Protein AF-A0A1V6Q1W1-F1 (afdb_monomer_lite)

Foldseek 3Di:
DDDQDDDDDDDDDGPPVLLCVLVVVVVVVLVVLLVVLVVVVVLLVVLLVCLLVPHFLVVLFFDDFVVLCCLLPAVLAFPDDLFFLDWDADLNATAGGGDTNNLVVVLCVSVVVLVVQLVVQADPPDPDLLSRLVSQLVSLVSLLLSLLLLLLLLQFQPRVSCQSSVDANVSSVVVNLSSLVSNLVSLVSNVVSVQVSCCVPPNNVVSVVCCVPPLLNLLSVQLSVLSVVLNVCPGPVNCVVCVPCNVVSNVVSVVRNLVSVLSNCPPHPSNVSSVVSVVSNVCSVVVQVVQQCVWQDAPDGWKWKWAAAPPQKIKIKIFTRDDDDDAFFWWKWKDFCVQPNPDTDIFQFQDKDKQVPPDDPPDDDDPVVVVCVVVCPDTTIITITMQHDDDGRSVSRQVVLVVDPRSMDMGGMTIGDGDGNSDQPQSFQEEEEEEEQSLVSRVSSNLVCCLVCVVVSSGSYQEYEYEYEYADPSSLVVCQVSLVVSQPRVLQVDPPDVPPDDPDPRRHRQAEYEYEHEHDDPDPDDDDPPDDDPVQVVHDPSYHYHYYYHDDPLLVVVVVCQVVGRRAYEYEYGHESVVVSNNSNSQSVPSDRTHYHYDYDHDYDDDDPVVLLQCQQCVQPVPPPDPLSVQLCVLCVLLNQLSPDDQDDPPSDGDPPLVSLVRPHPSLLVRLVSSQVSSVPGPPGARACSQVSNQCSVCVDDPVVVDDRDGPDDRDDDDDDDDDDDDDDDDDDDDDDDDDDDDDDDDDPSVVVVVVVVVVVCVVVCVVVVVVVVVVVVVPPPDDDDDDDDDDDDDDDDDDDDDDDDDDDDDDDDDDYDDDDDDDDDDDDDDDDDDDDDDDDD

Organism: NCBI:txid416450

Sequence (842 aa):
MGVQLKGNGHGEAPMNPTIAVPLFVVGGLLAILFAWKSAIRLRHRQRSKEARTGIDQTQLSRTNSFNAALKKHFLYAPLWGNRHSREFRFLRLHMGSLPLRLEVICLLAYLGLNIIFIIVTVDWWISDYSKKMFQLKYSAGHLAVMNTPGLVLSAGRNNPLIQLLGISFDSFNYMHRWVGRVIAANAVIHMSAVLANQAYMHGTEYVLYIIWQQRLYICGLVAILGFLFIVVQSLSPVRHSFYELFLHLHIALAVMSFVALWYHLQNLLQQQVLLGTLILWGLDRAGRLGILLWRNIGRQPTTATIEALPGSVARVDVAVSRAWRFRPGQYMYLYMPCLGLWTSHPFTVAWTSTGSDSLNLGEKRSSSDSLKALIGGSETTTMSVLIKGQDGFTKRLLQKAEESAEGRIKALALAEGPFGGIHSLNSYGTLLLIAGGIGITHPMSYLNEVVGTFAEQKTATRKVHLVWIVRSLDHLTWIQTFMEEILGHDSLSSPINQNGHSYFQFPKLLLSISLHITAHKDTVEEYIPTPSTPWTQSAPPSVPVSIHHGKPCIQSVLEKEKAEQIGAMAVSVCGPGGLGDSVREAVRNVQGEKTVDLGLLAQFAFADIVNMKYTLQTCIFTHQTNPALTACNSSCNPLEKNLNTLWEKGGGKWQPQYQYCKTDDASLVQYQGGCASCLEKQDNTKVLGLGGMGAACDSKPNATKDETVSLSQSLFTLTSTSPSSFPSSSPSATSSSKLSSGAKIGIGVGVGVGVAALGVMAGIVWFCMRRRRAQTQSESYMDSPDTQSYGGLGTQQSYAEGPKSSAVDSEQTYVPELSTTEHKEQPPAELSGKQVVAELPI

Structure (mmCIF, N/CA/C/O backbone):
data_AF-A0A1V6Q1W1-F1
#
_entry.id   AF-A0A1V6Q1W1-F1
#
loop_
_atom_site.group_PDB
_atom_site.id
_atom_site.type_symbol
_atom_site.label_atom_id
_atom_site.label_alt_id
_atom_site.label_comp_id
_atom_site.label_asym_id
_atom_site.label_entity_id
_atom_site.label_seq_id
_atom_site.pdbx_PDB_ins_code
_atom_site.Cartn_x
_atom_site.Cartn_y
_atom_site.Cartn_z
_atom_site.occupancy
_atom_site.B_iso_or_equiv
_atom_site.auth_seq_id
_atom_site.auth_comp_id
_atom_site.auth_asym_id
_atom_site.auth_atom_id
_atom_site.pdbx_PDB_model_num
ATOM 1 N N . MET A 1 1 ? 9.728 35.118 -13.184 1.00 28.38 1 MET A N 1
ATOM 2 C CA . MET A 1 1 ? 11.069 35.615 -12.804 1.00 28.38 1 MET A CA 1
ATOM 3 C C . MET A 1 1 ? 12.084 34.570 -13.231 1.00 28.38 1 MET A C 1
ATOM 5 O O . MET A 1 1 ? 12.006 33.451 -12.741 1.00 28.38 1 MET A O 1
ATOM 9 N N . GLY A 1 2 ? 12.948 34.877 -14.200 1.00 32.56 2 GLY A N 1
ATOM 10 C CA . GLY A 1 2 ? 13.945 33.925 -14.694 1.00 32.56 2 GLY A CA 1
ATOM 11 C C . GLY A 1 2 ? 15.203 33.957 -13.833 1.00 32.56 2 GLY A C 1
ATOM 12 O O . GLY A 1 2 ? 15.990 34.888 -13.952 1.00 32.56 2 GLY A O 1
ATOM 13 N N . VAL A 1 3 ? 15.397 32.949 -12.983 1.00 27.67 3 VAL A N 1
ATOM 14 C CA . VAL A 1 3 ? 16.666 32.739 -12.275 1.00 27.67 3 VAL A CA 1
ATOM 15 C C . VAL A 1 3 ? 17.496 31.761 -13.100 1.00 27.67 3 VAL A C 1
ATOM 17 O O . VAL A 1 3 ? 17.226 30.562 -13.094 1.00 27.67 3 VAL A O 1
ATOM 20 N N . GLN A 1 4 ? 18.494 32.265 -13.828 1.00 28.47 4 GLN A N 1
ATOM 21 C CA . GLN A 1 4 ? 19.510 31.395 -14.416 1.00 28.47 4 GLN A CA 1
ATOM 22 C C . GLN A 1 4 ? 20.437 30.898 -13.305 1.00 28.47 4 GLN A C 1
ATOM 24 O O . GLN A 1 4 ? 21.200 31.671 -12.724 1.00 28.47 4 GLN A O 1
ATOM 29 N N . LEU A 1 5 ? 20.387 29.598 -13.023 1.00 32.56 5 LEU A N 1
ATOM 30 C CA . LEU A 1 5 ? 21.396 28.934 -12.207 1.00 32.56 5 LEU A CA 1
ATOM 31 C C . LEU A 1 5 ? 22.684 28.844 -13.038 1.00 32.56 5 LEU A C 1
ATOM 33 O O . LEU A 1 5 ? 22.756 28.061 -13.984 1.00 32.56 5 LEU A O 1
ATOM 37 N N . LYS A 1 6 ? 23.685 29.674 -12.716 1.00 33.00 6 LYS A N 1
ATOM 38 C CA . LYS A 1 6 ? 25.013 29.605 -13.344 1.00 33.00 6 LYS A CA 1
ATOM 39 C C . LYS A 1 6 ? 25.639 28.235 -13.067 1.00 33.00 6 LYS A C 1
ATOM 41 O O . LYS A 1 6 ? 25.880 27.896 -11.911 1.00 33.00 6 LYS A O 1
ATOM 46 N N . GLY A 1 7 ? 25.930 27.480 -14.125 1.00 33.91 7 GLY A N 1
ATOM 47 C CA . GLY A 1 7 ? 26.763 26.282 -14.038 1.00 33.91 7 GLY A CA 1
ATOM 48 C C . GLY A 1 7 ? 28.213 26.646 -13.705 1.00 33.91 7 GLY A C 1
ATOM 49 O O . GLY A 1 7 ? 28.749 27.628 -14.225 1.00 33.91 7 GLY A O 1
ATOM 50 N N . ASN A 1 8 ? 28.851 25.858 -12.838 1.00 37.28 8 ASN A N 1
ATOM 51 C CA . ASN A 1 8 ? 30.260 26.029 -12.487 1.00 37.28 8 ASN A CA 1
ATOM 52 C C . ASN A 1 8 ? 31.172 25.485 -13.598 1.00 37.28 8 ASN A C 1
ATOM 54 O O . ASN A 1 8 ? 31.544 24.318 -13.564 1.00 37.28 8 ASN A O 1
ATOM 58 N N . GLY A 1 9 ? 31.599 26.366 -14.506 1.00 39.31 9 GLY A N 1
ATOM 59 C CA . GLY A 1 9 ? 32.780 26.166 -15.353 1.00 39.31 9 GLY A CA 1
ATOM 60 C C . GLY A 1 9 ? 32.595 25.273 -16.589 1.00 39.31 9 GLY A C 1
ATOM 61 O O . GLY A 1 9 ? 31.989 24.215 -16.537 1.00 39.31 9 GLY A O 1
ATOM 62 N N . HIS A 1 10 ? 33.196 25.708 -17.701 1.00 38.09 10 HIS A N 1
ATOM 63 C CA . HIS A 1 10 ? 33.333 24.983 -18.974 1.00 38.09 10 HIS A CA 1
ATOM 64 C C . HIS A 1 10 ? 32.049 24.543 -19.702 1.00 38.09 10 HIS A C 1
ATOM 66 O O . HIS A 1 10 ? 31.693 23.373 -19.733 1.00 38.09 10 HIS A O 1
ATOM 72 N N . GLY A 1 11 ? 31.471 25.477 -20.465 1.00 39.25 11 GLY A N 1
ATOM 73 C CA . GLY A 1 11 ? 30.903 25.184 -21.793 1.00 39.25 11 GLY A CA 1
ATOM 74 C C . GLY A 1 11 ? 29.603 24.378 -21.877 1.00 39.25 11 GLY A C 1
ATOM 75 O O . GLY A 1 11 ? 29.033 24.304 -22.964 1.00 39.25 11 GLY A O 1
ATOM 76 N N . GLU A 1 12 ? 29.102 23.810 -20.782 1.00 39.94 12 GLU A N 1
ATOM 77 C CA . GLU A 1 12 ? 27.792 23.162 -20.772 1.00 39.94 12 GLU A CA 1
ATOM 78 C C . GLU A 1 12 ? 26.688 24.200 -21.014 1.00 39.94 12 GLU A C 1
ATOM 80 O O . GLU A 1 12 ? 26.546 25.181 -20.276 1.00 39.94 12 GLU A O 1
ATOM 85 N N . ALA A 1 13 ? 25.890 23.985 -22.065 1.00 37.03 13 ALA A N 1
ATOM 86 C CA . ALA A 1 13 ? 24.701 24.788 -22.311 1.00 37.03 13 ALA A CA 1
ATOM 87 C C . ALA A 1 13 ? 23.763 24.692 -21.090 1.00 37.03 13 ALA A C 1
ATOM 89 O O . ALA A 1 13 ? 23.563 23.589 -20.571 1.00 37.03 13 ALA A O 1
ATOM 90 N N . PRO A 1 14 ? 23.173 25.810 -20.622 1.00 41.09 14 PRO A N 1
ATOM 91 C CA . PRO A 1 14 ? 22.298 25.785 -19.456 1.00 41.09 14 PRO A CA 1
ATOM 92 C C . PRO A 1 14 ? 21.148 24.803 -19.686 1.00 41.09 14 PRO A C 1
ATOM 94 O O . PRO A 1 14 ? 20.605 24.744 -20.791 1.00 41.09 14 PRO A O 1
ATOM 97 N N . MET A 1 15 ? 20.777 24.054 -18.637 1.00 42.78 15 MET A N 1
ATOM 98 C CA . MET A 1 15 ? 19.658 23.104 -18.658 1.00 42.78 15 MET A CA 1
ATOM 99 C C . MET A 1 15 ? 18.477 23.676 -19.437 1.00 42.78 15 MET A C 1
ATOM 101 O O . MET A 1 15 ? 17.838 24.620 -18.969 1.00 42.78 15 MET A O 1
ATOM 105 N N . ASN A 1 16 ? 18.159 23.095 -20.598 1.00 52.72 16 ASN A N 1
ATOM 106 C CA . ASN A 1 16 ? 16.948 23.481 -21.306 1.00 52.72 16 ASN A CA 1
ATOM 107 C C . ASN A 1 16 ? 15.762 23.121 -20.390 1.00 52.72 16 ASN A C 1
ATOM 109 O O . ASN A 1 16 ? 15.598 21.937 -20.072 1.00 52.72 16 ASN A O 1
ATOM 113 N N . PRO A 1 17 ? 14.960 24.094 -19.912 1.00 53.12 17 PRO A N 1
ATOM 114 C CA . PRO A 1 17 ? 13.953 23.844 -18.879 1.00 53.12 17 PRO A CA 1
ATOM 115 C C . PRO A 1 17 ? 12.893 22.817 -19.305 1.00 53.12 17 PRO A C 1
ATOM 117 O O . PRO A 1 17 ? 12.269 22.195 -18.445 1.00 53.12 17 PRO A O 1
ATOM 120 N N . THR A 1 18 ? 12.745 22.569 -20.611 1.00 56.72 18 THR A N 1
ATOM 121 C CA . THR A 1 18 ? 11.920 21.490 -21.179 1.00 56.72 18 THR A CA 1
ATOM 122 C C . THR A 1 18 ? 12.320 20.091 -20.695 1.00 56.72 18 THR A C 1
ATOM 124 O O . THR A 1 18 ? 11.452 19.237 -20.528 1.00 56.72 18 THR A O 1
ATOM 127 N N . ILE A 1 19 ? 13.600 19.846 -20.400 1.00 58.31 19 ILE A N 1
ATOM 128 C CA . ILE A 1 19 ? 14.115 18.528 -19.988 1.00 58.31 19 ILE A CA 1
ATOM 129 C C . ILE A 1 19 ? 13.633 18.156 -18.575 1.00 58.31 19 ILE A C 1
ATOM 131 O O . ILE A 1 19 ? 13.384 16.987 -18.282 1.00 58.31 19 ILE A O 1
ATOM 135 N N . ALA A 1 20 ? 13.434 19.149 -17.704 1.00 63.50 20 ALA A N 1
ATOM 136 C CA . ALA A 1 20 ? 12.941 18.956 -16.340 1.00 63.50 20 ALA A CA 1
ATOM 137 C C . ALA A 1 20 ? 11.401 18.943 -16.228 1.00 63.50 20 ALA A C 1
ATOM 139 O O . ALA A 1 20 ? 10.874 18.689 -15.142 1.00 63.50 20 ALA A O 1
ATOM 140 N N . VAL A 1 21 ? 10.663 19.162 -17.326 1.00 68.31 21 VAL A N 1
ATOM 141 C CA . VAL A 1 21 ? 9.186 19.216 -17.334 1.00 68.31 21 VAL A CA 1
ATOM 142 C C . VAL A 1 21 ? 8.521 18.000 -16.673 1.00 68.31 21 VAL A C 1
ATOM 144 O O . VAL A 1 21 ? 7.626 18.226 -15.859 1.00 68.31 21 VAL A O 1
ATOM 147 N N . PRO A 1 22 ? 8.944 16.736 -16.894 1.00 66.88 22 PRO A N 1
ATOM 148 C CA . PRO A 1 22 ? 8.339 15.592 -16.205 1.00 66.88 22 PRO A CA 1
ATOM 149 C C . PRO A 1 22 ? 8.445 15.681 -14.673 1.00 66.88 22 PRO A C 1
ATOM 151 O O . PRO A 1 22 ? 7.478 15.382 -13.973 1.00 66.88 22 PRO A O 1
ATOM 154 N N . LEU A 1 23 ? 9.580 16.159 -14.142 1.00 70.62 23 LEU A N 1
ATOM 155 C CA . LEU A 1 23 ? 9.760 16.372 -12.701 1.00 70.62 23 LEU A CA 1
ATOM 156 C C . LEU A 1 23 ? 8.913 17.542 -12.188 1.00 70.62 23 LEU A C 1
ATOM 158 O O . LEU A 1 23 ? 8.319 17.427 -11.118 1.00 70.62 23 LEU A O 1
ATOM 162 N N . PHE A 1 24 ? 8.802 18.638 -12.946 1.00 74.12 24 PHE A N 1
ATOM 163 C CA . PHE A 1 24 ? 7.951 19.771 -12.570 1.00 74.12 24 PHE A CA 1
ATOM 164 C C . PHE A 1 24 ? 6.458 19.424 -12.589 1.00 74.12 24 PHE A C 1
ATOM 166 O O . PHE A 1 24 ? 5.739 19.822 -11.675 1.00 74.12 24 PHE A O 1
ATOM 173 N N . VAL A 1 25 ? 5.984 18.641 -13.564 1.00 72.69 25 VAL A N 1
ATOM 174 C CA . VAL A 1 25 ? 4.583 18.191 -13.621 1.00 72.69 25 VAL A CA 1
ATOM 175 C C . VAL A 1 25 ? 4.272 17.240 -12.465 1.00 72.69 25 VAL A C 1
ATOM 177 O O . VAL A 1 25 ? 3.266 17.424 -11.780 1.00 72.69 25 VAL A O 1
ATOM 180 N N . VAL A 1 26 ? 5.150 16.271 -12.176 1.00 73.62 26 VAL A N 1
ATOM 181 C CA . VAL A 1 26 ? 4.990 15.393 -11.003 1.00 73.62 26 VAL A CA 1
ATOM 182 C C . VAL A 1 26 ? 5.041 16.205 -9.702 1.00 73.62 26 VAL A C 1
ATOM 184 O O . VAL A 1 26 ? 4.182 16.022 -8.843 1.00 73.62 26 VAL A O 1
ATOM 187 N N . GLY A 1 27 ? 5.973 17.153 -9.566 1.00 79.19 27 GLY A N 1
ATOM 188 C CA . GLY A 1 27 ? 6.055 18.056 -8.414 1.00 79.19 27 GLY A CA 1
ATOM 189 C C . GLY A 1 27 ? 4.795 18.908 -8.224 1.00 79.19 27 GLY A C 1
ATOM 190 O O . GLY A 1 27 ? 4.282 19.006 -7.109 1.00 79.19 27 GLY A O 1
ATOM 191 N N . GLY A 1 28 ? 4.241 19.452 -9.310 1.00 81.19 28 GLY A N 1
ATOM 192 C CA . GLY A 1 28 ? 2.984 20.202 -9.307 1.00 81.19 28 GLY A CA 1
ATOM 193 C C . GLY A 1 28 ? 1.785 19.346 -8.894 1.00 81.19 28 GLY A C 1
ATOM 194 O O . GLY A 1 28 ? 0.996 19.763 -8.046 1.00 81.19 28 GLY A O 1
ATOM 195 N N . LEU A 1 29 ? 1.681 18.114 -9.402 1.00 76.00 29 LEU A N 1
ATOM 196 C CA . LEU A 1 29 ? 0.654 17.157 -8.973 1.00 76.00 29 LEU A CA 1
ATOM 197 C C . LEU A 1 29 ? 0.772 16.828 -7.476 1.00 76.00 29 LEU A C 1
ATOM 199 O O . LEU A 1 29 ? -0.237 16.826 -6.770 1.00 76.00 29 LEU A O 1
ATOM 203 N N . LEU A 1 30 ? 1.987 16.610 -6.964 1.00 79.81 30 LEU A N 1
ATOM 204 C CA . LEU A 1 30 ? 2.219 16.387 -5.532 1.00 79.81 30 LEU A CA 1
ATOM 205 C C . LEU A 1 30 ? 1.848 17.622 -4.691 1.00 79.81 30 LEU A C 1
ATOM 207 O O . LEU A 1 30 ? 1.269 17.462 -3.616 1.00 79.81 30 LEU A O 1
ATOM 211 N N . ALA A 1 31 ? 2.102 18.839 -5.181 1.00 83.00 31 ALA A N 1
ATOM 212 C CA . ALA A 1 31 ? 1.706 20.082 -4.516 1.00 83.00 31 ALA A CA 1
ATOM 213 C C . ALA A 1 31 ? 0.176 20.272 -4.476 1.00 83.00 31 ALA A C 1
ATOM 215 O O . ALA A 1 31 ? -0.371 20.628 -3.431 1.00 83.00 31 ALA A O 1
ATOM 216 N N . ILE A 1 32 ? -0.535 19.961 -5.566 1.00 81.88 32 ILE A N 1
ATOM 217 C CA . ILE A 1 32 ? -2.009 19.983 -5.622 1.00 81.88 32 ILE A CA 1
ATOM 218 C C . ILE A 1 32 ? -2.598 18.951 -4.649 1.00 81.88 32 ILE A C 1
ATOM 220 O O . ILE A 1 32 ? -3.488 19.276 -3.857 1.00 81.88 32 ILE A O 1
ATOM 224 N N . LEU A 1 33 ? -2.069 17.721 -4.645 1.00 78.81 33 LEU A N 1
ATOM 225 C CA . LEU A 1 33 ? -2.470 16.676 -3.697 1.00 78.81 33 LEU A CA 1
ATOM 226 C C . LEU A 1 33 ? -2.203 17.095 -2.244 1.00 78.81 33 LEU A C 1
ATOM 228 O O . LEU A 1 33 ? -3.051 16.871 -1.378 1.00 78.81 33 LEU A O 1
ATOM 232 N N . PHE A 1 34 ? -1.065 17.741 -1.972 1.00 82.19 34 PHE A N 1
ATOM 233 C CA . PHE A 1 34 ? -0.732 18.274 -0.652 1.00 82.19 34 PHE A CA 1
ATOM 234 C C . PHE A 1 34 ? -1.706 19.369 -0.199 1.00 82.19 34 PHE A C 1
ATOM 236 O O . PHE A 1 34 ? -2.191 19.318 0.935 1.00 82.19 34 PHE A O 1
ATOM 243 N N . ALA A 1 35 ? -2.035 20.326 -1.070 1.00 83.31 35 ALA A N 1
ATOM 244 C CA . ALA A 1 35 ? -2.990 21.391 -0.775 1.00 83.31 35 ALA A CA 1
ATOM 245 C C . ALA A 1 35 ? -4.386 20.819 -0.473 1.00 83.31 35 ALA A C 1
ATOM 247 O O . ALA A 1 35 ? -4.983 21.136 0.559 1.00 83.31 35 ALA A O 1
ATOM 248 N N . TRP A 1 36 ? -4.871 19.892 -1.307 1.00 78.69 36 TRP A N 1
ATOM 249 C CA . TRP A 1 36 ? -6.162 19.225 -1.113 1.00 78.69 36 TRP A CA 1
ATOM 250 C C . TRP A 1 36 ? -6.218 18.425 0.198 1.00 78.69 36 TRP A C 1
ATOM 252 O O . TRP A 1 36 ? -7.159 18.570 0.985 1.00 78.69 36 TRP A O 1
ATOM 262 N N . LYS A 1 37 ? -5.184 17.630 0.494 1.00 75.44 37 LYS A N 1
ATOM 263 C CA . LYS A 1 37 ? -5.083 16.855 1.744 1.00 75.44 37 LYS A CA 1
ATOM 264 C C . LYS A 1 37 ? -4.934 17.746 2.977 1.00 75.44 37 LYS A C 1
ATOM 266 O O . LYS A 1 37 ? -5.477 17.416 4.032 1.00 75.44 37 LYS A O 1
ATOM 271 N N . SER A 1 38 ? -4.266 18.890 2.854 1.00 78.06 38 SER A N 1
ATOM 272 C CA . SER A 1 38 ? -4.175 19.890 3.922 1.00 78.06 38 SER A CA 1
ATOM 273 C C . SER A 1 38 ? -5.530 20.542 4.201 1.00 78.06 38 SER A C 1
ATOM 275 O O . SER A 1 38 ? -5.924 20.625 5.364 1.00 78.06 38 SER A O 1
ATOM 277 N N . ALA A 1 39 ? -6.304 20.886 3.167 1.00 78.12 39 ALA A N 1
ATOM 278 C CA . ALA A 1 39 ? -7.676 21.376 3.324 1.00 78.12 39 ALA A CA 1
ATOM 279 C C . ALA A 1 39 ? -8.593 20.343 4.012 1.00 78.12 39 ALA A C 1
ATOM 281 O O . ALA A 1 39 ? -9.345 20.696 4.921 1.00 78.12 39 ALA A O 1
ATOM 282 N N . ILE A 1 40 ? -8.483 19.056 3.657 1.00 75.88 40 ILE A N 1
ATOM 283 C CA . ILE A 1 40 ? -9.199 17.962 4.342 1.00 75.88 40 ILE A CA 1
ATOM 284 C C . ILE A 1 40 ? -8.810 17.901 5.831 1.00 75.88 40 ILE A C 1
ATOM 286 O O . ILE A 1 40 ? -9.682 17.891 6.700 1.00 75.88 40 ILE A O 1
ATOM 290 N N . ARG A 1 41 ? -7.510 17.929 6.156 1.00 75.44 41 ARG A N 1
ATOM 291 C CA . ARG A 1 41 ? -7.023 17.926 7.551 1.00 75.44 41 ARG A CA 1
ATOM 292 C C . ARG A 1 41 ? -7.504 19.132 8.356 1.00 75.44 41 ARG A C 1
ATOM 294 O O . ARG A 1 41 ? -7.836 18.969 9.529 1.00 75.44 41 ARG A O 1
ATOM 301 N N . LEU A 1 42 ? -7.547 20.319 7.752 1.00 80.81 42 LEU A N 1
ATOM 302 C CA . LEU A 1 42 ? -8.074 21.525 8.394 1.00 80.81 42 LEU A CA 1
ATOM 303 C C . LEU A 1 42 ? -9.564 21.368 8.725 1.00 80.81 42 LEU A C 1
ATOM 305 O O . LEU A 1 42 ? -9.936 21.609 9.871 1.00 80.81 42 LEU A O 1
ATOM 309 N N . ARG A 1 43 ? -10.376 20.834 7.802 1.00 77.12 43 ARG A N 1
ATOM 310 C CA . ARG A 1 43 ? -11.799 20.530 8.054 1.00 77.12 43 ARG A CA 1
ATOM 311 C C . ARG A 1 43 ? -12.003 19.516 9.184 1.00 77.12 43 ARG A C 1
ATOM 313 O O . ARG A 1 43 ? -12.856 19.730 10.039 1.00 77.12 43 ARG A O 1
ATOM 320 N N . HIS A 1 44 ? -11.205 18.445 9.253 1.00 76.44 44 HIS A N 1
ATOM 321 C CA . HIS A 1 44 ? -11.274 17.500 10.383 1.00 76.44 44 HIS A CA 1
ATOM 322 C C . HIS A 1 44 ? -10.899 18.155 11.722 1.00 76.44 44 HIS A C 1
ATOM 324 O O . HIS A 1 44 ? -11.516 17.855 12.744 1.00 76.44 44 HIS A O 1
ATOM 330 N N . ARG A 1 45 ? -9.916 19.068 11.731 1.00 80.06 45 ARG A N 1
ATOM 331 C CA . ARG A 1 45 ? -9.538 19.835 12.931 1.00 80.06 45 ARG A CA 1
ATOM 332 C C . ARG A 1 45 ? -10.624 20.827 13.355 1.00 80.06 45 ARG A C 1
ATOM 334 O O . ARG A 1 45 ? -10.866 20.938 14.550 1.00 80.06 45 ARG A O 1
ATOM 341 N N . GLN A 1 46 ? -11.267 21.513 12.410 1.00 80.38 46 GLN A N 1
ATOM 342 C CA . GLN A 1 46 ? -12.405 22.408 12.662 1.00 80.38 46 GLN A CA 1
ATOM 343 C C . GLN A 1 46 ? -13.570 21.633 13.287 1.00 80.38 46 GLN A C 1
ATOM 345 O O . GLN A 1 46 ? -13.902 21.884 14.442 1.00 80.38 46 GLN A O 1
ATOM 350 N N . ARG A 1 47 ? -14.034 20.563 12.626 1.00 75.31 47 ARG A N 1
ATOM 351 C CA . ARG A 1 47 ? -15.086 19.675 13.149 1.00 75.31 47 ARG A CA 1
ATOM 352 C C . ARG A 1 47 ? -14.781 19.109 14.539 1.00 75.31 47 ARG A C 1
ATOM 354 O O . ARG A 1 47 ? -15.669 19.016 15.377 1.00 75.31 47 ARG A O 1
ATOM 361 N N . SER A 1 48 ? -13.527 18.729 14.800 1.00 77.62 48 SER A N 1
ATOM 362 C CA . SER A 1 48 ? -13.108 18.219 16.115 1.00 77.62 48 SER A CA 1
ATOM 363 C C . SER A 1 48 ? -13.090 19.307 17.201 1.00 77.62 48 SER A C 1
ATOM 365 O O . SER A 1 48 ? -13.340 18.995 18.361 1.00 77.62 48 SER A O 1
ATOM 367 N N . LYS A 1 49 ? -12.843 20.579 16.851 1.00 80.81 49 LYS A N 1
ATOM 368 C CA . LYS A 1 49 ? -12.996 21.719 17.774 1.00 80.81 49 LYS A CA 1
ATOM 369 C C . LYS A 1 49 ? -14.470 22.044 18.028 1.00 80.81 49 LYS A C 1
ATOM 371 O O . LYS A 1 49 ? -14.865 22.136 19.183 1.00 80.81 49 LYS A O 1
ATOM 376 N N . GLU A 1 50 ? -15.272 22.156 16.973 1.00 77.62 50 GLU A N 1
ATOM 377 C CA . GLU A 1 50 ? -16.710 22.469 17.035 1.00 77.62 50 GLU A CA 1
ATOM 378 C C . GLU A 1 50 ? -17.485 21.439 17.876 1.00 77.62 50 GLU A C 1
ATOM 380 O O . GLU A 1 50 ? -18.302 21.795 18.723 1.00 77.62 50 GLU A O 1
ATOM 385 N N . ALA A 1 51 ? -17.151 20.152 17.736 1.00 70.56 51 ALA A N 1
ATOM 386 C CA . ALA A 1 51 ? -17.734 19.073 18.534 1.00 70.56 51 ALA A CA 1
ATOM 387 C C . ALA A 1 51 ? -17.345 19.091 20.032 1.00 70.56 51 ALA A C 1
ATOM 389 O O . ALA A 1 51 ? -17.964 18.372 20.821 1.00 70.56 51 ALA A O 1
ATOM 390 N N . ARG A 1 52 ? -16.330 19.874 20.433 1.00 71.56 52 ARG A N 1
ATOM 391 C CA . ARG A 1 52 ? -15.970 20.111 21.847 1.00 71.56 52 ARG A CA 1
ATOM 392 C C . ARG A 1 52 ? -16.682 21.327 22.435 1.00 71.56 52 ARG A C 1
ATOM 394 O O . ARG A 1 52 ? -16.913 21.351 23.634 1.00 71.56 52 ARG A O 1
ATOM 401 N N . THR A 1 53 ? -17.057 22.313 21.620 1.00 71.31 53 THR A N 1
ATOM 402 C CA . THR A 1 53 ? -17.738 23.542 22.072 1.00 71.31 53 THR A CA 1
ATOM 403 C C . THR A 1 53 ? -19.260 23.387 22.193 1.00 71.31 53 THR A C 1
ATOM 405 O O . THR A 1 53 ? -19.978 24.378 22.141 1.00 71.31 53 THR A O 1
ATOM 408 N N . GLY A 1 54 ? -19.770 22.155 22.310 1.00 63.91 54 GLY A N 1
ATOM 409 C CA . GLY A 1 54 ? -21.201 21.880 22.501 1.00 63.91 54 GLY A CA 1
ATOM 410 C C . GLY A 1 54 ? -22.101 22.155 21.288 1.00 63.91 54 GLY A C 1
ATOM 411 O O . GLY A 1 54 ? -23.318 22.130 21.433 1.00 63.91 54 GLY A O 1
ATOM 412 N N . ILE A 1 55 ? -21.534 22.407 20.102 1.00 64.25 55 ILE A N 1
ATOM 413 C CA . ILE A 1 55 ? -22.313 22.653 18.878 1.00 64.25 55 ILE A CA 1
ATOM 414 C C . ILE A 1 55 ? -23.068 21.380 18.479 1.00 64.25 55 ILE A C 1
ATOM 416 O O . ILE A 1 55 ? -22.518 20.276 18.544 1.00 64.25 55 ILE A O 1
ATOM 420 N N . ASP A 1 56 ? -24.311 21.547 18.019 1.00 67.19 56 ASP A N 1
ATOM 421 C CA . ASP A 1 56 ? -25.129 20.449 17.514 1.00 67.19 56 ASP A CA 1
ATOM 422 C C . ASP A 1 56 ? -24.417 19.702 16.371 1.00 67.19 56 ASP A C 1
ATOM 424 O O . ASP A 1 56 ? -24.213 20.210 15.261 1.00 67.19 56 ASP A O 1
ATOM 428 N N . GLN A 1 57 ? -24.062 18.444 16.644 1.00 71.25 57 GLN A N 1
ATOM 429 C CA . GLN A 1 57 ? -23.372 17.596 15.685 1.00 71.25 57 GLN A CA 1
ATOM 430 C C . GLN A 1 57 ? -24.240 17.255 14.460 1.00 71.25 57 GLN A C 1
ATOM 432 O O . GLN A 1 57 ? -23.674 16.845 13.443 1.00 71.25 57 GLN A O 1
ATOM 437 N N . THR A 1 58 ? -25.568 17.447 14.475 1.00 67.12 58 THR A N 1
ATOM 438 C CA . THR A 1 58 ? -26.392 17.223 13.271 1.00 67.12 58 THR A CA 1
ATOM 439 C C . THR A 1 58 ? -25.948 18.110 12.103 1.00 67.12 58 THR A C 1
ATOM 441 O O . THR A 1 58 ? -25.907 17.636 10.964 1.00 67.12 58 THR A O 1
ATOM 444 N N . GLN A 1 59 ? -25.502 19.345 12.357 1.00 66.44 59 GLN A N 1
ATOM 445 C CA . GLN A 1 59 ? -24.970 20.227 11.313 1.00 66.44 59 GLN A CA 1
ATOM 446 C C . GLN A 1 59 ? -23.663 19.673 10.725 1.00 66.44 59 GLN A C 1
ATOM 448 O O . GLN A 1 59 ? -23.498 19.627 9.505 1.00 66.44 59 GLN A O 1
ATOM 453 N N . LEU A 1 60 ? -22.786 19.135 11.582 1.00 71.00 60 LEU A N 1
ATOM 454 C CA . LEU A 1 60 ? -21.518 18.494 11.199 1.00 71.00 60 LEU A CA 1
ATOM 455 C C . LEU A 1 60 ? -21.709 17.175 10.424 1.00 71.00 60 LEU A C 1
ATOM 457 O O . LEU A 1 60 ? -20.739 16.628 9.892 1.00 71.00 60 LEU A O 1
ATOM 461 N N . SER A 1 61 ? -22.938 16.648 10.368 1.00 74.75 61 SER A N 1
ATOM 462 C CA . SER A 1 61 ? -23.284 15.463 9.577 1.00 74.75 61 SER A CA 1
ATOM 463 C C . SER A 1 61 ? -23.496 15.767 8.091 1.00 74.75 61 SER A C 1
ATOM 465 O O . SER A 1 61 ? -23.260 14.885 7.264 1.00 74.75 61 SER A O 1
ATOM 467 N N . ARG A 1 62 ? -23.904 16.989 7.722 1.00 76.56 62 ARG A N 1
ATOM 468 C CA . ARG A 1 62 ? -24.316 17.332 6.348 1.00 76.56 62 ARG A CA 1
ATOM 469 C C . ARG A 1 62 ? -23.144 17.308 5.360 1.00 76.56 62 ARG A C 1
ATOM 471 O O . ARG A 1 62 ? -22.001 17.601 5.710 1.00 76.56 62 ARG A O 1
ATOM 478 N N . THR A 1 63 ? -23.421 16.950 4.109 1.00 79.75 63 THR A N 1
ATOM 479 C CA . THR A 1 63 ? -22.441 16.904 3.016 1.00 79.75 63 THR A CA 1
ATOM 480 C C . THR A 1 63 ? -23.038 17.453 1.723 1.00 79.75 63 THR A C 1
ATOM 482 O O . THR A 1 63 ? -24.229 17.307 1.463 1.00 79.75 63 THR A O 1
ATOM 485 N N . ASN A 1 64 ? -22.203 18.058 0.876 1.00 82.69 64 ASN A N 1
ATOM 486 C CA . ASN A 1 64 ? -22.646 18.542 -0.432 1.00 82.69 64 ASN A CA 1
ATOM 487 C C . ASN A 1 64 ? -22.822 17.361 -1.400 1.00 82.69 64 ASN A C 1
ATOM 489 O O . ASN A 1 64 ? -21.949 16.492 -1.476 1.00 82.69 64 ASN A O 1
ATOM 493 N N . SER A 1 65 ? -23.883 17.385 -2.210 1.00 82.81 65 SER A N 1
ATOM 494 C CA . SER A 1 65 ? -24.197 16.360 -3.223 1.00 82.81 65 SER A CA 1
ATOM 495 C C . SER A 1 65 ? -23.005 16.012 -4.128 1.00 82.81 65 SER A C 1
ATOM 497 O O . SER A 1 65 ? -22.722 14.837 -4.353 1.00 82.81 65 SER A O 1
ATOM 499 N N . PHE A 1 66 ? -22.231 17.014 -4.557 1.00 83.50 66 PHE A N 1
ATOM 500 C CA . PHE A 1 66 ? -20.996 16.825 -5.327 1.00 83.50 66 PHE A CA 1
ATOM 501 C C . PHE A 1 66 ? -19.943 15.969 -4.595 1.00 83.50 66 PHE A C 1
ATOM 503 O O . PHE A 1 66 ? -19.320 15.100 -5.200 1.00 83.50 66 PHE A O 1
ATOM 510 N N . ASN A 1 67 ? -19.756 16.168 -3.286 1.00 77.00 67 ASN A N 1
ATOM 511 C CA . ASN A 1 67 ? -18.793 15.404 -2.486 1.00 77.00 67 ASN A CA 1
ATOM 512 C C . ASN A 1 67 ? -19.258 13.948 -2.304 1.00 77.00 67 ASN A C 1
ATOM 514 O O . ASN A 1 67 ? -18.458 13.020 -2.428 1.00 77.00 67 ASN A O 1
ATOM 518 N N . ALA A 1 68 ? -20.560 13.738 -2.081 1.00 82.81 68 ALA A N 1
ATOM 519 C CA . ALA A 1 68 ? -21.161 12.404 -2.038 1.00 82.81 68 ALA A CA 1
ATOM 520 C C . ALA A 1 68 ? -21.015 11.668 -3.385 1.00 82.81 68 ALA A C 1
ATOM 522 O O . ALA A 1 68 ? -20.593 10.510 -3.414 1.00 82.81 68 ALA A O 1
ATOM 523 N N . ALA A 1 69 ? -21.276 12.349 -4.506 1.00 85.12 69 ALA A N 1
ATOM 524 C CA . ALA A 1 69 ? -21.097 11.800 -5.850 1.00 85.12 69 ALA A CA 1
ATOM 525 C C . ALA A 1 69 ? -19.624 11.451 -6.143 1.00 85.12 69 ALA A C 1
ATOM 527 O O . ALA A 1 69 ? -19.328 10.343 -6.600 1.00 85.12 69 ALA A O 1
ATOM 528 N N . LEU A 1 70 ? -18.685 12.342 -5.803 1.00 80.38 70 LEU A N 1
ATOM 529 C CA . LEU A 1 70 ? -17.244 12.110 -5.944 1.00 80.38 70 LEU A CA 1
ATOM 530 C C . LEU A 1 70 ? -16.793 10.864 -5.161 1.00 80.38 70 LEU A C 1
ATOM 532 O O . LEU A 1 70 ? -16.080 10.008 -5.696 1.00 80.38 70 LEU A O 1
ATOM 536 N N . LYS A 1 71 ? -17.261 10.706 -3.917 1.00 80.38 71 LYS A N 1
ATOM 537 C CA . LYS A 1 71 ? -17.010 9.511 -3.096 1.00 80.38 71 LYS A CA 1
ATOM 538 C C . LYS A 1 71 ? -17.590 8.243 -3.727 1.00 80.38 71 LYS A C 1
ATOM 540 O O . LYS A 1 71 ? -16.861 7.265 -3.912 1.00 80.38 71 LYS A O 1
ATOM 545 N N . LYS A 1 72 ? -18.872 8.277 -4.103 1.00 85.50 72 LYS A N 1
ATOM 546 C CA . LYS A 1 72 ? -19.644 7.145 -4.648 1.00 85.50 72 LYS A CA 1
ATOM 547 C C . LYS A 1 72 ? -19.089 6.603 -5.969 1.00 85.50 72 LYS A C 1
ATOM 549 O O . LYS A 1 72 ? -19.041 5.380 -6.151 1.00 85.50 72 LYS A O 1
ATOM 554 N N . HIS A 1 73 ? -18.674 7.496 -6.871 1.00 84.62 73 HIS A N 1
ATOM 555 C CA . HIS A 1 73 ? -18.337 7.163 -8.261 1.00 84.62 73 HIS A CA 1
ATOM 556 C C . HIS A 1 73 ? -16.835 7.169 -8.591 1.00 84.62 73 HIS A C 1
ATOM 558 O O . HIS A 1 73 ? -16.461 6.516 -9.569 1.00 84.62 73 HIS A O 1
ATOM 564 N N . PHE A 1 74 ? -15.983 7.832 -7.792 1.00 78.44 74 PHE A N 1
ATOM 565 C CA . PHE A 1 74 ? -14.539 7.953 -8.065 1.00 78.44 74 PHE A CA 1
ATOM 566 C C . PHE A 1 74 ? -13.632 7.492 -6.915 1.00 78.44 74 PHE A C 1
ATOM 568 O O . PHE A 1 74 ? -12.729 6.693 -7.159 1.00 78.44 74 PHE A O 1
ATOM 575 N N . LEU A 1 75 ? -13.841 7.967 -5.678 1.00 75.06 75 LEU A N 1
ATOM 576 C CA . LEU A 1 75 ? -12.906 7.684 -4.570 1.00 75.06 75 LEU A CA 1
ATOM 577 C C . LEU A 1 75 ? -13.043 6.263 -4.018 1.00 75.06 75 LEU A C 1
ATOM 579 O O . LEU A 1 75 ? -12.040 5.601 -3.767 1.00 75.06 75 LEU A O 1
ATOM 583 N N . TYR A 1 76 ? -14.274 5.788 -3.818 1.00 80.06 76 TYR A N 1
ATOM 584 C CA . TYR A 1 76 ? -14.527 4.456 -3.258 1.00 80.06 76 TYR A CA 1
ATOM 585 C C . TYR A 1 76 ? -14.872 3.412 -4.318 1.00 80.06 76 TYR A C 1
ATOM 587 O O . TYR A 1 76 ? -14.884 2.222 -4.008 1.00 80.06 76 TYR A O 1
ATOM 595 N N . ALA A 1 77 ? -15.141 3.835 -5.554 1.00 80.75 77 ALA A N 1
ATOM 596 C CA . ALA A 1 77 ? -15.491 2.942 -6.646 1.00 80.75 77 ALA A CA 1
ATOM 597 C C . ALA A 1 77 ? -14.259 2.169 -7.171 1.00 80.75 77 ALA A C 1
ATOM 599 O O . ALA A 1 77 ? -13.258 2.791 -7.550 1.00 80.75 77 ALA A O 1
ATOM 600 N N . PRO A 1 78 ? -14.325 0.827 -7.247 1.00 80.69 78 PRO A N 1
ATOM 601 C CA . PRO A 1 78 ? -13.322 0.031 -7.947 1.00 80.69 78 PRO A CA 1
ATOM 602 C C . PRO A 1 78 ? -13.418 0.249 -9.463 1.00 80.69 78 PRO A C 1
ATOM 604 O O . PRO A 1 78 ? -14.418 0.767 -9.975 1.00 80.69 78 PRO A O 1
ATOM 607 N N . LEU A 1 79 ? -12.388 -0.179 -10.197 1.00 78.75 79 LEU A N 1
ATOM 608 C CA . LEU A 1 79 ? -12.388 -0.109 -11.659 1.00 78.75 79 LEU A CA 1
ATOM 609 C C . LEU A 1 79 ? -13.586 -0.859 -12.275 1.00 78.75 79 LEU A C 1
ATOM 611 O O . LEU A 1 79 ? -14.317 -0.273 -13.072 1.00 78.75 79 LEU A O 1
ATOM 615 N N . TRP A 1 80 ? -13.830 -2.109 -11.858 1.00 73.25 80 TRP A N 1
ATOM 616 C CA . TRP A 1 80 ? -14.903 -2.960 -12.390 1.00 73.25 80 TRP A CA 1
ATOM 617 C C . TRP A 1 80 ? -15.676 -3.695 -11.284 1.00 73.25 80 TRP A C 1
ATOM 619 O O . TRP A 1 80 ? -15.083 -4.281 -10.376 1.00 73.25 80 TRP A O 1
ATOM 629 N N . GLY A 1 81 ? -17.010 -3.706 -11.384 1.00 77.31 81 GLY A N 1
ATOM 630 C CA . GLY A 1 81 ? -17.901 -4.354 -10.414 1.00 77.31 81 GLY A CA 1
ATOM 631 C C . GLY A 1 81 ? -17.720 -3.810 -8.993 1.00 77.31 81 GLY A C 1
ATOM 632 O O . GLY A 1 81 ? -17.687 -2.598 -8.794 1.00 77.31 81 GLY A O 1
ATOM 633 N N . ASN A 1 82 ? -17.567 -4.719 -8.024 1.00 70.94 82 ASN A N 1
ATOM 634 C CA . ASN A 1 82 ? -17.350 -4.401 -6.604 1.00 70.94 82 ASN A CA 1
ATOM 635 C C . ASN A 1 82 ? -15.987 -4.884 -6.069 1.00 70.94 82 ASN A C 1
ATOM 637 O O . ASN A 1 82 ? -15.731 -4.792 -4.874 1.00 70.94 82 ASN A O 1
ATOM 641 N N . ARG A 1 83 ? -15.107 -5.409 -6.936 1.00 72.88 83 ARG A N 1
ATOM 642 C CA . ARG A 1 83 ? -13.851 -6.061 -6.530 1.00 72.88 83 ARG A CA 1
ATOM 643 C C . ARG A 1 83 ? -12.692 -5.065 -6.484 1.00 72.88 83 ARG A C 1
ATOM 645 O O . ARG A 1 83 ? -12.324 -4.507 -7.515 1.00 72.88 83 ARG A O 1
ATOM 652 N N . HIS A 1 84 ? -12.083 -4.895 -5.316 1.00 69.38 84 HIS A N 1
ATOM 653 C CA . HIS A 1 84 ? -10.823 -4.163 -5.129 1.00 69.38 84 HIS A CA 1
ATOM 654 C C . HIS A 1 84 ? -9.899 -4.903 -4.160 1.00 69.38 84 HIS A C 1
ATOM 656 O O . HIS A 1 84 ? -8.737 -5.153 -4.473 1.00 69.38 84 HIS A O 1
ATOM 662 N N . SER A 1 85 ? -10.428 -5.275 -2.995 1.00 67.25 85 SER A N 1
ATOM 663 C CA . SER A 1 85 ? -9.697 -5.941 -1.920 1.00 67.25 85 SER A CA 1
ATOM 664 C C . SER A 1 85 ? -9.567 -7.455 -2.129 1.00 67.25 85 SER A C 1
ATOM 666 O O . SER A 1 85 ? -8.701 -8.070 -1.510 1.00 67.25 85 SER A O 1
ATOM 668 N N . ARG A 1 86 ? -10.373 -8.072 -3.006 1.00 66.69 86 ARG A N 1
ATOM 669 C CA . ARG A 1 86 ? -10.116 -9.431 -3.519 1.00 66.69 86 ARG A CA 1
ATOM 670 C C . ARG A 1 86 ? -9.029 -9.432 -4.601 1.00 66.69 86 ARG A C 1
ATOM 672 O O . ARG A 1 86 ? -8.991 -8.564 -5.470 1.00 66.69 86 ARG A O 1
ATOM 679 N N . GLU A 1 87 ? -8.197 -10.468 -4.585 1.00 64.69 87 GLU A N 1
ATOM 680 C CA . GLU A 1 87 ? -7.181 -10.725 -5.609 1.00 64.69 87 GLU A CA 1
ATOM 681 C C . GLU A 1 87 ? -7.790 -11.008 -6.992 1.00 64.69 87 GLU A C 1
ATOM 683 O O . GLU A 1 87 ? -8.722 -11.805 -7.139 1.00 64.69 87 GLU A O 1
ATOM 688 N N . PHE A 1 88 ? -7.218 -10.397 -8.029 1.00 63.50 88 PHE A N 1
ATOM 689 C CA . PHE A 1 88 ? -7.540 -10.662 -9.424 1.00 63.50 88 PHE A CA 1
ATOM 690 C C . PHE A 1 88 ? -6.674 -11.800 -9.973 1.00 63.50 88 PHE A C 1
ATOM 692 O O . PHE A 1 88 ? -5.451 -11.829 -9.804 1.00 63.50 88 PHE A O 1
ATOM 699 N N . ARG A 1 89 ? -7.319 -12.739 -10.668 1.00 61.03 89 ARG A N 1
ATOM 700 C CA . ARG A 1 89 ? -6.675 -13.863 -11.355 1.00 61.03 89 ARG A CA 1
ATOM 701 C C . ARG A 1 89 ? -6.947 -13.738 -12.850 1.00 61.03 89 ARG A C 1
ATOM 703 O O . ARG A 1 89 ? -8.107 -13.697 -13.250 1.00 61.03 89 ARG A O 1
ATOM 710 N N . PHE A 1 90 ? -5.895 -13.708 -13.660 1.00 52.25 90 PHE A N 1
ATOM 711 C CA . PHE A 1 90 ? -5.983 -13.691 -15.120 1.00 52.25 90 PHE A CA 1
ATOM 712 C C . PHE A 1 90 ? -5.313 -14.949 -15.667 1.00 52.25 90 PHE A C 1
ATOM 714 O O . PHE A 1 90 ? -4.153 -15.195 -15.353 1.00 52.25 90 PHE A O 1
ATOM 721 N N . LEU A 1 91 ? -6.049 -15.763 -16.435 1.00 53.31 91 LEU A N 1
ATOM 722 C CA . LEU A 1 91 ? -5.564 -17.029 -17.010 1.00 53.31 91 LEU A CA 1
ATOM 723 C C . LEU A 1 91 ? -4.741 -17.866 -16.004 1.00 53.31 91 LEU A C 1
ATOM 725 O O . LEU A 1 91 ? -3.584 -18.196 -16.243 1.00 53.31 91 LEU A O 1
ATOM 729 N N . ARG A 1 92 ? -5.346 -18.167 -14.842 1.00 48.97 92 ARG A N 1
ATOM 730 C CA . ARG A 1 92 ? -4.762 -18.894 -13.684 1.00 48.97 92 ARG A CA 1
ATOM 731 C C . ARG A 1 92 ? -3.633 -18.189 -12.929 1.00 48.97 92 ARG A C 1
ATOM 733 O O . ARG A 1 92 ? -3.354 -18.576 -11.798 1.00 48.97 92 ARG A O 1
ATOM 740 N N . LEU A 1 93 ? -3.030 -17.144 -13.483 1.00 50.12 93 LEU A N 1
ATOM 741 C CA . LEU A 1 93 ? -1.976 -16.385 -12.822 1.00 50.12 93 LEU A CA 1
ATOM 742 C C . LEU A 1 93 ? -2.581 -15.345 -11.872 1.00 50.12 93 LEU A C 1
ATOM 744 O O . LEU A 1 93 ? -3.494 -14.593 -12.222 1.00 50.12 93 LEU A O 1
ATOM 748 N N . HIS A 1 94 ? -2.062 -15.303 -10.648 1.00 59.25 94 HIS A N 1
ATOM 749 C CA . HIS A 1 94 ? -2.402 -14.265 -9.684 1.00 59.25 94 HIS A CA 1
ATOM 750 C C . HIS A 1 94 ? -1.776 -12.925 -10.106 1.00 59.25 94 HIS A C 1
ATOM 752 O O . HIS A 1 94 ? -0.580 -12.886 -10.390 1.00 59.25 94 HIS A O 1
ATOM 758 N N . MET A 1 95 ? -2.560 -11.840 -10.137 1.00 56.97 95 MET A N 1
ATOM 759 C CA . MET A 1 95 ? -2.136 -10.528 -10.657 1.00 56.97 95 MET A CA 1
ATOM 760 C C . MET A 1 95 ? -2.234 -9.368 -9.645 1.00 56.97 95 MET A C 1
ATOM 762 O O . MET A 1 95 ? -1.825 -8.252 -9.968 1.00 56.97 95 MET A O 1
ATOM 766 N N . GLY A 1 96 ? -2.688 -9.615 -8.412 1.00 61.31 96 GLY A N 1
ATOM 767 C CA . GLY A 1 96 ? -2.824 -8.606 -7.351 1.00 61.31 96 GLY A CA 1
ATOM 768 C C . GLY A 1 96 ? -4.234 -8.026 -7.224 1.00 61.31 96 GLY A C 1
ATOM 769 O O . GLY A 1 96 ? -5.172 -8.487 -7.868 1.00 61.31 96 GLY A O 1
ATOM 770 N N . SER A 1 97 ? -4.392 -7.014 -6.371 1.00 65.94 97 SER A N 1
ATOM 771 C CA . SER A 1 97 ? -5.644 -6.268 -6.200 1.00 65.94 97 SER A CA 1
ATOM 772 C C . SER A 1 97 ? -5.959 -5.369 -7.403 1.00 65.94 97 SER A C 1
ATOM 774 O O . SER A 1 97 ? -5.059 -4.857 -8.075 1.00 65.94 97 SER A O 1
ATOM 776 N N . LEU A 1 98 ? -7.252 -5.149 -7.666 1.00 72.56 98 LEU A N 1
ATOM 777 C CA . LEU A 1 98 ? -7.702 -4.200 -8.690 1.00 72.56 98 LEU A CA 1
ATOM 778 C C . LEU A 1 98 ? -7.614 -2.762 -8.150 1.00 72.56 98 LEU A C 1
ATO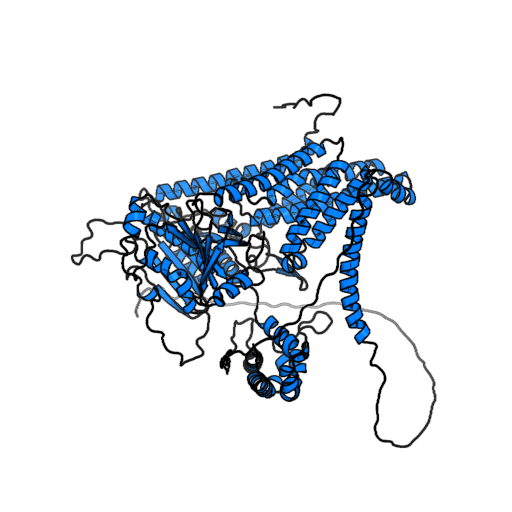M 780 O O . LEU A 1 98 ? -8.183 -2.493 -7.094 1.00 72.56 98 LEU A O 1
ATOM 784 N N . PRO A 1 99 ? -6.962 -1.819 -8.850 1.00 75.56 99 PRO A N 1
ATOM 785 C CA . PRO A 1 99 ? -6.868 -0.426 -8.406 1.00 75.56 99 PRO A CA 1
ATOM 786 C C . PRO A 1 99 ? -8.232 0.287 -8.374 1.00 75.56 99 PRO A C 1
ATOM 788 O O . PRO A 1 99 ? -9.175 -0.077 -9.088 1.00 75.56 99 PRO A O 1
ATOM 791 N N . LEU A 1 100 ? -8.333 1.329 -7.548 1.00 78.56 100 LEU A N 1
ATOM 792 C CA . LEU A 1 100 ? -9.487 2.236 -7.519 1.00 78.56 100 LEU A CA 1
ATOM 793 C C . LEU A 1 100 ? -9.520 3.118 -8.771 1.00 78.56 100 LEU A C 1
ATOM 795 O O . LEU A 1 100 ? -8.487 3.376 -9.391 1.00 78.56 100 LEU A O 1
ATOM 799 N N . ARG A 1 101 ? -10.695 3.651 -9.126 1.00 81.38 101 ARG A N 1
ATOM 800 C CA . ARG A 1 101 ? -10.831 4.514 -10.317 1.00 81.38 101 ARG A CA 1
ATOM 801 C C . ARG A 1 101 ? -9.916 5.733 -10.272 1.00 81.38 101 ARG A C 1
ATOM 803 O O . ARG A 1 101 ? -9.291 6.035 -11.281 1.00 81.38 101 ARG A O 1
ATOM 810 N N . LEU A 1 102 ? -9.784 6.392 -9.117 1.00 77.06 102 LEU A N 1
ATOM 811 C CA . LEU A 1 102 ? -8.841 7.505 -8.964 1.00 77.06 102 LEU A CA 1
ATOM 812 C C . LEU A 1 102 ? -7.385 7.070 -9.210 1.00 77.06 102 LEU A C 1
ATOM 814 O O . LEU A 1 102 ? -6.662 7.763 -9.915 1.00 77.06 102 LEU A O 1
ATOM 818 N N . GLU A 1 103 ? -6.965 5.917 -8.681 1.00 77.31 103 GLU A N 1
ATOM 819 C CA . GLU A 1 103 ? -5.605 5.391 -8.882 1.00 77.31 103 GLU A CA 1
ATOM 820 C C . GLU A 1 103 ? -5.339 5.087 -10.364 1.00 77.31 103 GLU A C 1
ATOM 822 O O . GLU A 1 103 ? -4.267 5.408 -10.874 1.00 77.31 103 GLU A O 1
ATOM 827 N N . VAL A 1 104 ? -6.335 4.546 -11.076 1.00 83.88 104 VAL A N 1
ATOM 828 C CA . VAL A 1 104 ? -6.272 4.319 -12.529 1.00 83.88 104 VAL A CA 1
ATOM 829 C C . VAL A 1 104 ? -6.224 5.633 -13.304 1.00 83.88 104 VAL A C 1
ATOM 831 O O . VAL A 1 104 ? -5.414 5.747 -14.214 1.00 83.88 104 VAL A O 1
ATOM 834 N N . ILE A 1 105 ? -7.028 6.638 -12.949 1.00 83.25 105 ILE A N 1
ATOM 835 C CA . ILE A 1 105 ? -7.007 7.957 -13.605 1.00 83.25 105 ILE A CA 1
ATOM 836 C C . ILE A 1 105 ? -5.640 8.629 -13.414 1.00 83.25 105 ILE A C 1
ATOM 838 O O . ILE A 1 105 ? -5.046 9.088 -14.388 1.00 83.25 105 ILE A O 1
ATOM 842 N N . CYS A 1 106 ? -5.095 8.631 -12.193 1.00 80.50 106 CYS A N 1
ATOM 843 C CA . CYS A 1 106 ? -3.758 9.162 -11.919 1.00 80.50 106 CYS A CA 1
ATOM 844 C C . CYS A 1 106 ? -2.663 8.394 -12.676 1.00 80.50 106 CYS A C 1
ATOM 846 O O . CYS A 1 106 ? -1.742 9.014 -13.211 1.00 80.50 106 CYS A O 1
ATOM 848 N N . LEU A 1 107 ? -2.769 7.065 -12.768 1.00 84.75 107 LEU A N 1
ATOM 849 C CA . LEU A 1 107 ? -1.843 6.245 -13.544 1.00 84.75 107 LEU A CA 1
ATOM 850 C C . LEU A 1 107 ? -1.941 6.534 -15.048 1.00 84.75 107 LEU A C 1
ATOM 852 O O . LEU A 1 107 ? -0.911 6.716 -15.687 1.00 84.75 107 LEU A O 1
ATOM 856 N N . LEU A 1 108 ? -3.146 6.588 -15.619 1.00 87.94 108 LEU A N 1
ATOM 857 C CA . LEU A 1 108 ? -3.357 6.877 -17.040 1.00 87.94 108 LEU A CA 1
ATOM 858 C C . LEU A 1 108 ? -2.874 8.284 -17.400 1.00 87.94 108 LEU A C 1
ATOM 860 O O . LEU A 1 108 ? -2.241 8.447 -18.438 1.00 87.94 108 LEU A O 1
ATOM 864 N N . ALA A 1 109 ? -3.080 9.274 -16.527 1.00 85.44 109 ALA A N 1
ATOM 865 C CA . ALA A 1 109 ? -2.516 10.611 -16.695 1.00 85.44 109 ALA A CA 1
ATOM 866 C C . ALA A 1 109 ? -0.975 10.590 -16.683 1.00 85.44 109 ALA A C 1
ATOM 868 O O . ALA A 1 109 ? -0.347 11.216 -17.533 1.00 85.44 109 ALA A O 1
ATOM 869 N N . TYR A 1 110 ? -0.352 9.830 -15.776 1.00 86.06 110 TYR A N 1
ATOM 870 C CA . TYR A 1 110 ? 1.106 9.668 -15.724 1.00 86.06 110 TYR A CA 1
ATOM 871 C C . TYR A 1 110 ? 1.672 8.925 -16.951 1.00 86.06 110 TYR A C 1
ATOM 873 O O . TYR A 1 110 ? 2.673 9.358 -17.526 1.00 86.06 110 TYR A O 1
ATOM 881 N N . LEU A 1 111 ? 1.031 7.840 -17.395 1.00 90.00 111 LEU A N 1
ATOM 882 C CA . LEU A 1 111 ? 1.418 7.107 -18.607 1.00 90.00 111 LEU A CA 1
ATOM 883 C C . LEU A 1 111 ? 1.245 7.982 -19.856 1.00 90.00 111 LEU A C 1
ATOM 885 O O . LEU A 1 111 ? 2.170 8.091 -20.660 1.00 90.00 111 LEU A O 1
ATOM 889 N N . GLY A 1 112 ? 0.102 8.662 -19.970 1.00 88.44 112 GLY A N 1
ATOM 890 C CA . GLY A 1 112 ? -0.193 9.616 -21.035 1.00 88.44 112 GLY A CA 1
ATOM 891 C C . GLY A 1 112 ? 0.829 10.747 -21.095 1.00 88.44 112 GLY A C 1
ATOM 892 O O . GLY A 1 112 ? 1.329 11.036 -22.173 1.00 88.44 112 GLY A O 1
ATOM 893 N N . LEU A 1 113 ? 1.231 11.319 -19.955 1.00 85.94 113 LEU A N 1
ATOM 894 C CA . LEU A 1 113 ? 2.272 12.352 -19.893 1.00 85.94 113 LEU A CA 1
ATOM 895 C C . LEU A 1 113 ? 3.614 11.869 -20.467 1.00 85.94 113 LEU A C 1
ATOM 897 O O . LEU A 1 113 ? 4.245 12.599 -21.228 1.00 85.94 113 LEU A O 1
ATOM 901 N N . ASN A 1 114 ? 4.045 10.644 -20.138 1.00 88.00 114 ASN A N 1
ATOM 902 C CA . ASN A 1 114 ? 5.284 10.076 -20.684 1.00 88.00 114 ASN A CA 1
ATOM 903 C C . ASN A 1 114 ? 5.176 9.863 -22.208 1.00 88.00 114 ASN A C 1
ATOM 905 O O . ASN A 1 114 ? 6.107 10.194 -22.936 1.00 88.00 114 ASN A O 1
ATOM 909 N N . ILE A 1 115 ? 4.034 9.368 -22.700 1.00 89.81 115 ILE A N 1
ATOM 910 C CA . ILE A 1 115 ? 3.788 9.163 -24.139 1.00 89.81 115 ILE A CA 1
ATOM 911 C C . ILE A 1 115 ? 3.741 10.504 -24.888 1.00 89.81 115 ILE A C 1
ATOM 913 O O . ILE A 1 115 ? 4.423 10.664 -25.897 1.00 89.81 115 ILE A O 1
ATOM 917 N N . ILE A 1 116 ? 2.996 11.487 -24.374 1.00 87.75 116 ILE A N 1
ATOM 918 C CA . ILE A 1 116 ? 2.901 12.842 -24.939 1.00 87.75 116 ILE A CA 1
ATOM 919 C C . ILE A 1 116 ? 4.286 13.485 -25.004 1.00 87.75 116 ILE A C 1
ATOM 921 O O . ILE A 1 116 ? 4.622 14.083 -26.021 1.00 87.75 116 ILE A O 1
ATOM 925 N N . PHE A 1 117 ? 5.120 13.322 -23.971 1.00 84.69 117 PHE A N 1
ATOM 926 C CA . PHE A 1 117 ? 6.482 13.854 -23.989 1.00 84.69 117 PHE A CA 1
ATOM 927 C C . PHE A 1 117 ? 7.319 13.253 -25.129 1.00 84.69 117 PHE A C 1
ATOM 929 O O . PHE A 1 117 ? 7.990 14.006 -25.828 1.00 84.69 117 PHE A O 1
ATOM 936 N N . ILE A 1 118 ? 7.243 11.938 -25.386 1.00 86.94 118 ILE A N 1
ATOM 937 C CA . ILE A 1 118 ? 7.913 11.312 -26.545 1.00 86.94 118 ILE A CA 1
ATOM 938 C C . ILE A 1 118 ? 7.359 11.870 -27.861 1.00 86.94 118 ILE A C 1
ATOM 940 O O . ILE A 1 118 ? 8.135 12.220 -28.743 1.00 86.94 118 ILE A O 1
ATOM 944 N N . ILE A 1 119 ? 6.034 11.990 -27.991 1.00 89.06 119 ILE A N 1
ATOM 945 C CA . ILE A 1 119 ? 5.399 12.450 -29.235 1.00 89.06 119 ILE A CA 1
ATOM 946 C C . ILE A 1 119 ? 5.778 13.903 -29.548 1.00 89.06 119 ILE A C 1
ATOM 948 O O . ILE A 1 119 ? 6.103 14.195 -30.691 1.00 89.06 119 ILE A O 1
ATOM 952 N N . VAL A 1 120 ? 5.768 14.793 -28.551 1.00 86.75 120 VAL A N 1
ATOM 953 C CA . VAL A 1 120 ? 6.036 16.236 -28.714 1.00 86.75 120 VAL A CA 1
ATOM 954 C C . VAL A 1 120 ? 7.526 16.554 -28.885 1.00 86.75 120 VAL A C 1
ATOM 956 O O . VAL A 1 120 ? 7.868 17.560 -29.499 1.00 86.75 120 VAL A O 1
ATOM 959 N N . THR A 1 121 ? 8.429 15.734 -28.339 1.00 83.44 121 THR A N 1
ATOM 960 C CA . THR A 1 121 ? 9.886 15.989 -28.417 1.00 83.44 121 THR A CA 1
ATOM 961 C C . THR A 1 121 ? 10.546 15.407 -29.669 1.00 83.44 121 THR A C 1
ATOM 963 O O . THR A 1 121 ? 11.688 15.755 -29.965 1.00 83.44 121 THR A O 1
ATOM 966 N N . VAL A 1 122 ? 9.846 14.534 -30.396 1.00 87.19 122 VAL A N 1
ATOM 967 C CA . VAL A 1 122 ? 10.297 13.936 -31.657 1.00 87.19 122 VAL A CA 1
ATOM 968 C C . VAL A 1 122 ? 9.547 14.584 -32.816 1.00 87.19 122 VAL A C 1
ATOM 970 O O . VAL A 1 122 ? 8.320 14.562 -32.861 1.00 87.19 122 VAL A O 1
ATOM 973 N N . ASP A 1 123 ? 10.280 15.123 -33.784 1.00 89.31 123 ASP A N 1
ATOM 974 C CA . ASP A 1 123 ? 9.714 15.553 -35.056 1.00 89.31 123 ASP A CA 1
ATOM 975 C C . ASP A 1 123 ? 9.481 14.325 -35.948 1.00 89.31 123 ASP A C 1
ATOM 977 O O . ASP A 1 123 ? 10.388 13.775 -36.579 1.00 89.31 123 ASP A O 1
ATOM 981 N N . TRP A 1 124 ? 8.234 13.866 -35.987 1.00 89.62 124 TRP A N 1
ATOM 982 C CA . TRP A 1 124 ? 7.823 12.723 -36.802 1.00 89.62 124 TRP A CA 1
ATOM 983 C C . TRP A 1 124 ? 7.823 13.024 -38.304 1.00 89.62 124 TRP A C 1
ATOM 985 O O . TRP A 1 124 ? 7.866 12.080 -39.099 1.00 89.62 124 TRP A O 1
ATOM 995 N N . TRP A 1 125 ? 7.828 14.299 -38.699 1.00 91.62 125 TRP A N 1
ATOM 996 C CA . TRP A 1 125 ? 7.705 14.752 -40.085 1.00 91.62 125 TRP A CA 1
ATOM 997 C C . TRP A 1 125 ? 9.055 15.008 -40.760 1.00 91.62 125 TRP A C 1
ATOM 999 O O . TRP A 1 125 ? 9.112 15.076 -41.987 1.00 91.62 125 TRP A O 1
ATOM 1009 N N . ILE A 1 126 ? 10.155 15.065 -39.999 1.00 90.38 126 ILE A N 1
ATOM 1010 C CA . ILE A 1 126 ? 11.499 15.181 -40.576 1.00 90.38 126 ILE A CA 1
ATOM 1011 C C . ILE A 1 126 ? 11.803 13.992 -41.509 1.00 90.38 126 ILE A C 1
ATOM 1013 O O . ILE A 1 126 ? 11.554 12.829 -41.176 1.00 90.38 126 ILE A O 1
ATOM 1017 N N . SER A 1 127 ? 12.346 14.274 -42.693 1.00 90.44 127 SER A N 1
ATOM 1018 C CA . SER A 1 127 ? 12.713 13.256 -43.692 1.00 90.44 127 SER A CA 1
ATOM 1019 C C . SER A 1 127 ? 13.980 12.479 -43.317 1.00 90.44 127 SER A C 1
ATOM 1021 O O . SER A 1 127 ? 14.143 11.322 -43.695 1.00 90.44 127 SER A O 1
ATOM 1023 N N . ASP A 1 128 ? 14.865 13.096 -42.533 1.00 91.62 128 ASP A N 1
ATOM 1024 C CA . ASP A 1 128 ? 16.120 12.510 -42.068 1.00 91.62 128 ASP A CA 1
ATOM 1025 C C . ASP A 1 128 ? 15.876 11.477 -40.951 1.00 91.62 128 ASP A C 1
ATOM 1027 O O . ASP A 1 128 ? 15.624 11.816 -39.788 1.00 91.62 128 ASP A O 1
ATOM 1031 N N . TYR A 1 129 ? 15.971 10.195 -41.313 1.00 90.38 129 TYR A N 1
ATOM 1032 C CA . TYR A 1 129 ? 15.799 9.071 -40.391 1.00 90.38 129 TYR A CA 1
ATOM 1033 C C . TYR A 1 129 ? 16.799 9.091 -39.223 1.00 90.38 129 TYR A C 1
ATOM 1035 O O . TYR A 1 129 ? 16.427 8.771 -38.092 1.00 90.38 129 TYR A O 1
ATOM 1043 N N . SER A 1 130 ? 18.042 9.519 -39.464 1.00 88.56 130 SER A N 1
ATOM 1044 C CA . SER A 1 130 ? 19.103 9.552 -38.450 1.00 88.56 130 SER A CA 1
ATOM 1045 C C . SER A 1 130 ? 18.807 10.613 -37.386 1.00 88.56 130 SER A C 1
ATOM 1047 O O . SER A 1 130 ? 18.841 10.339 -36.182 1.00 88.56 130 SER A O 1
ATOM 1049 N N . LYS A 1 131 ? 18.372 11.809 -37.808 1.00 88.56 131 LYS A N 1
ATOM 1050 C CA . LYS A 1 131 ? 17.891 12.857 -36.887 1.00 88.56 131 LYS A CA 1
ATOM 1051 C C . LYS A 1 131 ? 16.646 12.418 -36.109 1.00 88.56 131 LYS A C 1
ATOM 1053 O O . LYS A 1 131 ? 16.578 12.653 -34.902 1.00 88.56 131 LYS A O 1
ATOM 1058 N N . LYS A 1 132 ? 15.702 11.725 -36.755 1.00 90.62 132 LYS A N 1
ATOM 1059 C CA . LYS A 1 132 ? 14.488 11.189 -36.108 1.00 90.62 132 LYS A CA 1
ATOM 1060 C C . LYS A 1 132 ? 14.817 10.159 -35.024 1.00 90.62 132 LYS A C 1
ATOM 1062 O O . LYS A 1 132 ? 14.341 10.273 -33.894 1.00 90.62 132 LYS A O 1
ATOM 1067 N N . MET A 1 133 ? 15.685 9.190 -35.324 1.00 91.81 133 MET A N 1
ATOM 1068 C CA . MET A 1 133 ? 16.151 8.206 -34.339 1.00 91.81 133 MET A CA 1
ATOM 1069 C C . MET A 1 133 ? 17.004 8.847 -33.236 1.00 91.81 133 MET A C 1
ATOM 1071 O O . MET A 1 133 ? 16.926 8.422 -32.081 1.00 91.81 133 MET A O 1
ATOM 1075 N N . PHE A 1 134 ? 17.769 9.901 -33.546 1.00 89.06 134 PHE A N 1
ATOM 1076 C CA . PHE A 1 134 ? 18.495 10.678 -32.542 1.00 89.06 134 PHE A CA 1
ATOM 1077 C C . PHE A 1 134 ? 17.554 11.365 -31.542 1.00 89.06 134 PHE A C 1
ATOM 1079 O O . PHE A 1 134 ? 17.781 11.268 -30.335 1.00 89.06 134 PHE A O 1
ATOM 1086 N N . GLN A 1 135 ? 16.488 12.017 -32.011 1.00 89.62 135 GLN A N 1
ATOM 1087 C CA . GLN A 1 135 ? 15.482 12.614 -31.127 1.00 89.62 135 GLN A CA 1
ATOM 1088 C C . GLN A 1 135 ? 14.776 11.535 -30.294 1.00 89.62 135 GLN A C 1
ATOM 1090 O O . GLN A 1 135 ? 14.707 11.652 -29.072 1.00 89.62 135 GLN A O 1
ATOM 1095 N N . LEU A 1 136 ? 14.354 10.426 -30.914 1.00 90.31 136 LEU A N 1
ATOM 1096 C CA . LEU A 1 136 ? 13.667 9.336 -30.215 1.00 90.31 136 LEU A CA 1
ATOM 1097 C C . LEU A 1 136 ? 14.525 8.704 -29.104 1.00 90.31 136 LEU A C 1
ATOM 1099 O O . LEU A 1 136 ? 14.050 8.561 -27.973 1.00 90.31 136 LEU A O 1
ATOM 1103 N N . LYS A 1 137 ? 15.800 8.376 -29.376 1.00 91.31 137 LYS A N 1
ATOM 1104 C CA . LYS A 1 137 ? 16.704 7.847 -28.335 1.00 91.31 137 LYS A CA 1
ATOM 1105 C C . LYS A 1 137 ? 16.949 8.875 -27.230 1.00 91.31 137 LYS A C 1
ATOM 1107 O O . LYS A 1 137 ? 17.066 8.488 -26.066 1.00 91.31 137 LYS A O 1
ATOM 1112 N N . TYR A 1 138 ? 17.033 10.162 -27.574 1.00 87.62 138 TYR A N 1
ATOM 1113 C CA . TYR A 1 138 ? 17.272 11.240 -26.617 1.00 87.62 138 TYR A CA 1
ATOM 1114 C C . TYR A 1 138 ? 16.090 11.367 -25.654 1.00 87.62 138 TYR A C 1
ATOM 1116 O O . TYR A 1 138 ? 16.294 11.311 -24.440 1.00 87.62 138 TYR A O 1
ATOM 1124 N N . SER A 1 139 ? 14.862 11.439 -26.166 1.00 88.75 139 SER A N 1
ATOM 1125 C CA . SER A 1 139 ? 13.646 11.580 -25.360 1.00 88.75 139 SER A CA 1
ATOM 1126 C C . SER A 1 139 ? 13.368 10.360 -24.486 1.00 88.75 139 SER A C 1
ATOM 1128 O O . SER A 1 139 ? 13.131 10.508 -23.286 1.00 88.75 139 SER A O 1
ATOM 1130 N N . ALA A 1 140 ? 13.470 9.150 -25.046 1.00 91.94 140 ALA A N 1
ATOM 1131 C CA . ALA A 1 140 ? 13.274 7.915 -24.287 1.00 91.94 140 ALA A CA 1
ATOM 1132 C C . ALA A 1 140 ? 14.355 7.734 -23.203 1.00 91.94 140 ALA A C 1
ATOM 1134 O O . ALA A 1 140 ? 14.041 7.422 -22.054 1.00 91.94 140 ALA A O 1
ATOM 1135 N N . GLY A 1 141 ? 15.624 8.015 -23.525 1.00 91.69 141 GLY A N 1
ATOM 1136 C CA . GLY A 1 141 ? 16.724 7.971 -22.555 1.00 91.69 141 GLY A CA 1
ATOM 1137 C C . GLY A 1 141 ? 16.544 8.975 -21.411 1.00 91.69 141 GLY A C 1
ATOM 1138 O O . GLY A 1 141 ? 16.733 8.625 -20.245 1.00 91.69 141 GLY A O 1
ATOM 1139 N N . HIS A 1 142 ? 16.098 10.199 -21.715 1.00 88.81 142 HIS A N 1
ATOM 1140 C CA . HIS A 1 142 ? 15.765 11.192 -20.692 1.00 88.81 142 HIS A CA 1
ATOM 1141 C C . HIS A 1 142 ? 14.618 10.733 -19.796 1.00 88.81 142 HIS A C 1
ATOM 1143 O O . HIS A 1 142 ? 14.771 10.752 -18.577 1.00 88.81 142 HIS A O 1
ATOM 1149 N N . LEU A 1 143 ? 13.497 10.267 -20.354 1.00 89.00 143 LEU A N 1
ATOM 1150 C CA . LEU A 1 143 ? 12.379 9.775 -19.544 1.00 89.00 143 LEU A CA 1
ATOM 1151 C C . LEU A 1 143 ? 12.768 8.572 -18.677 1.00 89.00 143 LEU A C 1
ATOM 1153 O O . LEU A 1 143 ? 12.318 8.489 -17.533 1.00 89.00 143 LEU A O 1
ATOM 1157 N N . ALA A 1 144 ? 13.625 7.671 -19.166 1.00 93.06 144 ALA A N 1
ATOM 1158 C CA . ALA A 1 144 ? 14.140 6.570 -18.358 1.00 93.06 144 ALA A CA 1
ATOM 1159 C C . ALA A 1 144 ? 14.882 7.082 -17.110 1.00 93.06 144 ALA A C 1
ATOM 1161 O O . ALA A 1 144 ? 14.577 6.638 -16.005 1.00 93.06 144 ALA A O 1
ATOM 1162 N N . VAL A 1 145 ? 15.797 8.051 -17.248 1.00 92.38 145 VAL A N 1
ATOM 1163 C CA . VAL A 1 145 ? 16.571 8.566 -16.101 1.00 92.38 145 VAL A CA 1
ATOM 1164 C C . VAL A 1 145 ? 15.744 9.499 -15.211 1.00 92.38 145 VAL A C 1
ATOM 1166 O O . VAL A 1 145 ? 15.791 9.371 -13.988 1.00 92.38 145 VAL A O 1
ATOM 1169 N N . MET A 1 146 ? 14.932 10.393 -15.779 1.00 89.38 146 MET A N 1
ATOM 1170 C CA . MET A 1 146 ? 14.158 11.385 -15.015 1.00 89.38 146 MET A CA 1
ATOM 1171 C C . MET A 1 146 ? 13.062 10.760 -14.143 1.00 89.38 146 MET A C 1
ATOM 1173 O O . MET A 1 146 ? 12.640 11.363 -13.160 1.00 89.38 146 MET A O 1
ATOM 1177 N N . ASN A 1 147 ? 12.633 9.531 -14.441 1.00 90.88 147 ASN A N 1
ATOM 1178 C CA . ASN A 1 147 ? 11.725 8.769 -13.583 1.00 90.88 147 ASN A CA 1
ATOM 1179 C C . ASN A 1 147 ? 12.436 8.039 -12.414 1.00 90.88 147 ASN A C 1
ATOM 1181 O O . ASN A 1 147 ? 11.764 7.583 -11.484 1.00 90.88 147 ASN A O 1
ATOM 1185 N N . THR A 1 148 ? 13.775 7.939 -12.400 1.00 92.69 148 THR A N 1
ATOM 1186 C CA . THR A 1 148 ? 14.518 7.181 -11.365 1.00 92.69 148 THR A CA 1
ATOM 1187 C C . THR A 1 148 ? 14.412 7.744 -9.932 1.00 92.69 148 THR A C 1
ATOM 1189 O O . THR A 1 148 ? 14.276 6.921 -9.019 1.00 92.69 148 THR A O 1
ATOM 1192 N N . PRO A 1 149 ? 14.327 9.072 -9.670 1.00 90.81 149 PRO A N 1
ATOM 1193 C CA . PRO A 1 149 ? 14.071 9.574 -8.316 1.00 90.81 149 PRO A CA 1
ATOM 1194 C C . PRO A 1 149 ? 12.699 9.120 -7.798 1.00 90.81 149 PRO A C 1
ATOM 1196 O O . PRO A 1 149 ? 12.562 8.679 -6.655 1.00 90.81 149 PRO A O 1
ATOM 1199 N N . GLY A 1 150 ? 11.682 9.160 -8.668 1.00 88.50 150 GLY A N 1
ATOM 1200 C CA . GLY A 1 150 ? 10.330 8.689 -8.369 1.00 88.50 150 GLY A CA 1
ATOM 1201 C C . GLY A 1 150 ? 10.281 7.189 -8.078 1.00 88.50 150 GLY A C 1
ATOM 1202 O O . GLY A 1 150 ? 9.582 6.775 -7.151 1.00 88.50 150 GLY A O 1
ATOM 1203 N N . LEU A 1 151 ? 11.063 6.379 -8.803 1.00 92.75 151 LEU A N 1
ATOM 1204 C CA . LEU A 1 151 ? 11.177 4.931 -8.586 1.00 92.75 151 LEU A CA 1
ATOM 1205 C C . LEU A 1 151 ? 11.652 4.599 -7.167 1.00 92.75 151 LEU A C 1
ATOM 1207 O O . LEU A 1 151 ? 11.076 3.728 -6.515 1.00 92.75 151 LEU A O 1
ATOM 1211 N N . VAL A 1 152 ? 12.690 5.288 -6.690 1.00 92.44 152 VAL A N 1
ATOM 1212 C CA . VAL A 1 152 ? 13.268 5.064 -5.357 1.00 92.44 152 VAL A CA 1
ATOM 1213 C C . VAL A 1 152 ? 12.354 5.605 -4.260 1.00 92.44 152 VAL A C 1
ATOM 1215 O O . VAL A 1 152 ? 12.051 4.885 -3.307 1.00 92.44 152 VAL A O 1
ATOM 1218 N N . LEU A 1 153 ? 11.863 6.842 -4.398 1.00 89.38 153 LEU A N 1
ATOM 1219 C CA . LEU A 1 153 ? 10.986 7.470 -3.402 1.00 89.38 153 LEU A CA 1
ATOM 1220 C C . LEU A 1 153 ? 9.705 6.659 -3.165 1.00 89.38 153 LEU A C 1
ATOM 1222 O O . LEU A 1 153 ? 9.257 6.520 -2.028 1.00 89.38 153 LEU A O 1
ATOM 1226 N N . SER A 1 154 ? 9.134 6.078 -4.220 1.00 88.69 154 SER A N 1
ATOM 1227 C CA . SER A 1 154 ? 7.931 5.240 -4.129 1.00 88.69 154 SER A CA 1
ATOM 1228 C C . SER A 1 154 ? 8.170 3.841 -3.530 1.00 88.69 154 SER A C 1
ATOM 1230 O O . SER A 1 154 ? 7.206 3.167 -3.169 1.00 88.69 154 SER A O 1
ATOM 1232 N N . ALA A 1 155 ? 9.429 3.417 -3.360 1.00 89.94 155 ALA A N 1
ATOM 1233 C CA . ALA A 1 155 ? 9.806 2.193 -2.642 1.00 89.94 155 ALA A CA 1
ATOM 1234 C C . ALA A 1 155 ? 10.217 2.424 -1.174 1.00 89.94 155 ALA A C 1
ATOM 1236 O O . ALA A 1 155 ? 10.272 1.464 -0.398 1.00 89.94 155 ALA A O 1
ATOM 1237 N N . GLY A 1 156 ? 10.549 3.662 -0.792 1.00 87.31 156 GLY A N 1
ATOM 1238 C CA . GLY A 1 156 ? 11.038 3.997 0.548 1.00 87.31 156 GLY A CA 1
ATOM 1239 C C . GLY A 1 156 ? 9.970 3.821 1.629 1.00 87.31 156 GLY A C 1
ATOM 1240 O O . GLY A 1 156 ? 8.859 4.340 1.502 1.00 87.31 156 GLY A O 1
ATOM 1241 N N . ARG A 1 157 ? 10.305 3.111 2.717 1.00 82.75 157 ARG A N 1
ATOM 1242 C CA . ARG A 1 157 ? 9.405 2.971 3.884 1.00 82.75 157 ARG A CA 1
ATOM 1243 C C . ARG A 1 157 ? 9.420 4.240 4.737 1.00 82.75 157 ARG A C 1
ATOM 1245 O O . ARG A 1 157 ? 8.378 4.649 5.239 1.00 82.75 157 ARG A O 1
ATOM 1252 N N . ASN A 1 158 ? 10.578 4.895 4.836 1.00 80.50 158 ASN A N 1
ATOM 1253 C CA . ASN A 1 158 ? 10.771 6.129 5.602 1.00 80.50 158 ASN A CA 1
ATOM 1254 C C . ASN A 1 158 ? 10.595 7.376 4.722 1.00 80.50 158 ASN A C 1
ATOM 1256 O O . ASN A 1 158 ? 11.355 8.337 4.814 1.00 80.50 158 ASN A O 1
ATOM 1260 N N . ASN A 1 159 ? 9.596 7.361 3.837 1.00 83.38 159 ASN A N 1
ATOM 1261 C CA . ASN A 1 159 ? 9.337 8.469 2.927 1.00 83.38 159 ASN A CA 1
ATOM 1262 C C . ASN A 1 159 ? 8.485 9.560 3.621 1.00 83.38 159 ASN A C 1
ATOM 1264 O O . ASN A 1 159 ? 7.320 9.299 3.944 1.00 83.38 159 ASN A O 1
ATOM 1268 N N . PRO A 1 160 ? 8.989 10.800 3.806 1.00 80.50 160 PRO A N 1
ATOM 1269 C CA . PRO A 1 160 ? 8.222 11.883 4.430 1.00 80.50 160 PRO A CA 1
ATOM 1270 C C . PRO A 1 160 ? 6.954 12.256 3.644 1.00 80.50 160 PRO A C 1
ATOM 1272 O O . PRO A 1 160 ? 5.993 12.747 4.236 1.00 80.50 160 PRO A O 1
ATOM 1275 N N . LEU A 1 161 ? 6.889 11.963 2.338 1.00 81.19 161 LEU A N 1
ATOM 1276 C CA . LEU A 1 161 ? 5.699 12.187 1.510 1.00 81.19 161 LEU A CA 1
ATOM 1277 C C . LEU A 1 161 ? 4.494 11.339 1.953 1.00 81.19 161 LEU A C 1
ATOM 1279 O O . LEU A 1 161 ? 3.360 11.778 1.768 1.00 81.19 161 LEU A O 1
ATOM 1283 N N . ILE A 1 162 ? 4.706 10.181 2.594 1.00 81.44 162 ILE A N 1
ATOM 1284 C CA . ILE A 1 162 ? 3.628 9.361 3.185 1.00 81.44 162 ILE A CA 1
ATOM 1285 C C . ILE A 1 162 ? 2.889 10.173 4.254 1.00 81.44 162 ILE A C 1
ATOM 1287 O O . ILE A 1 162 ? 1.662 10.293 4.222 1.00 81.44 162 ILE A O 1
ATOM 1291 N N . GLN A 1 163 ? 3.640 10.797 5.166 1.00 77.69 163 GLN A N 1
ATOM 1292 C CA . GLN A 1 163 ? 3.079 11.652 6.212 1.00 77.69 163 GLN A CA 1
ATOM 1293 C C . GLN A 1 163 ? 2.555 12.972 5.639 1.00 77.69 163 GLN A C 1
ATOM 1295 O O . GLN A 1 163 ? 1.457 13.401 5.997 1.00 77.69 163 GLN A O 1
ATOM 1300 N N . LEU A 1 164 ? 3.288 13.601 4.717 1.00 77.50 164 LEU A N 1
ATOM 1301 C CA . LEU A 1 164 ? 2.921 14.897 4.146 1.00 77.50 164 LEU A CA 1
ATOM 1302 C C . LEU A 1 164 ? 1.613 14.820 3.345 1.00 77.50 164 LEU A C 1
ATOM 1304 O O . LEU A 1 164 ? 0.704 15.611 3.590 1.00 77.50 164 LEU A O 1
ATOM 1308 N N . LEU A 1 165 ? 1.473 13.830 2.460 1.00 76.12 165 LEU A N 1
ATOM 1309 C CA . LEU A 1 165 ? 0.312 13.662 1.577 1.00 76.12 165 LEU A CA 1
ATOM 1310 C C . LEU A 1 165 ? -0.804 12.811 2.198 1.00 76.12 165 LEU A C 1
ATOM 1312 O O . LEU A 1 165 ? -1.939 12.852 1.729 1.00 76.12 165 LEU A O 1
ATOM 1316 N N . GLY A 1 166 ? -0.520 12.023 3.240 1.00 70.12 166 GLY A N 1
ATOM 1317 C CA . GLY A 1 166 ? -1.501 11.087 3.798 1.00 70.12 166 GLY A CA 1
ATOM 1318 C C . GLY A 1 166 ? -1.962 10.062 2.757 1.00 70.12 166 GLY A C 1
ATOM 1319 O O . GLY A 1 166 ? -3.166 9.864 2.566 1.00 70.12 166 GLY A O 1
ATOM 1320 N N . ILE A 1 167 ? -0.994 9.489 2.041 1.00 76.12 167 ILE A N 1
ATOM 1321 C CA . ILE A 1 167 ? -1.144 8.405 1.062 1.00 76.12 167 ILE A CA 1
ATOM 1322 C C . ILE A 1 167 ? -0.420 7.189 1.649 1.00 76.12 167 ILE A C 1
ATOM 1324 O O . ILE A 1 167 ? 0.662 7.346 2.215 1.00 76.12 167 ILE A O 1
ATOM 1328 N N . SER A 1 168 ? -1.016 5.997 1.569 1.00 77.06 168 SER A N 1
ATOM 1329 C CA . SER A 1 168 ? -0.436 4.791 2.174 1.00 77.06 168 SER A CA 1
ATOM 1330 C C . SER A 1 168 ? 0.855 4.359 1.473 1.00 77.06 168 SER A C 1
ATOM 1332 O O . SER A 1 168 ? 1.065 4.624 0.286 1.00 77.06 168 SER A O 1
ATOM 1334 N N . PHE A 1 169 ? 1.706 3.628 2.201 1.00 80.75 169 PHE A N 1
ATOM 1335 C CA . PHE A 1 169 ? 2.873 2.970 1.611 1.00 80.75 169 PHE A CA 1
ATOM 1336 C C . PHE A 1 169 ? 2.473 2.027 0.463 1.00 80.75 169 PHE A C 1
ATOM 1338 O O . PHE A 1 169 ? 3.181 1.957 -0.535 1.00 80.75 169 PHE A O 1
ATOM 1345 N N . ASP A 1 170 ? 1.316 1.365 0.547 1.00 78.50 170 ASP A N 1
ATOM 1346 C CA . ASP A 1 170 ? 0.845 0.435 -0.486 1.00 78.50 170 ASP A CA 1
ATOM 1347 C C . ASP A 1 170 ? 0.508 1.140 -1.807 1.00 78.50 170 ASP A C 1
ATOM 1349 O O . ASP A 1 170 ? 0.857 0.631 -2.875 1.00 78.50 170 ASP A O 1
ATOM 1353 N N . SER A 1 171 ? -0.092 2.336 -1.751 1.00 78.44 171 SER A N 1
ATOM 1354 C CA . SER A 1 171 ? -0.333 3.177 -2.933 1.00 78.44 171 SER A CA 1
ATOM 1355 C C . SER A 1 171 ? 0.977 3.733 -3.514 1.00 78.44 171 SER A C 1
ATOM 1357 O O . SER A 1 171 ? 1.127 3.798 -4.735 1.00 78.44 171 SER A O 1
ATOM 1359 N N . PHE A 1 172 ? 1.972 4.062 -2.680 1.00 82.94 172 PHE A N 1
ATOM 1360 C CA . PHE A 1 172 ? 3.322 4.374 -3.174 1.00 82.94 172 PHE A CA 1
ATOM 1361 C C . PHE A 1 172 ? 3.974 3.155 -3.841 1.00 82.94 172 PHE A C 1
ATOM 1363 O O . PHE A 1 172 ? 4.459 3.263 -4.964 1.00 82.94 172 PHE A O 1
ATOM 1370 N N . ASN A 1 173 ? 3.899 1.972 -3.233 1.00 86.12 173 ASN A N 1
ATOM 1371 C CA . ASN A 1 173 ? 4.444 0.738 -3.797 1.00 86.12 173 ASN A CA 1
ATOM 1372 C C . ASN A 1 173 ? 3.725 0.336 -5.104 1.00 86.12 173 ASN A C 1
ATOM 1374 O O . ASN A 1 173 ? 4.346 -0.187 -6.030 1.00 86.12 173 ASN A O 1
ATOM 1378 N N . TYR A 1 174 ? 2.426 0.631 -5.232 1.00 84.25 174 TYR A N 1
ATOM 1379 C CA . TYR A 1 174 ? 1.702 0.533 -6.501 1.00 84.25 174 TYR A CA 1
ATOM 1380 C C . TYR A 1 174 ? 2.336 1.415 -7.583 1.00 84.25 174 TYR A C 1
ATOM 1382 O O . TYR A 1 174 ? 2.617 0.914 -8.675 1.00 84.25 174 TYR A O 1
ATOM 1390 N N . MET A 1 175 ? 2.640 2.678 -7.270 1.00 84.38 175 MET A N 1
ATOM 1391 C CA . MET A 1 175 ? 3.345 3.567 -8.196 1.00 84.38 175 MET A CA 1
ATOM 1392 C C . MET A 1 175 ? 4.762 3.077 -8.509 1.00 84.38 175 MET A C 1
ATOM 1394 O O . MET A 1 175 ? 5.116 3.048 -9.683 1.00 84.38 175 MET A O 1
ATOM 1398 N N . HIS A 1 176 ? 5.536 2.595 -7.531 1.00 91.69 176 HIS A N 1
ATOM 1399 C CA . HIS A 1 176 ? 6.874 2.022 -7.757 1.00 91.69 176 HIS A CA 1
ATOM 1400 C C . HIS A 1 176 ? 6.869 0.945 -8.854 1.00 91.69 176 HIS A C 1
ATOM 1402 O O . HIS A 1 176 ? 7.673 0.990 -9.788 1.00 91.69 176 HIS A O 1
ATOM 1408 N N . ARG A 1 177 ? 5.903 0.017 -8.798 1.00 90.44 177 ARG A N 1
ATOM 1409 C CA . ARG A 1 177 ? 5.749 -1.055 -9.798 1.00 90.44 177 ARG A CA 1
ATOM 1410 C C . ARG A 1 177 ? 5.450 -0.522 -11.203 1.00 90.44 177 ARG A C 1
ATOM 1412 O O . ARG A 1 177 ? 5.884 -1.129 -12.178 1.00 90.44 177 ARG A O 1
ATOM 1419 N N . TRP A 1 178 ? 4.718 0.584 -11.326 1.00 90.69 178 TRP A N 1
ATOM 1420 C CA . TRP A 1 178 ? 4.411 1.202 -12.620 1.00 90.69 178 TRP A CA 1
ATOM 1421 C C . TRP A 1 178 ? 5.545 2.080 -13.147 1.00 90.69 178 TRP A C 1
ATOM 1423 O O . TRP A 1 178 ? 5.906 1.944 -14.313 1.00 90.69 178 TRP A O 1
ATOM 1433 N N . VAL A 1 179 ? 6.166 2.897 -12.295 1.00 92.25 179 VAL A N 1
ATOM 1434 C CA . VAL A 1 179 ? 7.348 3.702 -12.641 1.00 92.25 179 VAL A CA 1
ATOM 1435 C C . VAL A 1 179 ? 8.487 2.793 -13.124 1.00 92.25 179 VAL A C 1
ATOM 1437 O O . VAL A 1 179 ? 9.095 3.073 -14.152 1.00 92.25 179 VAL A O 1
ATOM 1440 N N . GLY A 1 180 ? 8.718 1.646 -12.472 1.00 94.56 180 GLY A N 1
ATOM 1441 C CA . GLY A 1 180 ? 9.726 0.669 -12.906 1.00 94.56 180 GLY A CA 1
ATOM 1442 C C . GLY A 1 180 ? 9.464 0.096 -14.304 1.00 94.56 180 GLY A C 1
ATOM 1443 O O . GLY A 1 180 ? 10.390 -0.022 -15.105 1.00 94.56 180 GLY A O 1
ATOM 1444 N N . ARG A 1 181 ? 8.198 -0.186 -14.642 1.00 93.88 181 ARG A N 1
ATOM 1445 C CA . ARG A 1 181 ? 7.802 -0.620 -15.996 1.00 93.88 181 ARG A CA 1
ATOM 1446 C C . ARG A 1 181 ? 7.997 0.485 -17.032 1.00 93.88 181 ARG A C 1
ATOM 1448 O O . ARG A 1 181 ? 8.464 0.194 -18.126 1.00 93.88 181 ARG A O 1
ATOM 1455 N N . VAL A 1 182 ? 7.673 1.733 -16.690 1.00 93.62 182 VAL A N 1
ATOM 1456 C CA . VAL A 1 182 ? 7.875 2.899 -17.568 1.00 93.62 182 VAL A CA 1
ATOM 1457 C C . VAL A 1 182 ? 9.362 3.136 -17.832 1.00 93.62 182 VAL A C 1
ATOM 1459 O O . VAL A 1 182 ? 9.733 3.395 -18.974 1.00 93.62 182 VAL A O 1
ATOM 1462 N N . ILE A 1 183 ? 10.228 2.988 -16.827 1.00 95.69 183 ILE A N 1
ATOM 1463 C CA . ILE A 1 183 ? 11.686 3.082 -16.999 1.00 95.69 183 ILE A CA 1
ATOM 1464 C C . ILE A 1 183 ? 12.195 1.962 -17.913 1.00 95.69 183 ILE A C 1
ATOM 1466 O O . ILE A 1 183 ? 12.916 2.247 -18.866 1.00 95.69 183 ILE A O 1
ATOM 1470 N N . ALA A 1 184 ? 11.779 0.711 -17.687 1.00 96.69 184 ALA A N 1
ATOM 1471 C CA . ALA A 1 184 ? 12.174 -0.414 -18.535 1.00 96.69 184 ALA A CA 1
ATOM 1472 C C . ALA A 1 184 ? 11.684 -0.258 -19.989 1.00 96.69 184 ALA A C 1
ATOM 1474 O O . ALA A 1 184 ? 12.453 -0.488 -20.919 1.00 96.69 184 ALA A O 1
ATOM 1475 N N . ALA A 1 185 ? 10.443 0.190 -20.203 1.00 95.94 185 ALA A N 1
ATOM 1476 C CA . ALA A 1 185 ? 9.899 0.449 -21.537 1.00 95.94 185 ALA A CA 1
ATOM 1477 C C . ALA A 1 185 ? 10.655 1.578 -22.262 1.00 95.94 185 ALA A C 1
ATOM 1479 O O . ALA A 1 185 ? 11.043 1.416 -23.416 1.00 95.94 185 ALA A O 1
ATOM 1480 N N . ASN A 1 186 ? 10.937 2.689 -21.574 1.00 95.25 186 ASN A N 1
ATOM 1481 C CA . ASN A 1 186 ? 11.753 3.775 -22.122 1.00 95.25 186 ASN A CA 1
ATOM 1482 C C . ASN A 1 186 ? 13.192 3.325 -22.427 1.00 95.25 186 ASN A C 1
ATOM 1484 O O . ASN A 1 186 ? 13.741 3.712 -23.455 1.00 95.25 186 ASN A O 1
ATOM 1488 N N . ALA A 1 187 ? 13.790 2.467 -21.594 1.00 96.44 187 ALA A N 1
ATOM 1489 C CA . ALA A 1 187 ? 15.104 1.887 -21.867 1.00 96.44 187 ALA A CA 1
ATOM 1490 C C . ALA A 1 187 ? 15.094 1.009 -23.134 1.00 96.44 187 ALA A C 1
ATOM 1492 O O . ALA A 1 187 ? 16.016 1.106 -23.941 1.00 96.44 187 ALA A O 1
ATOM 1493 N N . VAL A 1 188 ? 14.036 0.215 -23.359 1.00 96.88 188 VAL A N 1
ATOM 1494 C CA . VAL A 1 188 ? 13.856 -0.562 -24.602 1.00 96.88 188 VAL A CA 1
ATOM 1495 C C . VAL A 1 188 ? 13.734 0.353 -25.817 1.00 96.88 188 VAL A C 1
ATOM 1497 O O . VAL A 1 188 ? 14.455 0.131 -26.784 1.00 96.88 188 VAL A O 1
ATOM 1500 N N . ILE A 1 189 ? 12.907 1.403 -25.758 1.00 96.50 189 ILE A N 1
ATOM 1501 C CA . ILE A 1 189 ? 12.751 2.375 -26.859 1.00 96.50 189 ILE A CA 1
ATOM 1502 C C . ILE A 1 189 ? 14.078 3.096 -27.149 1.00 96.50 189 ILE A C 1
ATOM 1504 O O . ILE A 1 189 ? 14.463 3.258 -28.308 1.00 96.50 189 ILE A O 1
ATOM 1508 N N . HIS A 1 190 ? 14.809 3.492 -26.102 1.00 95.56 190 HIS A N 1
ATOM 1509 C CA . HIS A 1 190 ? 16.136 4.091 -26.223 1.00 95.56 190 HIS A CA 1
ATOM 1510 C C . HIS A 1 190 ? 17.117 3.141 -26.923 1.00 95.56 190 HIS A C 1
ATOM 1512 O O . HIS A 1 190 ? 17.755 3.533 -27.902 1.00 95.56 190 HIS A O 1
ATOM 1518 N N . MET A 1 191 ? 17.202 1.884 -26.472 1.00 95.06 191 MET A N 1
ATOM 1519 C CA . MET A 1 191 ? 18.069 0.877 -27.084 1.00 95.06 191 MET A CA 1
ATOM 1520 C C . MET A 1 191 ? 17.671 0.610 -28.539 1.00 95.06 191 MET A C 1
ATOM 1522 O O . MET A 1 191 ? 18.540 0.634 -29.406 1.00 95.06 191 MET A O 1
ATOM 1526 N N . SER A 1 192 ? 16.386 0.410 -28.846 1.00 94.69 192 SER A N 1
ATOM 1527 C CA . SER A 1 192 ? 15.946 0.143 -30.221 1.00 94.69 192 SER A CA 1
ATOM 1528 C C . SER A 1 192 ? 16.253 1.308 -31.160 1.00 94.69 192 SER A C 1
ATOM 1530 O O . SER A 1 192 ? 16.719 1.072 -32.270 1.00 94.69 192 SER A O 1
ATOM 1532 N N . ALA A 1 193 ? 16.076 2.557 -30.716 1.00 94.56 193 ALA A N 1
ATOM 1533 C CA . ALA A 1 193 ? 16.417 3.737 -31.510 1.00 94.56 193 ALA A CA 1
ATOM 1534 C C . ALA A 1 193 ? 17.939 3.889 -31.717 1.00 94.56 193 ALA A C 1
ATOM 1536 O O . ALA A 1 193 ? 18.377 4.281 -32.797 1.00 94.56 193 ALA A O 1
ATOM 1537 N N . VAL A 1 194 ? 18.764 3.528 -30.723 1.00 92.25 194 VAL A N 1
ATOM 1538 C CA . VAL A 1 194 ? 20.229 3.446 -30.883 1.00 92.25 194 VAL A CA 1
ATOM 1539 C C . VAL A 1 194 ? 20.607 2.383 -31.918 1.00 92.25 194 VAL A C 1
ATOM 1541 O O . VAL A 1 194 ? 21.345 2.689 -32.853 1.00 92.25 194 VAL A O 1
ATOM 1544 N N . LEU A 1 195 ? 20.100 1.155 -31.776 1.00 92.75 195 LEU A N 1
ATOM 1545 C CA . LEU A 1 195 ? 20.447 0.031 -32.653 1.00 92.75 195 LEU A CA 1
ATOM 1546 C C . LEU A 1 195 ? 19.972 0.260 -34.094 1.00 92.75 195 LEU A C 1
ATOM 1548 O O . LEU A 1 195 ? 20.751 0.059 -35.022 1.00 92.75 195 LEU A O 1
ATOM 1552 N N . ALA A 1 196 ? 18.743 0.747 -34.284 1.00 92.75 196 ALA A N 1
ATOM 1553 C CA . ALA A 1 196 ? 18.193 1.054 -35.604 1.00 92.75 196 ALA A CA 1
ATOM 1554 C C . ALA A 1 196 ? 18.989 2.155 -36.324 1.00 92.75 196 ALA A C 1
ATOM 1556 O O . ALA A 1 196 ? 19.261 2.042 -37.517 1.00 92.75 196 ALA A O 1
ATOM 1557 N N . ASN A 1 197 ? 19.442 3.182 -35.595 1.00 92.12 197 ASN A N 1
ATOM 1558 C CA . ASN A 1 197 ? 20.300 4.220 -36.161 1.00 92.12 197 ASN A CA 1
ATOM 1559 C C . ASN A 1 197 ? 21.672 3.678 -36.589 1.00 92.12 197 ASN A C 1
ATOM 1561 O O . ASN A 1 197 ? 22.170 4.047 -37.648 1.00 92.12 197 ASN A O 1
ATOM 1565 N N . GLN A 1 198 ? 22.296 2.818 -35.776 1.00 90.94 198 GLN A N 1
ATOM 1566 C CA . GLN A 1 198 ? 23.593 2.222 -36.120 1.00 90.94 198 GLN A CA 1
ATOM 1567 C C . GLN A 1 198 ? 23.477 1.263 -37.314 1.00 90.94 198 GLN A C 1
ATOM 1569 O O . GLN A 1 198 ? 24.297 1.334 -38.227 1.00 90.94 198 GLN A O 1
ATOM 1574 N N . ALA A 1 199 ? 22.422 0.442 -37.357 1.00 92.06 199 ALA A N 1
ATOM 1575 C CA . ALA A 1 199 ? 22.138 -0.444 -38.484 1.00 92.06 199 ALA A CA 1
ATOM 1576 C C . ALA A 1 199 ? 21.911 0.331 -39.794 1.00 92.06 199 ALA A C 1
ATOM 1578 O O . ALA A 1 199 ? 22.403 -0.085 -40.839 1.00 92.06 199 ALA A O 1
ATOM 1579 N N . TYR A 1 200 ? 21.213 1.471 -39.738 1.00 92.19 200 TYR A N 1
ATOM 1580 C CA . TYR A 1 200 ? 20.976 2.329 -40.903 1.00 92.19 200 TYR A CA 1
ATOM 1581 C C . TYR A 1 200 ? 22.257 3.007 -41.420 1.00 92.19 200 TYR A C 1
ATOM 1583 O O . TYR A 1 200 ? 22.473 3.069 -42.625 1.00 92.19 200 TYR A O 1
ATOM 1591 N N . MET A 1 201 ? 23.116 3.508 -40.524 1.00 89.88 201 MET A N 1
ATOM 1592 C CA . MET A 1 201 ? 24.321 4.261 -40.910 1.00 89.88 201 MET A CA 1
ATOM 1593 C C . MET A 1 201 ? 25.510 3.371 -41.314 1.00 89.88 201 MET A C 1
ATOM 1595 O O . MET A 1 201 ? 26.349 3.810 -42.100 1.00 89.88 201 MET A O 1
ATOM 1599 N N . HIS A 1 202 ? 25.618 2.156 -40.761 1.00 89.38 202 HIS A N 1
ATOM 1600 C CA . HIS A 1 202 ? 26.818 1.311 -40.883 1.00 89.38 202 HIS A CA 1
ATOM 1601 C C . HIS A 1 202 ? 26.538 -0.175 -41.185 1.00 89.38 202 HIS A C 1
ATOM 1603 O O . HIS A 1 202 ? 27.475 -0.969 -41.252 1.00 89.38 202 HIS A O 1
ATOM 1609 N N . GLY A 1 203 ? 25.275 -0.567 -41.381 1.00 89.56 203 GLY A N 1
ATOM 1610 C CA . GLY A 1 203 ? 24.874 -1.958 -41.611 1.00 89.56 203 GLY A CA 1
ATOM 1611 C C . GLY A 1 203 ? 24.717 -2.782 -40.326 1.00 89.56 203 GLY A C 1
ATOM 1612 O O . GLY A 1 203 ? 25.166 -2.400 -39.245 1.00 89.56 203 GLY A O 1
ATOM 1613 N N . THR A 1 204 ? 24.054 -3.936 -40.436 1.00 86.62 204 THR A N 1
ATOM 1614 C CA . THR A 1 204 ? 23.725 -4.816 -39.298 1.00 86.62 204 THR A CA 1
ATOM 1615 C C . THR A 1 204 ? 24.952 -5.442 -38.641 1.00 86.62 204 THR A C 1
ATOM 1617 O O . THR A 1 204 ? 25.026 -5.481 -37.415 1.00 86.62 204 THR A O 1
ATOM 1620 N N . GLU A 1 205 ? 25.942 -5.864 -39.430 1.00 87.06 205 GLU A N 1
ATOM 1621 C CA . GLU A 1 205 ? 27.158 -6.521 -38.925 1.00 87.06 205 GLU A CA 1
ATOM 1622 C C . GLU A 1 205 ? 27.975 -5.605 -38.000 1.00 87.06 205 GLU A C 1
ATOM 1624 O O . GLU A 1 205 ? 28.512 -6.035 -36.976 1.00 87.06 205 GLU A O 1
ATOM 1629 N N . TYR A 1 206 ? 27.998 -4.302 -38.304 1.00 86.50 206 TYR A N 1
ATOM 1630 C CA . TYR A 1 206 ? 28.678 -3.303 -37.482 1.00 86.50 206 TYR A CA 1
ATOM 1631 C C . TYR A 1 206 ? 28.049 -3.152 -36.089 1.00 86.50 206 TYR A C 1
ATOM 1633 O O . TYR A 1 206 ? 28.752 -2.860 -35.118 1.00 86.50 206 TYR A O 1
ATOM 1641 N N . VAL A 1 207 ? 26.737 -3.389 -35.961 1.00 87.50 207 VAL A N 1
ATOM 1642 C CA . VAL A 1 207 ? 26.012 -3.268 -34.687 1.00 87.50 207 VAL A CA 1
ATOM 1643 C C . VAL A 1 207 ? 26.543 -4.265 -33.659 1.00 87.50 207 VAL A C 1
ATOM 1645 O O . VAL A 1 207 ? 26.781 -3.885 -32.512 1.00 87.50 207 VAL A O 1
ATOM 1648 N N . LEU A 1 208 ? 26.781 -5.519 -34.054 1.00 85.88 208 LEU A N 1
ATOM 1649 C CA . LEU A 1 208 ? 27.323 -6.521 -33.135 1.00 85.88 208 LEU A CA 1
ATOM 1650 C C . LEU A 1 208 ? 28.753 -6.159 -32.711 1.00 85.88 208 LEU A C 1
ATOM 1652 O O . LEU A 1 208 ? 29.076 -6.240 -31.527 1.00 85.88 208 LEU A O 1
ATOM 1656 N N . TYR A 1 209 ? 29.584 -5.694 -33.647 1.00 88.00 209 TYR A N 1
ATOM 1657 C CA . TYR A 1 209 ? 30.950 -5.253 -33.361 1.00 88.00 209 TYR A CA 1
ATOM 1658 C C . TYR A 1 209 ? 30.993 -4.085 -32.359 1.00 88.00 209 TYR A C 1
ATOM 1660 O O . TYR A 1 209 ? 31.667 -4.179 -31.329 1.00 88.00 209 TYR A O 1
ATOM 1668 N N . ILE A 1 210 ? 30.251 -2.997 -32.604 1.00 86.50 210 ILE A N 1
ATOM 1669 C CA . ILE A 1 210 ? 30.340 -1.793 -31.762 1.00 86.50 210 ILE A CA 1
ATOM 1670 C C . ILE A 1 210 ? 29.829 -2.028 -30.331 1.00 86.50 210 ILE A C 1
ATOM 1672 O O . ILE A 1 210 ? 30.402 -1.473 -29.391 1.00 86.50 210 ILE A O 1
ATOM 1676 N N . ILE A 1 211 ? 28.819 -2.891 -30.143 1.00 88.56 211 ILE A N 1
ATOM 1677 C CA . ILE A 1 211 ? 28.261 -3.224 -28.820 1.00 88.56 211 ILE A CA 1
ATOM 1678 C C . ILE A 1 211 ? 29.329 -3.770 -27.865 1.00 88.56 211 ILE A C 1
ATOM 1680 O O . ILE A 1 211 ? 29.334 -3.398 -26.692 1.00 88.56 211 ILE A O 1
ATOM 1684 N N . TRP A 1 212 ? 30.227 -4.630 -28.355 1.00 87.50 212 TRP A N 1
ATOM 1685 C CA . TRP A 1 212 ? 31.240 -5.301 -27.531 1.00 87.50 212 TRP A CA 1
ATOM 1686 C C . TRP A 1 212 ? 32.563 -4.540 -27.417 1.00 87.50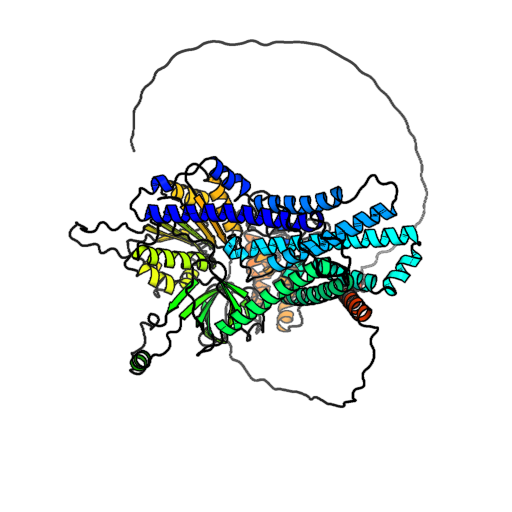 212 TRP A C 1
ATOM 1688 O O . TRP A 1 212 ? 33.330 -4.812 -26.497 1.00 87.50 212 TRP A O 1
ATOM 1698 N N . GLN A 1 213 ? 32.832 -3.589 -28.314 1.00 89.75 213 GLN A N 1
ATOM 1699 C CA . GLN A 1 213 ? 34.069 -2.797 -28.304 1.00 89.75 213 GLN A CA 1
ATOM 1700 C C . GLN A 1 213 ? 33.934 -1.488 -27.516 1.00 89.75 213 GLN A C 1
ATOM 1702 O O . GLN A 1 213 ? 34.874 -1.044 -26.858 1.00 89.75 213 GLN A O 1
ATOM 1707 N N . GLN A 1 214 ? 32.764 -0.845 -27.560 1.00 87.81 214 GLN A N 1
ATOM 1708 C CA . GLN A 1 214 ? 32.568 0.478 -26.971 1.00 87.81 214 GLN A CA 1
ATOM 1709 C C . GLN A 1 214 ? 31.945 0.395 -25.573 1.00 87.81 214 GLN A C 1
ATOM 1711 O O . GLN A 1 214 ? 30.783 0.019 -25.411 1.00 87.81 214 GLN A O 1
ATOM 1716 N N . ARG A 1 215 ? 32.689 0.846 -24.552 1.00 88.62 215 ARG A N 1
ATOM 1717 C CA . ARG A 1 215 ? 32.275 0.820 -23.131 1.00 88.62 215 ARG A CA 1
ATOM 1718 C C . ARG A 1 215 ? 30.866 1.378 -22.892 1.00 88.62 215 ARG A C 1
ATOM 1720 O O . ARG A 1 215 ? 30.121 0.808 -22.100 1.00 88.62 215 ARG A O 1
ATOM 1727 N N . LEU A 1 216 ? 30.494 2.459 -23.584 1.00 89.38 216 LEU A N 1
ATOM 1728 C CA . LEU A 1 216 ? 29.173 3.089 -23.476 1.00 89.38 216 LEU A CA 1
ATOM 1729 C C . LEU A 1 216 ? 28.033 2.112 -23.809 1.00 89.38 216 LEU A C 1
ATOM 1731 O O . LEU A 1 216 ? 27.023 2.091 -23.101 1.00 89.38 216 LEU A O 1
ATOM 1735 N N . TYR A 1 217 ? 28.208 1.281 -24.841 1.00 90.38 217 TYR A N 1
ATOM 1736 C CA . TYR A 1 217 ? 27.215 0.297 -25.274 1.00 90.38 217 TYR A CA 1
ATOM 1737 C C . TYR A 1 217 ? 27.175 -0.905 -24.329 1.00 90.38 217 TYR A C 1
ATOM 1739 O O . TYR A 1 217 ? 26.084 -1.313 -23.941 1.00 90.38 217 TYR A O 1
ATOM 1747 N N . ILE A 1 218 ? 28.330 -1.405 -23.870 1.00 92.81 218 ILE A N 1
ATOM 1748 C CA . ILE A 1 218 ? 28.398 -2.483 -22.865 1.00 92.81 218 ILE A CA 1
ATOM 1749 C C . ILE A 1 218 ? 27.666 -2.064 -21.581 1.00 92.81 218 ILE A C 1
ATOM 1751 O O . ILE A 1 218 ? 26.810 -2.796 -21.085 1.00 92.81 218 ILE A O 1
ATOM 1755 N N . CYS A 1 219 ? 27.959 -0.873 -21.047 1.00 94.44 219 CYS A N 1
ATOM 1756 C CA . CYS A 1 219 ? 27.309 -0.364 -19.837 1.00 94.44 219 CYS A CA 1
ATOM 1757 C C . CYS A 1 219 ? 25.797 -0.155 -20.035 1.00 94.44 219 CYS A C 1
ATOM 1759 O O . CYS A 1 219 ? 25.018 -0.513 -19.152 1.00 94.44 219 CYS A O 1
ATOM 1761 N N . GLY A 1 220 ? 25.370 0.348 -21.199 1.00 93.81 220 GLY A N 1
ATOM 1762 C CA . GLY A 1 220 ? 23.949 0.477 -21.542 1.00 93.81 220 GLY A CA 1
ATOM 1763 C C . GLY A 1 220 ? 23.233 -0.876 -21.635 1.00 93.81 220 GLY A C 1
ATOM 1764 O O . GLY A 1 220 ? 22.154 -1.041 -21.065 1.00 93.81 220 GLY A O 1
ATOM 1765 N N . LEU A 1 221 ? 23.860 -1.866 -22.281 1.00 94.25 221 LEU A N 1
ATOM 1766 C CA . LEU A 1 221 ? 23.332 -3.224 -22.436 1.00 94.25 221 LEU A CA 1
ATOM 1767 C C . LEU A 1 221 ? 23.196 -3.943 -21.084 1.00 94.25 221 LEU A C 1
ATOM 1769 O O . LEU A 1 221 ? 22.165 -4.551 -20.805 1.00 94.25 221 LEU A O 1
ATOM 1773 N N . VAL A 1 222 ? 24.201 -3.837 -20.211 1.00 96.00 222 VAL A N 1
ATOM 1774 C CA . VAL A 1 222 ? 24.141 -4.409 -18.855 1.00 96.00 222 VAL A CA 1
ATOM 1775 C C . VAL A 1 222 ? 23.021 -3.756 -18.034 1.00 96.00 222 VAL A C 1
ATOM 1777 O O . VAL A 1 222 ? 22.258 -4.466 -17.377 1.00 96.00 222 VAL A O 1
ATOM 1780 N N . ALA A 1 223 ? 22.857 -2.430 -18.117 1.00 96.50 223 ALA A N 1
ATOM 1781 C CA . ALA A 1 223 ? 21.792 -1.717 -17.411 1.00 96.50 223 ALA A CA 1
ATOM 1782 C C . ALA A 1 223 ? 20.387 -2.144 -17.876 1.00 96.50 223 ALA A C 1
ATOM 1784 O O . ALA A 1 223 ? 19.535 -2.457 -17.040 1.00 96.50 223 ALA A O 1
ATOM 1785 N N . ILE A 1 224 ? 20.132 -2.208 -19.190 1.00 95.62 224 ILE A N 1
ATOM 1786 C CA . ILE A 1 224 ? 18.812 -2.608 -19.703 1.00 95.62 224 ILE A CA 1
ATOM 1787 C C . ILE A 1 224 ? 18.501 -4.083 -19.433 1.00 95.62 224 ILE A C 1
ATOM 1789 O O . ILE A 1 224 ? 17.381 -4.388 -19.025 1.00 95.62 224 ILE A O 1
ATOM 1793 N N . LEU A 1 225 ? 19.469 -4.996 -19.575 1.00 96.06 225 LEU A N 1
ATOM 1794 C CA . LEU A 1 225 ? 19.270 -6.408 -19.227 1.00 96.06 225 LEU A CA 1
ATOM 1795 C C . LEU A 1 225 ? 18.948 -6.573 -17.734 1.00 96.06 225 LEU A C 1
ATOM 1797 O O . LEU A 1 225 ? 18.055 -7.346 -17.384 1.00 96.06 225 LEU A O 1
ATOM 1801 N N . GLY A 1 226 ? 19.595 -5.791 -16.863 1.00 96.94 226 GLY A N 1
ATOM 1802 C CA . GLY A 1 226 ? 19.264 -5.713 -15.440 1.00 96.94 226 GLY A CA 1
ATOM 1803 C C . GLY A 1 226 ? 17.826 -5.249 -15.183 1.00 96.94 226 GLY A C 1
ATOM 1804 O O . GLY A 1 226 ? 17.076 -5.939 -14.487 1.00 96.94 226 GLY A O 1
ATOM 1805 N N . PHE A 1 227 ? 17.393 -4.143 -15.800 1.00 96.75 227 PHE A N 1
ATOM 1806 C CA . PHE A 1 227 ? 16.014 -3.649 -15.675 1.00 96.75 227 PHE A CA 1
ATOM 1807 C C . PHE A 1 227 ? 14.968 -4.624 -16.240 1.00 96.75 227 PHE A C 1
ATOM 1809 O O . PHE A 1 227 ? 13.926 -4.832 -15.616 1.00 96.75 227 PHE A O 1
ATOM 1816 N N . LEU A 1 228 ? 15.233 -5.265 -17.381 1.00 96.31 228 LEU A N 1
ATOM 1817 C CA . LEU A 1 228 ? 14.334 -6.263 -17.968 1.00 96.31 228 LEU A CA 1
ATOM 1818 C C . LEU A 1 228 ? 14.214 -7.505 -17.080 1.00 96.31 228 LEU A C 1
ATOM 1820 O O . LEU A 1 228 ? 13.103 -7.973 -16.825 1.00 96.31 228 LEU A O 1
ATOM 1824 N N . PHE A 1 229 ? 15.327 -8.004 -16.537 1.00 95.50 229 PHE A N 1
ATOM 1825 C CA . PHE A 1 229 ? 15.293 -9.140 -15.619 1.00 95.50 229 PHE A CA 1
ATOM 1826 C C . PHE A 1 229 ? 14.561 -8.794 -14.312 1.00 95.50 229 PHE A C 1
ATOM 1828 O O . PHE A 1 229 ? 13.769 -9.602 -13.826 1.00 95.50 229 PHE A O 1
ATOM 1835 N N . ILE A 1 230 ? 14.708 -7.563 -13.800 1.00 95.50 230 ILE A N 1
ATOM 1836 C CA . ILE A 1 230 ? 13.894 -7.028 -12.694 1.00 95.50 230 ILE A CA 1
ATOM 1837 C C . ILE A 1 230 ? 12.389 -7.067 -13.016 1.00 95.50 230 ILE A C 1
ATOM 1839 O O . ILE A 1 230 ? 11.595 -7.476 -12.161 1.00 95.50 230 ILE A O 1
ATOM 1843 N N . VAL A 1 231 ? 11.970 -6.684 -14.226 1.00 93.69 231 VAL A N 1
ATOM 1844 C CA . VAL A 1 231 ? 10.556 -6.764 -14.640 1.00 93.69 231 VAL A CA 1
ATOM 1845 C C . VAL A 1 231 ? 10.065 -8.216 -14.656 1.00 93.69 231 VAL A C 1
ATOM 1847 O O . VAL A 1 231 ? 8.997 -8.491 -14.111 1.00 93.69 231 VAL A O 1
ATOM 1850 N N . VAL A 1 232 ? 10.853 -9.155 -15.191 1.00 91.50 232 VAL A N 1
ATOM 1851 C CA . VAL A 1 232 ? 10.490 -10.585 -15.249 1.00 91.50 232 VAL A CA 1
ATOM 1852 C C . VAL A 1 232 ? 10.371 -11.206 -13.852 1.00 91.50 232 VAL A C 1
ATOM 1854 O O . VAL A 1 232 ? 9.352 -11.818 -13.535 1.00 91.50 232 VAL A O 1
ATOM 1857 N N . GLN A 1 233 ? 11.361 -11.024 -12.976 1.00 91.88 233 GLN A N 1
ATOM 1858 C CA . GLN A 1 233 ? 11.323 -11.620 -11.631 1.00 91.88 233 GLN A CA 1
ATOM 1859 C C . GLN A 1 233 ? 10.347 -10.917 -10.666 1.00 91.88 233 GLN A C 1
ATOM 1861 O O . GLN A 1 233 ? 9.929 -11.512 -9.675 1.00 91.88 233 GLN A O 1
ATOM 1866 N N . SER A 1 234 ? 9.903 -9.688 -10.970 1.00 90.19 234 SER A N 1
ATOM 1867 C CA . SER A 1 234 ? 8.858 -8.984 -10.200 1.00 90.19 234 SER A CA 1
ATOM 1868 C C . SER A 1 234 ? 7.414 -9.337 -10.588 1.00 90.19 234 SER A C 1
ATOM 1870 O O . SER A 1 234 ? 6.469 -8.824 -9.966 1.00 90.19 234 SER A O 1
ATOM 1872 N N . LEU A 1 235 ? 7.220 -10.240 -11.560 1.00 85.69 235 LEU A N 1
ATOM 1873 C CA . LEU A 1 235 ? 5.913 -10.812 -11.886 1.00 85.69 235 LEU A CA 1
ATOM 1874 C C . LEU A 1 235 ? 5.280 -11.467 -10.649 1.00 85.69 235 LEU A C 1
ATOM 1876 O O . LEU A 1 235 ? 5.931 -12.163 -9.869 1.00 85.69 235 LEU A O 1
ATOM 1880 N N . SER A 1 236 ? 3.978 -11.235 -10.464 1.00 79.25 236 SER A N 1
ATOM 1881 C CA . SER A 1 236 ? 3.290 -11.585 -9.218 1.00 79.25 236 SER A CA 1
ATOM 1882 C C . SER A 1 236 ? 3.343 -13.074 -8.834 1.00 79.25 236 SER A C 1
ATOM 1884 O O . SER A 1 236 ? 3.463 -13.311 -7.633 1.00 79.25 236 SER A O 1
ATOM 1886 N N . PRO A 1 237 ? 3.286 -14.060 -9.757 1.00 78.06 237 PRO A N 1
ATOM 1887 C CA . PRO A 1 237 ? 3.445 -15.470 -9.398 1.00 78.06 237 PRO A CA 1
ATOM 1888 C C . PRO A 1 237 ? 4.820 -15.765 -8.779 1.00 78.06 237 PRO A C 1
ATOM 1890 O O . PRO A 1 237 ? 4.891 -16.315 -7.686 1.00 78.06 237 PRO A O 1
ATOM 1893 N N . VAL A 1 238 ? 5.904 -15.306 -9.420 1.00 75.94 238 VAL A N 1
ATOM 1894 C CA . VAL A 1 238 ? 7.290 -15.507 -8.952 1.00 75.94 238 VAL A CA 1
ATOM 1895 C C . VAL A 1 238 ? 7.495 -14.862 -7.581 1.00 75.94 238 VAL A C 1
ATOM 1897 O O . VAL A 1 238 ? 7.962 -15.512 -6.645 1.00 75.94 238 VAL A O 1
ATOM 1900 N N . ARG A 1 239 ? 7.065 -13.600 -7.440 1.00 80.38 239 ARG A N 1
ATOM 1901 C CA . ARG A 1 239 ? 7.167 -12.839 -6.189 1.00 80.38 239 ARG A CA 1
ATOM 1902 C C . ARG A 1 239 ? 6.451 -13.514 -5.019 1.00 80.38 239 ARG A C 1
ATOM 1904 O O . ARG A 1 239 ? 6.912 -13.386 -3.893 1.00 80.38 239 ARG A O 1
ATOM 1911 N N . HIS A 1 240 ? 5.303 -14.152 -5.248 1.00 73.75 240 HIS A N 1
ATOM 1912 C CA . HIS A 1 240 ? 4.503 -14.721 -4.157 1.00 73.75 240 HIS A CA 1
ATOM 1913 C C . HIS A 1 240 ? 4.971 -16.126 -3.773 1.00 73.75 240 HIS A C 1
ATOM 1915 O O . HIS A 1 240 ? 4.932 -16.461 -2.595 1.00 73.75 240 HIS A O 1
ATOM 1921 N N . SER A 1 241 ? 5.487 -16.910 -4.725 1.00 73.94 241 SER A N 1
ATOM 1922 C CA . SER A 1 241 ? 6.085 -18.218 -4.430 1.00 73.94 241 SER A CA 1
ATOM 1923 C C . SER A 1 241 ? 7.418 -18.116 -3.680 1.00 73.94 241 SER A C 1
ATOM 1925 O O . SER A 1 241 ? 7.701 -18.964 -2.841 1.00 73.94 241 SER A O 1
ATOM 1927 N N . PHE A 1 242 ? 8.236 -17.092 -3.959 1.00 77.69 242 PHE A N 1
ATOM 1928 C CA . PHE A 1 242 ? 9.591 -16.962 -3.400 1.00 77.69 242 PHE A CA 1
ATOM 1929 C C . PHE A 1 242 ? 9.911 -15.526 -2.953 1.00 77.69 242 PHE A C 1
ATOM 1931 O O . PHE A 1 242 ? 10.902 -14.936 -3.385 1.00 77.69 242 PHE A O 1
ATOM 1938 N N . TYR A 1 243 ? 9.071 -14.946 -2.089 1.00 77.75 243 TYR A N 1
ATOM 1939 C CA . TYR A 1 243 ? 9.156 -13.529 -1.701 1.00 77.75 243 TYR A CA 1
ATOM 1940 C C . TYR A 1 243 ? 10.525 -13.097 -1.144 1.00 77.75 243 TYR A C 1
ATOM 1942 O O . TYR A 1 243 ? 11.030 -12.036 -1.513 1.00 77.75 243 TYR A O 1
ATOM 1950 N N . GLU A 1 244 ? 11.145 -13.919 -0.293 1.00 80.00 244 GLU A N 1
ATOM 1951 C CA . GLU A 1 244 ? 12.452 -13.621 0.311 1.00 80.00 244 GLU A CA 1
ATOM 1952 C C . GLU A 1 244 ? 13.565 -13.569 -0.751 1.00 80.00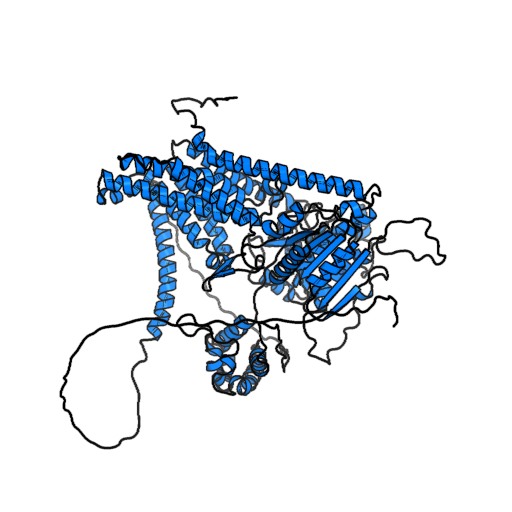 244 GLU A C 1
ATOM 1954 O O . GLU A 1 244 ? 14.293 -12.579 -0.844 1.00 80.00 244 GLU A O 1
ATOM 1959 N N . LEU A 1 245 ? 13.639 -14.587 -1.620 1.00 83.88 245 LEU A N 1
ATOM 1960 C CA . LEU A 1 245 ? 14.594 -14.640 -2.733 1.00 83.88 245 LEU A CA 1
ATOM 1961 C C . LEU A 1 245 ? 14.382 -13.478 -3.712 1.00 83.88 245 LEU A C 1
ATOM 1963 O O . LEU A 1 245 ? 15.347 -12.804 -4.074 1.00 83.88 245 LEU A O 1
ATOM 1967 N N . PHE A 1 246 ? 13.127 -13.219 -4.096 1.00 87.38 246 PHE A N 1
ATOM 1968 C CA . PHE A 1 246 ? 12.742 -12.084 -4.937 1.00 87.38 246 PHE A CA 1
ATOM 1969 C C . PHE A 1 246 ? 13.284 -10.766 -4.369 1.00 87.38 246 PHE A C 1
ATOM 1971 O O . PHE A 1 246 ? 13.928 -10.004 -5.089 1.00 87.38 246 PHE A O 1
ATOM 1978 N N . LEU A 1 247 ? 13.063 -10.495 -3.078 1.00 85.81 247 LEU A N 1
ATOM 1979 C CA . LEU A 1 247 ? 13.435 -9.221 -2.464 1.00 85.81 247 LEU A CA 1
ATOM 1980 C C . LEU A 1 247 ? 14.953 -8.988 -2.500 1.00 85.81 247 LEU A C 1
ATOM 1982 O O . LEU A 1 247 ? 15.399 -7.897 -2.864 1.00 85.81 247 LEU A O 1
ATOM 1986 N N . HIS A 1 248 ? 15.747 -10.004 -2.156 1.00 88.56 248 HIS A N 1
ATOM 1987 C CA . HIS A 1 248 ? 17.207 -9.899 -2.166 1.00 88.56 248 HIS A CA 1
ATOM 1988 C C . HIS A 1 248 ? 17.774 -9.808 -3.590 1.00 88.56 248 HIS A C 1
ATOM 1990 O O . HIS A 1 248 ? 18.597 -8.928 -3.863 1.00 88.56 248 HIS A O 1
ATOM 1996 N N . LEU A 1 249 ? 17.288 -10.643 -4.515 1.00 91.88 249 LEU A N 1
ATOM 1997 C CA . LEU A 1 249 ? 17.699 -10.625 -5.921 1.00 91.88 249 LEU A CA 1
ATOM 1998 C C . LEU A 1 249 ? 17.362 -9.282 -6.589 1.00 91.88 249 LEU A C 1
ATOM 2000 O O . LEU A 1 249 ? 18.189 -8.717 -7.301 1.00 91.88 249 LEU A O 1
ATOM 2004 N N . HIS A 1 250 ? 16.183 -8.723 -6.310 1.00 94.19 250 HIS A N 1
ATOM 2005 C CA . HIS A 1 250 ? 15.763 -7.414 -6.812 1.00 94.19 250 HIS A CA 1
ATOM 2006 C C . HIS A 1 250 ? 16.683 -6.278 -6.364 1.00 94.19 250 HIS A C 1
ATOM 2008 O O . HIS A 1 250 ? 17.046 -5.437 -7.184 1.00 94.19 250 HIS A O 1
ATOM 2014 N N . ILE A 1 251 ? 17.103 -6.262 -5.097 1.00 93.12 251 ILE A N 1
ATOM 2015 C CA . ILE A 1 251 ? 18.037 -5.245 -4.596 1.00 93.12 251 ILE A CA 1
ATOM 2016 C C . ILE A 1 251 ? 19.409 -5.396 -5.268 1.00 93.12 251 ILE A C 1
ATOM 2018 O O . ILE A 1 251 ? 19.960 -4.400 -5.733 1.00 93.12 251 ILE A O 1
ATOM 2022 N N . ALA A 1 252 ? 19.937 -6.619 -5.388 1.00 94.69 252 ALA A N 1
ATOM 2023 C CA . ALA A 1 252 ? 21.226 -6.869 -6.039 1.00 94.69 252 ALA A CA 1
ATOM 2024 C C . ALA A 1 252 ? 21.233 -6.431 -7.517 1.00 94.69 252 ALA A C 1
ATOM 2026 O O . ALA A 1 252 ? 22.154 -5.745 -7.967 1.00 94.69 252 ALA A O 1
ATOM 2027 N N . LEU A 1 253 ? 20.172 -6.756 -8.261 1.00 95.75 253 LEU A N 1
ATOM 2028 C CA . LEU A 1 253 ? 20.006 -6.330 -9.651 1.00 95.75 253 LEU A CA 1
ATOM 2029 C C . LEU A 1 253 ? 19.826 -4.815 -9.782 1.00 95.75 253 LEU A C 1
ATOM 2031 O O . LEU A 1 253 ? 20.324 -4.237 -10.745 1.00 95.75 253 LEU A O 1
ATOM 2035 N N . ALA A 1 254 ? 19.152 -4.159 -8.832 1.00 96.06 254 ALA A N 1
ATOM 2036 C CA . ALA A 1 254 ? 19.001 -2.705 -8.831 1.00 96.06 254 ALA A CA 1
ATOM 2037 C C . ALA A 1 254 ? 20.350 -1.995 -8.621 1.00 96.06 254 ALA A C 1
ATOM 2039 O O . ALA A 1 254 ? 20.655 -1.060 -9.361 1.00 96.06 254 ALA A O 1
ATOM 2040 N N . VAL A 1 255 ? 21.195 -2.481 -7.695 1.00 96.38 255 VAL A N 1
ATOM 2041 C CA . VAL A 1 255 ? 22.582 -1.993 -7.539 1.00 96.38 255 VAL A CA 1
ATOM 2042 C C . VAL A 1 255 ? 23.349 -2.151 -8.852 1.00 96.38 255 VAL A C 1
ATOM 2044 O O . VAL A 1 255 ? 23.907 -1.178 -9.354 1.00 96.38 255 VAL A O 1
ATOM 2047 N N . MET A 1 256 ? 23.340 -3.352 -9.439 1.00 96.12 256 MET A N 1
ATOM 2048 C CA . MET A 1 256 ? 24.048 -3.641 -10.691 1.00 96.12 256 MET A CA 1
ATOM 2049 C C . MET A 1 256 ? 23.577 -2.736 -11.843 1.00 96.12 256 MET A C 1
ATOM 2051 O O . MET A 1 256 ? 24.405 -2.124 -12.519 1.00 96.12 256 MET A O 1
ATOM 2055 N N . SER A 1 257 ? 22.261 -2.572 -12.006 1.00 96.94 257 SER A N 1
ATOM 2056 C CA . SER A 1 257 ? 21.665 -1.746 -13.065 1.00 96.94 257 SER A CA 1
ATOM 2057 C C . SER A 1 257 ? 22.006 -0.263 -12.893 1.00 96.94 257 SER A C 1
ATOM 2059 O O . SER A 1 257 ? 22.332 0.402 -13.872 1.00 96.94 257 SER A O 1
ATOM 2061 N N . PHE A 1 258 ? 21.990 0.266 -11.662 1.00 97.12 258 PHE A N 1
ATOM 2062 C CA . PHE A 1 258 ? 22.369 1.657 -11.396 1.00 97.12 258 PHE A CA 1
ATOM 2063 C C . PHE A 1 258 ? 23.877 1.912 -11.523 1.00 97.12 258 PHE A C 1
ATOM 2065 O O . PHE A 1 258 ? 24.255 2.974 -12.010 1.00 97.12 258 PHE A O 1
ATOM 2072 N N . VAL A 1 259 ? 24.743 0.960 -11.161 1.00 96.88 259 VAL A N 1
ATOM 2073 C CA . VAL A 1 259 ? 26.196 1.073 -11.399 1.00 96.88 259 VAL A CA 1
ATOM 2074 C C . VAL A 1 259 ? 26.505 1.045 -12.900 1.00 96.88 259 VAL A C 1
ATOM 2076 O O . VAL A 1 259 ? 27.299 1.852 -13.383 1.00 96.88 259 VAL A O 1
ATOM 2079 N N . ALA A 1 260 ? 25.846 0.171 -13.663 1.00 96.62 260 ALA A N 1
ATOM 2080 C CA . ALA A 1 260 ? 25.967 0.146 -15.118 1.00 96.62 260 ALA A CA 1
ATOM 2081 C C . ALA A 1 260 ? 25.450 1.452 -15.756 1.00 96.62 260 ALA A C 1
ATOM 2083 O O . ALA A 1 260 ? 26.134 2.040 -16.595 1.00 96.62 260 ALA A O 1
ATOM 2084 N N . LEU A 1 261 ? 24.302 1.961 -15.293 1.00 96.62 261 LEU A N 1
ATOM 2085 C CA . LEU A 1 261 ? 23.737 3.238 -15.736 1.00 96.62 261 LEU A CA 1
ATOM 2086 C C . LEU A 1 261 ? 24.645 4.432 -15.388 1.00 96.62 261 LEU A C 1
ATOM 2088 O O . LEU A 1 261 ? 24.794 5.329 -16.209 1.00 96.62 261 LEU A O 1
ATOM 2092 N N . TRP A 1 262 ? 25.306 4.429 -14.227 1.00 96.75 262 TRP A N 1
ATOM 2093 C CA . TRP A 1 262 ? 26.259 5.474 -13.831 1.00 96.75 262 TRP A CA 1
ATOM 2094 C C . TRP A 1 262 ? 27.411 5.619 -14.828 1.00 96.75 262 TRP A C 1
ATOM 2096 O O . TRP A 1 262 ? 27.728 6.731 -15.244 1.00 96.75 262 TRP A O 1
ATOM 2106 N N . TYR A 1 263 ? 28.004 4.502 -15.258 1.00 95.44 263 TYR A N 1
ATOM 2107 C CA . TYR A 1 263 ? 29.061 4.523 -16.273 1.00 95.44 263 TYR A CA 1
ATOM 2108 C C . TYR A 1 263 ? 28.538 4.771 -17.693 1.00 95.44 263 TYR A C 1
ATOM 2110 O O . TYR A 1 263 ? 29.265 5.329 -18.510 1.00 95.44 263 TYR A O 1
ATOM 2118 N N . HIS A 1 264 ? 27.294 4.392 -17.997 1.00 94.75 264 HIS A N 1
ATOM 2119 C CA . HIS A 1 264 ? 26.653 4.715 -19.275 1.00 94.75 264 HIS A CA 1
ATOM 2120 C C . HIS A 1 264 ? 26.358 6.221 -19.420 1.00 94.75 264 HIS A C 1
ATOM 2122 O O . HIS A 1 264 ? 26.474 6.763 -20.515 1.00 94.75 264 HIS A O 1
ATOM 2128 N N . LEU A 1 265 ? 26.027 6.905 -18.318 1.00 93.00 265 LEU A N 1
ATOM 2129 C CA . LEU A 1 265 ? 25.753 8.347 -18.275 1.00 93.00 265 LEU A CA 1
ATOM 2130 C C . LEU A 1 265 ? 27.004 9.214 -18.042 1.00 93.00 265 LEU A C 1
ATOM 2132 O O . LEU A 1 265 ? 26.866 10.401 -17.758 1.00 93.00 265 LEU A O 1
ATOM 2136 N N . GLN A 1 266 ? 28.214 8.653 -18.126 1.00 91.19 266 GLN A N 1
ATOM 2137 C CA . GLN A 1 266 ? 29.438 9.395 -17.825 1.00 91.19 266 GLN A CA 1
ATOM 2138 C C . GLN A 1 266 ? 29.587 10.632 -18.732 1.00 91.19 266 GLN A C 1
ATOM 2140 O O . GLN A 1 266 ? 29.517 10.522 -19.955 1.00 91.19 266 GLN A O 1
ATOM 2145 N N . ASN A 1 267 ? 29.841 11.794 -18.119 1.00 86.31 267 ASN A N 1
ATOM 2146 C CA . ASN A 1 267 ? 29.933 13.111 -18.773 1.00 86.31 267 ASN A CA 1
ATOM 2147 C C . ASN A 1 267 ? 28.603 13.616 -19.376 1.00 86.31 267 ASN A C 1
ATOM 2149 O O . ASN A 1 267 ? 28.610 14.477 -20.253 1.00 86.31 267 ASN A O 1
ATOM 2153 N N . LEU A 1 268 ? 27.460 13.090 -18.920 1.00 86.94 268 LEU A N 1
ATOM 2154 C CA . LEU A 1 268 ? 26.131 13.603 -19.251 1.00 86.94 268 LEU A CA 1
ATOM 2155 C C . LEU A 1 268 ? 25.471 14.195 -18.004 1.00 86.94 268 LEU A C 1
ATOM 2157 O O . LEU A 1 268 ? 25.518 13.611 -16.922 1.00 86.94 268 LEU A O 1
ATOM 2161 N N . LEU A 1 269 ? 24.763 15.311 -18.165 1.00 83.06 269 LEU A N 1
ATOM 2162 C CA . LEU A 1 269 ? 24.050 16.004 -17.087 1.00 83.06 269 LEU A CA 1
ATOM 2163 C C . LEU A 1 269 ? 23.114 15.078 -16.279 1.00 83.06 269 LEU A C 1
ATOM 2165 O O . LEU A 1 269 ? 22.977 15.204 -15.063 1.00 83.06 269 LEU A O 1
ATOM 2169 N N . GLN A 1 270 ? 22.496 14.102 -16.945 1.00 87.25 270 GLN A N 1
ATOM 2170 C CA . GLN A 1 270 ? 21.591 13.110 -16.361 1.00 87.25 270 GLN A CA 1
ATOM 2171 C C . GLN A 1 270 ? 22.269 12.256 -15.267 1.00 87.25 270 GLN A C 1
ATOM 2173 O O . GLN A 1 270 ? 21.585 11.717 -14.394 1.00 87.25 270 GLN A O 1
ATOM 2178 N N . GLN A 1 271 ? 23.605 12.190 -15.246 1.00 90.31 271 GLN A N 1
ATOM 2179 C CA . GLN A 1 271 ? 24.391 11.600 -14.160 1.00 90.31 271 GLN A CA 1
ATOM 2180 C C . GLN A 1 271 ? 24.142 12.306 -12.812 1.00 90.31 271 GLN A C 1
ATOM 2182 O O . GLN A 1 271 ? 24.119 11.644 -11.775 1.00 90.31 271 GLN A O 1
ATOM 2187 N N . GLN A 1 272 ? 23.860 13.617 -12.804 1.00 90.31 272 GLN A N 1
ATOM 2188 C CA . GLN A 1 272 ? 23.494 14.369 -11.593 1.00 90.31 272 GLN A CA 1
ATOM 2189 C C . GLN A 1 272 ? 22.125 13.938 -11.035 1.00 90.31 272 GLN A C 1
ATOM 2191 O O . GLN A 1 272 ? 21.942 13.840 -9.822 1.00 90.31 272 GLN A O 1
ATOM 2196 N N . VAL A 1 273 ? 21.166 13.615 -11.910 1.00 90.31 273 VAL A N 1
ATOM 2197 C CA . VAL A 1 273 ? 19.834 13.113 -11.515 1.00 90.31 273 VAL A CA 1
ATOM 2198 C C . VAL A 1 273 ? 19.940 11.702 -10.932 1.00 90.31 273 VAL A C 1
ATOM 2200 O O . VAL A 1 273 ? 19.293 11.385 -9.927 1.00 90.31 273 VAL A O 1
ATOM 2203 N N . LEU A 1 274 ? 20.814 10.866 -11.502 1.00 93.88 274 LEU A N 1
ATOM 2204 C CA . LEU A 1 274 ? 21.143 9.564 -10.929 1.00 93.88 274 LEU A CA 1
ATOM 2205 C C . LEU A 1 274 ? 21.874 9.704 -9.582 1.00 93.88 274 LEU A C 1
ATOM 2207 O O . LEU A 1 274 ? 21.539 8.979 -8.650 1.00 93.88 274 LEU A O 1
ATOM 2211 N N . LEU A 1 275 ? 22.795 10.664 -9.430 1.00 94.44 275 LEU A N 1
ATOM 2212 C CA . LEU A 1 275 ? 23.448 10.956 -8.146 1.00 94.44 275 LEU A CA 1
ATOM 2213 C C . LEU A 1 275 ? 22.417 11.317 -7.067 1.00 94.44 275 LEU A C 1
ATOM 2215 O O . LEU A 1 275 ? 22.420 10.719 -5.993 1.00 94.44 275 LEU A O 1
ATOM 2219 N N . GLY A 1 276 ? 21.487 12.229 -7.372 1.00 92.88 276 GLY A N 1
ATOM 2220 C CA . GLY A 1 276 ? 20.382 12.572 -6.472 1.00 92.88 276 GLY A CA 1
ATOM 2221 C C . GLY A 1 276 ? 19.518 11.359 -6.111 1.00 92.88 276 GLY A C 1
ATOM 2222 O O . GLY A 1 276 ? 19.168 11.169 -4.947 1.00 92.88 276 GLY A O 1
ATOM 2223 N N . THR A 1 277 ? 19.241 10.482 -7.078 1.00 93.44 277 THR A N 1
ATOM 2224 C CA . THR A 1 277 ? 18.505 9.225 -6.858 1.00 93.44 277 THR A CA 1
ATOM 2225 C C . THR A 1 277 ? 19.245 8.269 -5.919 1.00 93.44 277 THR A C 1
ATOM 2227 O O . THR A 1 277 ? 18.636 7.713 -5.003 1.00 93.44 277 THR A O 1
ATOM 2230 N N . LEU A 1 278 ? 20.556 8.095 -6.106 1.00 95.50 278 LEU A N 1
ATOM 2231 C CA . LEU A 1 278 ? 21.396 7.249 -5.255 1.00 95.50 278 LEU A CA 1
ATOM 2232 C C . LEU A 1 278 ? 21.510 7.808 -3.831 1.00 95.50 278 LEU A C 1
ATOM 2234 O O . LEU A 1 278 ? 21.429 7.039 -2.875 1.00 95.50 278 LEU A O 1
ATOM 2238 N N . ILE A 1 279 ? 21.612 9.132 -3.677 1.00 95.12 279 ILE A N 1
ATOM 2239 C CA . ILE A 1 279 ? 21.587 9.804 -2.369 1.00 95.12 279 ILE A CA 1
ATOM 2240 C C . ILE A 1 279 ? 20.240 9.568 -1.673 1.00 95.12 279 ILE A C 1
ATOM 2242 O O . ILE A 1 279 ? 20.222 9.127 -0.526 1.00 95.12 279 ILE A O 1
ATOM 2246 N N . LEU A 1 280 ? 19.110 9.779 -2.358 1.00 92.06 280 LEU A N 1
ATOM 2247 C CA . LEU A 1 280 ? 17.775 9.514 -1.803 1.00 92.06 280 LEU A CA 1
ATOM 2248 C C . LEU A 1 280 ? 17.604 8.045 -1.382 1.00 92.06 280 LEU A C 1
ATOM 2250 O O . LEU A 1 280 ? 17.026 7.766 -0.329 1.00 92.06 280 LEU A O 1
ATOM 2254 N N . TRP A 1 281 ? 18.135 7.103 -2.168 1.00 94.06 281 TRP A N 1
ATOM 2255 C CA . TRP A 1 281 ? 18.091 5.678 -1.835 1.00 94.06 281 TRP A CA 1
ATOM 2256 C C . TRP A 1 281 ? 18.948 5.345 -0.613 1.00 94.06 281 TRP A C 1
ATOM 2258 O O . TRP A 1 281 ? 18.487 4.657 0.301 1.00 94.06 281 TRP A O 1
ATOM 2268 N N . GLY A 1 282 ? 20.174 5.871 -0.575 1.00 93.00 282 GLY A N 1
ATOM 2269 C CA . GLY A 1 282 ? 21.095 5.726 0.547 1.00 93.00 282 GLY A CA 1
ATOM 2270 C C . GLY A 1 282 ? 20.522 6.300 1.840 1.00 93.00 282 GLY A C 1
ATOM 2271 O O . GLY A 1 282 ? 20.614 5.650 2.877 1.00 93.00 282 GLY A O 1
ATOM 2272 N N . LEU A 1 283 ? 19.854 7.456 1.779 1.00 91.88 283 LEU A N 1
ATOM 2273 C CA . LEU A 1 283 ? 19.213 8.095 2.932 1.00 91.88 283 LEU A CA 1
ATOM 2274 C C . LEU A 1 283 ? 18.023 7.289 3.485 1.00 91.88 283 LEU A C 1
ATOM 2276 O O . LEU A 1 283 ? 17.927 7.156 4.704 1.00 91.88 283 LEU A O 1
ATOM 2280 N N . ASP A 1 284 ? 17.162 6.685 2.648 1.00 90.62 284 ASP A N 1
ATOM 2281 C CA . ASP A 1 284 ? 16.124 5.745 3.133 1.00 90.62 284 ASP A CA 1
ATOM 2282 C C . ASP A 1 284 ? 16.771 4.566 3.875 1.00 90.62 284 ASP A C 1
ATOM 2284 O O . ASP A 1 284 ? 16.363 4.227 4.986 1.00 90.62 284 ASP A O 1
ATOM 2288 N N . ARG A 1 285 ? 17.826 3.969 3.308 1.00 89.81 285 ARG A N 1
ATOM 2289 C CA . ARG A 1 285 ? 18.485 2.790 3.894 1.00 89.81 285 ARG A CA 1
ATOM 2290 C C . ARG A 1 285 ? 19.246 3.113 5.179 1.00 89.81 285 ARG A C 1
ATOM 2292 O O . ARG A 1 285 ? 19.079 2.397 6.167 1.00 89.81 285 ARG A O 1
ATOM 2299 N N . ALA A 1 286 ? 20.011 4.201 5.194 1.00 91.06 286 ALA A N 1
ATOM 2300 C CA . ALA A 1 286 ? 20.720 4.688 6.372 1.00 91.06 286 ALA A CA 1
ATOM 2301 C C . ALA A 1 286 ? 19.744 5.118 7.477 1.00 91.06 286 ALA A C 1
ATOM 2303 O O . ALA A 1 286 ? 19.931 4.745 8.632 1.00 91.06 286 ALA A O 1
ATOM 2304 N N . GLY A 1 287 ? 18.658 5.817 7.129 1.00 90.19 287 GLY A N 1
ATOM 2305 C CA . GLY A 1 287 ? 17.609 6.201 8.074 1.00 90.19 287 GLY A CA 1
ATOM 2306 C C . GLY A 1 287 ? 16.896 4.993 8.686 1.00 90.19 287 GLY A C 1
ATOM 2307 O O . GLY A 1 287 ? 16.670 4.963 9.894 1.00 90.19 287 GLY A O 1
ATOM 2308 N N . ARG A 1 288 ? 16.588 3.961 7.886 1.00 89.06 288 ARG A N 1
ATOM 2309 C CA . ARG A 1 288 ? 16.014 2.698 8.386 1.00 89.06 288 ARG A CA 1
ATOM 2310 C C . ARG A 1 288 ? 16.961 1.963 9.332 1.00 89.06 288 ARG A C 1
ATOM 2312 O O . ARG A 1 288 ? 16.528 1.562 10.409 1.00 89.06 288 ARG A O 1
ATOM 2319 N N . LEU A 1 289 ? 18.240 1.830 8.972 1.00 90.75 289 LEU A N 1
ATOM 2320 C CA . LEU A 1 289 ? 19.246 1.209 9.839 1.00 90.75 289 LEU A CA 1
ATOM 2321 C C . LEU A 1 289 ? 19.442 2.012 11.135 1.00 90.75 289 LEU A C 1
ATOM 2323 O O . LEU A 1 289 ? 19.421 1.433 12.216 1.00 90.75 289 LEU A O 1
ATOM 2327 N N . GLY A 1 290 ? 19.554 3.338 11.043 1.00 91.56 290 GLY A N 1
ATOM 2328 C CA . GLY A 1 290 ? 19.685 4.229 12.196 1.00 91.56 290 GLY A CA 1
ATOM 2329 C C . GLY A 1 290 ? 18.494 4.143 13.152 1.00 91.56 290 GLY A C 1
ATOM 2330 O O . GLY A 1 290 ? 18.694 4.033 14.359 1.00 91.56 290 GLY A O 1
ATOM 2331 N N . ILE A 1 291 ? 17.262 4.107 12.631 1.00 89.50 291 ILE A N 1
ATOM 2332 C CA . ILE A 1 291 ? 16.050 3.906 13.442 1.00 89.50 291 ILE A CA 1
ATOM 2333 C C . ILE A 1 291 ? 16.042 2.516 14.085 1.00 89.50 291 ILE A C 1
ATOM 2335 O O . ILE A 1 291 ? 15.768 2.423 15.279 1.00 89.50 291 ILE A O 1
ATOM 2339 N N . LEU A 1 292 ? 16.365 1.452 13.341 1.00 90.50 292 LEU A N 1
ATOM 2340 C CA . LEU A 1 292 ? 16.405 0.084 13.870 1.00 90.50 292 LEU A CA 1
ATOM 2341 C C . LEU A 1 292 ? 17.427 -0.048 15.010 1.00 90.50 292 LEU A C 1
ATOM 2343 O O . LEU A 1 292 ? 17.095 -0.581 16.069 1.00 90.50 292 LEU A O 1
ATOM 2347 N N . LEU A 1 293 ? 18.640 0.477 14.819 1.00 91.56 293 LEU A N 1
ATOM 2348 C CA . LEU A 1 293 ? 19.691 0.485 15.836 1.00 91.56 293 LEU A CA 1
ATOM 2349 C C . LEU A 1 293 ? 19.270 1.326 17.046 1.00 91.56 293 LEU A C 1
ATOM 2351 O O . LEU A 1 293 ? 19.254 0.821 18.163 1.00 91.56 293 LEU A O 1
ATOM 2355 N N . TRP A 1 294 ? 18.847 2.576 16.844 1.00 91.50 294 TRP A N 1
ATOM 2356 C CA . TRP A 1 294 ? 18.451 3.462 17.942 1.00 91.50 294 TRP A CA 1
ATOM 2357 C C . TRP A 1 294 ? 17.265 2.918 18.754 1.00 91.50 294 TRP A C 1
ATOM 2359 O O . TRP A 1 294 ? 17.269 3.025 19.979 1.00 91.50 294 TRP A O 1
ATOM 2369 N N . ARG A 1 295 ? 16.270 2.298 18.103 1.00 89.56 295 ARG A N 1
ATOM 2370 C CA . ARG A 1 295 ? 15.077 1.739 18.767 1.00 89.56 295 ARG A CA 1
ATOM 2371 C C . ARG A 1 295 ? 15.348 0.509 19.621 1.00 89.56 295 ARG A C 1
ATOM 2373 O O . ARG A 1 295 ? 14.624 0.309 20.592 1.00 89.56 295 ARG A O 1
ATOM 2380 N N . ASN A 1 296 ? 16.336 -0.305 19.251 1.00 90.38 296 ASN A N 1
ATOM 2381 C CA . ASN A 1 296 ? 16.580 -1.610 19.872 1.00 90.38 296 ASN A CA 1
ATOM 2382 C C . ASN A 1 296 ? 17.881 -1.662 20.693 1.00 90.38 296 ASN A C 1
ATOM 2384 O O . ASN A 1 296 ? 18.060 -2.594 21.474 1.00 90.38 296 ASN A O 1
ATOM 2388 N N . ILE A 1 297 ? 18.755 -0.654 20.565 1.00 86.00 297 ILE A N 1
ATOM 2389 C CA . ILE A 1 297 ? 19.946 -0.463 21.402 1.00 86.00 297 ILE A CA 1
ATOM 2390 C C . ILE A 1 297 ? 19.634 0.566 22.503 1.00 86.00 297 ILE A C 1
ATOM 2392 O O . ILE A 1 297 ? 19.572 1.787 22.292 1.00 86.00 297 ILE A O 1
ATOM 2396 N N . GLY A 1 298 ? 19.460 0.046 23.713 1.00 81.88 298 GLY A N 1
ATOM 2397 C CA . GLY A 1 298 ? 19.185 0.784 24.943 1.00 81.88 298 GLY A CA 1
ATOM 2398 C C . GLY A 1 298 ? 19.598 -0.034 26.169 1.00 81.88 298 GLY A C 1
ATOM 2399 O O . GLY A 1 298 ? 20.366 -0.984 26.047 1.00 81.88 298 GLY A O 1
ATOM 2400 N N . ARG A 1 299 ? 19.103 0.335 27.359 1.00 80.12 299 ARG A N 1
ATOM 2401 C CA . ARG A 1 299 ? 19.496 -0.306 28.635 1.00 80.12 299 ARG A CA 1
ATOM 2402 C C . ARG A 1 299 ? 19.101 -1.782 28.736 1.00 80.12 299 ARG A C 1
ATOM 2404 O O . ARG A 1 299 ? 19.791 -2.546 29.397 1.00 80.12 299 ARG A O 1
ATOM 2411 N N . GLN A 1 300 ? 18.003 -2.167 28.094 1.00 83.69 300 GLN A N 1
ATOM 2412 C CA . GLN A 1 300 ? 17.573 -3.556 27.939 1.00 83.69 300 GLN A CA 1
ATOM 2413 C C . GLN A 1 300 ? 17.356 -3.830 26.445 1.00 83.69 300 GLN A C 1
ATOM 2415 O O . GLN A 1 300 ? 16.901 -2.921 25.745 1.00 83.69 300 GLN A O 1
ATOM 2420 N N . PRO A 1 301 ? 17.676 -5.025 25.923 1.00 87.62 301 PRO A N 1
ATOM 2421 C CA . PRO A 1 301 ? 17.379 -5.371 24.537 1.00 87.62 301 PRO A CA 1
ATOM 2422 C C . PRO A 1 301 ? 15.868 -5.522 24.327 1.00 87.62 301 PRO A C 1
ATOM 2424 O O . PRO A 1 301 ? 15.147 -5.948 25.229 1.00 87.62 301 PRO A O 1
ATOM 2427 N N . THR A 1 302 ? 15.387 -5.227 23.118 1.00 91.56 302 THR A N 1
ATOM 2428 C CA . THR A 1 302 ? 14.004 -5.547 22.738 1.00 91.56 302 THR A CA 1
ATOM 2429 C C . THR A 1 302 ? 13.805 -7.069 22.762 1.00 91.56 302 THR A C 1
ATOM 2431 O O . THR A 1 302 ? 14.576 -7.821 22.160 1.00 91.56 302 THR A O 1
ATOM 2434 N N . THR A 1 303 ? 12.769 -7.541 23.455 1.00 92.50 303 THR A N 1
ATOM 2435 C CA . THR A 1 303 ? 12.420 -8.972 23.517 1.00 92.50 303 THR A CA 1
ATOM 2436 C C . THR A 1 303 ? 10.949 -9.176 23.193 1.00 92.50 303 THR A C 1
ATOM 2438 O O . THR A 1 303 ? 10.129 -8.292 23.431 1.00 92.50 303 THR A O 1
ATOM 2441 N N . ALA A 1 304 ? 10.620 -10.329 22.621 1.00 93.56 304 ALA A N 1
ATOM 2442 C CA . ALA A 1 304 ? 9.254 -10.724 22.310 1.00 93.56 304 ALA A CA 1
ATOM 2443 C C . ALA A 1 304 ? 8.895 -11.989 23.092 1.00 93.56 304 ALA A C 1
ATOM 2445 O O . ALA A 1 304 ? 9.624 -12.982 23.023 1.00 93.56 304 ALA A O 1
ATOM 2446 N N . THR A 1 305 ? 7.783 -11.954 23.817 1.00 93.88 305 THR A N 1
ATOM 2447 C CA . THR A 1 305 ? 7.135 -13.134 24.397 1.00 93.88 305 THR A CA 1
ATOM 2448 C C . THR A 1 305 ? 5.980 -13.549 23.498 1.00 93.88 305 THR A C 1
ATOM 2450 O O . THR A 1 305 ? 5.105 -12.745 23.189 1.00 93.88 305 THR A O 1
ATOM 2453 N N . ILE A 1 306 ? 6.025 -14.790 23.031 1.00 93.75 306 ILE A N 1
ATOM 2454 C CA . ILE A 1 306 ? 5.084 -15.404 22.098 1.00 93.75 306 ILE A CA 1
ATOM 2455 C C . ILE A 1 306 ? 4.229 -16.380 22.901 1.00 93.75 306 ILE A C 1
ATOM 2457 O O . ILE A 1 306 ? 4.785 -17.175 23.651 1.00 93.75 306 ILE A O 1
ATOM 2461 N N . GLU A 1 307 ? 2.916 -16.336 22.721 1.00 92.12 307 GLU A N 1
ATOM 2462 C CA . GLU A 1 307 ? 1.922 -17.199 23.359 1.00 92.12 307 GLU A CA 1
ATOM 2463 C C . GLU A 1 307 ? 0.983 -17.767 22.288 1.00 92.12 307 GLU A C 1
ATOM 2465 O O . GLU A 1 307 ? 0.467 -17.013 21.456 1.00 92.12 307 GLU A O 1
ATOM 2470 N N . ALA A 1 308 ? 0.768 -19.083 22.287 1.00 90.81 308 ALA A N 1
ATOM 2471 C CA . ALA A 1 308 ? -0.175 -19.731 21.378 1.00 90.81 308 ALA A CA 1
ATOM 2472 C C . ALA A 1 308 ? -1.637 -19.498 21.815 1.00 90.81 308 ALA A C 1
ATOM 2474 O O . ALA A 1 308 ? -1.970 -19.572 22.995 1.00 90.81 308 ALA A O 1
ATOM 2475 N N . LEU A 1 309 ? -2.517 -19.225 20.850 1.00 89.31 309 LEU A N 1
ATOM 2476 C CA . LEU A 1 309 ? -3.947 -18.959 21.029 1.00 89.31 309 LEU A CA 1
ATOM 2477 C C . LEU A 1 309 ? -4.790 -19.828 20.070 1.00 89.31 309 LEU A C 1
ATOM 2479 O O . LEU A 1 309 ? -4.318 -20.196 18.986 1.00 89.31 309 LEU A O 1
ATOM 2483 N N . PRO A 1 310 ? -6.061 -20.129 20.407 1.00 85.94 310 PRO A N 1
ATOM 2484 C CA . PRO A 1 310 ? -6.924 -20.974 19.579 1.00 85.94 310 PRO A CA 1
ATOM 2485 C C . PRO A 1 310 ? -7.103 -20.429 18.152 1.00 85.94 310 PRO A C 1
ATOM 2487 O O . PRO A 1 310 ? -7.103 -19.221 17.920 1.00 85.94 310 PRO A O 1
ATOM 2490 N N . GLY A 1 311 ? -7.292 -21.319 17.173 1.00 80.31 311 GLY A N 1
ATOM 2491 C CA . GLY A 1 311 ? -7.508 -20.935 15.769 1.00 80.31 311 GLY A CA 1
ATOM 2492 C C . GLY A 1 311 ? -6.233 -20.585 14.985 1.00 80.31 311 GLY A C 1
ATOM 2493 O O . GLY A 1 311 ? -6.300 -19.810 14.023 1.00 80.31 311 GLY A O 1
ATOM 2494 N N . SER A 1 312 ? -5.088 -21.154 15.381 1.00 87.12 312 SER A N 1
ATOM 2495 C CA . SER A 1 312 ? -3.760 -20.922 14.785 1.00 87.12 312 SER A CA 1
ATOM 2496 C C . SER A 1 312 ? -3.350 -19.447 14.810 1.00 87.12 312 SER A C 1
ATOM 2498 O O . SER A 1 312 ? -2.939 -18.869 13.795 1.00 87.12 312 SER A O 1
ATOM 2500 N N . VAL A 1 313 ? -3.494 -18.818 15.974 1.00 89.94 313 VAL A N 1
ATOM 2501 C CA . VAL A 1 313 ? -3.067 -17.442 16.244 1.00 89.94 313 VAL A CA 1
ATOM 2502 C C . VAL A 1 313 ? -2.023 -17.471 17.354 1.00 89.94 313 VAL A C 1
ATOM 2504 O O . VAL A 1 313 ? -2.095 -18.295 18.252 1.00 89.94 313 VAL A O 1
ATOM 2507 N N . ALA A 1 314 ? -1.050 -16.571 17.303 1.00 91.75 314 ALA A N 1
ATOM 2508 C CA . ALA A 1 314 ? -0.130 -16.315 18.398 1.00 91.75 314 ALA A CA 1
ATOM 2509 C C . ALA A 1 314 ? -0.255 -14.856 18.844 1.00 91.75 314 ALA A C 1
ATOM 2511 O O . ALA A 1 314 ? -0.241 -13.941 18.010 1.00 91.75 314 ALA A O 1
ATOM 2512 N N . ARG A 1 315 ? -0.350 -14.633 20.153 1.00 93.38 315 ARG A N 1
ATOM 2513 C CA . ARG A 1 315 ? -0.128 -13.323 20.767 1.00 93.38 315 ARG A CA 1
ATOM 2514 C C . ARG A 1 315 ? 1.375 -13.118 20.904 1.00 93.38 315 ARG A C 1
ATOM 2516 O O . ARG A 1 315 ? 2.092 -14.007 21.346 1.00 93.38 315 ARG A O 1
ATOM 2523 N N . VAL A 1 316 ? 1.861 -11.958 20.485 1.00 93.94 316 VAL A N 1
ATOM 2524 C CA . VAL A 1 316 ? 3.270 -11.578 20.578 1.00 93.94 316 VAL A CA 1
ATOM 2525 C C . VAL A 1 316 ? 3.366 -10.241 21.285 1.00 93.94 316 VAL A C 1
ATOM 2527 O O . VAL A 1 316 ? 3.043 -9.197 20.720 1.00 93.94 316 VAL A O 1
ATOM 2530 N N . ASP A 1 317 ? 3.824 -10.295 22.525 1.00 94.06 317 ASP A N 1
ATOM 2531 C CA . ASP A 1 317 ? 4.037 -9.148 23.393 1.00 94.06 317 ASP A CA 1
ATOM 2532 C C . ASP A 1 317 ? 5.498 -8.700 23.284 1.00 94.06 317 ASP A C 1
ATOM 2534 O O . ASP A 1 317 ? 6.427 -9.403 23.687 1.00 94.06 317 ASP A O 1
ATOM 2538 N N . VAL A 1 318 ? 5.718 -7.538 22.665 1.00 93.38 318 VAL A N 1
ATOM 2539 C CA . VAL A 1 318 ? 7.055 -6.997 22.384 1.00 93.38 318 VAL A CA 1
ATOM 2540 C C . VAL A 1 318 ? 7.419 -5.952 23.437 1.00 93.38 318 VAL A C 1
ATOM 2542 O O . VAL A 1 318 ? 6.946 -4.816 23.382 1.00 93.38 318 VAL A O 1
ATOM 2545 N N . ALA A 1 319 ? 8.289 -6.320 24.375 1.00 92.75 319 ALA A N 1
ATOM 2546 C CA . ALA A 1 319 ? 8.901 -5.396 25.324 1.00 92.75 319 ALA A CA 1
ATOM 2547 C C . ALA A 1 319 ? 10.001 -4.599 24.603 1.00 92.75 319 ALA A C 1
ATOM 2549 O O . ALA A 1 319 ? 11.055 -5.146 24.258 1.00 92.75 319 ALA A O 1
ATOM 2550 N N . VAL A 1 320 ? 9.743 -3.319 24.321 1.00 90.06 320 VAL A N 1
ATOM 2551 C CA . VAL A 1 320 ? 10.617 -2.483 23.479 1.00 90.06 320 VAL A CA 1
ATOM 2552 C C . VAL A 1 320 ? 11.677 -1.732 24.285 1.00 90.06 320 VAL A C 1
ATOM 2554 O O . VAL A 1 320 ? 11.375 -1.082 25.281 1.00 90.06 320 VAL A O 1
ATOM 2557 N N . SER A 1 321 ? 12.923 -1.740 23.797 1.00 88.31 321 SER A N 1
ATOM 2558 C CA . SER A 1 321 ? 14.056 -1.048 24.438 1.00 88.31 321 SER A CA 1
ATOM 2559 C C . SER A 1 321 ? 13.856 0.471 24.569 1.00 88.31 321 SER A C 1
ATOM 2561 O O . SER A 1 321 ? 14.220 1.077 25.579 1.00 88.31 321 SER A O 1
ATOM 2563 N N . ARG A 1 322 ? 13.262 1.102 23.545 1.00 88.00 322 ARG A N 1
ATOM 2564 C CA . ARG A 1 322 ? 12.862 2.517 23.554 1.00 88.00 322 ARG A CA 1
ATOM 2565 C C . ARG A 1 322 ? 11.426 2.676 23.083 1.00 88.00 322 ARG A C 1
ATOM 2567 O O . ARG A 1 322 ? 11.171 2.764 21.874 1.00 88.00 322 ARG A O 1
ATOM 2574 N N . ALA A 1 323 ? 10.517 2.768 24.047 1.00 83.62 323 ALA A N 1
ATOM 2575 C CA . ALA A 1 323 ? 9.101 3.009 23.822 1.00 83.62 323 ALA A CA 1
ATOM 2576 C C . ALA A 1 323 ? 8.821 4.225 22.917 1.00 83.62 323 ALA A C 1
ATOM 2578 O O . ALA A 1 323 ? 9.614 5.164 22.775 1.00 83.62 323 ALA A O 1
ATOM 2579 N N . TRP A 1 324 ? 7.653 4.209 22.287 1.00 87.00 324 TRP A N 1
ATOM 2580 C CA . TRP A 1 324 ? 7.062 5.373 21.640 1.00 87.00 324 TRP A CA 1
ATOM 2581 C C . TRP A 1 324 ? 5.568 5.386 21.918 1.00 87.00 324 TRP A C 1
ATOM 2583 O O . TRP A 1 324 ? 4.951 4.335 22.077 1.00 87.00 324 TRP A O 1
ATOM 2593 N N . ARG A 1 325 ? 4.973 6.581 21.919 1.00 85.50 325 ARG A N 1
ATOM 2594 C CA . ARG A 1 325 ? 3.520 6.712 21.987 1.00 85.50 325 ARG A CA 1
ATOM 2595 C C . ARG A 1 325 ? 2.907 6.158 20.703 1.00 85.50 325 ARG A C 1
ATOM 2597 O O . ARG A 1 325 ? 3.009 6.783 19.644 1.00 85.50 325 ARG A O 1
ATOM 2604 N N . PHE A 1 326 ? 2.300 4.987 20.814 1.00 85.06 326 PHE A N 1
ATOM 2605 C CA . PHE A 1 326 ? 1.539 4.365 19.744 1.00 85.06 326 PHE A CA 1
ATOM 2606 C C . PHE A 1 326 ? 0.293 5.199 19.398 1.00 85.06 326 PHE A C 1
ATOM 2608 O O . PHE A 1 326 ? -0.229 5.944 20.233 1.00 85.06 326 PHE A O 1
ATOM 2615 N N . ARG A 1 327 ? -0.165 5.108 18.148 1.00 85.06 327 ARG A N 1
ATOM 2616 C CA . ARG A 1 327 ? -1.449 5.657 17.691 1.00 85.06 327 ARG A CA 1
ATOM 2617 C C . ARG A 1 327 ? -2.233 4.573 16.958 1.00 85.06 327 ARG A C 1
ATOM 2619 O O . ARG A 1 327 ? -1.610 3.805 16.229 1.00 85.06 327 ARG A O 1
ATOM 2626 N N . PRO A 1 328 ? -3.566 4.541 17.059 1.00 83.25 328 PRO A N 1
ATOM 2627 C CA . PRO A 1 328 ? -4.372 3.537 16.378 1.00 83.25 328 PRO A CA 1
ATOM 2628 C C . PRO A 1 328 ? -4.149 3.459 14.872 1.00 83.25 328 PRO A C 1
ATOM 2630 O O . PRO A 1 328 ? -3.801 4.442 14.209 1.00 83.25 328 PRO A O 1
ATOM 2633 N N . GLY A 1 329 ? -4.309 2.249 14.340 1.00 77.38 329 GLY A N 1
ATOM 2634 C CA . GLY A 1 329 ? -4.002 1.949 12.943 1.00 77.38 329 GLY A CA 1
ATOM 2635 C C . GLY A 1 329 ? -2.516 2.074 12.578 1.00 77.38 329 GLY A C 1
ATOM 2636 O O . GLY A 1 329 ? -2.184 2.144 11.390 1.00 77.38 329 GLY A O 1
ATOM 2637 N N . GLN A 1 330 ? -1.610 2.134 13.560 1.00 85.06 330 GLN A N 1
ATOM 2638 C CA . GLN A 1 330 ? -0.180 1.937 13.331 1.00 85.06 330 GLN A CA 1
ATOM 2639 C C . GLN A 1 330 ? 0.201 0.450 13.359 1.00 85.06 330 GLN A C 1
ATOM 2641 O O . GLN A 1 330 ? -0.461 -0.400 13.952 1.00 85.06 330 GLN A O 1
ATOM 2646 N N . TYR A 1 331 ? 1.312 0.143 12.705 1.00 87.31 331 TYR A N 1
ATOM 2647 C CA . TYR A 1 331 ? 1.927 -1.174 12.665 1.00 87.31 331 TYR A CA 1
ATOM 2648 C C . TYR A 1 331 ? 3.443 -1.044 12.833 1.00 87.31 331 TYR A C 1
ATOM 2650 O O . TYR A 1 331 ? 4.020 0.033 12.633 1.00 87.31 331 TYR A O 1
ATOM 2658 N N . MET A 1 332 ? 4.094 -2.141 13.204 1.00 87.81 332 MET A N 1
ATOM 2659 C CA . MET A 1 332 ? 5.553 -2.241 13.259 1.00 87.81 332 MET A CA 1
ATOM 2660 C C . MET A 1 332 ? 6.044 -3.358 12.341 1.00 87.81 332 MET A C 1
ATOM 2662 O O . MET A 1 332 ? 5.308 -4.299 12.048 1.00 87.81 332 MET A O 1
ATOM 2666 N N . TYR A 1 333 ? 7.289 -3.262 11.885 1.00 89.44 333 TYR A N 1
ATOM 2667 C CA . TYR A 1 333 ? 7.990 -4.396 11.293 1.00 89.44 333 TYR A CA 1
ATOM 2668 C C . TYR A 1 333 ? 8.776 -5.111 12.386 1.00 89.44 333 TYR A C 1
ATOM 2670 O O . TYR A 1 333 ? 9.583 -4.490 13.081 1.00 89.44 333 TYR A O 1
ATOM 2678 N N . LEU A 1 334 ? 8.540 -6.412 12.514 1.00 90.00 334 LEU A N 1
ATOM 2679 C CA . LEU A 1 334 ? 9.162 -7.260 13.520 1.00 90.00 334 LEU A CA 1
ATOM 2680 C C . LEU A 1 334 ? 10.210 -8.157 12.858 1.00 90.00 334 LEU A C 1
ATOM 2682 O O . LEU A 1 334 ? 9.931 -8.814 11.850 1.00 90.00 334 LEU A O 1
ATOM 2686 N N . TYR A 1 335 ? 11.413 -8.169 13.427 1.00 90.81 335 TYR A N 1
ATOM 2687 C CA . TYR A 1 335 ? 12.509 -9.062 13.058 1.00 90.81 335 TYR A CA 1
ATOM 2688 C C . TYR A 1 335 ? 12.720 -10.049 14.211 1.00 90.81 335 TYR A C 1
ATOM 2690 O O . TYR A 1 335 ? 12.900 -9.622 15.351 1.00 90.81 335 TYR A O 1
ATOM 2698 N N . MET A 1 336 ? 12.742 -11.352 13.926 1.00 89.50 336 MET A N 1
ATOM 2699 C CA . MET A 1 336 ? 13.115 -12.390 14.898 1.00 89.50 336 MET A CA 1
ATOM 2700 C C . MET A 1 336 ? 14.212 -13.278 14.292 1.00 89.50 336 MET A C 1
ATOM 2702 O O . MET A 1 336 ? 13.904 -14.186 13.509 1.00 89.50 336 MET A O 1
ATOM 2706 N N . PRO A 1 337 ? 15.497 -13.042 14.623 1.00 85.94 337 PRO A N 1
ATOM 2707 C CA . PRO A 1 337 ? 16.612 -13.762 14.005 1.00 85.94 337 PRO A CA 1
ATOM 2708 C C . PRO A 1 337 ? 16.546 -15.287 14.167 1.00 85.94 337 PRO A C 1
ATOM 2710 O O . PRO A 1 337 ? 16.914 -16.013 13.247 1.00 85.94 337 PRO A O 1
ATOM 2713 N N . CYS A 1 338 ? 15.983 -15.773 15.279 1.00 84.00 338 CYS A N 1
ATOM 2714 C CA . CYS A 1 338 ? 15.775 -17.197 15.578 1.00 84.00 338 CYS A CA 1
ATOM 2715 C C . CYS A 1 338 ? 14.682 -17.897 14.734 1.00 84.00 338 CYS A C 1
ATOM 2717 O O . CYS A 1 338 ? 14.477 -19.108 14.882 1.00 84.00 338 CYS A O 1
ATOM 2719 N N . LEU A 1 339 ? 13.969 -17.154 13.877 1.00 79.19 339 LEU A N 1
ATOM 2720 C CA . LEU A 1 339 ? 12.920 -17.655 12.976 1.00 79.19 339 LEU A CA 1
ATOM 2721 C C . LEU A 1 339 ? 13.200 -17.351 11.495 1.00 79.19 339 LEU A C 1
ATOM 2723 O O . LEU A 1 339 ? 12.814 -18.140 10.626 1.00 79.19 339 LEU A O 1
ATOM 2727 N N . GLY A 1 340 ? 13.851 -16.218 11.203 1.00 72.81 340 GLY A N 1
ATOM 2728 C CA . GLY A 1 340 ? 13.986 -15.705 9.836 1.00 72.81 340 GLY A CA 1
ATOM 2729 C C . GLY A 1 340 ? 15.176 -14.775 9.580 1.00 72.81 340 GLY A C 1
ATOM 2730 O O . GLY A 1 340 ? 15.066 -13.921 8.701 1.00 72.81 340 GLY A O 1
ATOM 2731 N N . LEU A 1 341 ? 16.287 -14.905 10.321 1.00 78.38 341 LEU A N 1
ATOM 2732 C CA . LEU A 1 341 ? 17.511 -14.098 10.157 1.00 78.38 341 LEU A CA 1
ATOM 2733 C C . LEU A 1 341 ? 17.234 -12.577 10.106 1.00 78.38 341 LEU A C 1
ATOM 2735 O O . LEU A 1 341 ? 16.938 -11.970 11.131 1.00 78.38 341 LEU A O 1
ATOM 2739 N N . TRP A 1 342 ? 17.321 -11.970 8.918 1.00 80.00 342 TRP A N 1
ATOM 2740 C CA . TRP A 1 342 ? 17.150 -10.531 8.673 1.00 80.00 342 TRP A CA 1
ATOM 2741 C C . TRP A 1 342 ? 15.834 -10.177 7.956 1.00 80.00 342 TRP A C 1
ATOM 2743 O O . TRP A 1 342 ? 15.661 -9.050 7.486 1.00 80.00 342 TRP A O 1
ATOM 2753 N N . THR A 1 343 ? 14.895 -11.121 7.853 1.00 81.88 343 THR A N 1
ATOM 2754 C CA . THR A 1 343 ? 13.554 -10.839 7.320 1.00 81.88 343 THR A CA 1
ATOM 2755 C C . THR A 1 343 ? 12.751 -9.970 8.291 1.00 81.88 343 THR A C 1
ATOM 2757 O O . THR A 1 343 ? 12.903 -10.060 9.509 1.00 81.88 343 THR A O 1
ATOM 2760 N N . SER A 1 344 ? 11.892 -9.110 7.738 1.00 85.00 344 SER A N 1
ATOM 2761 C CA . SER A 1 344 ? 10.957 -8.287 8.508 1.00 85.00 344 SER A CA 1
ATOM 2762 C C . SER A 1 344 ? 9.538 -8.445 8.009 1.00 85.00 344 SER A C 1
ATOM 2764 O O . SER A 1 344 ? 9.269 -8.277 6.816 1.00 85.00 344 SER A O 1
ATOM 2766 N N . HIS A 1 345 ? 8.628 -8.681 8.948 1.00 83.94 345 HIS A N 1
ATOM 2767 C CA . HIS A 1 345 ? 7.212 -8.898 8.675 1.00 83.94 345 HIS A CA 1
ATOM 2768 C C . HIS A 1 345 ? 6.387 -7.788 9.347 1.00 83.94 345 HIS A C 1
ATOM 2770 O O . HIS A 1 345 ? 6.649 -7.473 10.511 1.00 83.94 345 HIS A O 1
ATOM 2776 N N . PRO A 1 346 ? 5.463 -7.124 8.624 1.00 88.75 346 PRO A N 1
ATOM 2777 C CA . PRO A 1 346 ? 4.643 -6.054 9.179 1.00 88.75 346 PRO A CA 1
ATOM 2778 C C . PRO A 1 346 ? 3.467 -6.625 9.972 1.00 88.75 346 PRO A C 1
ATOM 2780 O O . PRO A 1 346 ? 2.701 -7.435 9.448 1.00 88.75 346 PRO A O 1
ATOM 2783 N N . PHE A 1 347 ? 3.269 -6.138 11.195 1.00 88.06 347 PHE A N 1
ATOM 2784 C CA . PHE A 1 347 ? 2.124 -6.505 12.021 1.00 88.06 347 PHE A CA 1
ATOM 2785 C C . PHE A 1 347 ? 1.509 -5.289 12.723 1.00 88.06 347 PHE A C 1
ATOM 2787 O O . PHE A 1 347 ? 2.214 -4.446 13.287 1.00 88.06 347 PHE A O 1
ATOM 2794 N N . THR A 1 348 ? 0.179 -5.204 12.679 1.00 87.88 348 THR A N 1
ATOM 2795 C CA . THR A 1 348 ? -0.615 -4.203 13.401 1.00 87.88 348 THR A CA 1
ATOM 2796 C C . THR A 1 348 ? -0.479 -4.432 14.900 1.00 87.88 348 THR A C 1
ATOM 2798 O O . THR A 1 348 ? -0.665 -5.554 15.371 1.00 87.88 348 THR A O 1
ATOM 2801 N N . VAL A 1 349 ? -0.180 -3.376 15.654 1.00 89.38 349 VAL A N 1
ATOM 2802 C CA . VAL A 1 349 ? -0.183 -3.453 17.119 1.00 89.38 349 VAL A CA 1
ATOM 2803 C C . VAL A 1 349 ? -1.627 -3.301 17.590 1.00 89.38 349 VAL A C 1
ATOM 2805 O O . VAL A 1 349 ? -2.321 -2.367 17.186 1.00 89.38 349 VAL A O 1
ATOM 2808 N N . ALA A 1 350 ? -2.080 -4.250 18.401 1.00 88.56 350 ALA A N 1
ATOM 2809 C CA . ALA A 1 350 ? -3.435 -4.313 18.933 1.00 88.56 350 ALA A CA 1
ATOM 2810 C C . ALA A 1 350 ? -3.568 -3.539 20.251 1.00 88.56 350 ALA A C 1
ATOM 2812 O O . ALA A 1 350 ? -4.577 -2.867 20.460 1.00 88.56 350 ALA A O 1
ATOM 2813 N N . TRP A 1 351 ? -2.543 -3.623 21.107 1.00 90.81 351 TRP A N 1
ATOM 2814 C CA . TRP A 1 351 ? -2.524 -3.037 22.449 1.00 90.81 351 TRP A CA 1
ATOM 2815 C C . TRP A 1 351 ? -1.147 -2.501 22.837 1.00 90.81 351 TRP A C 1
ATOM 2817 O O . TRP A 1 351 ? -0.127 -2.915 22.281 1.00 90.81 351 TRP A O 1
ATOM 2827 N N . THR A 1 352 ? -1.113 -1.615 23.830 1.00 90.12 352 THR A N 1
ATOM 2828 C CA . THR A 1 352 ? 0.123 -1.169 24.478 1.00 90.12 352 THR A CA 1
ATOM 2829 C C . THR A 1 352 ? -0.095 -1.030 25.976 1.00 90.12 352 THR A C 1
ATOM 2831 O O . THR A 1 352 ? -0.916 -0.210 26.379 1.00 90.12 352 THR A O 1
ATOM 2834 N N . SER A 1 353 ? 0.678 -1.761 26.775 1.00 83.94 353 SER A N 1
ATOM 2835 C CA . SER A 1 353 ? 0.663 -1.682 28.241 1.00 83.94 353 SER A CA 1
ATOM 2836 C C . SER A 1 353 ? 1.969 -1.073 28.748 1.00 83.94 353 SER A C 1
ATOM 2838 O O . SER A 1 353 ? 3.045 -1.366 28.214 1.00 83.94 353 SER A O 1
ATOM 2840 N N . THR A 1 354 ? 1.893 -0.251 29.791 1.00 76.62 354 THR A N 1
ATOM 2841 C CA . THR A 1 354 ? 3.066 0.240 30.531 1.00 76.62 354 THR A CA 1
ATOM 2842 C C . THR A 1 354 ? 3.183 -0.548 31.833 1.00 76.62 354 THR A C 1
ATOM 2844 O O . THR A 1 354 ? 2.171 -0.898 32.433 1.00 76.62 354 THR A O 1
ATOM 2847 N N . GLY A 1 355 ? 4.409 -0.863 32.258 1.00 55.28 355 GLY A N 1
ATOM 2848 C CA . GLY A 1 355 ? 4.685 -1.801 33.356 1.00 55.28 355 GLY A CA 1
ATOM 2849 C C . GLY A 1 355 ? 4.183 -1.432 34.763 1.00 55.28 355 GLY A C 1
ATOM 2850 O O . GLY A 1 355 ? 4.501 -2.164 35.695 1.00 55.28 355 GLY A O 1
ATOM 2851 N N . SER A 1 356 ? 3.423 -0.346 34.936 1.00 42.97 356 SER A N 1
ATOM 2852 C CA . SER A 1 356 ? 2.670 -0.053 36.164 1.00 42.97 356 SER A CA 1
ATOM 2853 C C . SER A 1 356 ? 1.421 -0.931 36.314 1.00 42.97 356 SER A C 1
ATOM 2855 O O . SER A 1 356 ? 1.076 -1.315 37.430 1.00 42.97 356 SER A O 1
ATOM 2857 N N . ASP A 1 357 ? 0.778 -1.289 35.197 1.00 42.62 357 ASP A N 1
ATOM 2858 C CA . ASP A 1 357 ? -0.605 -1.798 35.192 1.00 42.62 357 ASP A CA 1
ATOM 2859 C C . ASP A 1 357 ? -0.685 -3.316 34.933 1.00 42.62 357 ASP A C 1
ATOM 2861 O O . ASP A 1 357 ? -1.760 -3.908 34.927 1.00 42.62 357 ASP A O 1
ATOM 2865 N N . SER A 1 358 ? 0.461 -3.977 34.735 1.00 36.34 358 SER A N 1
ATOM 2866 C CA . SER A 1 358 ? 0.562 -5.401 34.383 1.00 36.34 358 SER A CA 1
ATOM 2867 C C . SER A 1 358 ? 1.099 -6.279 35.524 1.00 36.34 358 SER A C 1
ATOM 2869 O O . SER A 1 358 ? 1.916 -7.173 35.294 1.00 36.34 358 SER A O 1
ATOM 2871 N N . LEU A 1 359 ? 0.663 -6.024 36.763 1.00 39.47 359 LEU A N 1
ATOM 2872 C CA . LEU A 1 359 ? 0.847 -6.953 37.883 1.00 39.47 359 LEU A CA 1
ATOM 2873 C C . LEU A 1 359 ? -0.389 -7.848 38.016 1.00 39.47 359 LEU A C 1
ATOM 2875 O O . LEU A 1 359 ? -1.470 -7.389 38.374 1.00 39.47 359 LEU A O 1
ATOM 2879 N N . ASN A 1 360 ? -0.201 -9.136 37.727 1.00 35.50 360 ASN A N 1
ATOM 2880 C CA . ASN A 1 360 ? -1.251 -10.153 37.730 1.00 35.50 360 ASN A CA 1
ATOM 2881 C C . ASN A 1 360 ? -2.067 -10.163 39.037 1.00 35.50 360 ASN A C 1
ATOM 2883 O O . ASN A 1 360 ? -1.508 -10.331 40.125 1.00 35.50 360 ASN A O 1
ATOM 2887 N N . LEU A 1 361 ? -3.399 -10.129 38.919 1.00 40.16 361 LEU A N 1
ATOM 2888 C CA . LEU A 1 361 ? -4.282 -10.665 39.955 1.00 40.16 361 LEU A CA 1
ATOM 2889 C C . LEU A 1 361 ? -4.047 -12.182 40.032 1.00 40.16 361 LEU A C 1
ATOM 2891 O O . LEU A 1 361 ? -4.587 -12.929 39.222 1.00 40.16 361 LEU A O 1
ATOM 2895 N N . GLY A 1 362 ? -3.244 -12.650 40.990 1.00 35.34 362 GLY A N 1
ATOM 2896 C CA . GLY A 1 362 ? -3.123 -14.091 41.235 1.00 35.34 362 GLY A CA 1
ATOM 2897 C C . GLY A 1 362 ? -1.986 -14.535 42.148 1.00 35.34 362 GLY A C 1
ATOM 2898 O O . GLY A 1 362 ? -2.175 -15.475 42.916 1.00 35.34 362 GLY A O 1
ATOM 2899 N N . GLU A 1 363 ? -0.827 -13.871 42.118 1.00 35.78 363 GLU A N 1
ATOM 2900 C CA . GLU A 1 363 ? 0.370 -14.387 42.798 1.00 35.78 363 GLU A CA 1
ATOM 2901 C C . GLU A 1 363 ? 0.837 -13.505 43.965 1.00 35.78 363 GLU A C 1
ATOM 2903 O O . GLU A 1 363 ? 0.769 -12.274 43.934 1.00 35.78 363 GLU A O 1
ATOM 2908 N N . LYS A 1 364 ? 1.240 -14.158 45.063 1.00 36.00 364 LYS A N 1
ATOM 2909 C CA . LYS A 1 364 ? 1.467 -13.512 46.363 1.00 36.00 364 LYS A CA 1
ATOM 2910 C C . LYS A 1 364 ? 2.615 -12.504 46.280 1.00 36.00 364 LYS A C 1
ATOM 2912 O O . LYS A 1 364 ? 3.726 -12.852 45.894 1.00 36.00 364 LYS A O 1
ATOM 2917 N N . ARG A 1 365 ? 2.349 -11.270 46.727 1.00 34.94 365 ARG A N 1
ATOM 2918 C CA . ARG A 1 365 ? 3.311 -10.157 46.783 1.00 34.94 365 ARG A CA 1
ATOM 2919 C C . ARG A 1 365 ? 4.622 -10.573 47.467 1.00 34.94 365 ARG A C 1
ATOM 2921 O O . ARG A 1 365 ? 4.669 -10.681 48.691 1.00 34.94 365 ARG A O 1
ATOM 2928 N N . SER A 1 366 ? 5.689 -10.726 46.685 1.00 40.19 366 SER A N 1
ATOM 2929 C CA . SER A 1 366 ? 7.058 -10.743 47.206 1.00 40.19 366 SER A CA 1
ATOM 2930 C C . SER A 1 366 ? 7.490 -9.318 47.559 1.00 40.19 366 SER A C 1
ATOM 2932 O O . SER A 1 366 ? 7.273 -8.379 46.791 1.00 40.19 366 SER A O 1
ATOM 2934 N N . SER A 1 367 ? 8.161 -9.149 48.698 1.00 45.91 367 SER A N 1
ATOM 2935 C CA . SER A 1 367 ? 8.702 -7.862 49.161 1.00 45.91 367 SER A CA 1
ATOM 2936 C C . SER A 1 367 ? 9.790 -7.273 48.245 1.00 45.91 367 SER A C 1
ATOM 2938 O O . SER A 1 367 ? 10.160 -6.109 48.398 1.00 45.91 367 SER A O 1
ATOM 2940 N N . SER A 1 368 ? 10.276 -8.038 47.261 1.00 50.31 368 SER A N 1
ATOM 2941 C CA . SER A 1 368 ? 11.284 -7.611 46.284 1.00 50.31 368 SER A CA 1
ATOM 2942 C C . SER A 1 368 ? 10.797 -6.591 45.248 1.00 50.31 368 SER A C 1
ATOM 2944 O O . SER A 1 368 ? 11.618 -5.839 44.723 1.00 50.31 368 SER A O 1
ATOM 2946 N N . ASP A 1 369 ? 9.503 -6.550 44.916 1.00 50.69 369 ASP A N 1
ATOM 2947 C CA . ASP A 1 369 ? 9.027 -5.712 43.800 1.00 50.69 369 ASP A CA 1
ATOM 2948 C C . ASP A 1 369 ? 8.720 -4.268 44.216 1.00 50.69 369 ASP A C 1
ATOM 2950 O O . ASP A 1 369 ? 9.041 -3.340 43.470 1.00 50.69 369 ASP A O 1
ATOM 2954 N N . SER A 1 370 ? 8.265 -4.043 45.455 1.00 53.03 370 SER A N 1
ATOM 2955 C CA . SER A 1 370 ? 8.192 -2.696 46.047 1.00 53.03 370 SER A CA 1
ATOM 2956 C C . SER A 1 370 ? 9.563 -2.005 46.067 1.00 53.03 370 SER A C 1
ATOM 2958 O O . SER A 1 370 ? 9.663 -0.795 45.866 1.00 53.03 370 SER A O 1
ATOM 2960 N N . LEU A 1 371 ? 10.637 -2.782 46.256 1.00 52.09 371 LEU A N 1
ATOM 2961 C CA . LEU A 1 371 ? 12.013 -2.288 46.236 1.00 52.09 371 LEU A CA 1
ATOM 2962 C C . LEU A 1 371 ? 12.462 -1.882 44.816 1.00 52.09 371 LEU A C 1
ATOM 2964 O O . LEU A 1 371 ? 13.150 -0.878 44.659 1.00 52.09 371 LEU A O 1
ATOM 2968 N N . LYS A 1 372 ? 12.044 -2.606 43.764 1.00 48.78 372 LYS A N 1
ATOM 2969 C CA . LYS A 1 372 ? 12.360 -2.251 42.361 1.00 48.78 372 LYS A CA 1
ATOM 2970 C C . LYS A 1 372 ? 11.696 -0.947 41.918 1.00 48.78 372 LYS A C 1
ATOM 2972 O O . LYS A 1 372 ? 12.331 -0.171 41.203 1.00 48.78 372 LYS A O 1
ATOM 2977 N N . ALA A 1 373 ? 10.457 -0.702 42.351 1.00 47.53 373 ALA A N 1
ATOM 2978 C CA . ALA A 1 373 ? 9.759 0.557 42.092 1.00 47.53 373 ALA A CA 1
ATOM 2979 C C . ALA A 1 373 ? 10.488 1.746 42.749 1.00 47.53 373 ALA A C 1
ATOM 2981 O O . ALA A 1 373 ? 10.713 2.769 42.106 1.00 47.53 373 ALA A O 1
ATOM 2982 N N . LEU A 1 374 ? 10.952 1.579 43.994 1.00 47.81 374 LEU A N 1
ATOM 2983 C CA . LEU A 1 374 ? 11.711 2.601 44.727 1.00 47.81 374 LEU A CA 1
ATOM 2984 C C . LEU A 1 374 ? 13.144 2.822 44.201 1.00 47.81 374 LEU A C 1
ATOM 2986 O O . LEU A 1 374 ? 13.687 3.911 44.363 1.00 47.81 374 LEU A O 1
ATOM 2990 N N . ILE A 1 375 ? 13.754 1.827 43.550 1.00 49.66 375 ILE A N 1
ATOM 2991 C CA . ILE A 1 375 ? 15.119 1.905 42.984 1.00 49.66 375 ILE A CA 1
ATOM 2992 C C . ILE A 1 375 ? 15.132 2.479 41.546 1.00 49.66 375 ILE A C 1
ATOM 2994 O O . ILE A 1 375 ? 16.186 2.611 40.924 1.00 49.66 375 ILE A O 1
ATOM 2998 N N . GLY A 1 376 ? 13.978 2.884 41.002 1.00 39.69 376 GLY A N 1
ATOM 2999 C CA . GLY A 1 376 ? 13.901 3.476 39.661 1.00 39.69 376 GLY A CA 1
ATOM 3000 C C . GLY A 1 376 ? 14.102 2.450 38.543 1.00 39.69 376 GLY A C 1
ATOM 3001 O O . GLY A 1 376 ? 14.710 2.752 37.510 1.00 39.69 376 GLY A O 1
ATOM 3002 N N . GLY A 1 377 ? 13.609 1.222 38.747 1.00 45.91 377 GLY A N 1
ATOM 3003 C CA . GLY A 1 377 ? 13.524 0.221 37.689 1.00 45.91 377 GLY A CA 1
ATOM 3004 C C . GLY A 1 377 ? 12.767 0.781 36.483 1.00 45.91 377 GLY A C 1
ATOM 3005 O O . GLY A 1 377 ? 11.647 1.260 36.619 1.00 45.91 377 GLY A O 1
ATOM 3006 N N . SER A 1 378 ? 13.392 0.748 35.302 1.00 51.03 378 SER A N 1
ATOM 3007 C CA . SER A 1 378 ? 12.798 1.294 34.077 1.00 51.03 378 SER A CA 1
ATOM 3008 C C . SER A 1 378 ? 11.476 0.598 33.769 1.00 51.03 378 SER A C 1
ATOM 3010 O O . SER A 1 378 ? 11.487 -0.587 33.435 1.00 51.03 378 SER A O 1
ATOM 3012 N N . GLU A 1 379 ? 10.370 1.343 33.802 1.00 63.38 379 GLU A N 1
ATOM 3013 C CA . GLU A 1 379 ? 9.089 0.886 33.265 1.00 63.38 379 GLU A CA 1
ATOM 3014 C C . GLU A 1 379 ? 9.294 0.421 31.819 1.00 63.38 379 GLU A C 1
ATOM 3016 O O . GLU A 1 379 ? 9.801 1.162 30.969 1.00 63.38 379 GLU A O 1
ATOM 3021 N N . THR A 1 380 ? 8.946 -0.832 31.540 1.00 70.38 380 THR A N 1
ATOM 3022 C CA . THR A 1 380 ? 8.998 -1.388 30.191 1.00 70.38 380 THR A CA 1
ATOM 3023 C C . THR A 1 380 ? 7.618 -1.266 29.558 1.00 70.38 380 THR A C 1
ATOM 3025 O O . THR A 1 380 ? 6.621 -1.751 30.088 1.00 70.38 380 THR A O 1
ATOM 3028 N N . THR A 1 381 ? 7.544 -0.591 28.410 1.00 86.75 381 THR A N 1
ATOM 3029 C CA . THR A 1 381 ? 6.330 -0.593 27.588 1.00 86.75 381 THR A CA 1
ATOM 3030 C C . THR A 1 381 ? 6.312 -1.856 26.738 1.00 86.75 381 THR A C 1
ATOM 3032 O O . THR A 1 381 ? 7.261 -2.130 25.994 1.00 86.75 381 THR A O 1
ATOM 3035 N N . THR A 1 382 ? 5.211 -2.590 26.813 1.00 90.56 382 THR A N 1
ATOM 3036 C CA . THR A 1 382 ? 4.965 -3.809 26.045 1.00 90.56 382 THR A CA 1
ATOM 3037 C C . THR A 1 382 ? 3.929 -3.522 24.966 1.00 90.56 382 THR A C 1
ATOM 3039 O O . THR A 1 382 ? 2.900 -2.901 25.228 1.00 90.56 382 THR A O 1
ATOM 3042 N N . MET A 1 383 ? 4.208 -3.942 23.733 1.00 91.62 383 MET A N 1
ATOM 3043 C CA . MET A 1 383 ? 3.324 -3.753 22.581 1.00 91.62 383 MET A CA 1
ATOM 3044 C C . MET A 1 383 ? 2.791 -5.103 22.107 1.00 91.62 383 MET A C 1
ATOM 3046 O O . MET A 1 383 ? 3.568 -5.934 21.636 1.00 91.62 383 MET A O 1
ATOM 3050 N N . SER A 1 384 ? 1.481 -5.309 22.214 1.00 92.94 384 SER A N 1
ATOM 3051 C CA . SER A 1 384 ? 0.828 -6.576 21.880 1.00 92.94 384 SER A CA 1
ATOM 3052 C C . SER A 1 384 ? 0.438 -6.635 20.412 1.00 92.94 384 SER A C 1
ATOM 3054 O O . SER A 1 384 ? -0.217 -5.736 19.879 1.00 92.94 384 SER A O 1
ATOM 3056 N N . VAL A 1 385 ? 0.789 -7.735 19.760 1.00 92.50 385 VAL A N 1
ATOM 3057 C CA . VAL A 1 385 ? 0.493 -8.033 18.358 1.00 92.50 385 VAL A CA 1
ATOM 3058 C C . VAL A 1 385 ? -0.211 -9.386 18.288 1.00 92.50 385 VAL A C 1
ATOM 3060 O O . VAL A 1 385 ? 0.210 -10.324 18.955 1.00 92.50 385 VAL A O 1
ATOM 3063 N N . LEU A 1 386 ? -1.243 -9.526 17.451 1.00 91.75 386 LEU A N 1
ATOM 3064 C CA . LEU A 1 386 ? -1.815 -10.840 17.130 1.00 91.75 386 LEU A CA 1
ATOM 3065 C C . LEU A 1 386 ? -1.334 -11.271 15.738 1.00 91.75 386 LEU A C 1
ATOM 3067 O O . LEU A 1 386 ? -1.524 -10.547 14.757 1.00 91.75 386 LEU A O 1
ATOM 3071 N N . ILE A 1 387 ? -0.724 -12.452 15.645 1.00 91.06 387 ILE A N 1
ATOM 3072 C CA . ILE A 1 387 ? -0.158 -13.019 14.416 1.00 91.06 387 ILE A CA 1
ATOM 3073 C C . ILE A 1 387 ? -0.911 -14.300 14.068 1.00 91.06 387 ILE A C 1
ATOM 3075 O O . ILE A 1 387 ? -0.909 -15.248 14.843 1.00 91.06 387 ILE A O 1
ATOM 3079 N N . LYS A 1 388 ? -1.521 -14.371 12.881 1.00 89.31 388 LYS A N 1
ATOM 3080 C CA . LYS A 1 388 ? -2.105 -15.623 12.385 1.00 89.31 388 LYS A CA 1
ATOM 3081 C C . LYS A 1 388 ? -1.026 -16.482 11.724 1.00 89.31 388 LYS A C 1
ATOM 3083 O O . LYS A 1 388 ? -0.276 -15.973 10.890 1.00 89.31 388 LYS A O 1
ATOM 3088 N N . GLY A 1 389 ? -1.014 -17.777 12.029 1.00 85.44 389 GLY A N 1
ATOM 3089 C CA . GLY A 1 389 ? -0.255 -18.783 11.294 1.00 85.44 389 GLY A CA 1
ATOM 3090 C C . GLY A 1 389 ? -0.673 -18.833 9.821 1.00 85.44 389 GLY A C 1
ATOM 3091 O O . GLY A 1 389 ? -1.827 -19.101 9.487 1.00 85.44 389 GLY A O 1
ATOM 3092 N N . GLN A 1 390 ? 0.282 -18.536 8.950 1.00 82.06 390 GLN A N 1
ATOM 3093 C CA . GLN A 1 390 ? 0.269 -18.726 7.499 1.00 82.06 390 GLN A CA 1
ATOM 3094 C C . GLN A 1 390 ? 1.571 -19.463 7.142 1.00 82.06 390 GLN A C 1
ATOM 3096 O O . GLN A 1 390 ? 2.230 -19.999 8.028 1.00 82.06 390 GLN A O 1
ATOM 3101 N N . ASP A 1 391 ? 2.000 -19.477 5.882 1.00 75.94 391 ASP A N 1
ATOM 3102 C CA . ASP A 1 391 ? 3.272 -20.101 5.502 1.00 75.94 391 ASP A CA 1
ATOM 3103 C C . ASP A 1 391 ? 4.528 -19.346 5.996 1.00 75.94 391 ASP A C 1
ATOM 3105 O O . ASP A 1 391 ? 4.498 -18.187 6.431 1.00 75.94 391 ASP A O 1
ATOM 3109 N N . GLY A 1 392 ? 5.675 -20.031 5.922 1.00 81.06 392 GLY A N 1
ATOM 3110 C CA . GLY A 1 392 ? 6.998 -19.458 6.182 1.00 81.06 392 GLY A CA 1
ATOM 3111 C C . GLY A 1 392 ? 7.215 -19.027 7.637 1.00 81.06 392 GLY A C 1
ATOM 3112 O O . GLY A 1 392 ? 7.093 -19.832 8.562 1.00 81.06 392 GLY A O 1
ATOM 3113 N N . PHE A 1 393 ? 7.583 -17.757 7.833 1.00 84.06 393 PHE A N 1
ATOM 3114 C CA . PHE A 1 393 ? 7.917 -17.174 9.140 1.00 84.06 393 PHE A CA 1
ATOM 3115 C C . PHE A 1 393 ? 6.818 -17.384 10.190 1.00 84.06 393 PHE A C 1
ATOM 3117 O O . PHE A 1 393 ? 7.108 -17.795 11.310 1.00 84.06 393 PHE A O 1
ATOM 3124 N N . THR A 1 394 ? 5.558 -17.133 9.825 1.00 86.81 394 THR A N 1
ATOM 3125 C CA . THR A 1 394 ? 4.433 -17.202 10.773 1.00 86.81 394 THR A CA 1
ATOM 3126 C C . THR A 1 394 ? 4.101 -18.637 11.187 1.00 86.81 394 THR A C 1
ATOM 3128 O O . THR A 1 394 ? 3.812 -18.857 12.360 1.00 86.81 394 THR A O 1
ATOM 3131 N N . LYS A 1 395 ? 4.250 -19.623 10.286 1.00 87.31 395 LYS A N 1
ATOM 3132 C CA . LYS A 1 395 ? 4.158 -21.051 10.636 1.00 87.31 395 LYS A CA 1
ATOM 3133 C C . LYS A 1 395 ? 5.196 -21.435 11.679 1.00 87.31 395 LYS A C 1
ATOM 3135 O O . LYS A 1 395 ? 4.856 -22.027 12.690 1.00 87.31 395 LYS A O 1
ATOM 3140 N N . ARG A 1 396 ? 6.459 -21.061 11.439 1.00 87.44 396 ARG A N 1
ATOM 3141 C CA . ARG A 1 396 ? 7.586 -21.363 12.338 1.00 87.44 396 ARG A CA 1
ATOM 3142 C C . ARG A 1 396 ? 7.442 -20.674 13.695 1.00 87.44 396 ARG A C 1
ATOM 3144 O O . ARG A 1 396 ? 7.871 -21.234 14.695 1.00 87.44 396 ARG A O 1
ATOM 3151 N N . LEU A 1 397 ? 6.869 -19.469 13.722 1.00 88.81 397 LEU A N 1
ATOM 3152 C CA . LEU A 1 397 ? 6.569 -18.738 14.953 1.00 88.81 397 LEU A CA 1
ATOM 3153 C C . LEU A 1 397 ? 5.542 -19.491 15.803 1.00 88.81 397 LEU A C 1
ATOM 3155 O O . LEU A 1 397 ? 5.792 -19.721 16.983 1.00 88.81 397 LEU A O 1
ATOM 3159 N N . LEU A 1 398 ? 4.422 -19.885 15.190 1.00 90.25 398 LEU A N 1
ATOM 3160 C CA . LEU A 1 398 ? 3.343 -20.604 15.862 1.00 90.25 398 LEU A CA 1
ATOM 3161 C C . LEU A 1 398 ? 3.792 -22.004 16.303 1.00 90.25 398 LEU A C 1
ATOM 3163 O O . LEU A 1 398 ? 3.688 -22.320 17.480 1.00 90.25 398 LEU A O 1
ATOM 3167 N N . GLN A 1 399 ? 4.389 -22.781 15.392 1.00 89.81 399 GLN A N 1
ATOM 3168 C CA . GLN A 1 399 ? 4.882 -24.132 15.668 1.00 89.81 399 GLN A CA 1
ATOM 3169 C C . GLN A 1 399 ? 5.844 -24.154 16.862 1.00 89.81 399 GLN A C 1
ATOM 3171 O O . GLN A 1 399 ? 5.674 -24.971 17.756 1.00 89.81 399 GLN A O 1
ATOM 3176 N N . LYS A 1 400 ? 6.815 -23.228 16.935 1.00 88.75 400 LYS A N 1
ATOM 3177 C CA . LYS A 1 400 ? 7.710 -23.175 18.100 1.00 88.75 400 LYS A CA 1
ATOM 3178 C C . LYS A 1 400 ? 6.957 -22.867 19.397 1.00 88.75 400 LYS A C 1
ATOM 3180 O O . LYS A 1 400 ? 7.299 -23.432 20.426 1.00 88.75 400 LYS A O 1
ATOM 3185 N N . ALA A 1 401 ? 5.967 -21.973 19.371 1.00 89.69 401 ALA A N 1
ATOM 3186 C CA . ALA A 1 401 ? 5.176 -21.658 20.561 1.00 89.69 401 ALA A CA 1
ATOM 3187 C C . ALA A 1 401 ? 4.338 -22.861 21.032 1.00 89.69 401 ALA A C 1
ATOM 3189 O O . ALA A 1 401 ? 4.287 -23.121 22.230 1.00 89.69 401 ALA A O 1
ATOM 3190 N N . GLU A 1 402 ? 3.753 -23.614 20.096 1.00 89.19 402 GLU A N 1
ATOM 3191 C CA . GLU A 1 402 ? 3.004 -24.856 20.345 1.00 89.19 402 GLU A CA 1
ATOM 3192 C C . GLU A 1 402 ? 3.907 -26.013 20.827 1.00 89.19 402 GLU A C 1
ATOM 3194 O O . GLU A 1 402 ? 3.477 -26.831 21.632 1.00 89.19 402 GLU A O 1
ATOM 3199 N N . GLU A 1 403 ? 5.169 -26.067 20.385 1.00 88.69 403 GLU A N 1
ATOM 3200 C CA . GLU A 1 403 ? 6.187 -27.037 20.835 1.00 88.69 403 GLU A CA 1
ATOM 3201 C C . GLU A 1 403 ? 6.760 -26.731 22.239 1.00 88.69 403 GLU A C 1
ATOM 3203 O O . GLU A 1 403 ? 7.506 -27.542 22.792 1.00 88.69 403 GLU A O 1
ATOM 3208 N N . SER A 1 404 ? 6.443 -25.573 22.830 1.00 88.12 404 SER A N 1
ATOM 3209 C CA . SER A 1 404 ? 6.894 -25.200 24.176 1.00 88.12 404 SER A CA 1
ATOM 3210 C C . SER A 1 404 ? 5.999 -25.802 25.259 1.00 88.12 404 SER A C 1
ATOM 3212 O O . SER A 1 404 ? 4.777 -25.697 25.186 1.00 88.12 404 SER A O 1
ATOM 3214 N N . ALA A 1 405 ? 6.601 -26.343 26.323 1.00 76.12 405 ALA A N 1
ATOM 3215 C CA . ALA A 1 405 ? 5.877 -26.965 27.439 1.00 76.12 405 ALA A CA 1
ATOM 3216 C C . ALA A 1 405 ? 4.890 -26.019 28.159 1.00 76.12 405 ALA A C 1
ATOM 3218 O O . ALA A 1 405 ? 3.919 -26.480 28.749 1.00 76.12 405 ALA A O 1
ATOM 3219 N N . GLU A 1 406 ? 5.121 -24.703 28.091 1.00 79.00 406 GLU A N 1
ATOM 3220 C CA . GLU A 1 406 ? 4.250 -23.665 28.667 1.00 79.00 406 GLU A CA 1
ATOM 3221 C C . GLU A 1 406 ? 3.323 -23.002 27.624 1.00 79.00 406 GLU A C 1
ATOM 3223 O O . GLU A 1 406 ? 2.669 -22.005 27.926 1.00 79.00 406 GLU A O 1
ATOM 3228 N N . GLY A 1 407 ? 3.327 -23.456 26.360 1.00 78.12 407 GLY A N 1
ATOM 3229 C CA . GLY A 1 407 ? 2.670 -22.763 25.236 1.00 78.12 407 GLY A CA 1
ATOM 3230 C C . GLY A 1 407 ? 3.246 -21.368 24.931 1.00 78.12 407 GLY A C 1
ATOM 3231 O O . GLY A 1 407 ? 2.662 -20.588 24.170 1.00 78.12 407 GLY A O 1
ATOM 3232 N N . ARG A 1 408 ? 4.379 -21.029 25.564 1.00 87.00 408 ARG A N 1
ATOM 3233 C CA . ARG A 1 408 ? 4.995 -19.699 25.584 1.00 87.00 408 ARG A CA 1
ATOM 3234 C C . ARG A 1 408 ? 6.494 -19.766 25.292 1.00 87.00 408 ARG A C 1
ATOM 3236 O O . ARG A 1 408 ? 7.184 -20.679 25.739 1.00 87.00 408 ARG A O 1
ATOM 3243 N N . ILE A 1 409 ? 7.019 -18.785 24.553 1.00 90.81 409 ILE A N 1
ATOM 3244 C CA . ILE A 1 409 ? 8.455 -18.642 24.243 1.00 90.81 409 ILE A CA 1
ATOM 3245 C C . ILE A 1 409 ? 8.890 -17.184 24.348 1.00 90.81 409 ILE A C 1
ATOM 3247 O O . ILE A 1 409 ? 8.240 -16.295 23.806 1.00 90.81 409 ILE A O 1
ATOM 3251 N N . LYS A 1 410 ? 10.059 -16.938 24.950 1.00 91.06 410 LYS A N 1
ATOM 3252 C CA . LYS A 1 410 ? 10.737 -15.636 24.909 1.00 91.06 410 LYS A CA 1
ATOM 3253 C C . LYS A 1 410 ? 11.892 -15.652 23.906 1.00 91.06 410 LYS A C 1
ATOM 3255 O O . LYS A 1 410 ? 12.750 -16.529 23.954 1.00 91.06 410 LYS A O 1
ATOM 3260 N N . ALA A 1 411 ? 11.939 -14.660 23.021 1.00 90.94 411 ALA A N 1
ATOM 3261 C CA . ALA A 1 411 ? 12.964 -14.519 21.990 1.00 90.94 411 ALA A CA 1
ATOM 3262 C C . ALA A 1 411 ? 13.522 -13.088 21.911 1.00 90.94 411 ALA A C 1
ATOM 3264 O O . ALA A 1 411 ? 12.854 -12.112 22.263 1.00 90.94 411 ALA A O 1
ATOM 3265 N N . LEU A 1 412 ? 14.749 -12.954 21.397 1.00 91.75 412 LEU A N 1
ATOM 3266 C CA . LEU A 1 412 ? 15.290 -11.662 20.976 1.00 91.75 412 LEU A CA 1
ATOM 3267 C C . LEU A 1 412 ? 14.552 -11.196 19.714 1.00 91.75 412 LEU A C 1
ATOM 3269 O O . LEU A 1 412 ? 14.436 -11.954 18.746 1.00 91.75 412 LEU A O 1
ATOM 3273 N N . ALA A 1 413 ? 14.100 -9.945 19.707 1.00 91.88 413 ALA A N 1
ATOM 3274 C CA . ALA A 1 413 ? 13.409 -9.350 18.571 1.00 91.88 413 ALA A CA 1
ATOM 3275 C C . ALA A 1 413 ? 13.920 -7.931 18.305 1.00 91.88 413 ALA A C 1
ATOM 3277 O O . ALA A 1 413 ? 14.420 -7.268 19.209 1.00 91.88 413 ALA A O 1
ATOM 3278 N N . LEU A 1 414 ? 13.767 -7.443 17.075 1.00 92.81 414 LEU A N 1
ATOM 3279 C CA . LEU A 1 414 ? 13.959 -6.028 16.753 1.00 92.81 414 LEU A CA 1
ATOM 3280 C C . LEU A 1 414 ? 12.644 -5.453 16.229 1.00 92.81 414 LEU A C 1
ATOM 3282 O O . LEU A 1 414 ? 12.031 -6.030 15.329 1.00 92.81 414 LEU A O 1
ATOM 3286 N N . ALA A 1 415 ? 12.236 -4.308 16.768 1.00 91.81 415 ALA A N 1
ATOM 3287 C CA . ALA A 1 415 ? 11.071 -3.560 16.314 1.00 91.81 415 ALA A CA 1
ATOM 3288 C C . ALA A 1 415 ? 11.506 -2.350 15.468 1.00 91.81 415 ALA A C 1
ATOM 3290 O O . ALA A 1 415 ? 12.317 -1.529 15.905 1.00 91.81 415 ALA A O 1
ATOM 3291 N N . GLU A 1 416 ? 10.953 -2.221 14.264 1.00 90.00 416 GLU A N 1
ATOM 3292 C CA . GLU A 1 416 ? 11.093 -1.050 13.390 1.00 90.00 416 GLU A CA 1
ATOM 3293 C C . GLU A 1 416 ? 9.724 -0.362 13.276 1.00 90.00 416 GLU A C 1
ATOM 3295 O O . GLU A 1 416 ? 8.742 -0.976 12.852 1.00 90.00 416 GLU A O 1
ATOM 3300 N N . GLY A 1 417 ? 9.642 0.915 13.660 1.00 84.88 417 GLY A N 1
ATOM 3301 C CA . GLY A 1 417 ? 8.393 1.677 13.641 1.00 84.88 417 GLY A CA 1
ATOM 3302 C C . GLY A 1 417 ? 8.451 2.993 14.432 1.00 84.88 417 GLY A C 1
ATOM 3303 O O . GLY A 1 417 ? 9.518 3.374 14.933 1.00 84.88 417 GLY A O 1
ATOM 3304 N N . PRO A 1 418 ? 7.308 3.695 14.565 1.00 86.56 418 PRO A N 1
ATOM 3305 C CA . PRO A 1 418 ? 5.980 3.320 14.054 1.00 86.56 418 PRO A CA 1
ATOM 3306 C C . PRO A 1 418 ? 5.765 3.591 12.556 1.00 86.56 418 PRO A C 1
ATOM 3308 O O . PRO A 1 418 ? 6.241 4.590 12.020 1.00 86.56 418 PRO A O 1
ATOM 3311 N N . PHE A 1 419 ? 4.941 2.760 11.914 1.00 82.62 419 PHE A N 1
ATOM 3312 C CA . PHE A 1 419 ? 4.393 2.979 10.569 1.00 82.62 419 PHE A CA 1
ATOM 3313 C C . PHE A 1 419 ? 2.860 3.053 10.612 1.00 82.62 419 PHE A C 1
ATOM 3315 O O . PHE A 1 419 ? 2.250 2.589 11.566 1.00 82.62 419 PHE A O 1
ATOM 3322 N N . GLY A 1 420 ? 2.210 3.620 9.590 1.00 75.75 420 GLY A N 1
ATOM 3323 C CA . GLY A 1 420 ? 0.743 3.749 9.552 1.00 75.75 420 GLY A CA 1
ATOM 3324 C C . GLY A 1 420 ? 0.203 4.919 10.390 1.00 75.75 420 GLY A C 1
ATOM 3325 O O . GLY A 1 420 ? 0.847 5.964 10.486 1.00 75.75 420 GLY A O 1
ATOM 3326 N N . GLY A 1 421 ? -1.002 4.780 10.955 1.00 67.44 421 GLY A N 1
ATOM 3327 C CA . GLY A 1 421 ? -1.636 5.813 11.797 1.00 67.44 421 GLY A CA 1
ATOM 3328 C C . GLY A 1 421 ? -1.994 7.114 11.068 1.00 67.44 421 GLY A C 1
ATOM 3329 O O . GLY A 1 421 ? -1.989 8.189 11.666 1.00 67.44 421 GLY A O 1
ATOM 3330 N N . ILE A 1 422 ? -2.253 7.038 9.757 1.00 61.12 422 ILE A N 1
ATOM 3331 C CA . ILE A 1 422 ? -2.498 8.207 8.890 1.00 61.12 422 ILE A CA 1
ATOM 3332 C C . ILE A 1 422 ? -3.882 8.836 9.153 1.00 61.12 422 ILE A C 1
ATOM 3334 O O . ILE A 1 422 ? -4.065 10.039 8.951 1.00 61.12 422 ILE A O 1
ATOM 3338 N N . HIS A 1 423 ? -4.848 8.039 9.618 1.00 66.50 423 HIS A N 1
ATOM 3339 C CA . HIS A 1 423 ? -6.235 8.448 9.834 1.00 66.50 423 HIS A CA 1
ATOM 3340 C C . HIS A 1 423 ? -6.564 8.466 11.332 1.00 66.50 423 HIS A C 1
ATOM 3342 O O . HIS A 1 423 ? -6.565 7.424 11.980 1.00 66.50 423 HIS A O 1
ATOM 3348 N N . SER A 1 424 ? -6.877 9.645 11.876 1.00 72.06 424 SER A N 1
ATOM 3349 C CA . SER A 1 424 ? -7.484 9.774 13.207 1.00 72.06 424 SER A CA 1
ATOM 3350 C C . SER A 1 424 ? -9.003 9.806 13.068 1.00 72.06 424 SER A C 1
ATOM 3352 O O . SER A 1 424 ? -9.534 10.500 12.194 1.00 72.06 424 SER A O 1
ATOM 3354 N N . LEU A 1 425 ? -9.700 9.070 13.934 1.00 79.69 425 LEU A N 1
ATOM 3355 C CA . LEU A 1 425 ? -11.161 8.997 13.941 1.00 79.69 425 LEU A CA 1
ATOM 3356 C C . LEU A 1 425 ? -11.817 10.030 14.885 1.00 79.69 425 LEU A C 1
ATOM 3358 O O . LEU A 1 425 ? -13.029 10.220 14.850 1.00 79.69 425 LEU A O 1
ATOM 3362 N N . ASN A 1 426 ? -11.022 10.816 15.617 1.00 80.81 426 ASN A N 1
ATOM 3363 C CA . ASN A 1 426 ? -11.467 11.719 16.696 1.00 80.81 426 ASN A CA 1
ATOM 3364 C C . ASN A 1 426 ? -12.284 12.948 16.225 1.00 80.81 426 ASN A C 1
ATOM 3366 O O . ASN A 1 426 ? -12.637 13.814 17.028 1.00 80.81 426 ASN A O 1
ATOM 3370 N N . SER A 1 427 ? -12.552 13.064 14.917 1.00 81.38 427 SER A N 1
ATOM 3371 C CA . SER A 1 427 ? -13.384 14.121 14.310 1.00 81.38 427 SER A CA 1
ATOM 3372 C C . SER A 1 427 ? -14.794 13.657 13.924 1.00 81.38 427 SER A C 1
ATOM 3374 O O . SER A 1 427 ? -15.609 14.485 13.512 1.00 81.38 427 SER A O 1
ATOM 3376 N N . TYR A 1 428 ? -15.082 12.357 14.012 1.00 86.38 428 TYR A N 1
ATOM 3377 C CA . TYR A 1 428 ? -16.383 11.768 13.687 1.00 86.38 428 TYR A CA 1
ATOM 3378 C C . TYR A 1 428 ? -17.209 11.577 14.959 1.00 86.38 428 TYR A C 1
ATOM 3380 O O . TYR A 1 428 ? -16.664 11.207 16.000 1.00 86.38 428 TYR A O 1
ATOM 3388 N N . GLY A 1 429 ? -18.516 11.825 14.863 1.00 86.81 429 GLY A N 1
ATOM 3389 C CA . GLY A 1 429 ? -19.452 11.621 15.973 1.00 86.81 429 GLY A CA 1
ATOM 3390 C C . GLY A 1 429 ? -19.867 10.155 16.117 1.00 86.81 429 GLY A C 1
ATOM 3391 O O . GLY A 1 429 ? -20.076 9.683 17.233 1.00 86.81 429 GLY A O 1
ATOM 3392 N N . THR A 1 430 ? -19.899 9.421 14.999 1.00 90.88 430 THR A N 1
ATOM 3393 C CA . THR A 1 430 ? -20.258 7.996 14.935 1.00 90.88 430 THR A CA 1
ATOM 3394 C C . THR A 1 430 ? -19.146 7.186 14.283 1.00 90.88 430 THR A C 1
ATOM 3396 O O . THR A 1 430 ? -18.686 7.533 13.193 1.00 90.88 430 THR A O 1
ATOM 3399 N N . LEU A 1 431 ? -18.740 6.091 14.923 1.00 92.56 431 LEU A N 1
ATOM 3400 C CA . LEU A 1 431 ? -17.779 5.125 14.392 1.00 92.56 431 LEU A CA 1
ATOM 3401 C C . LEU A 1 431 ? -18.439 3.756 14.233 1.00 92.56 431 LEU A C 1
ATOM 3403 O O . LEU A 1 431 ? -18.934 3.194 15.205 1.00 92.56 431 LEU A O 1
ATOM 3407 N N . LEU A 1 432 ? -18.392 3.200 13.025 1.00 94.62 432 LEU A N 1
ATOM 3408 C CA . LEU A 1 432 ? -18.729 1.805 12.754 1.00 94.62 432 LEU A CA 1
ATOM 3409 C C . LEU A 1 432 ? -17.433 1.051 12.459 1.00 94.62 432 LEU A C 1
ATOM 3411 O O . LEU A 1 432 ? -16.788 1.287 11.436 1.00 94.62 432 LEU A O 1
ATOM 3415 N N . LEU A 1 433 ? -17.031 0.174 13.371 1.00 94.38 433 LEU A N 1
ATOM 3416 C CA . LEU A 1 433 ? -15.797 -0.598 13.287 1.00 94.38 433 LEU A CA 1
ATOM 3417 C C . LEU A 1 433 ? -16.144 -2.047 12.937 1.00 94.38 433 LEU A C 1
ATOM 3419 O O . LEU A 1 433 ? -16.786 -2.730 13.723 1.00 94.38 433 LEU A O 1
ATOM 3423 N N . ILE A 1 434 ? -15.729 -2.519 11.763 1.00 94.38 434 ILE A N 1
ATOM 3424 C CA . ILE A 1 434 ? -16.058 -3.851 11.244 1.00 94.38 434 ILE A CA 1
ATOM 3425 C C . ILE A 1 434 ? -14.787 -4.706 11.195 1.00 94.38 434 ILE A C 1
ATOM 3427 O O . ILE A 1 434 ? -13.858 -4.430 10.432 1.00 94.38 434 ILE A O 1
ATOM 3431 N N . ALA A 1 435 ? -14.751 -5.764 11.998 1.00 92.88 435 ALA A N 1
ATOM 3432 C CA . ALA A 1 435 ? -13.647 -6.712 12.090 1.00 92.88 435 ALA A CA 1
ATOM 3433 C C . ALA A 1 435 ? -14.018 -8.072 11.480 1.00 92.88 435 ALA A C 1
ATOM 3435 O O . ALA A 1 435 ? -15.106 -8.591 11.717 1.00 92.88 435 ALA A O 1
ATOM 3436 N N . GLY A 1 436 ? -13.088 -8.692 10.753 1.00 91.56 436 GLY A N 1
ATOM 3437 C CA . GLY A 1 436 ? -13.186 -10.083 10.304 1.00 91.56 436 GLY A CA 1
ATOM 3438 C C . GLY A 1 436 ? -11.999 -10.908 10.793 1.00 91.56 436 GLY A C 1
ATOM 3439 O O . GLY A 1 436 ? -10.863 -10.664 10.379 1.00 91.56 436 GLY A O 1
ATOM 3440 N N . GLY A 1 437 ? -12.249 -11.893 11.659 1.00 89.88 437 GLY A N 1
ATOM 3441 C CA . GLY A 1 437 ? -11.207 -12.710 12.284 1.00 89.88 437 GLY A CA 1
ATOM 3442 C C . GLY A 1 437 ? -10.166 -11.848 13.005 1.00 89.88 437 GLY A C 1
ATOM 3443 O O . GLY A 1 437 ? -10.523 -10.945 13.760 1.00 89.88 437 GLY A O 1
ATOM 3444 N N . ILE A 1 438 ? -8.879 -12.105 12.742 1.00 89.19 438 ILE A N 1
ATOM 3445 C CA . ILE A 1 438 ? -7.742 -11.393 13.359 1.00 89.19 438 ILE A CA 1
ATOM 3446 C C . ILE A 1 438 ? -7.660 -9.899 12.982 1.00 89.19 438 ILE A C 1
ATOM 3448 O O . ILE A 1 438 ? -6.926 -9.130 13.604 1.00 89.19 438 ILE A O 1
ATOM 3452 N N . GLY A 1 439 ? -8.468 -9.446 12.015 1.00 87.88 439 GLY A N 1
ATOM 3453 C CA . GLY A 1 439 ? -8.599 -8.026 11.680 1.00 87.88 439 GLY A CA 1
ATOM 3454 C C . GLY A 1 439 ? -9.070 -7.147 12.849 1.00 87.88 439 GLY A C 1
ATOM 3455 O O . GLY A 1 439 ? -8.880 -5.933 12.800 1.00 87.88 439 GLY A O 1
ATOM 3456 N N . ILE A 1 440 ? -9.603 -7.749 13.922 1.00 91.06 440 ILE A N 1
ATOM 3457 C CA . ILE A 1 440 ? -9.978 -7.094 15.187 1.00 91.06 440 ILE A CA 1
ATOM 3458 C C . ILE A 1 440 ? -8.857 -6.261 15.823 1.00 91.06 440 ILE A C 1
ATOM 3460 O O . ILE A 1 440 ? -9.145 -5.245 16.451 1.00 91.06 440 ILE A O 1
ATOM 3464 N N . THR A 1 441 ? -7.591 -6.625 15.587 1.00 89.75 441 THR A N 1
ATOM 3465 C CA . THR A 1 441 ? -6.399 -5.868 16.022 1.00 89.75 441 THR A CA 1
ATOM 3466 C C . THR A 1 441 ? -6.486 -4.374 15.699 1.00 89.75 441 THR A C 1
ATOM 3468 O O . THR A 1 441 ? -6.112 -3.537 16.517 1.00 89.75 441 THR A O 1
ATOM 3471 N N . HIS A 1 442 ? -7.018 -4.022 14.525 1.00 86.38 442 HIS A N 1
ATOM 3472 C CA . HIS A 1 442 ? -7.121 -2.634 14.093 1.00 86.38 442 HIS A CA 1
ATOM 3473 C C . HIS A 1 442 ? -8.229 -1.868 14.846 1.00 86.38 442 HIS A C 1
ATOM 3475 O O . HIS A 1 442 ? -7.884 -0.896 15.523 1.00 86.38 442 HIS A O 1
ATOM 3481 N N . PRO A 1 443 ? -9.518 -2.283 14.825 1.00 90.69 443 PRO A N 1
ATOM 3482 C CA . PRO A 1 443 ? -10.555 -1.715 15.691 1.00 90.69 443 PRO A CA 1
ATOM 3483 C C . PRO A 1 443 ? -10.197 -1.632 17.174 1.00 90.69 443 PRO A C 1
ATOM 3485 O O . PRO A 1 443 ? -10.533 -0.625 17.787 1.00 90.69 443 PRO A O 1
ATOM 3488 N N . MET A 1 444 ? -9.490 -2.625 17.728 1.00 91.00 444 MET A N 1
ATOM 3489 C CA . MET A 1 444 ? -9.100 -2.642 19.144 1.00 91.00 444 MET A CA 1
ATOM 3490 C C . MET A 1 444 ? -8.310 -1.391 19.535 1.00 91.00 444 MET A C 1
ATOM 3492 O O . MET A 1 444 ? -8.667 -0.690 20.480 1.00 91.00 444 MET A O 1
ATOM 3496 N N . SER A 1 445 ? -7.300 -1.047 18.730 1.00 89.25 445 SER A N 1
ATOM 3497 C CA . SER A 1 445 ? -6.499 0.154 18.962 1.00 89.25 445 SER A CA 1
ATOM 3498 C C . SER A 1 445 ? -7.341 1.440 18.936 1.00 89.25 445 SER A C 1
ATOM 3500 O O . SER A 1 445 ? -7.162 2.309 19.787 1.00 89.25 445 SER A O 1
ATOM 3502 N N . TYR A 1 446 ? -8.300 1.553 18.008 1.00 89.31 446 TYR A N 1
ATOM 3503 C CA . TYR A 1 446 ? -9.180 2.725 17.918 1.00 89.31 446 TYR A CA 1
ATOM 3504 C C . TYR A 1 446 ? -10.185 2.795 19.066 1.00 89.31 446 TYR A C 1
ATOM 3506 O O . TYR A 1 446 ? -10.471 3.894 19.534 1.00 89.31 446 TYR A O 1
ATOM 3514 N N . LEU A 1 447 ? -10.708 1.657 19.527 1.00 91.06 447 LEU A N 1
ATOM 3515 C CA . LEU A 1 447 ? -11.633 1.613 20.656 1.00 91.06 447 LEU A CA 1
ATOM 3516 C C . LEU A 1 447 ? -10.953 2.124 21.935 1.00 91.06 447 LEU A C 1
ATOM 3518 O O . LEU A 1 447 ? -11.524 2.976 22.612 1.00 91.06 447 LEU A O 1
ATOM 3522 N N . ASN A 1 448 ? -9.707 1.707 22.189 1.00 90.25 448 ASN A N 1
ATOM 3523 C CA . ASN A 1 448 ? -8.901 2.207 23.306 1.00 90.25 448 ASN A CA 1
ATOM 3524 C C . ASN A 1 448 ? -8.673 3.732 23.234 1.00 90.25 448 ASN A C 1
ATOM 3526 O O . ASN A 1 448 ? -9.023 4.453 24.169 1.00 90.25 448 ASN A O 1
ATOM 3530 N N . GLU A 1 449 ? -8.178 4.265 22.100 1.00 88.62 449 GLU A N 1
ATOM 3531 C CA . GLU A 1 449 ? -8.000 5.726 21.959 1.00 88.62 449 GLU A CA 1
ATOM 3532 C C . GLU A 1 449 ? -9.321 6.471 22.162 1.00 88.62 449 GLU A C 1
ATOM 3534 O O . GLU A 1 449 ? -9.334 7.513 22.815 1.00 88.62 449 GLU A O 1
ATOM 3539 N N . VAL A 1 450 ? -10.434 5.970 21.622 1.00 89.31 450 VAL A N 1
ATOM 3540 C CA . VAL A 1 450 ? -11.730 6.645 21.740 1.00 89.31 450 VAL A CA 1
ATOM 3541 C C . VAL A 1 450 ? -12.214 6.671 23.184 1.00 89.31 450 VAL A C 1
ATOM 3543 O O . VAL A 1 450 ? -12.643 7.734 23.619 1.00 89.31 450 VAL A O 1
ATOM 3546 N N . VAL A 1 451 ? -12.109 5.575 23.940 1.00 88.69 451 VAL A N 1
ATOM 3547 C CA . VAL A 1 451 ? -12.526 5.540 25.353 1.00 88.69 451 VAL A CA 1
ATOM 3548 C C . VAL A 1 451 ? -11.663 6.482 26.201 1.00 88.69 451 VAL A C 1
ATOM 3550 O O . VAL A 1 451 ? -12.209 7.371 26.859 1.00 88.69 451 VAL A O 1
ATOM 3553 N N . GLY A 1 452 ? -10.333 6.404 26.093 1.00 87.06 452 GLY A N 1
ATOM 3554 C CA . GLY A 1 452 ? -9.435 7.306 26.826 1.00 87.06 452 GLY A CA 1
ATOM 3555 C C . GLY A 1 452 ? -9.606 8.781 26.431 1.00 87.06 452 GLY A C 1
ATOM 3556 O O . GLY A 1 452 ? -9.748 9.655 27.283 1.00 87.06 452 GLY A O 1
ATOM 3557 N N . THR A 1 453 ? -9.679 9.095 25.133 1.00 85.44 453 THR A N 1
ATOM 3558 C CA . THR A 1 453 ? -9.880 10.489 24.679 1.00 85.44 453 THR A CA 1
ATOM 3559 C C . THR A 1 453 ? -11.300 11.010 24.903 1.00 85.44 453 THR A C 1
ATOM 3561 O O . THR A 1 453 ? -11.507 12.225 24.842 1.00 85.44 453 THR A O 1
ATOM 3564 N N . PHE A 1 454 ? -12.277 10.140 25.166 1.00 85.00 454 PHE A N 1
ATOM 3565 C CA . PHE A 1 454 ? -13.613 10.525 25.612 1.00 85.00 454 PHE A CA 1
ATOM 3566 C C . PHE A 1 454 ? -13.609 10.952 27.077 1.00 85.00 454 PHE A C 1
ATOM 3568 O O . PHE A 1 454 ? -14.126 12.028 27.378 1.00 85.00 454 PHE A O 1
ATOM 3575 N N . ALA A 1 455 ? -12.947 10.186 27.948 1.00 81.44 455 ALA A N 1
ATOM 3576 C CA . ALA A 1 455 ? -12.727 10.546 29.350 1.00 81.44 455 ALA A CA 1
ATOM 3577 C C . ALA A 1 455 ? -12.063 11.927 29.486 1.00 81.44 455 ALA A C 1
ATOM 3579 O O . ALA A 1 455 ? -12.504 12.782 30.248 1.00 81.44 455 ALA A O 1
ATOM 3580 N N . GLU A 1 456 ? -11.054 12.185 28.650 1.00 82.50 456 GLU A N 1
ATOM 3581 C CA . GLU A 1 456 ? -10.354 13.470 28.575 1.00 82.50 456 GLU A CA 1
ATOM 3582 C C . GLU A 1 456 ? -11.136 14.591 27.845 1.00 82.50 456 GLU A C 1
ATOM 3584 O O . GLU A 1 456 ? -10.597 15.684 27.657 1.00 82.50 456 GLU A O 1
ATOM 3589 N N . GLN A 1 457 ? -12.357 14.335 27.356 1.00 78.50 457 GLN A N 1
ATOM 3590 C CA . GLN A 1 457 ? -13.176 15.247 26.533 1.00 78.50 457 GLN A CA 1
ATOM 3591 C C . GLN A 1 457 ? -12.490 15.752 25.238 1.00 78.50 457 GLN A C 1
ATOM 3593 O O . GLN A 1 457 ? -12.825 16.801 24.678 1.00 78.50 457 GLN A O 1
ATOM 3598 N N . LYS A 1 458 ? -11.524 14.992 24.705 1.00 80.06 458 LYS A N 1
ATOM 3599 C CA . LYS A 1 458 ? -10.732 15.347 23.512 1.00 80.06 458 LYS A CA 1
ATOM 3600 C C . LYS A 1 458 ? -11.306 14.811 22.195 1.00 80.06 458 LYS A C 1
ATOM 3602 O O . LYS A 1 458 ? -10.867 15.280 21.139 1.00 80.06 458 LYS A O 1
ATOM 3607 N N . THR A 1 459 ? -12.273 13.894 22.207 1.00 82.75 459 THR A N 1
ATOM 3608 C CA . THR A 1 459 ? -12.883 13.339 20.980 1.00 82.75 459 THR A CA 1
ATOM 3609 C C . THR A 1 459 ? -14.263 13.920 20.646 1.00 82.75 459 THR A C 1
ATOM 3611 O O . THR A 1 459 ? -15.061 14.247 21.529 1.00 82.75 459 THR A O 1
ATOM 3614 N N . ALA A 1 460 ? -14.568 14.019 19.348 1.00 83.94 460 ALA A N 1
ATOM 3615 C CA . ALA A 1 460 ? -15.911 14.313 18.844 1.00 83.94 460 ALA A CA 1
ATOM 3616 C C . ALA A 1 460 ? -16.873 13.117 18.978 1.00 83.94 460 ALA A C 1
ATOM 3618 O O . ALA A 1 460 ? -18.087 13.309 18.932 1.00 83.94 460 ALA A O 1
ATOM 3619 N N . THR A 1 461 ? -16.339 11.902 19.133 1.00 88.12 461 THR A N 1
ATOM 3620 C CA . THR A 1 461 ? -17.100 10.649 19.101 1.00 88.12 461 THR A CA 1
ATOM 3621 C C . THR A 1 461 ? -18.103 10.547 20.247 1.00 88.12 461 THR A C 1
ATOM 3623 O O . THR A 1 461 ? -17.788 10.857 21.395 1.00 88.12 461 THR A O 1
ATOM 3626 N N . ARG A 1 462 ? -19.328 10.129 19.917 1.00 86.38 462 ARG A N 1
ATOM 3627 C CA . ARG A 1 462 ? -20.450 9.902 20.842 1.00 86.38 462 ARG A CA 1
ATOM 3628 C C . ARG A 1 462 ? -21.073 8.516 20.674 1.00 86.38 462 ARG A C 1
ATOM 3630 O O . ARG A 1 462 ? -21.577 7.980 21.653 1.00 86.38 462 ARG A O 1
ATOM 3637 N N . LYS A 1 463 ? -21.000 7.920 19.477 1.00 90.31 463 LYS A N 1
ATOM 3638 C CA . LYS A 1 463 ? -21.470 6.557 19.186 1.00 90.31 463 LYS A CA 1
ATOM 3639 C C . LYS A 1 463 ? -20.350 5.708 18.582 1.00 90.31 463 LYS A C 1
ATOM 3641 O O . LYS A 1 463 ? -19.672 6.152 17.654 1.00 90.31 463 LYS A O 1
ATOM 3646 N N . VAL A 1 464 ? -20.173 4.490 19.083 1.00 93.75 464 VAL A N 1
ATOM 3647 C CA . VAL A 1 464 ? -19.259 3.475 18.547 1.00 93.75 464 VAL A CA 1
ATOM 3648 C C . VAL A 1 464 ? -20.010 2.153 18.451 1.00 93.75 464 VAL A C 1
ATOM 3650 O O . VAL A 1 464 ? -20.505 1.650 19.455 1.00 93.75 464 VAL A O 1
ATOM 3653 N N . HIS A 1 465 ? -20.071 1.570 17.259 1.00 95.44 465 HIS A N 1
ATOM 3654 C CA . HIS A 1 465 ? -20.579 0.218 17.050 1.00 95.44 465 HIS A CA 1
ATOM 3655 C C . HIS A 1 465 ? -19.438 -0.661 16.525 1.00 95.44 465 HIS A C 1
ATOM 3657 O O . HIS A 1 465 ? -18.904 -0.419 15.440 1.00 95.44 465 HIS A O 1
ATOM 3663 N N . LEU A 1 466 ? -19.048 -1.666 17.310 1.00 96.12 466 LEU A N 1
ATOM 3664 C CA . LEU A 1 466 ? -18.098 -2.703 16.917 1.00 96.12 466 LEU A CA 1
ATOM 3665 C C . LEU A 1 466 ? -18.854 -3.932 16.394 1.00 96.12 466 LEU A C 1
ATOM 3667 O O . LEU A 1 466 ? -19.528 -4.610 17.162 1.00 96.12 466 LEU A O 1
ATOM 3671 N N . VAL A 1 467 ? -18.704 -4.235 15.107 1.00 96.12 467 VAL A N 1
ATOM 3672 C CA . VAL A 1 467 ? -19.204 -5.457 14.462 1.00 96.12 467 VAL A CA 1
ATOM 3673 C C . VAL A 1 467 ? -18.024 -6.408 14.283 1.00 96.12 467 VAL A C 1
ATOM 3675 O O . VAL A 1 467 ? -17.125 -6.121 13.489 1.00 96.12 467 VAL A O 1
ATOM 3678 N N . TRP A 1 468 ? -17.993 -7.542 14.981 1.00 95.12 468 TRP A N 1
ATOM 3679 C CA . TRP A 1 468 ? -16.907 -8.520 14.855 1.00 95.12 468 TRP A CA 1
ATOM 3680 C C . TRP A 1 468 ? -17.404 -9.868 14.338 1.00 95.12 468 TRP A C 1
ATOM 3682 O O . TRP A 1 468 ? -18.212 -10.546 14.963 1.00 95.12 468 TRP A O 1
ATOM 3692 N N . ILE A 1 469 ? -16.890 -10.259 13.173 1.00 93.69 469 ILE A N 1
ATOM 3693 C CA . ILE A 1 469 ? -17.224 -11.502 12.483 1.00 93.69 469 ILE A CA 1
ATOM 3694 C C . ILE A 1 469 ? -16.123 -12.534 12.757 1.00 93.69 469 ILE A C 1
ATOM 3696 O O . ILE A 1 469 ? -14.977 -12.362 12.324 1.00 93.69 469 ILE A O 1
ATOM 3700 N N . VAL A 1 470 ? -16.467 -13.623 13.443 1.00 89.25 470 VAL A N 1
ATOM 3701 C CA . VAL A 1 470 ? -15.566 -14.727 13.822 1.00 89.25 470 VAL A CA 1
ATOM 3702 C C . VAL A 1 470 ? -16.062 -16.071 13.281 1.00 89.25 470 VAL A C 1
ATOM 3704 O O . VAL A 1 470 ? -17.200 -16.195 12.830 1.00 89.25 470 VAL A O 1
ATOM 3707 N N . ARG A 1 471 ? -15.189 -17.090 13.277 1.00 85.38 471 ARG A N 1
ATOM 3708 C CA . ARG A 1 471 ? -15.577 -18.473 12.944 1.00 85.38 471 ARG A CA 1
ATOM 3709 C C . ARG A 1 471 ? -16.088 -19.202 14.192 1.00 85.38 471 ARG A C 1
ATOM 3711 O O . ARG A 1 471 ? -17.241 -19.607 14.173 1.00 85.38 471 ARG A O 1
ATOM 3718 N N . SER A 1 472 ? -15.279 -19.280 15.254 1.00 84.19 472 SER A N 1
ATOM 3719 C CA . SER A 1 472 ? -15.657 -19.861 16.556 1.00 84.19 472 SER A CA 1
ATOM 3720 C C . SER A 1 472 ? -15.765 -18.803 17.664 1.00 84.19 472 SER A C 1
ATOM 3722 O O . SER A 1 472 ? -15.211 -17.707 17.530 1.00 84.19 472 SER A O 1
ATOM 3724 N N . LEU A 1 473 ? -16.436 -19.158 18.765 1.00 84.12 473 LEU A N 1
ATOM 3725 C CA . LEU A 1 473 ? -16.448 -18.418 20.033 1.00 84.12 473 LEU A CA 1
ATOM 3726 C C . LEU A 1 473 ? -15.074 -18.405 20.715 1.00 84.12 473 LEU A C 1
ATOM 3728 O O . LEU A 1 473 ? -14.726 -17.409 21.343 1.00 84.12 473 LEU A O 1
ATOM 3732 N N . ASP A 1 474 ? -14.253 -19.440 20.530 1.00 83.50 474 ASP A N 1
ATOM 3733 C CA . ASP A 1 474 ? -12.912 -19.527 21.138 1.00 83.50 474 ASP A CA 1
ATOM 3734 C C . ASP A 1 474 ? -12.025 -18.353 20.709 1.00 83.50 474 ASP A C 1
ATOM 3736 O O . ASP A 1 474 ? -11.151 -17.906 21.444 1.00 83.50 474 ASP A O 1
ATOM 3740 N N . HIS A 1 475 ? -12.286 -17.790 19.526 1.00 86.69 475 HIS A N 1
ATOM 3741 C CA . HIS A 1 475 ? -11.572 -16.628 19.008 1.00 86.69 475 HIS A CA 1
ATOM 3742 C C . HIS A 1 475 ? -11.813 -15.350 19.833 1.00 86.69 475 HIS A C 1
ATOM 3744 O O . HIS A 1 475 ? -11.036 -14.405 19.716 1.00 86.69 475 HIS A O 1
ATOM 3750 N N . LEU A 1 476 ? -12.861 -15.292 20.667 1.00 88.31 476 LEU A N 1
ATOM 3751 C CA . LEU A 1 476 ? -13.125 -14.147 21.548 1.00 88.31 476 LEU A CA 1
ATOM 3752 C C . LEU A 1 476 ? -12.048 -13.987 22.635 1.00 88.31 476 LEU A C 1
ATOM 3754 O O . LEU A 1 476 ? -11.810 -12.863 23.083 1.00 88.31 476 LEU A O 1
ATOM 3758 N N . THR A 1 477 ? -11.362 -15.080 22.996 1.00 88.88 477 THR A N 1
ATOM 3759 C CA . THR A 1 477 ? -10.235 -15.100 23.952 1.00 88.88 477 THR A CA 1
ATOM 3760 C C . THR A 1 477 ? -9.050 -14.244 23.495 1.00 88.88 477 THR A C 1
ATOM 3762 O O . THR A 1 477 ? -8.365 -13.649 24.322 1.00 88.88 477 THR A O 1
ATOM 3765 N N . TRP A 1 478 ? -8.841 -14.087 22.178 1.00 89.56 478 TRP A N 1
ATOM 3766 C CA . TRP A 1 478 ? -7.693 -13.367 21.601 1.00 89.56 478 TRP A CA 1
ATOM 3767 C C . TRP A 1 478 ? -7.538 -11.920 22.076 1.00 89.56 478 TRP A C 1
ATOM 3769 O O . TRP A 1 478 ? -6.446 -11.357 22.013 1.00 89.56 478 TRP A O 1
ATOM 3779 N N . ILE A 1 479 ? -8.651 -11.299 22.464 1.00 90.19 479 ILE A N 1
ATOM 3780 C CA . ILE A 1 479 ? -8.729 -9.896 22.873 1.00 90.19 479 ILE A CA 1
ATOM 3781 C C . ILE A 1 479 ? -9.223 -9.739 24.310 1.00 90.19 479 ILE A C 1
ATOM 3783 O O . ILE A 1 479 ? -9.509 -8.620 24.722 1.00 90.19 479 ILE A O 1
ATOM 3787 N N . GLN A 1 480 ? -9.366 -10.837 25.055 1.00 88.44 480 GLN A N 1
ATOM 3788 C CA . GLN A 1 480 ? -10.068 -10.851 26.334 1.00 88.44 480 GLN A CA 1
ATOM 3789 C C . GLN A 1 480 ? -9.493 -9.836 27.323 1.00 88.44 480 GLN A C 1
ATOM 3791 O O . GLN A 1 480 ? -10.227 -8.965 27.776 1.00 88.44 480 GLN A O 1
ATOM 3796 N N . THR A 1 481 ? -8.176 -9.866 27.551 1.00 86.94 481 THR A N 1
ATOM 3797 C CA . THR A 1 481 ? -7.503 -8.919 28.456 1.00 86.94 481 THR A CA 1
ATOM 3798 C C . THR A 1 481 ? -7.712 -7.461 28.037 1.00 86.94 481 THR A C 1
ATOM 3800 O O . THR A 1 481 ? -7.835 -6.589 28.884 1.00 86.94 481 THR A O 1
ATOM 3803 N N . PHE A 1 482 ? -7.777 -7.186 26.728 1.00 90.25 482 PHE A N 1
ATOM 3804 C CA . PHE A 1 482 ? -7.996 -5.832 26.206 1.00 90.25 482 PHE A CA 1
ATOM 3805 C C . PHE A 1 482 ? -9.452 -5.390 26.397 1.00 90.25 482 PHE A C 1
ATOM 3807 O O . PHE A 1 482 ? -9.717 -4.234 26.706 1.00 90.25 482 PHE A O 1
ATOM 3814 N N . MET A 1 483 ? -10.410 -6.305 26.223 1.00 89.88 483 MET A N 1
ATOM 3815 C CA . MET A 1 483 ? -11.829 -6.012 26.415 1.00 89.88 483 MET A CA 1
ATOM 3816 C C . MET A 1 483 ? -12.190 -5.841 27.886 1.00 89.88 483 MET A C 1
ATOM 3818 O O . MET A 1 483 ? -12.970 -4.948 28.192 1.00 89.88 483 MET A O 1
ATOM 3822 N N . GLU A 1 484 ? -11.618 -6.636 28.788 1.00 88.00 484 GLU A N 1
ATOM 3823 C CA . GLU A 1 484 ? -11.790 -6.469 30.236 1.00 88.00 484 GLU A CA 1
ATOM 3824 C C . GLU A 1 484 ? -11.276 -5.088 30.695 1.00 88.00 484 GLU A C 1
ATOM 3826 O O . GLU A 1 484 ? -11.992 -4.381 31.403 1.00 88.00 484 GLU A O 1
ATOM 3831 N N . GLU A 1 485 ? -10.111 -4.644 30.202 1.00 87.62 485 GLU A N 1
ATOM 3832 C CA . GLU A 1 485 ? -9.554 -3.306 30.477 1.00 87.62 485 GLU A CA 1
ATOM 3833 C C . GLU A 1 485 ? -10.440 -2.172 29.913 1.00 87.62 485 GLU A C 1
ATOM 3835 O O . GLU A 1 485 ? -10.750 -1.211 30.618 1.00 87.62 485 GLU A O 1
ATOM 3840 N N . ILE A 1 486 ? -10.925 -2.296 28.668 1.00 89.06 486 ILE A N 1
ATOM 3841 C CA . ILE A 1 486 ? -11.837 -1.309 28.054 1.00 89.06 486 ILE A CA 1
ATOM 3842 C C . ILE A 1 486 ? -13.170 -1.231 28.802 1.00 89.06 486 ILE A C 1
ATOM 3844 O O . ILE A 1 486 ? -13.663 -0.135 29.062 1.00 89.06 486 ILE A O 1
ATOM 3848 N N . LEU A 1 487 ? -13.784 -2.378 29.098 1.00 88.38 487 LEU A N 1
ATOM 3849 C CA . LEU A 1 487 ? -15.119 -2.458 29.692 1.00 88.38 487 LEU A CA 1
ATOM 3850 C C . LEU A 1 487 ? -15.116 -2.060 31.173 1.00 88.38 487 LEU A C 1
ATOM 3852 O O . LEU A 1 487 ? -16.128 -1.554 31.650 1.00 88.38 487 LEU A O 1
ATOM 3856 N N . GLY A 1 488 ? -13.989 -2.213 31.874 1.00 85.19 488 GLY A N 1
ATOM 3857 C CA . GLY A 1 488 ? -13.803 -1.702 33.234 1.00 85.19 488 GLY A CA 1
ATOM 3858 C C . GLY A 1 488 ? -13.687 -0.175 33.335 1.00 85.19 488 GLY A C 1
ATOM 3859 O O . GLY A 1 488 ? -13.790 0.364 34.433 1.00 85.19 488 GLY A O 1
ATOM 3860 N N . HIS A 1 489 ? -13.494 0.540 32.222 1.00 84.19 489 HIS A N 1
ATOM 3861 C CA . HIS A 1 489 ? -13.208 1.976 32.224 1.00 84.19 489 HIS A CA 1
ATOM 3862 C C . HIS A 1 489 ? -14.414 2.839 32.666 1.00 84.19 489 HIS A C 1
ATOM 3864 O O . HIS A 1 489 ? -15.508 2.736 32.104 1.00 84.19 489 HIS A O 1
ATOM 3870 N N . ASP A 1 490 ? -14.197 3.782 33.595 1.00 78.44 490 ASP A N 1
ATOM 3871 C CA . ASP A 1 490 ? -15.234 4.636 34.220 1.00 78.44 490 ASP A CA 1
ATOM 3872 C C . ASP A 1 490 ? -16.182 5.330 33.225 1.00 78.44 490 ASP A C 1
ATOM 3874 O O . ASP A 1 490 ? -17.373 5.497 33.471 1.00 78.44 490 ASP A O 1
ATOM 3878 N N . SER A 1 491 ? -15.671 5.718 32.054 1.00 75.19 491 SER A N 1
ATOM 3879 C CA . SER A 1 491 ? -16.465 6.341 30.979 1.00 75.19 491 SER A CA 1
ATOM 3880 C C . SER A 1 491 ? -17.562 5.450 30.376 1.00 75.19 491 SER A C 1
ATOM 3882 O O . SER A 1 491 ? -18.439 5.965 29.679 1.00 75.19 491 SER A O 1
ATOM 3884 N N . LEU A 1 492 ? -17.511 4.137 30.610 1.00 77.94 492 LEU A N 1
ATOM 3885 C CA . LEU A 1 492 ? -18.564 3.176 30.273 1.00 77.94 492 LEU A CA 1
ATOM 3886 C C . LEU A 1 492 ? -19.362 2.768 31.523 1.00 77.94 492 LEU A C 1
ATOM 3888 O O . LEU A 1 492 ? -20.580 2.572 31.437 1.00 77.94 492 LEU A O 1
ATOM 3892 N N . SER A 1 493 ? -18.710 2.699 32.684 1.00 66.25 493 SER A N 1
ATOM 3893 C CA . SER A 1 493 ? -19.298 2.356 33.985 1.00 66.25 493 SER A CA 1
ATOM 3894 C C . SER A 1 493 ? -20.095 3.518 34.596 1.00 66.25 493 SER A C 1
ATOM 3896 O O . SER A 1 493 ? -19.618 4.251 35.456 1.00 66.25 493 SER A O 1
ATOM 3898 N N . SER A 1 494 ? -21.354 3.685 34.181 1.00 55.31 494 SER A N 1
ATOM 3899 C CA . SER A 1 494 ? -22.244 4.684 34.791 1.00 55.31 494 SER A CA 1
ATOM 3900 C C . SER A 1 494 ? -22.629 4.291 36.227 1.00 55.31 494 SER A C 1
ATOM 3902 O O . SER A 1 494 ? -23.234 3.230 36.404 1.00 55.31 494 SER A O 1
ATOM 3904 N N . PRO A 1 495 ? -22.423 5.154 37.241 1.00 46.94 495 PRO A N 1
ATOM 3905 C CA . PRO A 1 495 ? -23.014 4.955 38.557 1.00 46.94 495 PRO A CA 1
ATOM 3906 C C . PRO A 1 495 ? -24.528 5.200 38.477 1.00 46.94 495 PRO A C 1
ATOM 3908 O O . PRO A 1 495 ? -24.990 6.341 38.407 1.00 46.94 495 PRO A O 1
ATOM 3911 N N . ILE A 1 496 ? -25.317 4.122 38.476 1.00 44.34 496 ILE A N 1
ATOM 3912 C CA . ILE A 1 496 ? -26.772 4.194 38.664 1.00 44.34 496 ILE A CA 1
ATOM 3913 C C . ILE A 1 496 ? -27.017 4.541 40.134 1.00 44.34 496 ILE A C 1
ATOM 3915 O O . ILE A 1 496 ? -27.099 3.664 40.991 1.00 44.34 496 ILE A O 1
ATOM 3919 N N . ASN A 1 497 ? -27.088 5.835 40.437 1.00 39.59 497 ASN A N 1
ATOM 3920 C CA . ASN A 1 497 ? -27.394 6.292 41.784 1.00 39.59 497 ASN A CA 1
ATOM 3921 C C . ASN A 1 497 ? -28.908 6.165 42.021 1.00 39.59 497 ASN A C 1
ATOM 3923 O O . ASN A 1 497 ? -29.699 6.659 41.216 1.00 39.59 497 ASN A O 1
ATOM 3927 N N . GLN A 1 498 ? -29.321 5.506 43.106 1.00 40.41 498 GLN A N 1
ATOM 3928 C CA . GLN A 1 498 ? -30.705 5.027 43.298 1.00 40.41 498 GLN A CA 1
ATOM 3929 C C . GLN A 1 498 ? -31.768 6.138 43.476 1.00 40.41 498 GLN A C 1
ATOM 3931 O O . GLN A 1 498 ? -32.955 5.839 43.535 1.00 40.41 498 GLN A O 1
ATOM 3936 N N . ASN A 1 499 ? -31.363 7.416 43.491 1.00 37.94 499 ASN A N 1
ATOM 3937 C CA . ASN A 1 499 ? -32.215 8.573 43.801 1.00 37.94 499 ASN A CA 1
ATOM 3938 C C . ASN A 1 499 ? -32.459 9.529 42.607 1.00 37.94 499 ASN A C 1
ATOM 3940 O O . ASN A 1 499 ? -32.651 10.728 42.799 1.00 37.94 499 ASN A O 1
ATOM 3944 N N . GLY A 1 500 ? -32.440 9.029 41.367 1.00 41.84 500 GLY A N 1
ATOM 3945 C CA . GLY A 1 500 ? -33.109 9.652 40.205 1.00 41.84 500 GLY A CA 1
ATOM 3946 C C . GLY A 1 500 ? -32.562 10.974 39.629 1.00 41.84 500 GLY A C 1
ATOM 3947 O O . GLY A 1 500 ? -32.917 11.312 38.503 1.00 41.84 500 GLY A O 1
ATOM 3948 N N . HIS A 1 501 ? -31.689 11.709 40.326 1.00 39.72 501 HIS A N 1
ATOM 3949 C CA . HIS A 1 501 ? -31.154 13.001 39.871 1.00 39.72 501 HIS A CA 1
ATOM 3950 C C . HIS A 1 501 ? -29.633 12.977 39.649 1.00 39.72 501 HIS A C 1
ATOM 3952 O O . HIS A 1 501 ? -28.839 13.156 40.575 1.00 39.72 501 HIS A O 1
ATOM 3958 N N . SER A 1 502 ? -29.209 12.841 38.389 1.00 41.44 502 SER A N 1
ATOM 3959 C CA . SER A 1 502 ? -27.826 13.116 37.976 1.00 41.44 502 SER A CA 1
ATOM 3960 C C . SER A 1 502 ? -27.590 14.625 37.864 1.00 41.44 502 SER A C 1
ATOM 3962 O O . SER A 1 502 ? -27.892 15.229 36.839 1.00 41.44 502 SER A O 1
ATOM 3964 N N . TYR A 1 503 ? -26.989 15.231 38.892 1.00 42.41 503 TYR A N 1
ATOM 3965 C CA . TYR A 1 503 ? -26.610 16.656 38.889 1.00 42.41 503 TYR A CA 1
ATOM 3966 C C . TYR A 1 503 ? -25.503 17.028 37.880 1.00 42.41 503 TYR A C 1
ATOM 3968 O O . TYR A 1 503 ? -25.278 18.207 37.624 1.00 42.41 503 TYR A O 1
ATOM 3976 N N . PHE A 1 504 ? -24.832 16.038 37.282 1.00 43.53 504 PHE A N 1
ATOM 3977 C CA . PHE A 1 504 ? -23.878 16.230 36.191 1.00 43.53 504 PHE A CA 1
ATOM 3978 C C . PHE A 1 504 ? -24.332 15.472 34.943 1.00 43.53 504 PHE A C 1
ATOM 3980 O O . PHE A 1 504 ? -24.166 14.256 34.838 1.00 43.53 504 PHE A O 1
ATOM 3987 N N . GLN A 1 505 ? -24.868 16.207 33.968 1.00 47.22 505 GLN A N 1
ATOM 3988 C CA . GLN A 1 505 ? -25.243 15.680 32.656 1.00 47.22 505 GLN A CA 1
ATOM 3989 C C . GLN A 1 505 ? -24.005 15.546 31.752 1.00 47.22 505 GLN A C 1
ATOM 3991 O O . GLN A 1 505 ? -23.863 16.236 30.741 1.00 47.22 505 GLN A O 1
ATOM 3996 N N . PHE A 1 506 ? -23.077 14.659 32.120 1.00 47.75 506 PHE A N 1
ATOM 3997 C CA . PHE A 1 506 ? -21.998 14.276 31.212 1.00 47.75 506 PHE A CA 1
ATOM 3998 C C . PHE A 1 506 ? -22.597 13.589 29.972 1.00 47.75 506 PHE A C 1
ATOM 4000 O O . PHE A 1 506 ? -23.473 12.731 30.114 1.00 47.75 506 PHE A O 1
ATOM 4007 N N . PRO A 1 507 ? -22.151 13.925 28.746 1.00 60.81 507 PRO A N 1
ATOM 4008 C CA . PRO A 1 507 ? -22.548 13.163 27.570 1.00 60.81 507 PRO A CA 1
ATOM 4009 C C . PRO A 1 507 ? -22.092 11.708 27.746 1.00 60.81 507 PRO A C 1
ATOM 4011 O O . PRO A 1 507 ? -20.965 11.462 28.168 1.00 60.81 507 PRO A O 1
ATOM 4014 N N . LYS A 1 508 ? -22.956 10.743 27.418 1.00 73.50 508 LYS A N 1
ATOM 4015 C CA . LYS A 1 508 ? -22.645 9.308 27.493 1.00 73.50 508 LYS A CA 1
ATOM 4016 C C . LYS A 1 508 ? -21.987 8.834 26.194 1.00 73.50 508 LYS A C 1
ATOM 4018 O O . LYS A 1 508 ? -22.455 9.184 25.110 1.00 73.50 508 LYS A O 1
ATOM 4023 N N . LEU A 1 509 ? -20.938 8.014 26.290 1.00 83.69 509 LEU A N 1
ATOM 4024 C CA . LEU A 1 509 ? -20.405 7.278 25.141 1.00 83.69 509 LEU A CA 1
ATOM 4025 C C . LEU A 1 509 ? -21.304 6.066 24.874 1.00 83.69 509 LEU A C 1
ATOM 4027 O O . LEU A 1 509 ? -21.437 5.179 25.714 1.00 83.69 509 LEU A O 1
ATOM 4031 N N . LEU A 1 510 ? -21.941 6.032 23.707 1.00 88.44 510 LEU A N 1
ATOM 4032 C CA . LEU A 1 510 ? -22.786 4.921 23.277 1.00 88.44 510 LEU A CA 1
ATOM 4033 C C . LEU A 1 510 ? -21.917 3.868 22.583 1.00 88.44 510 LEU A C 1
ATOM 4035 O O . LEU A 1 510 ? -21.726 3.933 21.368 1.00 88.44 510 LEU A O 1
ATOM 4039 N N . LEU A 1 511 ? -21.373 2.923 23.353 1.00 91.56 511 LEU A N 1
ATOM 4040 C CA . LEU A 1 511 ? -20.688 1.742 22.827 1.00 91.56 511 LEU A CA 1
ATOM 4041 C C . LEU A 1 511 ? -21.684 0.585 22.665 1.00 91.56 511 LEU A C 1
ATOM 4043 O O . LEU A 1 511 ? -22.376 0.235 23.615 1.00 91.56 511 LEU A O 1
ATOM 4047 N N . SER A 1 512 ? -21.728 -0.021 21.481 1.00 93.00 512 SER A N 1
ATOM 4048 C CA . SER A 1 512 ? -22.486 -1.243 21.190 1.00 93.00 512 SER A CA 1
ATOM 4049 C C . SER A 1 512 ? -21.591 -2.262 20.491 1.00 93.00 512 SER A C 1
ATOM 4051 O O . SER A 1 512 ? -20.721 -1.889 19.693 1.00 93.00 512 SER A O 1
ATOM 4053 N N . ILE A 1 513 ? -21.795 -3.545 20.782 1.00 94.06 513 ILE A N 1
ATOM 4054 C CA . ILE A 1 513 ? -20.993 -4.644 20.244 1.00 94.06 513 ILE A CA 1
ATOM 4055 C C . ILE A 1 513 ? -21.924 -5.692 19.626 1.00 94.06 513 ILE A C 1
ATOM 4057 O O . ILE A 1 513 ? -22.829 -6.203 20.288 1.00 94.06 513 ILE A O 1
ATOM 4061 N N . SER A 1 514 ? -21.681 -6.046 18.366 1.00 94.25 514 SER A N 1
ATOM 4062 C CA . SER A 1 514 ? -22.339 -7.159 17.677 1.00 94.25 514 SER A CA 1
ATOM 4063 C C . SER A 1 514 ? -21.313 -8.205 17.247 1.00 94.25 514 SER A C 1
ATOM 4065 O O . SER A 1 514 ? -20.374 -7.939 16.492 1.00 94.25 514 SER A O 1
ATOM 4067 N N . LEU A 1 515 ? -21.482 -9.420 17.756 1.00 92.88 515 LEU A N 1
ATOM 4068 C CA . LEU A 1 515 ? -20.647 -10.575 17.457 1.00 92.88 515 LEU A CA 1
ATOM 4069 C C . LEU A 1 515 ? -21.381 -11.472 16.462 1.00 92.88 515 LEU A C 1
ATOM 4071 O O . LEU A 1 515 ? -22.512 -11.879 16.707 1.00 92.88 515 LEU A O 1
ATOM 4075 N N . HIS A 1 516 ? -20.733 -11.788 15.345 1.00 91.69 516 HIS A N 1
ATOM 4076 C CA . HIS A 1 516 ? -21.285 -12.617 14.277 1.00 91.69 516 HIS A CA 1
ATOM 4077 C C . HIS A 1 516 ? -20.468 -13.899 14.120 1.00 91.69 516 HIS A C 1
ATOM 4079 O O . HIS A 1 516 ? -19.329 -13.870 13.645 1.00 91.69 516 HIS A O 1
ATOM 4085 N N . ILE A 1 517 ? -21.052 -15.027 14.516 1.00 88.88 517 ILE A N 1
ATOM 4086 C CA . ILE A 1 517 ? -20.414 -16.348 14.496 1.00 88.88 517 ILE A CA 1
ATOM 4087 C C . ILE A 1 517 ? -20.785 -17.048 13.188 1.00 88.88 517 ILE A C 1
ATOM 4089 O O . ILE A 1 517 ? -21.962 -17.254 12.897 1.00 88.88 517 ILE A O 1
ATOM 4093 N N . THR A 1 518 ? -19.780 -17.390 12.382 1.00 85.50 518 THR A N 1
ATOM 4094 C CA . THR A 1 518 ? -19.975 -17.868 10.998 1.00 85.50 518 THR A CA 1
ATOM 4095 C C . THR A 1 518 ? -19.761 -19.364 10.784 1.00 85.50 518 THR A C 1
ATOM 4097 O O . THR A 1 518 ? -20.046 -19.838 9.687 1.00 85.50 518 THR A O 1
ATOM 4100 N N . ALA A 1 519 ? -19.285 -20.115 11.782 1.00 78.88 519 ALA A N 1
ATOM 4101 C CA . ALA A 1 519 ? -19.354 -21.576 11.745 1.00 78.88 519 ALA A CA 1
ATOM 4102 C C . ALA A 1 519 ? -20.758 -22.060 12.150 1.00 78.88 519 ALA A C 1
ATOM 4104 O O . ALA A 1 519 ? -21.376 -21.489 13.052 1.00 78.88 519 ALA A O 1
ATOM 4105 N N . HIS A 1 520 ? -21.244 -23.114 11.492 1.00 54.69 520 HIS A N 1
ATOM 4106 C CA . HIS A 1 520 ? -22.453 -23.826 11.904 1.00 54.69 520 HIS A CA 1
ATOM 4107 C C . HIS A 1 520 ? -22.151 -24.777 13.071 1.00 54.69 520 HIS A C 1
ATOM 4109 O O . HIS A 1 520 ? -21.079 -25.380 13.132 1.00 54.69 520 HIS A O 1
ATOM 4115 N N . LYS A 1 521 ? -23.100 -24.875 14.009 1.00 45.84 521 LYS A N 1
ATOM 4116 C CA . LYS A 1 521 ? -23.089 -25.835 15.118 1.00 45.84 521 LYS A CA 1
ATOM 4117 C C . LYS A 1 521 ? -23.739 -27.136 14.632 1.00 45.84 521 LYS A C 1
ATOM 4119 O O . LYS A 1 521 ? -24.960 -27.242 14.670 1.00 45.84 521 LYS A O 1
ATOM 4124 N N . ASP A 1 522 ? -22.921 -28.098 14.211 1.00 40.44 522 ASP A N 1
ATOM 4125 C CA . ASP A 1 522 ? -23.391 -29.428 13.781 1.00 40.44 522 ASP A CA 1
ATOM 4126 C C . ASP A 1 522 ? -23.183 -30.518 14.858 1.00 40.44 522 ASP A C 1
ATOM 4128 O O . ASP A 1 522 ? -23.574 -31.664 14.659 1.00 40.44 522 ASP A O 1
ATOM 4132 N N . THR A 1 523 ? -22.625 -30.176 16.027 1.00 37.25 523 THR A N 1
ATOM 4133 C CA . THR A 1 523 ? -22.554 -31.065 17.200 1.00 37.25 523 THR A CA 1
ATOM 4134 C C . THR A 1 523 ? -23.478 -30.575 18.318 1.00 37.25 523 THR A C 1
ATOM 4136 O O . THR A 1 523 ? -23.350 -29.460 18.829 1.00 37.25 523 THR A O 1
ATOM 4139 N N . VAL A 1 524 ? -24.440 -31.426 18.690 1.00 39.62 524 VAL A N 1
ATOM 4140 C CA . VAL A 1 524 ? -25.394 -31.192 19.793 1.00 39.62 524 VAL A CA 1
ATOM 4141 C C . VAL A 1 524 ? -24.750 -31.460 21.161 1.00 39.62 524 VAL A C 1
ATOM 4143 O O . VAL A 1 524 ? -25.181 -30.897 22.164 1.00 39.62 524 VAL A O 1
ATOM 4146 N N . GLU A 1 525 ? -23.675 -32.250 21.192 1.00 41.09 525 GLU A N 1
ATOM 4147 C CA . GLU A 1 525 ? -22.993 -32.689 22.408 1.00 41.09 525 GLU A CA 1
ATOM 4148 C C . GLU A 1 525 ? -21.494 -32.360 22.361 1.00 41.09 525 GLU A C 1
ATOM 4150 O O . GLU A 1 525 ? -20.654 -33.232 22.178 1.00 41.09 525 GLU A O 1
ATOM 4155 N N . GLU A 1 526 ? -21.141 -31.092 22.583 1.00 39.03 526 GLU A N 1
ATOM 4156 C CA . GLU A 1 526 ? -19.895 -30.805 23.299 1.00 39.03 526 GLU A CA 1
ATOM 4157 C C . GLU A 1 526 ? -20.110 -29.672 24.310 1.00 39.03 526 GLU A C 1
ATOM 4159 O O . GLU A 1 526 ? -20.284 -28.497 23.982 1.00 39.03 526 GLU A O 1
ATOM 4164 N N . TYR A 1 527 ? -20.208 -30.134 25.555 1.00 39.75 527 TYR A N 1
ATOM 4165 C CA . TYR A 1 527 ? -20.072 -29.469 26.845 1.00 39.75 527 TYR A CA 1
ATOM 4166 C C . TYR A 1 527 ? -19.707 -27.973 26.844 1.00 39.75 527 TYR A C 1
ATOM 4168 O O . TYR A 1 527 ? -18.672 -27.556 26.331 1.00 39.75 527 TYR A O 1
ATOM 4176 N N . ILE A 1 528 ? -20.513 -27.177 27.556 1.00 43.81 528 ILE A N 1
ATOM 4177 C CA . ILE A 1 528 ? -20.148 -25.815 27.959 1.00 43.81 528 ILE A CA 1
ATOM 4178 C C . ILE A 1 528 ? -18.888 -25.894 28.843 1.00 43.81 528 ILE A C 1
ATOM 4180 O O . ILE A 1 528 ? -18.987 -26.413 29.957 1.00 43.81 528 ILE A O 1
ATOM 4184 N N . PRO A 1 529 ? -17.736 -25.313 28.458 1.00 39.06 529 PRO A N 1
ATOM 4185 C CA . PRO A 1 529 ? -16.630 -25.124 29.382 1.00 39.06 529 PRO A CA 1
ATOM 4186 C C . PRO A 1 529 ? -16.950 -23.906 30.263 1.00 39.06 529 PRO A C 1
ATOM 4188 O O . PRO A 1 529 ? -16.513 -22.784 30.006 1.00 39.06 529 PRO A O 1
ATOM 4191 N N . THR A 1 530 ? -17.767 -24.097 31.300 1.00 42.31 530 THR A N 1
ATOM 4192 C CA . THR A 1 530 ? -17.882 -23.122 32.396 1.00 42.31 530 THR A CA 1
ATOM 4193 C C . THR A 1 530 ? -16.716 -23.285 33.376 1.00 42.31 530 THR A C 1
ATOM 4195 O O . THR A 1 530 ? -16.432 -24.424 33.747 1.00 42.31 530 THR A O 1
ATOM 4198 N N . PRO A 1 531 ? -16.169 -22.202 33.963 1.00 51.41 531 PRO A N 1
ATOM 4199 C CA . PRO A 1 531 ? -16.180 -20.823 33.473 1.00 51.41 531 PRO A CA 1
ATOM 4200 C C . PRO A 1 531 ? -14.806 -20.125 33.615 1.00 51.41 531 PRO A C 1
ATOM 4202 O O . PRO A 1 531 ? -14.337 -19.878 34.723 1.00 51.41 531 PRO A O 1
ATOM 4205 N N . SER A 1 532 ? -14.210 -19.683 32.506 1.00 47.31 532 SER A N 1
ATOM 4206 C CA . SER A 1 532 ? -13.095 -18.715 32.517 1.00 47.31 532 SER A CA 1
ATOM 4207 C C . SER A 1 532 ? -13.285 -17.622 31.456 1.00 47.31 532 SER A C 1
ATOM 4209 O O . SER A 1 532 ? -12.559 -17.507 30.474 1.00 47.31 532 SER A O 1
ATOM 4211 N N . THR A 1 533 ? -14.327 -16.823 31.708 1.00 51.69 533 THR A N 1
ATOM 4212 C CA . THR A 1 533 ? -14.514 -15.433 31.245 1.00 51.69 533 THR A CA 1
ATOM 4213 C C . THR A 1 533 ? -14.473 -15.125 29.735 1.00 51.69 533 THR A C 1
ATOM 4215 O O . THR A 1 533 ? -13.656 -14.338 29.260 1.00 51.69 533 THR A O 1
ATOM 4218 N N . PRO A 1 534 ? -15.509 -15.526 28.973 1.00 69.12 534 PRO A N 1
ATOM 4219 C CA . PRO A 1 534 ? -15.974 -14.700 27.864 1.00 69.12 534 PRO A CA 1
ATOM 4220 C C . PRO A 1 534 ? -16.379 -13.318 28.410 1.00 69.12 534 PRO A C 1
ATOM 4222 O O . PRO A 1 534 ? -17.412 -13.177 29.068 1.00 69.12 534 PRO A O 1
ATOM 4225 N N . TRP A 1 535 ? -15.583 -12.287 28.113 1.00 83.38 535 TRP A N 1
ATOM 4226 C CA . TRP A 1 535 ? -15.796 -10.884 28.525 1.00 83.38 535 TRP A CA 1
ATOM 4227 C C . TRP A 1 535 ? -17.174 -10.312 28.137 1.00 83.38 535 TRP A C 1
ATOM 4229 O O . TRP A 1 535 ? -17.609 -9.283 28.643 1.00 83.38 535 TRP A O 1
ATOM 4239 N N . THR A 1 536 ? -17.895 -10.995 27.247 1.00 82.31 536 THR A N 1
ATOM 4240 C CA . THR A 1 536 ? -19.280 -10.700 26.870 1.00 82.31 536 THR A CA 1
ATOM 4241 C C . THR A 1 536 ? -20.266 -10.859 28.030 1.00 82.31 536 THR A C 1
ATOM 4243 O O . THR A 1 536 ? -21.328 -10.249 27.991 1.00 82.31 536 THR A O 1
ATOM 4246 N N . GLN A 1 537 ? -19.946 -11.683 29.037 1.00 78.12 537 GLN A N 1
ATOM 4247 C CA . GLN A 1 537 ? -20.777 -11.894 30.232 1.00 78.12 537 GLN A CA 1
ATOM 4248 C C . GLN A 1 537 ? -20.470 -10.888 31.351 1.00 78.12 537 GLN A C 1
ATOM 4250 O O . GLN A 1 537 ? -21.353 -10.570 32.140 1.00 78.12 537 GLN A O 1
ATOM 4255 N N . SER A 1 538 ? -19.237 -10.373 31.410 1.00 76.62 538 SER A N 1
ATOM 4256 C CA . SER A 1 538 ? -18.804 -9.340 32.362 1.00 76.62 538 SER A CA 1
ATOM 4257 C C . SER A 1 538 ? -18.963 -7.909 31.828 1.00 76.62 538 SER A C 1
ATOM 4259 O O . SER A 1 538 ? -18.584 -6.954 32.503 1.00 76.62 538 SER A O 1
ATOM 4261 N N . ALA A 1 539 ? -19.531 -7.740 30.630 1.00 81.19 539 ALA A N 1
ATOM 4262 C CA . ALA A 1 539 ? -19.781 -6.432 30.041 1.00 81.19 539 ALA A CA 1
ATOM 4263 C C . ALA A 1 539 ? -20.776 -5.610 30.894 1.00 81.19 539 ALA A C 1
ATOM 4265 O O . ALA A 1 539 ? -21.835 -6.127 31.262 1.00 81.19 539 ALA A O 1
ATOM 4266 N N . PRO A 1 540 ? -20.489 -4.325 31.189 1.00 82.06 540 PRO A N 1
ATOM 4267 C CA . PRO A 1 540 ? -21.408 -3.462 31.920 1.00 82.06 540 PRO A CA 1
ATOM 4268 C C . PRO A 1 540 ? -22.787 -3.358 31.245 1.00 82.06 540 PRO A C 1
ATOM 4270 O O . PRO A 1 540 ? -22.850 -3.270 30.016 1.00 82.06 540 PRO A O 1
ATOM 4273 N N . PRO A 1 541 ? -23.895 -3.215 32.004 1.00 78.12 541 PRO A N 1
ATOM 4274 C CA . PRO A 1 541 ? -25.243 -3.034 31.442 1.00 78.12 541 PRO A CA 1
ATOM 4275 C C . PRO A 1 541 ? -25.398 -1.817 30.511 1.00 78.12 541 PRO A C 1
ATOM 4277 O O . PRO A 1 541 ? -26.380 -1.693 29.783 1.00 78.12 541 PRO A O 1
ATOM 4280 N N . SER A 1 542 ? -24.442 -0.885 30.544 1.00 79.00 542 SER A N 1
ATOM 4281 C CA . SER A 1 542 ? -24.362 0.275 29.658 1.00 79.00 542 SER A CA 1
ATOM 4282 C C . SER A 1 542 ? -23.884 -0.048 28.237 1.00 79.00 542 SER A C 1
ATOM 4284 O O . SER A 1 542 ? -24.092 0.795 27.360 1.00 79.00 542 SER A O 1
ATOM 4286 N N . VAL A 1 543 ? -23.273 -1.218 28.016 1.00 85.50 543 VAL A N 1
ATOM 4287 C CA . VAL A 1 543 ? -22.688 -1.672 26.747 1.00 85.50 543 VAL A CA 1
ATOM 4288 C C . VAL A 1 543 ? -23.463 -2.898 26.243 1.00 85.50 543 VAL A C 1
ATOM 4290 O O . VAL A 1 543 ? -23.140 -4.024 26.619 1.00 85.50 543 VAL A O 1
ATOM 4293 N N . PRO A 1 544 ? -24.495 -2.729 25.394 1.00 88.50 544 PRO A N 1
ATOM 4294 C CA . PRO A 1 544 ? -25.210 -3.864 24.820 1.00 88.50 544 PRO A CA 1
ATOM 4295 C C . PRO A 1 544 ? -24.277 -4.717 23.950 1.00 88.50 544 PRO A C 1
ATOM 4297 O O . PRO A 1 544 ? -23.776 -4.266 22.915 1.00 88.50 544 PRO A O 1
ATOM 4300 N N . VAL A 1 545 ? -24.078 -5.968 24.368 1.00 89.75 545 VAL A N 1
ATOM 4301 C CA . VAL A 1 545 ? -23.401 -7.012 23.592 1.00 89.75 545 VAL A CA 1
ATOM 4302 C C . VAL A 1 545 ? -24.460 -7.937 23.001 1.00 89.75 545 VAL A C 1
ATOM 4304 O O . VAL A 1 545 ? -25.260 -8.530 23.720 1.00 89.75 545 VAL A O 1
ATOM 4307 N N . SER A 1 546 ? -24.463 -8.062 21.679 1.00 89.88 546 SER A N 1
ATOM 4308 C CA . SER A 1 546 ? -25.376 -8.921 20.922 1.00 89.88 546 SER A CA 1
ATOM 4309 C C . SER A 1 546 ? -24.595 -10.029 20.223 1.00 89.88 546 SER A C 1
ATOM 4311 O O . SER A 1 546 ? -23.522 -9.785 19.670 1.00 89.88 546 SER A O 1
ATOM 4313 N N . ILE A 1 547 ? -25.115 -11.257 20.261 1.00 89.50 547 ILE A N 1
ATOM 4314 C CA . ILE A 1 547 ? -24.519 -12.416 19.589 1.00 89.50 547 ILE A CA 1
ATOM 4315 C C . ILE A 1 547 ? -25.502 -12.910 18.531 1.00 89.50 547 ILE A C 1
ATOM 4317 O O . ILE A 1 547 ? -26.659 -13.207 18.820 1.00 89.50 547 ILE A O 1
ATOM 4321 N N . HIS A 1 548 ? -25.023 -12.991 17.297 1.00 88.81 548 HIS A N 1
ATOM 4322 C CA . HIS A 1 548 ? -25.773 -13.407 16.125 1.00 88.81 548 HIS A CA 1
ATOM 4323 C C . HIS A 1 548 ? -25.042 -14.551 15.417 1.00 88.81 548 HIS A C 1
ATOM 4325 O O . HIS A 1 548 ? -23.812 -14.574 15.333 1.00 88.81 548 HIS A O 1
ATOM 4331 N N . HIS A 1 549 ? -25.805 -15.480 14.849 1.00 86.94 549 HIS A N 1
ATOM 4332 C CA . HIS A 1 549 ? -25.273 -16.535 13.991 1.00 86.94 549 HIS A CA 1
ATOM 4333 C C . HIS A 1 549 ? -25.411 -16.148 12.514 1.00 86.94 549 HIS A C 1
ATOM 4335 O O . HIS A 1 549 ? -26.365 -15.477 12.118 1.00 86.94 549 HIS A O 1
ATOM 4341 N N . GLY A 1 550 ? -24.442 -16.561 11.698 1.00 84.50 550 GLY A N 1
ATOM 4342 C CA . GLY A 1 550 ? -24.375 -16.240 10.274 1.00 84.50 550 GLY A CA 1
ATOM 4343 C C . GLY A 1 550 ? -23.682 -14.908 9.952 1.00 84.50 550 GLY A C 1
ATOM 4344 O O . GLY A 1 550 ? -23.227 -14.158 10.820 1.00 84.50 550 GLY A O 1
ATOM 4345 N N . LYS A 1 551 ? -23.558 -14.625 8.650 1.00 85.50 551 LYS A N 1
ATOM 4346 C CA . LYS A 1 551 ? -22.902 -13.413 8.128 1.00 85.50 551 LYS A CA 1
ATOM 4347 C C . LYS A 1 551 ? -23.849 -12.202 8.255 1.00 85.50 551 LYS A C 1
ATOM 4349 O O . LYS A 1 551 ? -24.998 -12.312 7.833 1.00 85.50 551 LYS A O 1
ATOM 4354 N N . PRO A 1 552 ? -23.398 -11.037 8.759 1.00 89.81 552 PRO A N 1
ATOM 4355 C CA . PRO A 1 552 ? -24.234 -9.839 8.815 1.00 89.81 552 PRO A CA 1
ATOM 4356 C C . PRO A 1 552 ? -24.573 -9.312 7.417 1.00 89.81 552 PRO A C 1
ATOM 4358 O O . PRO A 1 552 ? -23.704 -9.231 6.543 1.00 89.81 552 PRO A O 1
ATOM 4361 N N . CYS A 1 553 ? -25.811 -8.848 7.230 1.00 92.69 553 CYS A N 1
ATOM 4362 C CA . CYS A 1 553 ? -26.163 -8.027 6.074 1.00 92.69 553 CYS A CA 1
ATOM 4363 C C . CYS A 1 553 ? -25.548 -6.629 6.244 1.00 92.69 553 CYS A C 1
ATOM 4365 O O . CYS A 1 553 ? -26.090 -5.754 6.915 1.00 92.69 553 CYS A O 1
ATOM 4367 N N . ILE A 1 554 ? -24.377 -6.422 5.640 1.00 93.12 554 ILE A N 1
ATOM 4368 C CA . ILE A 1 554 ? -23.601 -5.181 5.781 1.00 93.12 554 ILE A CA 1
ATOM 4369 C C . ILE A 1 554 ? -24.385 -3.941 5.313 1.00 93.12 554 ILE A C 1
ATOM 4371 O O . ILE A 1 554 ? -24.211 -2.865 5.881 1.00 93.12 554 ILE A O 1
ATOM 4375 N N . GLN A 1 555 ? -25.264 -4.088 4.313 1.00 93.00 555 GLN A N 1
ATOM 4376 C CA . GLN A 1 555 ? -26.120 -3.002 3.825 1.00 93.00 555 GLN A CA 1
ATOM 4377 C C . GLN A 1 555 ? -27.088 -2.520 4.918 1.00 93.00 555 GLN A C 1
ATOM 4379 O O . GLN A 1 555 ? -27.085 -1.332 5.231 1.00 93.00 555 GLN A O 1
ATOM 4384 N N . SER A 1 556 ? -27.845 -3.425 5.553 1.00 92.81 556 SER A N 1
ATOM 4385 C CA . SER A 1 556 ? -28.845 -3.042 6.561 1.00 92.81 556 SER A CA 1
ATOM 4386 C C . SER A 1 556 ? -28.215 -2.544 7.863 1.00 92.81 556 SER A C 1
ATOM 4388 O O . SER A 1 556 ? -28.708 -1.579 8.448 1.00 92.81 556 SER A O 1
ATOM 4390 N N . VAL A 1 557 ? -27.083 -3.126 8.285 1.00 93.00 557 VAL A N 1
ATOM 4391 C CA . VAL A 1 557 ? -26.284 -2.603 9.410 1.00 93.00 557 VAL A CA 1
ATOM 4392 C C . VAL A 1 557 ? -25.886 -1.151 9.141 1.00 93.00 557 VAL A C 1
ATOM 4394 O O . VAL A 1 557 ? -26.055 -0.286 9.997 1.00 93.00 557 VAL A O 1
ATOM 4397 N N . LEU A 1 558 ? -25.392 -0.860 7.938 1.00 93.44 558 LEU A N 1
ATOM 4398 C CA . LEU A 1 558 ? -24.926 0.476 7.592 1.00 93.44 558 LEU A CA 1
ATOM 4399 C C . LEU A 1 558 ? -26.071 1.488 7.410 1.00 93.44 558 LEU A C 1
ATOM 4401 O O . LEU A 1 558 ? -25.915 2.654 7.772 1.00 93.44 558 LEU A O 1
ATOM 4405 N N . GLU A 1 559 ? -27.214 1.063 6.876 1.00 93.38 559 GLU A N 1
ATOM 4406 C CA . GLU A 1 559 ? -28.421 1.892 6.769 1.00 93.38 559 GLU A CA 1
ATOM 4407 C C . GLU A 1 559 ? -28.971 2.271 8.144 1.00 93.38 559 GLU A C 1
ATOM 4409 O O . GLU A 1 559 ? -29.218 3.456 8.385 1.00 93.38 559 GLU A O 1
ATOM 4414 N N . LYS A 1 560 ? -29.068 1.303 9.067 1.00 92.75 560 LYS A N 1
ATOM 4415 C CA . LYS A 1 560 ? -29.451 1.543 10.465 1.00 92.75 560 LYS A CA 1
ATOM 4416 C C . LYS A 1 560 ? -28.501 2.536 11.136 1.00 92.75 560 LYS A C 1
ATOM 4418 O O . LYS A 1 560 ? -28.940 3.551 11.675 1.00 92.75 560 LYS A O 1
ATOM 4423 N N . GLU A 1 561 ? -27.194 2.297 11.051 1.00 92.81 561 GLU A N 1
ATOM 4424 C CA . GLU A 1 561 ? -26.208 3.176 11.684 1.00 92.81 561 GLU A CA 1
ATOM 4425 C C . GLU A 1 561 ? -26.175 4.584 11.074 1.00 92.81 561 GLU A C 1
ATOM 4427 O O . GLU A 1 561 ? -26.010 5.556 11.806 1.00 92.81 561 GLU A O 1
ATOM 4432 N N . LYS A 1 562 ? -26.403 4.730 9.762 1.00 91.50 562 LYS A N 1
ATOM 4433 C CA . LYS A 1 562 ? -26.559 6.041 9.108 1.00 91.50 562 LYS A CA 1
ATOM 4434 C C . LYS A 1 562 ? -27.847 6.751 9.541 1.00 91.50 562 LYS A C 1
ATOM 4436 O O . LYS A 1 562 ? -27.856 7.983 9.659 1.00 91.50 562 LYS A O 1
ATOM 4441 N N . ALA A 1 563 ? -28.946 6.025 9.751 1.00 90.88 563 ALA A N 1
ATOM 4442 C CA . ALA A 1 563 ? -30.185 6.606 10.264 1.00 90.88 563 ALA A CA 1
ATOM 4443 C C . ALA A 1 563 ? -29.942 7.209 11.658 1.00 90.88 563 ALA A C 1
ATOM 4445 O O . ALA A 1 563 ? -30.138 8.412 11.845 1.00 90.88 563 ALA A O 1
ATOM 4446 N N . GLU A 1 564 ? -29.368 6.409 12.557 1.00 89.44 564 GLU A N 1
ATOM 4447 C CA . GLU A 1 564 ? -29.044 6.740 13.951 1.00 89.44 564 GLU A CA 1
ATOM 4448 C C . GLU A 1 564 ? -27.720 7.521 14.144 1.00 89.44 564 GLU A C 1
ATOM 4450 O O . GLU A 1 564 ? -27.237 7.638 15.274 1.00 89.44 564 GLU A O 1
ATOM 4455 N N . GLN A 1 565 ? -27.076 8.019 13.078 1.00 89.56 565 GLN A N 1
ATOM 4456 C CA . GLN A 1 565 ? -25.751 8.638 13.212 1.00 89.56 565 GLN A CA 1
ATOM 4457 C C . GLN A 1 565 ? -25.803 9.975 13.970 1.00 89.56 565 GLN A C 1
ATOM 4459 O O . GLN A 1 565 ? -26.566 10.884 13.634 1.00 89.56 565 GLN A O 1
ATOM 4464 N N . ILE A 1 566 ? -24.888 10.125 14.923 1.00 88.12 566 ILE A N 1
ATOM 4465 C CA . ILE A 1 566 ? -24.516 11.390 15.557 1.00 88.12 566 ILE A CA 1
ATOM 4466 C C . ILE A 1 566 ? -23.310 11.958 14.797 1.00 88.12 566 ILE A C 1
ATOM 4468 O O . ILE A 1 566 ? -22.311 11.259 14.599 1.00 88.12 566 ILE A O 1
ATOM 4472 N N . GLY A 1 567 ? -23.381 13.214 14.353 1.00 86.56 567 GLY A N 1
ATOM 4473 C CA . GLY A 1 567 ? -22.311 13.822 13.558 1.00 86.56 567 GLY A CA 1
ATOM 4474 C C . GLY A 1 567 ? -22.128 13.175 12.185 1.00 86.56 567 GLY A C 1
ATOM 4475 O O . GLY A 1 567 ? -23.014 12.506 11.651 1.00 86.56 567 GLY A O 1
ATOM 4476 N N . ALA A 1 568 ? -20.956 13.376 11.583 1.00 86.38 568 ALA A N 1
ATOM 4477 C CA . ALA A 1 568 ? -20.536 12.542 10.462 1.00 86.38 568 ALA A CA 1
ATOM 4478 C C . ALA A 1 568 ? -20.055 11.175 10.960 1.00 86.38 568 ALA A C 1
ATOM 4480 O O . ALA A 1 568 ? -19.450 11.065 12.034 1.00 86.38 568 ALA A O 1
ATOM 4481 N N . MET A 1 569 ? -20.262 10.170 10.118 1.00 89.62 569 MET A N 1
ATOM 4482 C CA . MET A 1 569 ? -19.940 8.777 10.380 1.00 89.62 569 MET A CA 1
ATOM 4483 C C . MET A 1 569 ? -18.620 8.382 9.708 1.00 89.62 569 MET A C 1
ATOM 4485 O O . MET A 1 569 ? -18.392 8.722 8.545 1.00 89.62 569 MET A O 1
ATOM 4489 N N . ALA A 1 570 ? -17.777 7.625 10.410 1.00 89.94 570 ALA A N 1
ATOM 4490 C CA . ALA A 1 570 ? -16.678 6.884 9.797 1.00 89.94 570 ALA A CA 1
ATOM 4491 C C . ALA A 1 570 ? -16.925 5.379 9.887 1.00 89.94 570 ALA A C 1
ATOM 4493 O O . ALA A 1 570 ? -17.286 4.857 10.941 1.00 89.94 570 ALA A O 1
ATOM 4494 N N . VAL A 1 571 ? -16.682 4.688 8.779 1.00 91.62 571 VAL A N 1
ATOM 4495 C CA . VAL A 1 571 ? -16.725 3.232 8.672 1.00 91.62 571 VAL A CA 1
ATOM 4496 C C . VAL A 1 571 ? -15.298 2.737 8.527 1.00 91.62 571 VAL A C 1
ATOM 4498 O O . VAL A 1 571 ? -14.613 3.086 7.561 1.00 91.62 571 VAL A O 1
ATOM 4501 N N . SER A 1 572 ? -14.843 1.924 9.474 1.00 89.56 572 SER A N 1
ATOM 4502 C CA . SER A 1 572 ? -13.567 1.225 9.378 1.00 89.56 572 SER A CA 1
ATOM 4503 C C . SER A 1 572 ? -13.797 -0.257 9.143 1.00 89.56 572 SER A C 1
ATOM 4505 O O . SER A 1 572 ? -14.621 -0.858 9.822 1.00 89.56 572 SER A O 1
ATOM 4507 N N . VAL A 1 573 ? -13.064 -0.859 8.205 1.00 88.44 573 VAL A N 1
ATOM 4508 C CA . VAL A 1 573 ? -13.089 -2.312 7.996 1.00 88.44 573 VAL A CA 1
ATOM 4509 C C . VAL A 1 573 ? -11.680 -2.891 7.973 1.00 88.44 573 VAL A C 1
ATOM 4511 O O . VAL A 1 573 ? -10.804 -2.381 7.269 1.00 88.44 573 VAL A O 1
ATOM 4514 N N . CYS A 1 574 ? -11.490 -3.967 8.737 1.00 86.81 574 CYS A N 1
ATOM 4515 C CA . CYS A 1 574 ? -10.277 -4.775 8.757 1.00 86.81 574 CYS A CA 1
ATOM 4516 C C . CYS A 1 574 ? -10.639 -6.265 8.773 1.00 86.81 574 CYS A C 1
ATOM 4518 O O . CYS A 1 574 ? -11.270 -6.757 9.708 1.00 86.81 574 CYS A O 1
ATOM 4520 N N . GLY A 1 575 ? -10.273 -6.995 7.722 1.00 84.00 575 GLY A N 1
ATOM 4521 C CA . GLY A 1 575 ? -10.661 -8.394 7.552 1.00 84.00 575 GLY A CA 1
ATOM 4522 C C . GLY A 1 575 ? -10.398 -8.912 6.135 1.00 84.00 575 GLY A C 1
ATOM 4523 O O . GLY A 1 575 ? -9.682 -8.253 5.371 1.00 84.00 575 GLY A O 1
ATOM 4524 N N . PRO A 1 576 ? -10.972 -10.074 5.764 1.00 82.00 576 PRO A N 1
ATOM 4525 C CA . PRO A 1 576 ? -10.741 -10.687 4.461 1.00 82.00 576 PRO A CA 1
ATOM 4526 C C . PRO A 1 576 ? -11.227 -9.775 3.332 1.00 82.00 576 PRO A C 1
ATOM 4528 O O . PRO A 1 576 ? -12.261 -9.115 3.453 1.00 82.00 576 PRO A O 1
ATOM 4531 N N . GLY A 1 577 ? -10.528 -9.787 2.194 1.00 77.06 577 GLY A N 1
ATOM 4532 C CA . GLY A 1 577 ? -10.811 -8.881 1.074 1.00 77.06 577 GLY A CA 1
ATOM 4533 C C . GLY A 1 577 ? -12.267 -8.889 0.586 1.00 77.06 577 GLY A C 1
ATOM 4534 O O . GLY A 1 577 ? -12.777 -7.859 0.156 1.00 77.06 577 GLY A O 1
ATOM 4535 N N . GLY A 1 578 ? -12.973 -10.016 0.729 1.00 83.25 578 GLY A N 1
ATOM 4536 C CA . GLY A 1 578 ? -14.398 -10.099 0.414 1.00 83.25 578 GLY A CA 1
ATOM 4537 C C . GLY A 1 578 ? -15.319 -9.298 1.334 1.00 83.25 578 GLY A C 1
ATOM 4538 O O . GLY A 1 578 ? -16.285 -8.734 0.831 1.00 83.25 578 GLY A O 1
ATOM 4539 N N . LEU A 1 579 ? -14.995 -9.192 2.627 1.00 85.31 579 LEU A N 1
ATOM 4540 C CA . LEU A 1 579 ? -15.699 -8.331 3.583 1.00 85.31 579 LEU A CA 1
ATOM 4541 C C . LEU A 1 579 ? -15.411 -6.853 3.288 1.00 85.31 579 LEU A C 1
ATOM 4543 O O . LEU A 1 579 ? -16.330 -6.040 3.270 1.00 85.31 579 LEU A O 1
ATOM 4547 N N . GLY A 1 580 ? -14.149 -6.517 2.992 1.00 85.25 580 GLY A N 1
ATOM 4548 C CA . GLY A 1 580 ? -13.752 -5.156 2.611 1.00 85.25 580 GLY A CA 1
ATOM 4549 C C . GLY A 1 580 ? -14.466 -4.648 1.353 1.00 85.25 580 GLY A C 1
ATOM 4550 O O . GLY A 1 580 ? -14.904 -3.499 1.320 1.00 85.25 580 GLY A O 1
ATOM 4551 N N . ASP A 1 581 ? -14.643 -5.512 0.349 1.00 85.81 581 ASP A N 1
ATOM 4552 C CA . ASP A 1 581 ? -15.408 -5.202 -0.866 1.00 85.81 581 ASP A CA 1
ATOM 4553 C C . ASP A 1 581 ? -16.910 -4.994 -0.573 1.00 85.81 581 ASP A C 1
ATOM 4555 O O . ASP A 1 581 ? -17.483 -4.010 -1.039 1.00 85.81 581 ASP A O 1
ATOM 4559 N N . SER A 1 582 ? -17.538 -5.838 0.257 1.00 89.12 582 SER A N 1
ATOM 4560 C CA . SER A 1 582 ? -18.955 -5.682 0.637 1.00 89.12 582 SER A CA 1
ATOM 4561 C C . SER A 1 582 ? -19.222 -4.436 1.495 1.00 89.12 582 SER A C 1
ATOM 4563 O O . SER A 1 582 ? -20.209 -3.739 1.270 1.00 89.12 582 SER A O 1
ATOM 4565 N N . VAL A 1 583 ? -18.330 -4.092 2.433 1.00 90.19 583 VAL A N 1
ATOM 4566 C CA . VAL A 1 583 ? -18.423 -2.830 3.198 1.00 90.19 583 VAL A CA 1
ATOM 4567 C C . VAL A 1 583 ? -18.250 -1.620 2.280 1.00 90.19 583 VAL A C 1
ATOM 4569 O O . VAL A 1 583 ? -18.991 -0.645 2.392 1.00 90.19 583 VAL A O 1
ATOM 4572 N N . ARG A 1 584 ? -17.313 -1.677 1.329 1.00 88.38 584 ARG A N 1
ATOM 4573 C CA . ARG A 1 584 ? -17.111 -0.619 0.330 1.00 88.38 584 ARG A CA 1
ATOM 4574 C C . ARG A 1 584 ? -18.338 -0.411 -0.553 1.00 88.38 584 ARG A C 1
ATOM 4576 O O . ARG A 1 584 ? -18.682 0.733 -0.841 1.00 88.38 584 ARG A O 1
ATOM 4583 N N . GLU A 1 585 ? -18.975 -1.490 -0.993 1.00 89.88 585 GLU A N 1
ATOM 4584 C CA . GLU A 1 585 ? -20.229 -1.443 -1.744 1.00 89.88 585 GLU A CA 1
ATOM 4585 C C . GLU A 1 585 ? -21.343 -0.782 -0.926 1.00 89.88 585 GLU A C 1
ATOM 4587 O O . GLU A 1 585 ? -21.893 0.227 -1.372 1.00 89.88 585 GLU A O 1
ATOM 4592 N N . ALA A 1 586 ? -21.583 -1.245 0.303 1.00 91.38 586 ALA A N 1
ATOM 4593 C CA . ALA A 1 586 ? -22.588 -0.652 1.179 1.00 91.38 586 ALA A CA 1
ATOM 4594 C C . ALA A 1 586 ? -22.335 0.849 1.419 1.00 91.38 586 ALA A C 1
ATOM 4596 O O . ALA A 1 586 ? -23.241 1.671 1.257 1.00 91.38 586 ALA A O 1
ATOM 4597 N N . VAL A 1 587 ? -21.085 1.249 1.695 1.00 90.88 587 VAL A N 1
ATOM 4598 C CA . VAL A 1 587 ? -20.738 2.668 1.896 1.00 90.88 587 VAL A CA 1
ATOM 4599 C C . VAL A 1 587 ? -20.944 3.513 0.641 1.00 90.88 587 VAL A C 1
ATOM 4601 O O . VAL A 1 587 ? -21.303 4.685 0.769 1.00 90.88 587 VAL A O 1
ATOM 4604 N N . ARG A 1 588 ? -20.787 2.954 -0.565 1.00 90.69 588 ARG A N 1
ATOM 4605 C CA . ARG A 1 588 ? -21.136 3.640 -1.824 1.00 90.69 588 ARG A CA 1
ATOM 4606 C C . ARG A 1 588 ? -22.647 3.780 -2.000 1.00 90.69 588 ARG A C 1
ATOM 4608 O O . ARG A 1 588 ? -23.093 4.833 -2.457 1.00 90.69 588 ARG A O 1
ATOM 4615 N N . ASN A 1 589 ? -23.419 2.760 -1.633 1.00 90.94 589 ASN A N 1
ATOM 4616 C CA . ASN A 1 589 ? -24.877 2.772 -1.740 1.00 90.94 589 ASN A CA 1
ATOM 4617 C C . ASN A 1 589 ? -25.490 3.843 -0.832 1.00 90.94 589 ASN A C 1
ATOM 4619 O O . ASN A 1 589 ? -26.330 4.617 -1.290 1.00 90.94 589 ASN A O 1
ATOM 4623 N N . VAL A 1 590 ? -25.000 3.968 0.407 1.00 90.56 590 VAL A N 1
ATOM 4624 C CA . VAL A 1 590 ? -25.530 4.940 1.376 1.00 90.56 590 VAL A CA 1
ATOM 4625 C C . VAL A 1 590 ? -24.977 6.369 1.238 1.00 90.56 590 VAL A C 1
ATOM 4627 O O . VAL A 1 590 ? -25.420 7.238 1.994 1.00 90.56 590 VAL A O 1
ATOM 4630 N N . GLN A 1 591 ? -24.059 6.664 0.302 1.00 89.38 591 GLN A N 1
ATOM 4631 C CA . GLN A 1 591 ? -23.644 8.055 0.038 1.00 89.38 591 GLN A CA 1
ATOM 4632 C C . GLN A 1 591 ? -24.858 8.907 -0.368 1.00 89.38 591 GLN A C 1
ATOM 4634 O O . GLN A 1 591 ? -25.621 8.532 -1.258 1.00 89.38 591 GLN A O 1
ATOM 4639 N N . GLY A 1 592 ? -25.008 10.069 0.264 1.00 84.81 592 GLY A N 1
ATOM 4640 C CA . GLY A 1 592 ? -26.116 11.000 0.055 1.00 84.81 592 GLY A CA 1
ATOM 4641 C C . GLY A 1 592 ? -25.893 12.268 0.876 1.00 84.81 592 GLY A C 1
ATOM 4642 O O . GLY A 1 592 ? -24.761 12.722 0.989 1.00 84.81 592 GLY A O 1
ATOM 4643 N N . GLU A 1 593 ? -26.944 12.810 1.485 1.00 80.50 593 GLU A N 1
ATOM 4644 C CA . GLU A 1 593 ? -26.903 14.068 2.258 1.00 80.50 593 GLU A CA 1
ATOM 4645 C C . GLU A 1 593 ? -26.072 13.992 3.552 1.00 80.50 593 GLU A C 1
ATOM 4647 O O . GLU A 1 593 ? -25.458 14.975 3.970 1.00 80.50 593 GLU A O 1
ATOM 4652 N N . LYS A 1 594 ? -26.042 12.814 4.186 1.00 85.50 594 LYS A N 1
ATOM 4653 C CA . LYS A 1 594 ? -25.265 12.522 5.399 1.00 85.50 594 LYS A CA 1
ATOM 4654 C C . LYS A 1 594 ? -23.842 12.078 5.036 1.00 85.50 594 LYS A C 1
ATOM 4656 O O . LYS A 1 594 ? -23.643 11.200 4.196 1.00 85.50 594 LYS A O 1
ATOM 4661 N N . THR A 1 595 ? -22.846 12.654 5.706 1.00 84.69 595 THR A N 1
ATOM 4662 C CA . THR A 1 595 ? -21.423 12.338 5.538 1.00 84.69 595 THR A CA 1
ATOM 4663 C C . THR A 1 595 ? -21.107 10.967 6.133 1.00 84.69 595 THR A C 1
ATOM 4665 O O . THR A 1 595 ? -21.136 10.803 7.355 1.00 84.69 595 THR A O 1
ATOM 4668 N N . VAL A 1 596 ? -20.739 10.026 5.261 1.00 86.19 596 VAL A N 1
ATOM 4669 C CA . VAL A 1 596 ? -20.187 8.709 5.611 1.00 86.19 596 VAL A CA 1
ATOM 4670 C C . VAL A 1 596 ? -18.827 8.560 4.922 1.00 86.19 596 VAL A C 1
ATOM 4672 O O . VAL A 1 596 ? -18.751 8.590 3.690 1.00 86.19 596 VAL A O 1
ATOM 4675 N N . ASP A 1 597 ? -17.755 8.437 5.702 1.00 84.06 597 ASP A N 1
ATOM 4676 C CA . ASP A 1 597 ? -16.376 8.274 5.221 1.00 84.06 597 ASP A CA 1
ATOM 4677 C C . ASP A 1 597 ? -15.865 6.843 5.462 1.00 84.06 597 ASP A C 1
ATOM 4679 O O . ASP A 1 597 ? -16.075 6.271 6.528 1.00 84.06 597 ASP A O 1
ATOM 4683 N N . LEU A 1 598 ? -15.175 6.262 4.477 1.00 78.81 598 LEU A N 1
ATOM 4684 C CA . LEU A 1 598 ? -14.643 4.893 4.526 1.00 78.81 598 LEU A CA 1
ATOM 4685 C C . LEU A 1 598 ? -13.121 4.877 4.726 1.00 78.81 598 LEU A C 1
ATOM 4687 O O . LEU A 1 598 ? -12.382 5.434 3.910 1.00 78.81 598 LEU A O 1
ATOM 4691 N N . GLY A 1 599 ? -12.653 4.166 5.753 1.00 64.50 599 GLY A N 1
ATOM 4692 C CA . GLY A 1 599 ? -11.245 3.820 5.963 1.00 64.50 599 GLY A CA 1
ATOM 4693 C C . GLY A 1 599 ? -11.041 2.304 5.955 1.00 64.50 599 GLY A C 1
ATOM 4694 O O . GLY A 1 599 ? -11.517 1.615 6.852 1.00 64.50 599 GLY A O 1
ATOM 4695 N N . LEU A 1 600 ? -10.320 1.764 4.970 1.00 53.94 600 LEU A N 1
ATOM 4696 C CA . LEU A 1 600 ? -10.025 0.326 4.910 1.00 53.94 600 LEU A CA 1
ATOM 4697 C C . LEU A 1 600 ? -8.570 0.028 5.254 1.00 53.94 600 LEU A C 1
ATOM 4699 O O . LEU A 1 600 ? -7.676 0.730 4.782 1.00 53.94 600 LEU A O 1
ATOM 4703 N N . LEU A 1 601 ? -8.358 -1.109 5.915 1.00 47.62 601 LEU A N 1
ATOM 4704 C CA . LEU A 1 601 ? -7.165 -1.935 5.744 1.00 47.62 601 LEU A CA 1
ATOM 4705 C C . LEU A 1 601 ? -7.629 -3.339 5.334 1.00 47.62 601 LEU A C 1
ATOM 4707 O O . LEU A 1 601 ? -8.347 -4.002 6.073 1.00 47.62 601 LEU A O 1
ATOM 4711 N N . ALA A 1 602 ? -7.257 -3.797 4.140 1.00 31.03 602 ALA A N 1
ATOM 4712 C CA . ALA A 1 602 ? -7.584 -5.149 3.689 1.00 31.03 602 ALA A CA 1
ATOM 4713 C C . ALA A 1 602 ? -6.422 -6.100 3.999 1.00 31.03 602 ALA A C 1
ATOM 4715 O O . ALA A 1 602 ? -5.276 -5.779 3.686 1.00 31.03 602 ALA A O 1
ATOM 4716 N N . GLN A 1 603 ? -6.717 -7.275 4.562 1.00 29.58 603 GLN A N 1
ATOM 4717 C CA . GLN A 1 603 ? -5.721 -8.321 4.804 1.00 29.58 603 GLN A CA 1
ATOM 4718 C C . GLN A 1 603 ? -6.155 -9.625 4.111 1.00 29.58 603 GLN A C 1
ATOM 4720 O O . GLN A 1 603 ? -7.338 -9.968 4.065 1.00 29.58 603 GLN A O 1
ATOM 4725 N N . PHE A 1 604 ? -5.198 -10.310 3.483 1.00 27.94 604 PHE A N 1
ATOM 4726 C CA . PHE A 1 604 ? -5.452 -11.405 2.541 1.00 27.94 604 PHE A CA 1
ATOM 4727 C C . PHE A 1 604 ? -5.636 -12.768 3.235 1.00 27.94 604 PHE A C 1
ATOM 4729 O O . PHE A 1 604 ? -5.022 -13.036 4.265 1.00 27.94 604 PHE A O 1
ATOM 4736 N N . ALA A 1 605 ? -6.448 -13.647 2.635 1.00 25.28 605 ALA A N 1
ATOM 4737 C CA . ALA A 1 605 ? -6.527 -15.082 2.941 1.00 25.28 605 ALA A CA 1
ATOM 4738 C C . ALA A 1 605 ? -7.121 -15.850 1.740 1.00 25.28 605 ALA A C 1
ATOM 4740 O O . ALA A 1 605 ? -8.000 -15.313 1.059 1.00 25.28 605 ALA A O 1
ATOM 4741 N N . PHE A 1 606 ? -6.662 -17.085 1.490 1.00 28.03 606 PHE A N 1
ATOM 4742 C CA . PHE A 1 606 ? -7.128 -17.950 0.389 1.00 28.03 606 PHE A CA 1
ATOM 4743 C C . PHE A 1 606 ? -7.627 -19.333 0.859 1.00 28.03 606 PHE A C 1
ATOM 4745 O O . PHE A 1 606 ? -7.815 -19.536 2.051 1.00 28.03 606 PHE A O 1
ATOM 4752 N N . ALA A 1 607 ? -7.973 -20.209 -0.095 1.00 32.03 607 ALA A N 1
ATOM 4753 C CA . ALA A 1 607 ? -9.016 -21.233 0.031 1.00 32.03 607 ALA A CA 1
ATOM 4754 C C . ALA A 1 607 ? -8.527 -22.668 0.315 1.00 32.03 607 ALA A C 1
ATOM 4756 O O . ALA A 1 607 ? -7.510 -23.106 -0.217 1.00 32.03 607 ALA A O 1
ATOM 4757 N N . ASP A 1 608 ? -9.343 -23.416 1.065 1.00 39.25 608 ASP A N 1
ATOM 4758 C CA . ASP A 1 608 ? -8.927 -24.637 1.770 1.00 39.25 608 ASP A CA 1
ATOM 4759 C C . ASP A 1 608 ? -9.143 -25.962 0.984 1.00 39.25 608 ASP A C 1
ATOM 4761 O O . ASP A 1 608 ? -8.312 -26.866 1.048 1.00 39.25 608 ASP A O 1
ATOM 4765 N N . ILE A 1 609 ? -10.212 -26.089 0.180 1.00 43.88 609 ILE A N 1
ATOM 4766 C CA . ILE A 1 609 ? -10.637 -27.385 -0.414 1.00 43.88 609 ILE A CA 1
ATOM 4767 C C . ILE A 1 609 ? -9.653 -27.943 -1.464 1.00 43.88 609 ILE A C 1
ATOM 4769 O O . ILE A 1 609 ? -9.420 -29.150 -1.521 1.00 43.88 609 ILE A O 1
ATOM 4773 N N . VAL A 1 610 ? -9.044 -27.082 -2.289 1.00 52.81 610 VAL A N 1
ATOM 4774 C CA . VAL A 1 610 ? -8.090 -27.517 -3.335 1.00 52.81 610 VAL A CA 1
ATOM 4775 C C . VAL A 1 610 ? -6.818 -28.098 -2.709 1.00 52.81 610 VAL A C 1
ATOM 4777 O O . VAL A 1 610 ? -6.288 -29.097 -3.195 1.00 52.81 610 VAL A O 1
ATOM 4780 N N . ASN A 1 611 ? -6.370 -27.511 -1.595 1.00 54.69 611 ASN A N 1
ATOM 4781 C CA . ASN A 1 611 ? -5.207 -27.987 -0.852 1.00 54.69 611 ASN A CA 1
ATOM 4782 C C . ASN A 1 611 ? -5.470 -29.359 -0.220 1.00 54.69 611 ASN A C 1
ATOM 4784 O O . ASN A 1 611 ? -4.557 -30.178 -0.177 1.00 54.69 611 ASN A O 1
ATOM 4788 N N . MET A 1 612 ? -6.705 -29.638 0.213 1.00 58.47 612 MET A N 1
ATOM 4789 C CA . MET A 1 612 ? -7.073 -30.923 0.816 1.00 58.47 612 MET A CA 1
ATOM 4790 C C . MET A 1 612 ? -6.973 -32.075 -0.197 1.00 58.47 612 MET A C 1
ATOM 4792 O O . MET A 1 612 ? -6.269 -33.050 0.063 1.00 58.47 612 MET A O 1
ATOM 4796 N N . LYS A 1 613 ? -7.561 -31.927 -1.398 1.00 63.16 613 LYS A N 1
ATOM 4797 C CA . LYS A 1 613 ? -7.461 -32.948 -2.461 1.00 63.16 613 LYS A CA 1
ATOM 4798 C C . LYS A 1 613 ? -6.014 -33.176 -2.915 1.00 63.16 613 LYS A C 1
ATOM 4800 O O . LYS A 1 613 ? -5.584 -34.320 -3.025 1.00 63.16 613 LYS A O 1
ATOM 4805 N N . TYR A 1 614 ? -5.263 -32.098 -3.156 1.00 60.69 614 TYR A N 1
ATOM 4806 C CA . TYR A 1 614 ? -3.868 -32.192 -3.601 1.00 60.69 614 TYR A CA 1
ATOM 4807 C C . TYR A 1 614 ? -2.961 -32.840 -2.542 1.00 60.69 614 TYR A C 1
ATOM 4809 O O . TYR A 1 614 ? -2.107 -33.659 -2.882 1.00 60.69 614 TYR A O 1
ATOM 4817 N N . THR A 1 615 ? -3.170 -32.517 -1.260 1.00 63.69 615 THR A N 1
ATOM 4818 C CA . THR A 1 615 ? -2.456 -33.147 -0.140 1.00 63.69 615 THR A CA 1
ATOM 4819 C C . THR A 1 615 ? -2.764 -34.641 -0.073 1.00 63.69 615 THR A C 1
ATOM 4821 O O . THR A 1 615 ? -1.829 -35.432 -0.051 1.00 63.69 615 THR A O 1
ATOM 4824 N N . LEU A 1 616 ? -4.037 -35.051 -0.133 1.00 69.12 616 LEU A N 1
ATOM 4825 C CA . LEU A 1 616 ? -4.422 -36.471 -0.115 1.00 69.12 616 LEU A CA 1
ATOM 4826 C C . LEU A 1 616 ? -3.812 -37.255 -1.286 1.00 69.12 616 LEU A C 1
ATOM 4828 O O . LEU A 1 616 ? -3.218 -38.307 -1.068 1.00 69.12 616 LEU A O 1
ATOM 4832 N N . GLN A 1 617 ? -3.885 -36.717 -2.507 1.00 69.81 617 GLN A N 1
ATOM 4833 C CA . GLN A 1 617 ? -3.270 -37.323 -3.693 1.00 69.81 617 GLN A CA 1
ATOM 4834 C C . GLN A 1 617 ? -1.746 -37.480 -3.526 1.00 69.81 617 GLN A C 1
ATOM 4836 O O . GLN A 1 617 ? -1.198 -38.565 -3.729 1.00 69.81 617 GLN A O 1
ATOM 4841 N N . THR A 1 618 ? -1.067 -36.403 -3.111 1.00 65.50 618 THR A N 1
ATOM 4842 C CA . THR A 1 618 ? 0.398 -36.369 -2.982 1.00 65.50 618 THR A CA 1
ATOM 4843 C C . THR A 1 618 ? 0.892 -37.278 -1.857 1.00 65.50 618 THR A C 1
ATOM 4845 O O . THR A 1 618 ? 1.873 -37.999 -2.032 1.00 65.50 618 THR A O 1
ATOM 4848 N N . CYS A 1 619 ? 0.220 -37.260 -0.705 1.00 67.25 619 CYS A N 1
ATOM 4849 C CA . CYS A 1 619 ? 0.611 -38.052 0.453 1.00 67.25 619 CYS A CA 1
ATOM 4850 C C . CYS A 1 619 ? 0.332 -39.542 0.244 1.00 67.25 619 CYS A C 1
ATOM 4852 O O . CYS A 1 619 ? 1.236 -40.330 0.486 1.00 67.25 619 CYS A O 1
ATOM 4854 N N . ILE A 1 620 ? -0.863 -39.928 -0.220 1.00 69.31 620 ILE A N 1
ATOM 4855 C CA . ILE A 1 620 ? -1.268 -41.344 -0.290 1.00 69.31 620 ILE A CA 1
ATOM 4856 C C . ILE A 1 620 ? -0.620 -42.067 -1.485 1.00 69.31 620 ILE A C 1
ATOM 4858 O O . ILE A 1 620 ? -0.149 -43.190 -1.323 1.00 69.31 620 ILE A O 1
ATOM 4862 N N . PHE A 1 621 ? -0.549 -41.435 -2.665 1.00 66.56 621 PHE A N 1
ATOM 4863 C CA . PHE A 1 621 ? -0.127 -42.119 -3.902 1.00 66.56 621 PHE A CA 1
ATOM 4864 C C . PHE A 1 621 ? 1.229 -41.655 -4.444 1.00 66.56 621 PHE A C 1
ATOM 4866 O O . PHE A 1 621 ? 1.968 -42.456 -5.005 1.00 66.56 621 PHE A O 1
ATOM 4873 N N . THR A 1 622 ? 1.613 -40.384 -4.265 1.00 63.56 622 THR A N 1
ATOM 4874 C CA . THR A 1 622 ? 2.887 -39.871 -4.822 1.00 63.56 622 THR A CA 1
ATOM 4875 C C . THR A 1 622 ? 4.108 -40.135 -3.924 1.00 63.56 622 THR A C 1
ATOM 4877 O O . THR A 1 622 ? 5.235 -40.114 -4.413 1.00 63.56 622 THR A O 1
ATOM 4880 N N . HIS A 1 623 ? 3.917 -40.412 -2.627 1.00 56.41 623 HIS A N 1
ATOM 4881 C CA . HIS A 1 623 ? 4.993 -40.633 -1.645 1.00 56.41 623 HIS A CA 1
ATOM 4882 C C . HIS A 1 623 ? 4.933 -42.023 -0.965 1.00 56.41 623 HIS A C 1
ATOM 4884 O O . HIS A 1 623 ? 5.134 -42.156 0.242 1.00 56.41 623 HIS A O 1
ATOM 4890 N N . GLN A 1 624 ? 4.731 -43.092 -1.746 1.00 55.38 624 GLN A N 1
ATOM 4891 C CA . GLN A 1 624 ? 4.652 -44.491 -1.268 1.00 55.38 624 GLN A CA 1
ATOM 4892 C C . GLN A 1 624 ? 5.948 -45.085 -0.654 1.00 55.38 624 GLN A C 1
ATOM 4894 O O . GLN A 1 624 ? 6.016 -46.282 -0.391 1.00 55.38 624 GLN A O 1
ATOM 4899 N N . THR A 1 625 ? 6.977 -44.283 -0.360 1.00 56.09 625 THR A N 1
ATOM 4900 C CA . THR A 1 625 ? 8.214 -44.747 0.303 1.00 56.09 625 THR A CA 1
ATOM 4901 C C . THR A 1 625 ? 8.058 -44.999 1.809 1.00 56.09 625 THR A C 1
ATOM 4903 O O . THR A 1 625 ? 9.024 -45.391 2.457 1.00 56.09 625 THR A O 1
ATOM 4906 N N . ASN A 1 626 ? 6.881 -44.743 2.391 1.00 61.09 626 ASN A N 1
ATOM 4907 C CA . ASN A 1 626 ? 6.588 -45.048 3.792 1.00 61.09 626 ASN A CA 1
ATOM 4908 C C . ASN A 1 626 ? 5.947 -46.452 3.909 1.00 61.09 626 ASN A C 1
ATOM 4910 O O . ASN A 1 626 ? 4.861 -46.637 3.348 1.00 61.09 626 ASN A O 1
ATOM 4914 N N . PRO A 1 627 ? 6.546 -47.416 4.644 1.00 62.91 627 PRO A N 1
ATOM 4915 C CA . PRO A 1 627 ? 5.990 -48.766 4.806 1.00 62.91 627 PRO A CA 1
ATOM 4916 C C . PRO A 1 627 ? 4.562 -48.783 5.386 1.00 62.91 627 PRO A C 1
ATOM 4918 O O . PRO A 1 627 ? 3.757 -49.636 5.018 1.00 62.91 627 PRO A O 1
ATOM 4921 N N . ALA A 1 628 ? 4.213 -47.799 6.224 1.00 60.59 628 ALA A N 1
ATOM 4922 C CA . ALA A 1 628 ? 2.867 -47.641 6.779 1.00 60.59 628 ALA A CA 1
ATOM 4923 C C . ALA A 1 628 ? 1.790 -47.382 5.706 1.00 60.59 628 ALA A C 1
ATOM 4925 O O . ALA A 1 628 ? 0.649 -47.809 5.851 1.00 60.59 628 ALA A O 1
ATOM 4926 N N . LEU A 1 629 ? 2.135 -46.699 4.606 1.00 65.56 629 LEU A N 1
ATOM 4927 C CA . LEU A 1 629 ? 1.186 -46.443 3.515 1.00 65.56 629 LEU A CA 1
ATOM 4928 C C . LEU A 1 629 ? 1.002 -47.680 2.637 1.00 65.56 629 LEU A C 1
ATOM 4930 O O . LEU A 1 629 ? -0.126 -48.016 2.282 1.00 65.56 629 LEU A O 1
ATOM 4934 N N . THR A 1 630 ? 2.092 -48.391 2.337 1.00 67.56 630 THR A N 1
ATOM 4935 C CA . THR A 1 630 ? 2.057 -49.613 1.517 1.00 67.56 630 THR A CA 1
ATOM 4936 C C . THR A 1 630 ? 1.207 -50.712 2.158 1.00 67.56 630 THR A C 1
ATOM 4938 O O . THR A 1 630 ? 0.519 -51.435 1.438 1.00 67.56 630 THR A O 1
ATOM 4941 N N . ALA A 1 631 ? 1.169 -50.785 3.494 1.00 75.31 631 ALA A N 1
ATOM 4942 C CA . ALA A 1 631 ? 0.294 -51.692 4.242 1.00 75.31 631 ALA A CA 1
ATOM 4943 C C . ALA A 1 631 ? -1.215 -51.457 3.996 1.00 75.31 631 ALA A C 1
ATOM 4945 O O . ALA A 1 631 ? -2.002 -52.395 4.113 1.00 75.31 631 ALA A O 1
ATOM 4946 N N . CYS A 1 632 ? -1.620 -50.240 3.611 1.00 77.38 632 CYS A N 1
ATOM 4947 C CA . CYS A 1 632 ? -3.019 -49.864 3.370 1.00 77.38 632 CYS A CA 1
ATOM 4948 C C . CYS A 1 632 ? -3.395 -49.719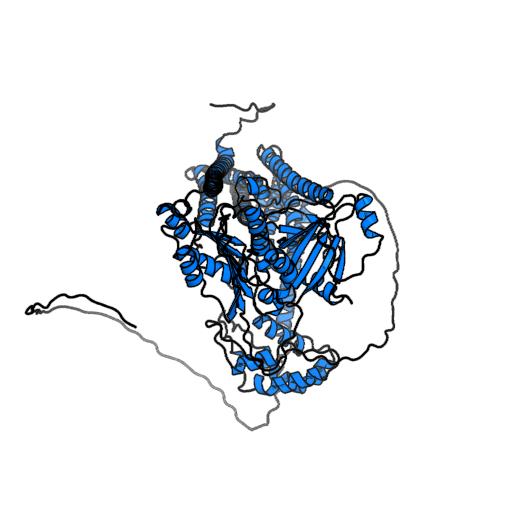 1.887 1.00 77.38 632 CYS A C 1
ATOM 4950 O O . CYS A 1 632 ? -4.523 -49.324 1.575 1.00 77.38 632 CYS A O 1
ATOM 4952 N N . ASN A 1 633 ? -2.503 -50.085 0.959 1.00 77.31 633 ASN A N 1
ATOM 4953 C CA . ASN A 1 633 ? -2.758 -50.008 -0.485 1.00 77.31 633 ASN A CA 1
ATOM 4954 C C . ASN A 1 633 ? -4.045 -50.749 -0.903 1.00 77.31 633 ASN A C 1
ATOM 4956 O O . ASN A 1 633 ? -4.820 -50.228 -1.700 1.00 77.31 633 ASN A O 1
ATOM 4960 N N . SER A 1 634 ? -4.339 -51.920 -0.330 1.00 78.06 634 SER A N 1
ATOM 4961 C CA . SER A 1 634 ? -5.568 -52.677 -0.634 1.00 78.06 634 SER A CA 1
ATOM 4962 C C . SER A 1 634 ? -6.858 -51.911 -0.303 1.00 78.06 634 SER A C 1
ATOM 4964 O O . SER A 1 634 ? -7.856 -52.064 -1.004 1.00 78.06 634 SER A O 1
ATOM 4966 N N . SER A 1 635 ? -6.841 -51.062 0.729 1.00 76.69 635 SER A N 1
ATOM 4967 C CA . SER A 1 635 ? -7.979 -50.225 1.130 1.00 76.69 635 SER A CA 1
ATOM 4968 C C . SER A 1 635 ? -8.007 -48.860 0.437 1.00 76.69 635 SER A C 1
ATOM 4970 O O . SER A 1 635 ? -9.086 -48.302 0.248 1.00 76.69 635 SER A O 1
ATOM 4972 N N . CYS A 1 636 ? -6.847 -48.312 0.063 1.00 78.12 636 CYS A N 1
ATOM 4973 C CA . CYS A 1 636 ? -6.730 -46.952 -0.470 1.00 78.12 636 CYS A CA 1
ATOM 4974 C C . CYS A 1 636 ? -6.653 -46.869 -2.004 1.00 78.12 636 CYS A C 1
ATOM 4976 O O . CYS A 1 636 ? -7.153 -45.895 -2.565 1.00 78.12 636 CYS A O 1
ATOM 4978 N N . ASN A 1 637 ? -6.111 -47.873 -2.703 1.00 79.06 637 ASN A N 1
ATOM 4979 C CA . ASN A 1 637 ? -5.990 -47.875 -4.170 1.00 79.06 637 ASN A CA 1
ATOM 4980 C C . ASN A 1 637 ? -7.311 -47.605 -4.928 1.00 79.06 637 ASN A C 1
ATOM 4982 O O . ASN A 1 637 ? -7.265 -46.882 -5.924 1.00 79.06 637 ASN A O 1
ATOM 4986 N N . PRO A 1 638 ? -8.503 -48.065 -4.483 1.00 78.06 638 PRO A N 1
ATOM 4987 C CA . PRO A 1 638 ? -9.764 -47.720 -5.150 1.00 78.06 638 PRO A CA 1
ATOM 4988 C C . PRO A 1 638 ? -10.066 -46.211 -5.219 1.00 78.06 638 PRO A C 1
ATOM 4990 O O . PRO A 1 638 ? -10.792 -45.773 -6.106 1.00 78.06 638 PRO A O 1
ATOM 4993 N N . LEU A 1 639 ? -9.497 -45.405 -4.314 1.00 72.81 639 LEU A N 1
ATOM 4994 C CA . LEU A 1 639 ? -9.691 -43.950 -4.247 1.00 72.81 639 LEU A CA 1
ATOM 4995 C C . LEU A 1 639 ? -8.767 -43.177 -5.200 1.00 72.81 639 LEU A C 1
ATOM 4997 O O . LEU A 1 639 ? -8.952 -41.971 -5.402 1.00 72.81 639 LEU A O 1
ATOM 5001 N N . GLU A 1 640 ? -7.769 -43.850 -5.778 1.00 74.06 640 GLU A N 1
ATOM 5002 C CA . GLU A 1 640 ? -6.735 -43.226 -6.598 1.00 74.06 640 GLU A CA 1
ATOM 5003 C C . GLU A 1 640 ? -7.337 -42.483 -7.796 1.00 74.06 640 GLU A C 1
ATOM 5005 O O . GLU A 1 640 ? -6.984 -41.332 -8.041 1.00 74.06 640 GLU A O 1
ATOM 5010 N N . LYS A 1 641 ? -8.310 -43.072 -8.505 1.00 69.06 641 LYS A N 1
ATOM 5011 C CA . LYS A 1 641 ? -8.974 -42.418 -9.649 1.00 69.06 641 LYS A CA 1
ATOM 5012 C C . LYS A 1 641 ? -9.684 -41.120 -9.244 1.00 69.06 641 LYS A C 1
ATOM 5014 O O . LYS A 1 641 ? -9.561 -40.096 -9.921 1.00 69.06 641 LYS A O 1
ATOM 5019 N N . ASN A 1 642 ? -10.404 -41.126 -8.123 1.00 72.50 642 ASN A N 1
ATOM 5020 C CA . ASN A 1 642 ? -11.142 -39.963 -7.622 1.00 72.50 642 ASN A CA 1
ATOM 5021 C C . ASN A 1 642 ? -10.187 -38.849 -7.172 1.00 72.50 642 ASN A C 1
ATOM 5023 O O . ASN A 1 642 ? -10.488 -37.664 -7.347 1.00 72.50 642 ASN A O 1
ATOM 5027 N N . LEU A 1 643 ? -9.014 -39.208 -6.647 1.00 70.00 643 LEU A N 1
ATOM 5028 C CA . LEU A 1 643 ? -7.985 -38.264 -6.215 1.00 70.00 643 LEU A CA 1
ATOM 5029 C C . LEU A 1 643 ? -7.097 -37.777 -7.379 1.00 70.00 643 LEU A C 1
ATOM 5031 O O . LEU A 1 643 ? -6.773 -36.592 -7.416 1.00 70.00 643 LEU A O 1
ATOM 5035 N N . ASN A 1 644 ? -6.838 -38.602 -8.396 1.00 64.94 644 ASN A N 1
ATOM 5036 C CA . ASN A 1 644 ? -6.074 -38.248 -9.601 1.00 64.94 644 ASN A CA 1
ATOM 5037 C C . ASN A 1 644 ? -6.865 -37.440 -10.651 1.00 64.94 644 ASN A C 1
ATOM 5039 O O . ASN A 1 644 ? -6.257 -36.878 -11.564 1.00 64.94 644 ASN A O 1
ATOM 5043 N N . THR A 1 645 ? -8.197 -37.312 -10.548 1.00 60.22 645 THR A N 1
ATOM 5044 C CA . THR A 1 645 ? -8.970 -36.441 -11.462 1.00 60.22 645 THR A CA 1
ATOM 5045 C C . THR A 1 645 ? -8.587 -34.965 -11.314 1.00 60.22 645 THR A C 1
ATOM 5047 O O . THR A 1 645 ? -9.067 -34.246 -10.427 1.00 60.22 645 THR A O 1
ATOM 5050 N N . LEU A 1 646 ? -7.746 -34.486 -12.231 1.00 55.78 646 LEU A N 1
ATOM 5051 C CA . LEU A 1 646 ? -7.402 -33.075 -12.365 1.00 55.78 646 LEU A CA 1
ATOM 5052 C C . LEU A 1 646 ? -8.658 -32.248 -12.687 1.00 55.78 646 LEU A C 1
ATOM 5054 O O . LEU A 1 646 ? -9.479 -32.617 -13.525 1.00 55.78 646 LEU A O 1
ATOM 5058 N N . TRP A 1 647 ? -8.791 -31.080 -12.053 1.00 57.38 647 TRP A N 1
ATOM 5059 C CA . TRP A 1 647 ? -9.897 -30.140 -12.302 1.00 57.38 647 TRP A CA 1
ATOM 5060 C C . TRP A 1 647 ? -9.855 -29.473 -13.691 1.00 57.38 647 TRP A C 1
ATOM 5062 O O . TRP A 1 647 ? -10.729 -28.674 -14.018 1.00 57.38 647 TRP A O 1
ATOM 5072 N N . GLU A 1 648 ? -8.872 -29.799 -14.526 1.00 46.47 648 GLU A N 1
ATOM 5073 C CA . GLU A 1 648 ? -8.767 -29.373 -15.918 1.00 46.47 648 GLU A CA 1
ATOM 5074 C C . GLU A 1 648 ? -8.872 -30.588 -16.843 1.00 46.47 648 GLU A C 1
ATOM 5076 O O . GLU A 1 648 ? -8.008 -31.462 -16.810 1.00 46.47 648 GLU A O 1
ATOM 5081 N N . LYS A 1 649 ? -9.876 -30.602 -17.732 1.00 42.03 649 LYS A N 1
ATOM 5082 C CA . LYS A 1 649 ? -9.699 -31.304 -19.012 1.00 42.03 649 LYS A CA 1
ATOM 5083 C C . LYS A 1 649 ? -8.858 -30.393 -19.905 1.00 42.03 649 LYS A C 1
ATOM 5085 O O . LYS A 1 649 ? -9.115 -29.187 -19.952 1.00 42.03 649 LYS A O 1
ATOM 5090 N N . GLY A 1 650 ? -7.875 -30.965 -20.603 1.00 43.94 650 GLY A N 1
ATOM 5091 C CA . GLY A 1 650 ? -7.015 -30.228 -21.533 1.00 43.94 650 GLY A CA 1
ATOM 5092 C C . GLY A 1 650 ? -7.826 -29.329 -22.475 1.00 43.94 650 GLY A C 1
ATOM 5093 O O . GLY A 1 650 ? -8.913 -29.701 -22.915 1.00 43.94 650 GLY A O 1
ATOM 5094 N N . GLY A 1 651 ? -7.322 -28.118 -22.735 1.00 42.56 651 GLY A N 1
ATOM 5095 C CA . GLY A 1 651 ? -8.061 -27.077 -23.465 1.00 42.56 651 GLY A CA 1
ATOM 5096 C C . GLY A 1 651 ? -8.776 -26.044 -22.581 1.00 42.56 651 GLY A C 1
ATOM 5097 O O . GLY A 1 651 ? -9.684 -25.364 -23.051 1.00 42.56 651 GLY A O 1
ATOM 5098 N N . GLY A 1 652 ? -8.393 -25.900 -21.305 1.00 43.75 652 GLY A N 1
ATOM 5099 C CA . GLY A 1 652 ? -8.807 -24.770 -20.461 1.00 43.75 652 GLY A CA 1
ATOM 5100 C C . GLY A 1 652 ? -10.240 -24.818 -19.916 1.00 43.75 652 GLY A C 1
ATOM 5101 O O . GLY A 1 652 ? -10.689 -23.840 -19.314 1.00 43.75 652 GLY A O 1
ATOM 5102 N N . LYS A 1 653 ? -10.959 -25.937 -20.082 1.00 39.22 653 LYS A N 1
ATOM 5103 C CA . LYS A 1 653 ? -12.286 -26.148 -19.482 1.00 39.22 653 LYS A CA 1
ATOM 5104 C C . LYS A 1 653 ? -12.151 -26.788 -18.097 1.00 39.22 653 LYS A C 1
ATOM 5106 O O . LYS A 1 653 ? -11.646 -27.903 -17.951 1.00 39.22 653 LYS A O 1
ATOM 5111 N N . TRP A 1 654 ? -12.630 -26.072 -17.083 1.00 48.91 654 TRP A N 1
ATOM 5112 C CA . TRP A 1 654 ? -12.692 -26.557 -15.705 1.00 48.91 654 TRP A CA 1
ATOM 5113 C C . TRP A 1 654 ? -13.784 -27.616 -15.541 1.00 48.91 654 TRP A C 1
ATOM 5115 O O . TRP A 1 654 ? -14.885 -27.463 -16.069 1.00 48.91 654 TRP A O 1
ATOM 5125 N N . GLN A 1 655 ? -13.485 -28.671 -14.788 1.00 56.56 655 GLN A N 1
ATOM 5126 C CA . GLN A 1 655 ? -14.488 -29.638 -14.349 1.00 56.56 655 GLN A CA 1
ATOM 5127 C C . GLN A 1 655 ? -15.398 -29.030 -13.267 1.00 56.56 655 GLN A C 1
ATOM 5129 O O . GLN A 1 655 ? -14.938 -28.186 -12.491 1.00 56.56 655 GLN A O 1
ATOM 5134 N N . PRO A 1 656 ? -16.671 -29.462 -13.168 1.00 61.00 656 PRO A N 1
ATOM 5135 C CA . PRO A 1 656 ? -17.530 -29.121 -12.039 1.00 61.00 656 PRO A CA 1
ATOM 5136 C C . PRO A 1 656 ? -16.879 -29.490 -10.700 1.00 61.00 656 PRO A C 1
ATOM 5138 O O . PRO A 1 656 ? -16.215 -30.519 -10.583 1.00 61.00 656 PRO A O 1
ATOM 5141 N N . GLN A 1 657 ? -17.115 -28.678 -9.667 1.00 62.53 657 GLN A N 1
ATOM 5142 C CA . GLN A 1 657 ? -16.471 -28.811 -8.353 1.00 62.53 657 GLN A CA 1
ATOM 5143 C C . GLN A 1 657 ? -16.588 -30.220 -7.742 1.00 62.53 657 GLN A C 1
ATOM 5145 O O . GLN A 1 657 ? -15.631 -30.702 -7.144 1.00 62.53 657 GLN A O 1
ATOM 5150 N N . TYR A 1 658 ? -17.721 -30.897 -7.958 1.00 66.94 658 TYR A N 1
ATOM 5151 C CA . TYR A 1 658 ? -18.028 -32.245 -7.457 1.00 66.94 658 TYR A CA 1
ATOM 5152 C C . TYR A 1 658 ? -17.817 -33.360 -8.492 1.00 66.94 658 TYR A C 1
ATOM 5154 O O . TYR A 1 658 ? -18.348 -34.455 -8.338 1.00 66.94 658 TYR A O 1
ATOM 5162 N N . GLN A 1 659 ? -17.053 -33.125 -9.564 1.00 69.06 659 GLN A N 1
ATOM 5163 C CA . GLN A 1 659 ? -16.832 -34.147 -10.597 1.00 69.06 659 GLN A CA 1
ATOM 5164 C C . GLN A 1 659 ? -16.105 -35.393 -10.054 1.00 69.06 659 GLN A C 1
ATOM 5166 O O . GLN A 1 659 ? -16.372 -36.506 -10.502 1.00 69.06 659 GLN A O 1
ATOM 5171 N N . TYR A 1 660 ? -15.253 -35.226 -9.037 1.00 68.94 660 TYR A N 1
ATOM 5172 C CA . TYR A 1 660 ? -14.562 -36.332 -8.357 1.00 68.94 660 TYR A CA 1
ATOM 5173 C C . TYR A 1 660 ? -15.518 -37.290 -7.617 1.00 68.94 660 TYR A C 1
ATOM 5175 O O . TYR A 1 660 ? -15.163 -38.438 -7.363 1.00 68.94 660 TYR A O 1
ATOM 5183 N N . CYS A 1 661 ? -16.745 -36.840 -7.336 1.00 69.19 661 CYS A N 1
ATOM 5184 C CA . CYS A 1 661 ? -17.833 -37.625 -6.750 1.00 69.19 661 CYS A CA 1
ATOM 5185 C C . CYS A 1 661 ? -18.608 -38.465 -7.774 1.00 69.19 661 CYS A C 1
ATOM 5187 O O . CYS A 1 661 ? -19.478 -39.236 -7.390 1.00 69.19 661 CYS A O 1
ATOM 5189 N N . LYS A 1 662 ? -18.349 -38.256 -9.072 1.00 61.22 662 LYS A N 1
ATOM 5190 C CA . LYS A 1 662 ? -18.996 -38.936 -10.208 1.00 61.22 662 LYS A CA 1
ATOM 5191 C C . LYS A 1 662 ? -18.006 -39.776 -11.025 1.00 61.22 662 LYS A C 1
ATOM 5193 O O . LYS A 1 662 ? -18.266 -40.095 -12.180 1.00 61.22 662 LYS A O 1
ATOM 5198 N N . THR A 1 663 ? -16.811 -40.015 -10.482 1.00 56.78 663 THR A N 1
ATOM 5199 C CA . THR A 1 663 ? -15.789 -40.847 -11.129 1.00 56.78 663 THR A CA 1
ATOM 5200 C C . THR A 1 663 ? -15.954 -42.253 -10.568 1.00 56.78 663 THR A C 1
ATOM 5202 O O . THR A 1 663 ? -15.594 -42.459 -9.416 1.00 56.78 663 THR A O 1
ATOM 5205 N N . ASP A 1 664 ? -16.550 -43.153 -11.354 1.00 54.03 664 ASP A N 1
ATOM 5206 C CA . ASP A 1 664 ? -17.041 -44.482 -10.955 1.00 54.03 664 ASP A CA 1
ATOM 5207 C C . ASP A 1 664 ? -17.999 -44.416 -9.737 1.00 54.03 664 ASP A C 1
ATOM 5209 O O . ASP A 1 664 ? -17.571 -44.238 -8.591 1.00 54.03 664 ASP A O 1
ATOM 5213 N N . ASP A 1 665 ? -19.314 -44.510 -9.994 1.00 49.56 665 ASP A N 1
ATOM 5214 C CA . ASP A 1 665 ? -20.365 -44.328 -8.979 1.00 49.56 665 ASP A CA 1
ATOM 5215 C C . ASP A 1 665 ? -20.118 -45.188 -7.719 1.00 49.56 665 ASP A C 1
ATOM 5217 O O . ASP A 1 665 ? -19.801 -46.372 -7.799 1.00 49.56 665 ASP A O 1
ATOM 5221 N N . ALA A 1 666 ? -20.275 -44.551 -6.552 1.00 51.94 666 ALA A N 1
ATOM 5222 C CA . ALA A 1 666 ? -20.025 -45.040 -5.185 1.00 51.94 666 ALA A CA 1
ATOM 5223 C C . ALA A 1 666 ? -18.565 -45.154 -4.685 1.00 51.94 666 ALA A C 1
ATOM 5225 O O . ALA A 1 666 ? -18.374 -45.115 -3.468 1.00 51.94 666 ALA A O 1
ATOM 5226 N N . SER A 1 667 ? -17.534 -45.188 -5.538 1.00 58.41 667 SER A N 1
ATOM 5227 C CA . SER A 1 667 ? -16.141 -45.478 -5.114 1.00 58.41 667 SER A CA 1
ATOM 5228 C C . SER A 1 667 ? -15.614 -44.632 -3.935 1.00 58.41 667 SER A C 1
ATOM 5230 O O . SER A 1 667 ? -15.155 -45.185 -2.935 1.00 58.41 667 SER A O 1
ATOM 5232 N N . LEU A 1 668 ? -15.706 -43.296 -3.990 1.00 66.94 668 LEU A N 1
ATOM 5233 C CA . LEU A 1 668 ? -15.164 -42.446 -2.918 1.00 66.94 668 LEU A CA 1
ATOM 5234 C C . LEU A 1 668 ? -15.855 -42.700 -1.567 1.00 66.94 668 LEU A C 1
ATOM 5236 O O . LEU A 1 668 ? -15.180 -42.862 -0.555 1.00 66.94 668 LEU A O 1
ATOM 5240 N N . VAL A 1 669 ? -17.189 -42.756 -1.551 1.00 65.50 669 VAL A N 1
ATOM 5241 C CA . VAL A 1 669 ? -17.989 -42.888 -0.319 1.00 65.50 669 VAL A CA 1
ATOM 5242 C C . VAL A 1 669 ? -17.894 -44.312 0.248 1.00 65.50 669 VAL A C 1
ATOM 5244 O O . VAL A 1 669 ? -17.863 -44.482 1.465 1.00 65.50 669 VAL A O 1
ATOM 5247 N N . GLN A 1 670 ? -17.761 -45.318 -0.622 1.00 71.88 670 GLN A N 1
ATOM 5248 C CA . GLN A 1 670 ? -17.594 -46.727 -0.264 1.00 71.88 670 GLN A CA 1
ATOM 5249 C C . GLN A 1 670 ? -16.204 -47.034 0.317 1.00 71.88 670 GLN A C 1
ATOM 5251 O O . GLN A 1 670 ? -16.103 -47.726 1.329 1.00 71.88 670 GLN A O 1
ATOM 5256 N N . TYR A 1 671 ? -15.128 -46.524 -0.294 1.00 71.12 671 TYR A N 1
ATOM 5257 C CA . TYR A 1 671 ? -13.757 -46.893 0.085 1.00 71.12 671 TYR A CA 1
ATOM 5258 C C . TYR A 1 671 ? -13.076 -45.905 1.050 1.00 71.12 671 TYR A C 1
ATOM 5260 O O . TYR A 1 671 ? -12.084 -46.277 1.681 1.00 71.12 671 TYR A O 1
ATOM 5268 N N . GLN A 1 672 ? -13.609 -44.688 1.256 1.00 75.25 672 GLN A N 1
ATOM 5269 C CA . GLN A 1 672 ? -13.021 -43.716 2.197 1.00 75.25 672 GLN A CA 1
ATOM 5270 C C . GLN A 1 672 ? -12.880 -44.269 3.620 1.00 75.25 672 GLN A C 1
ATOM 5272 O O . GLN A 1 672 ? -11.833 -44.087 4.234 1.00 75.25 672 GLN A O 1
ATOM 5277 N N . GLY A 1 673 ? -13.901 -44.968 4.132 1.00 72.38 673 GLY A N 1
ATOM 5278 C CA . GLY A 1 673 ? -13.917 -45.464 5.510 1.00 72.38 673 GLY A CA 1
ATOM 5279 C C . GLY A 1 673 ? -12.913 -46.595 5.726 1.00 72.38 673 GLY A C 1
ATOM 5280 O O . GLY A 1 673 ? -12.217 -46.620 6.737 1.00 72.38 673 GLY A O 1
ATOM 5281 N N . GLY A 1 674 ? -12.776 -47.485 4.736 1.00 76.88 674 GLY A N 1
ATOM 5282 C CA . GLY A 1 674 ? -11.772 -48.550 4.750 1.00 76.88 674 GLY A CA 1
ATOM 5283 C C . GLY A 1 674 ? -10.343 -48.005 4.690 1.00 76.88 674 GLY A C 1
ATOM 5284 O O . GLY A 1 674 ? -9.496 -48.424 5.473 1.00 76.88 674 GLY A O 1
ATOM 5285 N N . CYS A 1 675 ? -10.078 -47.033 3.810 1.00 79.19 675 CYS A N 1
ATOM 5286 C CA . CYS A 1 675 ? -8.764 -46.392 3.716 1.00 79.19 675 CYS A CA 1
ATOM 5287 C C . CYS A 1 675 ? -8.416 -45.589 4.981 1.00 79.19 675 CYS A C 1
ATOM 5289 O O . CYS A 1 675 ? -7.325 -45.760 5.524 1.00 79.19 675 CYS A O 1
ATOM 5291 N N . ALA A 1 676 ? -9.347 -44.770 5.489 1.00 76.69 676 ALA A N 1
ATOM 5292 C CA . ALA A 1 676 ? -9.157 -44.005 6.722 1.00 76.69 676 ALA A CA 1
ATOM 5293 C C . ALA A 1 676 ? -8.879 -44.929 7.917 1.00 76.69 676 ALA A C 1
ATOM 5295 O O . ALA A 1 676 ? -7.833 -44.800 8.545 1.00 76.69 676 ALA A O 1
ATOM 5296 N N . SER A 1 677 ? -9.738 -45.926 8.161 1.00 75.00 677 SER A N 1
ATOM 5297 C CA . SER A 1 677 ? -9.594 -46.839 9.304 1.00 75.00 677 SER A CA 1
ATOM 5298 C C . SER A 1 677 ? -8.383 -47.777 9.195 1.00 75.00 677 SER A C 1
ATOM 5300 O O . SER A 1 677 ? -7.883 -48.250 10.216 1.00 75.00 677 SER A O 1
ATOM 5302 N N . CYS A 1 678 ? -7.886 -48.062 7.984 1.00 79.12 678 CYS A N 1
ATOM 5303 C CA . CYS A 1 678 ? -6.615 -48.766 7.821 1.00 79.12 678 CYS A CA 1
ATOM 5304 C C . CYS A 1 678 ? -5.441 -47.878 8.244 1.00 79.12 678 CYS A C 1
ATOM 5306 O O . CYS A 1 678 ? -4.628 -48.293 9.066 1.00 79.12 678 CYS A O 1
ATOM 5308 N N . LEU A 1 679 ? -5.371 -46.654 7.714 1.00 75.19 679 LEU A N 1
ATOM 5309 C CA . LEU A 1 679 ? -4.281 -45.720 7.994 1.00 75.19 679 LEU A CA 1
ATOM 5310 C C . LEU A 1 679 ? -4.276 -45.279 9.469 1.00 75.19 679 LEU A C 1
ATOM 5312 O O . LEU A 1 679 ? -3.221 -45.265 10.088 1.00 75.19 679 LEU A O 1
ATOM 5316 N N . GLU A 1 680 ? -5.435 -45.040 10.087 1.00 71.38 680 GLU A N 1
ATOM 5317 C CA . GLU A 1 680 ? -5.554 -44.756 11.532 1.00 71.38 680 GLU A CA 1
ATOM 5318 C C . GLU A 1 680 ? -4.959 -45.846 12.442 1.00 71.38 680 GLU A C 1
ATOM 5320 O O . GLU A 1 680 ? -4.620 -45.565 13.589 1.00 71.38 680 GLU A O 1
ATOM 5325 N N . LYS A 1 681 ? -4.811 -47.081 11.944 1.00 74.31 681 LYS A N 1
ATOM 5326 C CA . LYS A 1 681 ? -4.177 -48.201 12.662 1.00 74.31 681 LYS A CA 1
ATOM 5327 C C . LYS A 1 681 ? -2.672 -48.325 12.401 1.00 74.31 681 LYS A C 1
ATOM 5329 O O . LYS A 1 681 ? -2.052 -49.232 12.947 1.00 74.31 681 LYS A O 1
ATOM 5334 N N . GLN A 1 682 ? -2.089 -47.464 11.566 1.00 75.19 682 GLN A N 1
ATOM 5335 C CA . GLN A 1 682 ? -0.661 -47.462 11.248 1.00 75.19 682 GLN A CA 1
ATOM 5336 C C . GLN A 1 682 ? 0.081 -46.400 12.062 1.00 75.19 682 GLN A C 1
ATOM 5338 O O . GLN A 1 682 ? -0.286 -45.219 12.047 1.00 75.19 682 GLN A O 1
ATOM 5343 N N . ASP A 1 683 ? 1.173 -46.810 12.709 1.00 61.72 683 ASP A N 1
ATOM 5344 C CA . ASP A 1 683 ? 2.005 -45.928 13.525 1.00 61.72 683 ASP A CA 1
ATOM 5345 C C . ASP A 1 683 ? 2.453 -44.672 12.758 1.00 61.72 683 ASP A C 1
ATOM 5347 O O . ASP A 1 683 ? 2.913 -44.724 11.614 1.00 61.72 683 ASP A O 1
ATOM 5351 N N . ASN A 1 684 ? 2.354 -43.519 13.424 1.00 58.22 684 ASN A N 1
ATOM 5352 C CA . ASN A 1 684 ? 2.744 -42.200 12.913 1.00 58.22 684 ASN A CA 1
ATOM 5353 C C . ASN A 1 684 ? 2.012 -41.698 11.648 1.00 58.22 684 ASN A C 1
ATOM 5355 O O . ASN A 1 684 ? 2.502 -40.758 11.012 1.00 58.22 684 ASN A O 1
ATOM 5359 N N . THR A 1 685 ? 0.831 -42.220 11.292 1.00 57.88 685 THR A N 1
ATOM 5360 C CA . THR A 1 685 ? 0.012 -41.628 10.213 1.00 57.88 685 THR A CA 1
ATOM 5361 C C . THR A 1 685 ? -1.254 -40.930 10.732 1.00 57.88 685 THR A C 1
ATOM 5363 O O . THR A 1 685 ? -1.843 -41.322 11.733 1.00 57.88 685 THR A O 1
ATOM 5366 N N . LYS A 1 686 ? -1.649 -39.827 10.077 1.00 57.06 686 LYS A N 1
ATOM 5367 C CA . LYS A 1 686 ? -2.866 -39.048 10.378 1.00 57.06 686 LYS A CA 1
ATOM 5368 C C . LYS A 1 686 ? -3.541 -38.652 9.066 1.00 57.06 686 LYS A C 1
ATOM 5370 O O . LYS A 1 686 ? -2.954 -37.908 8.278 1.00 57.06 686 LYS A O 1
ATOM 5375 N N . VAL A 1 687 ? -4.761 -39.130 8.818 1.00 54.94 687 VAL A N 1
ATOM 5376 C CA . VAL A 1 687 ? -5.456 -38.932 7.532 1.00 54.94 687 VAL A CA 1
ATOM 5377 C C . VAL A 1 687 ? -6.276 -37.647 7.531 1.00 54.94 687 VAL A C 1
ATOM 5379 O O . VAL A 1 687 ? -7.482 -37.634 7.764 1.00 54.94 687 VAL A O 1
ATOM 5382 N N . LEU A 1 688 ? -5.621 -36.534 7.218 1.00 55.38 688 LEU A N 1
ATOM 5383 C CA . LEU A 1 688 ? -6.299 -35.248 7.091 1.00 55.38 688 LEU A CA 1
ATOM 5384 C C . LEU A 1 688 ? -7.118 -35.149 5.795 1.00 55.38 688 LEU A C 1
ATOM 5386 O O . LEU A 1 688 ? -6.573 -34.963 4.708 1.00 55.38 688 LEU A O 1
ATOM 5390 N N . GLY A 1 689 ? -8.445 -35.186 5.939 1.00 59.16 689 GLY A N 1
ATOM 5391 C CA . GLY A 1 689 ? -9.388 -34.664 4.946 1.00 59.16 689 GLY A CA 1
ATOM 5392 C C . GLY A 1 689 ? -10.145 -35.682 4.093 1.00 59.16 689 GLY A C 1
ATOM 5393 O O . GLY A 1 689 ? -10.981 -35.263 3.294 1.00 59.16 689 GLY A O 1
ATOM 5394 N N . LEU A 1 690 ? -9.908 -36.990 4.246 1.00 66.94 690 LEU A N 1
ATOM 5395 C CA . LEU A 1 690 ? -10.556 -37.997 3.3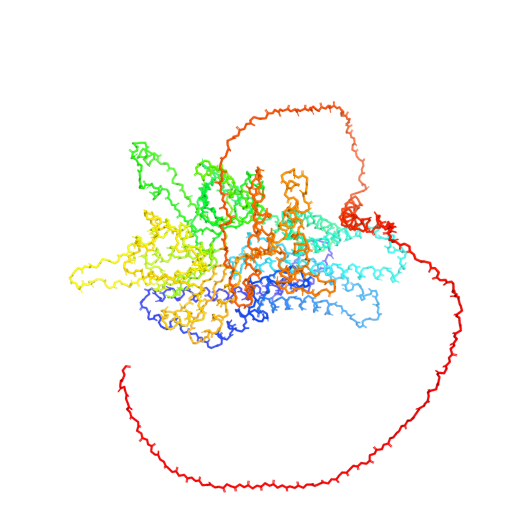93 1.00 66.94 690 LEU A CA 1
ATOM 5396 C C . LEU A 1 690 ? -12.079 -38.051 3.622 1.00 66.94 690 LEU A C 1
ATOM 5398 O O . LEU A 1 690 ? -12.837 -37.862 2.671 1.00 66.94 690 LEU A O 1
ATOM 5402 N N . GLY A 1 691 ? -12.521 -38.149 4.883 1.00 66.19 691 GLY A N 1
ATOM 5403 C CA . GLY A 1 691 ? -13.942 -38.034 5.253 1.00 66.19 691 GLY A CA 1
ATOM 5404 C C . GLY A 1 691 ? -14.570 -36.683 4.874 1.00 66.19 691 GLY A C 1
ATOM 5405 O O . GLY A 1 691 ? -15.750 -36.606 4.540 1.00 66.19 691 GLY A O 1
ATOM 5406 N N . GLY A 1 692 ? -13.759 -35.618 4.821 1.00 67.00 692 GLY A N 1
ATOM 5407 C CA . GLY A 1 692 ? -14.187 -34.302 4.341 1.00 67.00 692 GLY A CA 1
ATOM 5408 C C . GLY A 1 692 ? -14.453 -34.235 2.839 1.00 67.00 692 GLY A C 1
ATOM 5409 O O . GLY A 1 692 ? -15.250 -33.406 2.400 1.00 67.00 692 GLY A O 1
ATOM 5410 N N . MET A 1 693 ? -13.833 -35.110 2.044 1.00 66.88 693 MET A N 1
ATOM 5411 C CA . MET A 1 693 ? -14.138 -35.233 0.619 1.00 66.88 693 MET A CA 1
ATOM 5412 C C . MET A 1 693 ? -15.379 -36.094 0.357 1.00 66.88 693 MET A C 1
ATOM 5414 O O . MET A 1 693 ? -16.154 -35.741 -0.529 1.00 66.88 693 MET A O 1
ATOM 5418 N N . GLY A 1 694 ? -15.616 -37.170 1.116 1.00 69.19 694 GLY A N 1
ATOM 5419 C CA . GLY A 1 694 ? -16.836 -37.975 0.961 1.00 69.19 694 GLY A CA 1
ATOM 5420 C C . GLY A 1 694 ? -18.096 -37.238 1.393 1.00 69.19 694 GLY A C 1
ATOM 5421 O O . GLY A 1 694 ? -19.025 -37.127 0.600 1.00 69.19 694 GLY A O 1
ATOM 5422 N N . ALA A 1 695 ? -18.080 -36.599 2.565 1.00 68.69 695 ALA A N 1
ATOM 5423 C CA . ALA A 1 695 ? -19.196 -35.767 3.018 1.00 68.69 695 ALA A CA 1
ATOM 5424 C C . ALA A 1 695 ? -19.570 -34.671 1.996 1.00 68.69 695 ALA A C 1
ATOM 5426 O O . ALA A 1 695 ? -20.743 -34.345 1.801 1.00 68.69 695 ALA A O 1
ATOM 5427 N N . ALA A 1 696 ? -18.575 -34.119 1.289 1.00 68.50 696 ALA A N 1
ATOM 5428 C CA . ALA A 1 696 ? -18.774 -33.137 0.225 1.00 68.50 696 ALA A CA 1
ATOM 5429 C C . ALA A 1 696 ? -19.380 -33.739 -1.059 1.00 68.50 696 ALA A C 1
ATOM 5431 O O . ALA A 1 696 ? -19.995 -33.016 -1.846 1.00 68.50 696 ALA A O 1
ATOM 5432 N N . CYS A 1 697 ? -19.233 -35.048 -1.271 1.00 70.81 697 CYS A N 1
ATOM 5433 C CA . CYS A 1 697 ? -19.879 -35.801 -2.344 1.00 70.81 697 CYS A CA 1
ATOM 5434 C C . CYS A 1 697 ? -21.318 -36.210 -2.034 1.00 70.81 697 CYS A C 1
ATOM 5436 O O . CYS A 1 697 ? -22.118 -36.304 -2.971 1.00 70.81 697 CYS A O 1
ATOM 5438 N N . ASP A 1 698 ? -21.646 -36.397 -0.759 1.00 68.19 698 ASP A N 1
ATOM 5439 C CA . ASP A 1 698 ? -23.009 -36.666 -0.304 1.00 68.19 698 ASP A CA 1
ATOM 5440 C C . ASP A 1 698 ? -23.857 -35.386 -0.368 1.00 68.19 698 ASP A C 1
ATOM 5442 O O . ASP A 1 698 ? -24.925 -35.365 -0.978 1.00 68.19 698 ASP A O 1
ATOM 5446 N N . SER A 1 699 ? -23.327 -34.280 0.169 1.00 66.75 699 SER A N 1
ATOM 5447 C CA . SER A 1 699 ? -24.025 -32.985 0.251 1.00 66.75 699 SER A CA 1
ATOM 5448 C C . SER A 1 699 ? -23.983 -32.136 -1.033 1.00 66.75 699 SER A C 1
ATOM 5450 O O . SER A 1 699 ? -24.883 -31.330 -1.252 1.00 66.75 699 SER A O 1
ATOM 5452 N N . LYS A 1 700 ? -22.956 -32.291 -1.889 1.00 67.75 700 LYS A N 1
ATOM 5453 C CA . LYS A 1 700 ? -22.724 -31.517 -3.139 1.00 67.75 700 LYS A CA 1
ATOM 5454 C C . LYS A 1 700 ? -23.009 -29.997 -3.035 1.00 67.75 700 LYS A C 1
ATOM 5456 O O . LYS A 1 700 ? -23.615 -29.440 -3.957 1.00 67.75 700 LYS A O 1
ATOM 5461 N N . PRO A 1 701 ? -22.581 -29.302 -1.962 1.00 63.16 701 PRO A N 1
ATOM 5462 C CA . PRO A 1 701 ? -23.082 -27.971 -1.648 1.00 63.16 701 PRO A CA 1
ATOM 5463 C C . PRO A 1 701 ? -22.659 -26.933 -2.685 1.00 63.16 701 PRO A C 1
ATOM 5465 O O . PRO A 1 701 ? -21.509 -26.867 -3.118 1.00 63.16 701 PRO A O 1
ATOM 5468 N N . ASN A 1 702 ? -23.572 -26.067 -3.093 1.00 54.50 702 ASN A N 1
ATOM 5469 C CA . ASN A 1 702 ? -23.273 -25.063 -4.093 1.00 54.50 702 ASN A CA 1
ATOM 5470 C C . ASN A 1 702 ? -22.395 -23.938 -3.516 1.00 54.50 702 ASN A C 1
ATOM 5472 O O . ASN A 1 702 ? -22.863 -23.049 -2.804 1.00 54.50 702 ASN A O 1
ATOM 5476 N N . ALA A 1 703 ? -21.120 -23.909 -3.912 1.00 50.03 703 ALA A N 1
ATOM 5477 C CA . ALA A 1 703 ? -20.166 -22.885 -3.486 1.00 50.03 703 ALA A CA 1
ATOM 5478 C C . ALA A 1 703 ? -20.496 -21.452 -3.959 1.00 50.03 703 ALA A C 1
ATOM 5480 O O . ALA A 1 703 ? -19.870 -20.506 -3.483 1.00 50.03 703 ALA A O 1
ATOM 5481 N N . THR A 1 704 ? -21.460 -21.250 -4.870 1.00 45.16 704 THR A N 1
ATOM 5482 C CA . THR A 1 704 ? -21.987 -19.901 -5.172 1.00 45.16 704 THR A CA 1
ATOM 5483 C C . THR A 1 704 ? -23.105 -19.459 -4.224 1.00 45.16 704 THR A C 1
ATOM 5485 O O . THR A 1 704 ? -23.460 -18.281 -4.233 1.00 45.16 704 THR A O 1
ATOM 5488 N N . LYS A 1 705 ? -23.618 -20.370 -3.386 1.00 43.25 705 LYS A N 1
ATOM 5489 C CA . LYS A 1 705 ? -24.657 -20.143 -2.369 1.00 43.25 705 LYS A CA 1
ATOM 5490 C C . LYS A 1 705 ? -24.155 -20.275 -0.920 1.00 43.25 705 LYS A C 1
ATOM 5492 O O . LYS A 1 705 ? -24.960 -20.173 -0.005 1.00 43.25 705 LYS A O 1
ATOM 5497 N N . ASP A 1 706 ? -22.846 -20.462 -0.712 1.00 46.31 706 ASP A N 1
ATOM 5498 C CA . ASP A 1 706 ? -22.216 -20.665 0.610 1.00 46.31 706 ASP A CA 1
ATOM 5499 C C . ASP A 1 706 ? -22.756 -21.886 1.406 1.00 46.31 706 ASP A C 1
ATOM 5501 O O . ASP A 1 706 ? -22.659 -21.920 2.631 1.00 46.31 706 ASP A O 1
ATOM 5505 N N . GLU A 1 707 ? -23.293 -22.905 0.727 1.00 50.81 707 GLU A N 1
ATOM 5506 C CA . GLU A 1 707 ? -23.753 -24.152 1.362 1.00 50.81 707 GLU A CA 1
ATOM 5507 C C . GLU A 1 707 ? -22.562 -24.932 1.985 1.00 50.81 707 GLU A C 1
ATOM 5509 O O . GLU A 1 707 ? -21.446 -24.922 1.452 1.00 50.81 707 GLU A O 1
ATOM 5514 N N . THR A 1 708 ? -22.774 -25.596 3.129 1.00 46.81 708 THR A N 1
ATOM 5515 C CA . THR A 1 708 ? -21.720 -26.257 3.930 1.00 46.81 708 THR A CA 1
ATOM 5516 C C . THR A 1 708 ? -21.713 -27.784 3.801 1.00 46.81 708 THR A C 1
ATOM 5518 O O . THR A 1 708 ? -22.699 -28.396 3.405 1.00 46.81 708 THR A O 1
ATOM 5521 N N . VAL A 1 709 ? -20.578 -28.401 4.153 1.00 48.50 709 VAL A N 1
ATOM 5522 C CA . VAL A 1 709 ? -20.391 -29.859 4.216 1.00 48.50 709 VAL A CA 1
ATOM 5523 C C . VAL A 1 709 ? -20.405 -30.299 5.682 1.00 48.50 709 VAL A C 1
ATOM 5525 O O . VAL A 1 709 ? -19.478 -29.952 6.414 1.00 48.50 709 VAL A O 1
ATOM 5528 N N . SER A 1 710 ? -21.407 -31.072 6.099 1.00 49.09 710 SER A N 1
ATOM 5529 C CA . SER A 1 710 ? -21.464 -31.672 7.442 1.00 49.09 710 SER A CA 1
ATOM 5530 C C . SER A 1 710 ? -20.654 -32.970 7.476 1.00 49.09 710 SER A C 1
ATOM 5532 O O . SER A 1 710 ? -20.865 -33.855 6.650 1.00 49.09 710 SER A O 1
ATOM 5534 N N . LEU A 1 711 ? -19.702 -33.080 8.406 1.00 50.53 711 LEU A N 1
ATOM 5535 C CA . LEU A 1 711 ? -18.796 -34.229 8.525 1.00 50.53 711 LEU A CA 1
ATOM 5536 C C . LEU A 1 711 ? -19.393 -35.307 9.437 1.00 50.53 711 LEU A C 1
ATOM 5538 O O . LEU A 1 711 ? -19.870 -34.996 10.522 1.00 50.53 711 LEU A O 1
ATOM 5542 N N . SER A 1 712 ? -19.306 -36.577 9.037 1.00 45.25 712 SER A N 1
ATOM 5543 C CA . SER A 1 712 ? -19.797 -37.718 9.828 1.00 45.25 712 SER A CA 1
ATOM 5544 C C . SER A 1 712 ? -18.807 -38.242 10.880 1.00 45.25 712 SER A C 1
ATOM 5546 O O . SER A 1 712 ? -19.159 -39.125 11.658 1.00 45.25 712 SER A O 1
ATOM 5548 N N . GLN A 1 713 ? -17.572 -37.729 10.906 1.00 50.56 713 GLN A N 1
ATOM 5549 C CA . GLN A 1 713 ? -16.500 -38.123 11.830 1.00 50.56 713 GLN A CA 1
ATOM 5550 C C . GLN A 1 713 ? -15.657 -36.901 12.231 1.00 50.56 713 GLN A C 1
ATOM 5552 O O . GLN A 1 713 ? -15.557 -35.932 11.470 1.00 50.56 713 GLN A O 1
ATOM 5557 N N . SER A 1 714 ? -15.038 -36.942 13.417 1.00 49.09 714 SER A N 1
ATOM 5558 C CA . SER A 1 714 ? -14.107 -35.902 13.870 1.00 49.09 714 SER A CA 1
ATOM 5559 C C . SER A 1 714 ? -12.853 -35.873 12.989 1.00 49.09 714 SER A C 1
ATOM 5561 O O . SER A 1 714 ? -12.367 -36.898 12.522 1.00 49.09 714 SER A O 1
ATOM 5563 N N . LEU A 1 715 ? -12.291 -34.681 12.763 1.00 45.16 715 LEU A N 1
ATOM 5564 C CA . LEU A 1 715 ? -11.109 -34.529 11.900 1.00 45.16 715 LEU A CA 1
ATOM 5565 C C . LEU A 1 715 ? -9.798 -35.016 12.555 1.00 45.16 715 LEU A C 1
ATOM 5567 O O . LEU A 1 715 ? -8.757 -35.037 11.899 1.00 45.16 715 LEU A O 1
ATOM 5571 N N . PHE A 1 716 ? -9.842 -35.342 13.852 1.00 40.41 716 PHE A N 1
ATOM 5572 C CA . PHE A 1 716 ? -8.703 -35.739 14.672 1.00 40.41 716 PHE A CA 1
ATOM 5573 C C . PHE A 1 716 ? -9.146 -36.691 15.788 1.00 40.41 716 PHE A C 1
ATOM 5575 O O . PHE A 1 716 ? -10.042 -36.360 16.564 1.00 40.41 716 PHE A O 1
ATOM 5582 N N . THR A 1 717 ? -8.431 -37.805 15.928 1.00 33.44 717 THR A N 1
ATOM 5583 C CA . THR A 1 717 ? -8.468 -38.682 17.105 1.00 33.44 717 THR A CA 1
ATOM 5584 C C . THR A 1 717 ? -7.015 -38.964 17.491 1.00 33.44 717 THR A C 1
ATOM 5586 O O . THR A 1 717 ? -6.196 -39.261 16.621 1.00 33.44 717 THR A O 1
ATOM 5589 N N . LEU A 1 718 ? -6.655 -38.790 18.765 1.00 32.00 718 LEU A N 1
ATOM 5590 C CA . LEU A 1 718 ? -5.279 -38.939 19.253 1.00 32.00 718 LEU A CA 1
ATOM 5591 C C . LEU A 1 718 ? -5.204 -40.054 20.298 1.00 32.00 718 LEU A C 1
ATOM 5593 O O . LEU A 1 718 ? -5.666 -39.879 21.422 1.00 32.00 718 LEU A O 1
ATOM 5597 N N . THR A 1 719 ? -4.562 -41.164 19.952 1.00 28.81 719 THR A N 1
ATOM 5598 C CA . THR A 1 719 ? -4.028 -42.145 20.907 1.00 28.81 719 THR A CA 1
ATOM 5599 C C . THR A 1 719 ? -2.543 -41.866 21.139 1.00 28.81 719 THR A C 1
ATOM 5601 O O . THR A 1 719 ? -1.825 -41.495 20.209 1.00 28.81 719 THR A O 1
ATOM 5604 N N . SER A 1 720 ? -2.078 -41.985 22.387 1.00 29.36 720 SER A N 1
ATOM 5605 C CA . SER A 1 720 ? -0.688 -41.702 22.764 1.00 29.36 720 SER A CA 1
ATOM 5606 C C . SER A 1 720 ? 0.111 -42.979 23.027 1.00 29.36 720 SER A C 1
ATOM 5608 O O . SER A 1 720 ? -0.389 -43.933 23.621 1.00 29.36 720 SER A O 1
ATOM 5610 N N . THR A 1 721 ? 1.383 -42.963 22.630 1.00 27.25 721 THR A N 1
ATOM 5611 C CA . THR A 1 721 ? 2.379 -43.989 22.969 1.00 27.25 721 THR A CA 1
ATOM 5612 C C . THR A 1 721 ? 3.769 -43.356 23.083 1.00 27.25 721 THR A C 1
ATOM 5614 O O . THR A 1 721 ? 4.106 -42.410 22.370 1.00 27.25 721 THR A O 1
ATOM 5617 N N . SER A 1 722 ? 4.552 -43.842 24.048 1.00 28.48 722 SER A N 1
ATOM 5618 C CA . SER A 1 722 ? 5.806 -43.236 24.527 1.00 28.48 722 SER A CA 1
ATOM 5619 C C . SER A 1 722 ? 7.043 -43.607 23.677 1.00 28.48 722 SER A C 1
ATOM 5621 O O . SER A 1 722 ? 7.011 -44.615 22.975 1.00 28.48 722 SER A O 1
ATOM 5623 N N . PRO A 1 723 ? 8.152 -42.835 23.734 1.00 32.50 723 PRO A N 1
ATOM 5624 C CA . PRO A 1 723 ? 9.277 -42.977 22.800 1.00 32.50 723 PRO A CA 1
ATOM 5625 C C . PRO A 1 723 ? 10.393 -43.932 23.267 1.00 32.50 723 PRO A C 1
ATOM 5627 O O . PRO A 1 723 ? 10.700 -44.010 24.456 1.00 32.50 723 PRO A O 1
ATOM 5630 N N . SER A 1 724 ? 11.101 -44.553 22.312 1.00 27.11 724 SER A N 1
ATOM 5631 C CA . SER A 1 724 ? 12.317 -45.350 22.559 1.00 27.11 724 SER A CA 1
ATOM 5632 C C . SER A 1 724 ? 13.484 -45.013 21.609 1.00 27.11 724 SER A C 1
ATOM 5634 O O . SER A 1 724 ? 13.398 -45.243 20.407 1.00 27.11 724 SER A O 1
ATOM 5636 N N . SER A 1 725 ? 14.578 -44.513 22.199 1.00 28.77 725 SER A N 1
ATOM 5637 C CA . SER A 1 725 ? 16.008 -44.662 21.827 1.00 28.77 725 SER A CA 1
ATOM 5638 C C . SER A 1 725 ? 16.481 -44.666 20.352 1.00 28.77 725 SER A C 1
ATOM 5640 O O . SER A 1 725 ? 16.236 -45.602 19.597 1.00 28.77 725 SER A O 1
ATOM 5642 N N . PHE A 1 726 ? 17.360 -43.705 20.030 1.00 28.83 726 PHE A N 1
ATOM 5643 C CA . PHE A 1 726 ? 18.290 -43.717 18.883 1.00 28.83 726 PHE A CA 1
ATOM 5644 C C . PHE A 1 726 ? 19.435 -44.742 19.040 1.00 28.83 726 PHE A C 1
ATOM 5646 O O . PHE A 1 726 ? 19.763 -45.132 20.162 1.00 28.83 726 PHE A O 1
ATOM 5653 N N . PRO A 1 727 ? 20.155 -45.050 17.942 1.00 28.89 727 PRO A N 1
ATOM 5654 C CA . PRO A 1 727 ? 21.599 -44.772 17.957 1.00 28.89 727 PRO A CA 1
ATOM 5655 C C . PRO A 1 727 ? 22.133 -44.038 16.706 1.00 28.89 727 PRO A C 1
ATOM 5657 O O . PRO A 1 727 ? 21.426 -43.792 15.732 1.00 28.89 727 PRO A O 1
ATOM 5660 N N . SER A 1 728 ? 23.400 -43.630 16.787 1.00 27.00 728 SER A N 1
ATOM 5661 C CA . SER A 1 728 ? 24.092 -42.653 15.936 1.00 27.00 728 SER A CA 1
ATOM 5662 C C . SER A 1 728 ? 25.125 -43.262 14.976 1.00 27.00 728 SER A C 1
ATOM 5664 O O . SER A 1 728 ? 25.709 -44.302 15.266 1.00 27.00 728 SER A O 1
ATOM 5666 N N . SER A 1 729 ? 25.465 -42.540 13.895 1.00 26.80 729 SER A N 1
ATOM 5667 C CA . SER A 1 729 ? 26.767 -42.682 13.215 1.00 26.80 729 SER A CA 1
ATOM 5668 C C . SER A 1 729 ? 27.124 -41.470 12.336 1.00 26.80 729 SER A C 1
ATOM 5670 O O . SER A 1 729 ? 26.421 -41.171 11.372 1.00 26.80 729 SER A O 1
ATOM 5672 N N . SER A 1 730 ? 28.253 -40.819 12.633 1.00 29.56 730 SER A N 1
ATOM 5673 C CA . SER A 1 730 ? 28.960 -39.884 11.732 1.00 29.56 730 SER A CA 1
ATOM 5674 C C . SER A 1 730 ? 30.000 -40.643 10.894 1.00 29.56 730 SER A C 1
ATOM 5676 O O . SER A 1 730 ? 30.435 -41.714 11.318 1.00 29.56 730 SER A O 1
ATOM 5678 N N . PRO A 1 731 ? 30.459 -40.096 9.752 1.00 34.41 731 PRO A N 1
ATOM 5679 C CA . PRO A 1 731 ? 31.891 -39.743 9.670 1.00 34.41 731 PRO A CA 1
ATOM 5680 C C . PRO A 1 731 ? 32.144 -38.448 8.847 1.00 34.41 731 PRO A C 1
ATOM 5682 O O . PRO A 1 731 ? 31.506 -38.193 7.833 1.00 34.41 731 PRO A O 1
ATOM 5685 N N . SER A 1 732 ? 32.895 -37.481 9.386 1.00 25.23 732 SER A N 1
ATOM 5686 C CA . SER A 1 732 ? 34.346 -37.242 9.185 1.00 25.23 732 SER A CA 1
ATOM 5687 C C . SER A 1 732 ? 34.699 -36.373 7.965 1.00 25.23 732 SER A C 1
ATOM 5689 O O . SER A 1 732 ? 34.413 -36.733 6.827 1.00 25.23 732 SER A O 1
ATOM 5691 N N . ALA A 1 733 ? 35.390 -35.257 8.207 1.00 26.92 733 ALA A N 1
ATOM 5692 C CA . ALA A 1 733 ? 35.955 -34.387 7.175 1.00 26.92 733 ALA A CA 1
ATOM 5693 C C . ALA A 1 733 ? 37.444 -34.693 6.931 1.00 26.92 733 ALA A C 1
ATOM 5695 O O . ALA A 1 733 ? 38.135 -35.135 7.847 1.00 26.92 733 ALA A O 1
ATOM 5696 N N . THR A 1 734 ? 37.955 -34.338 5.747 1.00 24.92 734 THR A N 1
ATOM 5697 C CA . THR A 1 734 ? 39.401 -34.305 5.458 1.00 24.92 734 THR A CA 1
ATOM 5698 C C . THR A 1 734 ? 39.746 -33.040 4.671 1.00 24.92 734 THR A C 1
ATOM 5700 O O . THR A 1 734 ? 38.957 -32.582 3.845 1.00 24.92 734 THR A O 1
ATOM 5703 N N . SER A 1 735 ? 40.911 -32.448 4.947 1.00 27.19 735 SER A N 1
ATOM 5704 C CA . SER A 1 735 ? 41.283 -31.095 4.512 1.00 27.19 735 SER A CA 1
ATOM 5705 C C . SER A 1 735 ? 42.707 -30.997 3.958 1.00 27.19 735 SER A C 1
ATOM 5707 O O . SER A 1 735 ? 43.648 -31.393 4.644 1.00 27.19 735 SER A O 1
ATOM 5709 N N . SER A 1 736 ? 42.875 -30.350 2.803 1.00 29.08 736 SER A N 1
ATOM 5710 C CA . SER A 1 736 ? 44.123 -29.743 2.293 1.00 29.08 736 SER A CA 1
ATOM 5711 C C . SER A 1 736 ? 43.825 -29.039 0.952 1.00 29.08 736 SER A C 1
ATOM 5713 O O . SER A 1 736 ? 42.856 -29.391 0.289 1.00 29.08 736 SER A O 1
ATOM 5715 N N . SER A 1 737 ? 44.556 -28.023 0.481 1.00 28.30 737 SER A N 1
ATOM 5716 C CA . SER A 1 737 ? 45.496 -27.086 1.121 1.00 28.30 737 SER A CA 1
ATOM 5717 C C . SER A 1 737 ? 45.582 -25.796 0.270 1.00 28.30 737 SER A C 1
ATOM 5719 O O . SER A 1 737 ? 45.117 -25.747 -0.867 1.00 28.30 737 SER A O 1
ATOM 5721 N N . LYS A 1 738 ? 46.117 -24.710 0.845 1.00 29.66 738 LYS A N 1
ATOM 5722 C CA . LYS A 1 738 ? 46.181 -23.363 0.234 1.00 29.66 738 LYS A CA 1
ATOM 5723 C C . LYS A 1 738 ? 47.208 -23.264 -0.904 1.00 29.66 738 LYS A C 1
ATOM 5725 O O . LYS A 1 738 ? 48.272 -23.862 -0.807 1.00 29.66 738 LYS A O 1
ATOM 5730 N N . LEU A 1 739 ? 46.987 -22.319 -1.824 1.00 25.83 739 LEU A N 1
ATOM 5731 C CA . LEU A 1 739 ? 48.050 -21.518 -2.455 1.00 25.83 739 LEU A CA 1
ATOM 5732 C C . LEU A 1 739 ? 47.577 -20.063 -2.662 1.00 25.83 739 LEU A C 1
ATOM 5734 O O . LEU A 1 739 ? 46.394 -19.767 -2.497 1.00 25.83 739 LEU A O 1
ATOM 5738 N N . SER A 1 740 ? 48.512 -19.134 -2.892 1.00 27.77 740 SER A N 1
ATOM 5739 C CA . SER A 1 740 ? 48.376 -17.719 -2.501 1.00 27.77 740 SER A CA 1
ATOM 5740 C C . SER A 1 740 ? 48.668 -16.705 -3.618 1.00 27.77 740 SER A C 1
ATOM 5742 O O . SER A 1 740 ? 49.728 -16.761 -4.222 1.00 27.77 740 SER A O 1
ATOM 5744 N N . SER A 1 741 ? 47.766 -15.721 -3.741 1.00 30.66 741 SER A N 1
ATOM 5745 C CA . SER A 1 741 ? 47.963 -14.284 -4.045 1.00 30.66 741 SER A CA 1
ATOM 5746 C C . SER A 1 741 ? 48.877 -13.817 -5.202 1.00 30.66 741 SER A C 1
ATOM 5748 O O . SER A 1 741 ? 50.083 -14.036 -5.202 1.00 30.66 741 SER A O 1
ATOM 5750 N N . GLY A 1 742 ? 48.316 -12.995 -6.101 1.00 26.94 742 GLY A N 1
ATOM 5751 C CA . GLY A 1 742 ? 49.055 -12.191 -7.088 1.00 26.94 742 GLY A CA 1
ATOM 5752 C C . GLY A 1 742 ? 48.112 -11.404 -8.010 1.00 26.94 742 GLY A C 1
ATOM 5753 O O . GLY A 1 742 ? 47.406 -11.995 -8.818 1.00 26.94 742 GLY A O 1
ATOM 5754 N N . ALA A 1 743 ? 48.042 -10.076 -7.865 1.00 30.64 743 ALA A N 1
ATOM 5755 C CA . ALA A 1 743 ? 47.044 -9.231 -8.541 1.00 30.64 743 ALA A CA 1
ATOM 5756 C C . ALA A 1 743 ? 47.527 -8.606 -9.869 1.00 30.64 743 ALA A C 1
ATOM 5758 O O . ALA A 1 743 ? 48.726 -8.373 -10.018 1.00 30.64 743 ALA A O 1
ATOM 5759 N N . LYS A 1 744 ? 46.545 -8.219 -10.720 1.00 32.50 744 LYS A N 1
ATOM 5760 C CA . LYS A 1 744 ? 46.554 -7.415 -11.986 1.00 32.50 744 LYS A CA 1
ATOM 5761 C C . LYS A 1 744 ? 46.039 -8.235 -13.189 1.00 32.50 744 LYS A C 1
ATOM 5763 O O . LYS A 1 744 ? 46.376 -9.401 -13.292 1.00 32.50 744 LYS A O 1
ATOM 5768 N N . ILE A 1 745 ? 45.240 -7.727 -14.137 1.00 35.09 745 ILE A N 1
ATOM 5769 C CA . ILE A 1 745 ? 44.558 -6.427 -14.351 1.00 35.09 745 ILE A CA 1
ATOM 5770 C C . ILE A 1 745 ? 43.210 -6.718 -15.052 1.00 35.09 745 ILE A C 1
ATOM 5772 O O . ILE A 1 745 ? 43.062 -7.744 -15.710 1.00 35.09 745 ILE A O 1
ATOM 5776 N N . GLY A 1 746 ? 42.205 -5.852 -14.897 1.00 36.50 746 GLY A N 1
ATOM 5777 C CA . GLY A 1 746 ? 40.851 -6.132 -15.383 1.00 36.50 746 GLY A CA 1
ATOM 5778 C C . GLY A 1 746 ? 40.577 -5.745 -16.840 1.00 36.50 746 GLY A C 1
ATOM 5779 O O . GLY A 1 746 ? 40.649 -4.568 -17.164 1.00 36.50 746 GLY A O 1
ATOM 5780 N N . ILE A 1 747 ? 40.105 -6.716 -17.630 1.00 34.03 747 ILE A N 1
ATOM 5781 C CA . ILE A 1 747 ? 39.027 -6.630 -18.639 1.00 34.03 747 ILE A CA 1
ATOM 5782 C C . ILE A 1 747 ? 38.273 -7.966 -18.492 1.00 34.03 747 ILE A C 1
ATOM 5784 O O . ILE A 1 747 ? 38.848 -9.014 -18.759 1.00 34.03 747 ILE A O 1
ATOM 5788 N N . GLY A 1 748 ? 37.029 -7.975 -17.987 1.00 31.42 748 GLY A N 1
ATOM 5789 C CA . GLY A 1 748 ? 36.321 -9.254 -17.752 1.00 31.42 748 GLY A CA 1
ATOM 5790 C C . GLY A 1 748 ? 35.038 -9.244 -16.906 1.00 31.42 748 GLY A C 1
ATOM 5791 O O . GLY A 1 748 ? 34.300 -10.225 -16.910 1.00 31.42 748 GLY A O 1
ATOM 5792 N N . VAL A 1 749 ? 34.708 -8.149 -16.211 1.00 39.41 749 VAL A N 1
ATOM 5793 C CA . VAL A 1 749 ? 33.551 -8.128 -15.283 1.00 39.41 749 VAL A CA 1
ATOM 5794 C C . VAL A 1 749 ? 32.193 -7.968 -15.998 1.00 39.41 749 VAL A C 1
ATOM 5796 O O . VAL A 1 749 ? 31.171 -8.398 -15.473 1.00 39.41 749 VAL A O 1
ATOM 5799 N N . GLY A 1 750 ? 32.161 -7.423 -17.223 1.00 32.56 750 GLY A N 1
ATOM 5800 C CA . GLY A 1 750 ? 30.917 -7.283 -18.000 1.00 32.56 750 GLY A CA 1
ATOM 5801 C C . GLY A 1 750 ? 30.361 -8.617 -18.518 1.00 32.56 750 GLY A C 1
ATOM 5802 O O . GLY A 1 750 ? 29.171 -8.895 -18.377 1.00 32.56 750 GLY A O 1
ATOM 5803 N N . VAL A 1 751 ? 31.231 -9.471 -19.068 1.00 41.22 751 VAL A N 1
ATOM 5804 C CA . VAL A 1 751 ? 30.833 -10.774 -19.630 1.00 41.22 751 VAL A CA 1
ATOM 5805 C C . VAL A 1 751 ? 30.516 -11.775 -18.519 1.00 41.22 751 VAL A C 1
ATOM 5807 O O . VAL A 1 751 ? 29.522 -12.484 -18.623 1.00 41.22 751 VAL A O 1
ATOM 5810 N N . GLY A 1 752 ? 31.279 -11.787 -17.418 1.00 38.50 752 GLY A N 1
ATOM 5811 C CA . GLY A 1 752 ? 31.051 -12.715 -16.304 1.00 38.50 752 GLY A CA 1
ATOM 5812 C C . GLY A 1 752 ? 29.653 -12.608 -15.685 1.00 38.50 752 GLY A C 1
ATOM 5813 O O . GLY A 1 752 ? 29.014 -13.628 -15.452 1.00 38.50 752 GLY A O 1
ATOM 5814 N N . VAL A 1 753 ? 29.131 -11.392 -15.480 1.00 46.59 753 VAL A N 1
ATOM 5815 C CA . VAL A 1 753 ? 27.781 -11.195 -14.914 1.00 46.59 753 VAL A CA 1
ATOM 5816 C C . VAL A 1 753 ? 26.686 -11.454 -15.953 1.00 46.59 753 VAL A C 1
ATOM 5818 O O . VAL A 1 753 ? 25.670 -12.056 -15.617 1.00 46.59 753 VAL A O 1
ATOM 5821 N N . GLY A 1 754 ? 26.894 -11.071 -17.219 1.00 36.16 754 GLY A N 1
ATOM 5822 C CA . GLY A 1 754 ? 25.953 -11.364 -18.306 1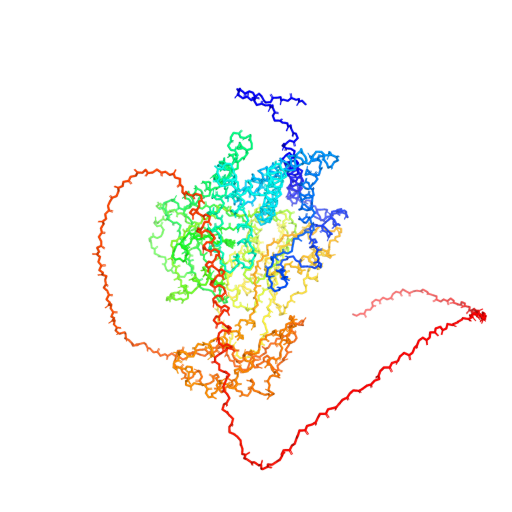.00 36.16 754 GLY A CA 1
ATOM 5823 C C . GLY A 1 754 ? 25.821 -12.864 -18.588 1.00 36.16 754 GLY A C 1
ATOM 5824 O O . GLY A 1 754 ? 24.709 -13.376 -18.685 1.00 36.16 754 GLY A O 1
ATOM 5825 N N . VAL A 1 755 ? 26.941 -13.590 -18.639 1.00 48.03 755 VAL A N 1
ATOM 5826 C CA . VAL A 1 755 ? 26.984 -15.047 -18.840 1.00 48.03 755 VAL A CA 1
ATOM 5827 C C . VAL A 1 755 ? 26.563 -15.803 -17.580 1.00 48.03 755 VAL A C 1
ATOM 5829 O O . VAL A 1 755 ? 25.905 -16.826 -17.708 1.00 48.03 755 VAL A O 1
ATOM 5832 N N . ALA A 1 756 ? 26.821 -15.299 -16.368 1.00 46.28 756 ALA A N 1
ATOM 5833 C CA . ALA A 1 756 ? 26.238 -15.877 -15.155 1.00 46.28 756 ALA A CA 1
ATOM 5834 C C . ALA A 1 756 ? 24.715 -15.667 -15.095 1.00 46.28 756 ALA A C 1
ATOM 5836 O O . ALA A 1 756 ? 23.992 -16.593 -14.746 1.00 46.28 756 ALA A O 1
ATOM 5837 N N . ALA A 1 757 ? 24.197 -14.499 -15.488 1.00 47.62 757 ALA A N 1
ATOM 5838 C CA . ALA A 1 757 ? 22.756 -14.251 -15.558 1.00 47.62 757 ALA A CA 1
ATOM 5839 C C . ALA A 1 757 ? 22.085 -15.085 -16.661 1.00 47.62 757 ALA A C 1
ATOM 5841 O O . ALA A 1 757 ? 21.042 -15.687 -16.416 1.00 47.62 757 ALA A O 1
ATOM 5842 N N . LEU A 1 758 ? 22.700 -15.195 -17.843 1.00 52.81 758 LEU A N 1
ATOM 5843 C CA . LEU A 1 758 ? 22.246 -16.087 -18.914 1.00 52.81 758 LEU A CA 1
ATOM 5844 C C . LEU A 1 758 ? 22.413 -17.565 -18.548 1.00 52.81 758 LEU A C 1
ATOM 5846 O O . LEU A 1 758 ? 21.576 -18.360 -18.942 1.00 52.81 758 LEU A O 1
ATOM 5850 N N . GLY A 1 759 ? 23.422 -17.935 -17.761 1.00 68.56 759 GLY A N 1
ATOM 5851 C CA . GLY A 1 759 ? 23.643 -19.286 -17.242 1.00 68.56 759 GLY A CA 1
ATOM 5852 C C . GLY A 1 759 ? 22.673 -19.660 -16.122 1.00 68.56 759 GLY A C 1
ATOM 5853 O O . GLY A 1 759 ? 22.233 -20.801 -16.055 1.00 68.56 759 GLY A O 1
ATOM 5854 N N . VAL A 1 760 ? 22.250 -18.700 -15.295 1.00 69.25 760 VAL A N 1
ATOM 5855 C CA . VAL A 1 760 ? 21.156 -18.861 -14.324 1.00 69.25 760 VAL A CA 1
ATOM 5856 C C . VAL A 1 760 ? 19.806 -18.894 -15.037 1.00 69.25 760 VAL A C 1
ATOM 5858 O O . VAL A 1 760 ? 18.978 -19.732 -14.705 1.00 69.25 760 VAL A O 1
ATOM 5861 N N . MET A 1 761 ? 19.581 -18.066 -16.060 1.00 54.53 761 MET A N 1
ATOM 5862 C CA . MET A 1 761 ? 18.375 -18.133 -16.896 1.00 54.53 761 MET A CA 1
ATOM 5863 C C . MET A 1 761 ? 18.304 -19.448 -17.670 1.00 54.53 761 MET A C 1
ATOM 5865 O O . MET A 1 761 ? 17.282 -20.121 -17.617 1.00 54.53 761 MET A O 1
ATOM 5869 N N . ALA A 1 762 ? 19.390 -19.861 -18.321 1.00 68.12 762 ALA A N 1
ATOM 5870 C CA . ALA A 1 762 ? 19.507 -21.153 -18.982 1.00 68.12 762 ALA A CA 1
ATOM 5871 C C . ALA A 1 762 ? 19.426 -22.297 -17.973 1.00 68.12 762 ALA A C 1
ATOM 5873 O O . ALA A 1 762 ? 18.811 -23.297 -18.290 1.00 68.12 762 ALA A O 1
ATOM 5874 N N . GLY A 1 763 ? 19.949 -22.151 -16.754 1.00 76.94 763 GLY A N 1
ATOM 5875 C CA . GLY A 1 763 ? 19.844 -23.133 -15.675 1.00 76.94 763 GLY A CA 1
ATOM 5876 C C . GLY A 1 763 ? 18.424 -23.276 -15.129 1.00 76.94 763 GLY A C 1
ATOM 5877 O O . GLY A 1 763 ? 17.970 -24.393 -14.921 1.00 76.94 763 GLY A O 1
ATOM 5878 N N . ILE A 1 764 ? 17.680 -22.178 -14.971 1.00 63.69 764 ILE A N 1
ATOM 5879 C CA . ILE A 1 764 ? 16.263 -22.173 -14.568 1.00 63.69 764 ILE A CA 1
ATOM 5880 C C . ILE A 1 764 ? 15.387 -22.703 -15.708 1.00 63.69 764 ILE A C 1
ATOM 5882 O O . ILE A 1 764 ? 14.528 -23.551 -15.476 1.00 63.69 764 ILE A O 1
ATOM 5886 N N . VAL A 1 765 ? 15.617 -22.262 -16.947 1.00 68.31 765 VAL A N 1
ATOM 5887 C CA . VAL A 1 765 ? 14.907 -22.754 -18.137 1.00 68.31 765 VAL A CA 1
ATOM 5888 C C . VAL A 1 765 ? 15.222 -24.229 -18.372 1.00 68.31 765 VAL A C 1
ATOM 5890 O O . VAL A 1 765 ? 14.295 -24.999 -18.575 1.00 68.31 765 VAL A O 1
ATOM 5893 N N . TRP A 1 766 ? 16.477 -24.662 -18.251 1.00 70.88 766 TRP A N 1
ATOM 5894 C CA . TRP A 1 766 ? 16.893 -26.064 -18.329 1.00 70.88 766 TRP A CA 1
ATOM 5895 C C . TRP A 1 766 ? 16.376 -26.880 -17.151 1.00 70.88 766 TRP A C 1
ATOM 5897 O O . TRP A 1 766 ? 15.980 -28.010 -17.369 1.00 70.88 766 TRP A O 1
ATOM 5907 N N . PHE A 1 767 ? 16.284 -26.346 -15.933 1.00 62.97 767 PHE A N 1
ATOM 5908 C CA . PHE A 1 767 ? 15.659 -27.049 -14.808 1.00 62.97 767 PHE A CA 1
ATOM 5909 C C . PHE A 1 767 ? 14.153 -27.237 -15.049 1.00 62.97 767 PHE A C 1
ATOM 5911 O O . PHE A 1 767 ? 13.638 -28.345 -14.912 1.00 62.97 767 PHE A O 1
ATOM 5918 N N . CYS A 1 768 ? 13.455 -26.203 -15.525 1.00 56.53 768 CYS A N 1
ATOM 5919 C CA . CYS A 1 768 ? 12.054 -26.281 -15.944 1.00 56.53 768 CYS A CA 1
ATOM 5920 C C . CYS A 1 768 ? 11.847 -27.217 -17.151 1.00 56.53 768 CYS A C 1
ATOM 5922 O O . CYS A 1 768 ? 10.891 -27.991 -17.175 1.00 56.53 768 CYS A O 1
ATOM 5924 N N . MET A 1 769 ? 12.745 -27.197 -18.140 1.00 59.00 769 MET A N 1
ATOM 5925 C CA . MET A 1 769 ? 12.700 -28.059 -19.327 1.00 59.00 769 MET A CA 1
ATOM 5926 C C . MET A 1 769 ? 13.149 -29.491 -19.034 1.00 59.00 769 MET A C 1
ATOM 5928 O O . MET A 1 769 ? 12.627 -30.405 -19.655 1.00 59.00 769 MET A O 1
ATOM 5932 N N . ARG A 1 770 ? 14.058 -29.719 -18.083 1.00 54.69 770 ARG A N 1
ATOM 5933 C CA . ARG A 1 770 ? 14.476 -31.044 -17.601 1.00 54.69 770 ARG A CA 1
ATOM 5934 C C . ARG A 1 770 ? 13.388 -31.656 -16.733 1.00 54.69 770 ARG A C 1
ATOM 5936 O O . ARG A 1 770 ? 13.122 -32.839 -16.881 1.00 54.69 770 ARG A O 1
ATOM 5943 N N . ARG A 1 771 ? 12.690 -30.855 -15.920 1.00 53.31 771 ARG A N 1
ATOM 5944 C CA . ARG A 1 771 ? 11.474 -31.288 -15.218 1.00 53.31 771 ARG A CA 1
ATOM 5945 C C . ARG A 1 771 ? 10.356 -31.646 -16.206 1.00 53.31 771 ARG A C 1
ATOM 5947 O O . ARG A 1 771 ? 9.733 -32.681 -16.029 1.00 53.31 771 ARG A O 1
ATOM 5954 N N . ARG A 1 772 ? 10.184 -30.881 -17.296 1.00 50.47 772 ARG A N 1
ATOM 5955 C CA . ARG A 1 772 ? 9.279 -31.243 -18.410 1.00 50.47 772 ARG A CA 1
ATOM 5956 C C . ARG A 1 772 ? 9.733 -32.475 -19.206 1.00 50.47 772 ARG A C 1
ATOM 5958 O O . ARG A 1 772 ? 8.892 -33.294 -19.543 1.00 50.47 772 ARG A O 1
ATOM 5965 N N . ARG A 1 773 ? 11.030 -32.635 -19.496 1.00 41.78 773 ARG A N 1
ATOM 5966 C CA . ARG A 1 773 ? 11.578 -33.801 -20.221 1.00 41.78 773 ARG A CA 1
ATOM 5967 C C . ARG A 1 773 ? 11.536 -35.077 -19.387 1.00 41.78 773 ARG A C 1
ATOM 5969 O O . ARG A 1 773 ? 11.234 -36.122 -19.937 1.00 41.78 773 ARG A O 1
ATOM 5976 N N . ALA A 1 774 ? 11.732 -34.991 -18.073 1.00 44.19 774 ALA A N 1
ATOM 5977 C CA . ALA A 1 774 ? 11.482 -36.107 -17.163 1.00 44.19 774 ALA A CA 1
ATOM 5978 C C . ALA A 1 774 ? 9.998 -36.525 -17.155 1.00 44.19 774 ALA A C 1
ATOM 5980 O O . ALA A 1 774 ? 9.713 -37.701 -16.987 1.00 44.19 774 ALA A O 1
ATOM 5981 N N . GLN A 1 775 ? 9.072 -35.586 -17.394 1.00 42.03 775 GLN A N 1
ATOM 5982 C CA . GLN A 1 775 ? 7.641 -35.874 -17.562 1.00 42.03 775 GLN A CA 1
ATOM 5983 C C . GLN A 1 775 ? 7.271 -36.412 -18.959 1.00 42.03 775 GLN A C 1
ATOM 5985 O O . GLN A 1 775 ? 6.249 -37.067 -19.072 1.00 42.03 775 GLN A O 1
ATOM 5990 N N . THR A 1 776 ? 8.078 -36.168 -20.004 1.00 36.97 776 THR A N 1
ATOM 5991 C CA . THR A 1 776 ? 7.833 -36.693 -21.372 1.00 36.97 776 THR A CA 1
ATOM 5992 C C . THR A 1 776 ? 8.628 -37.962 -21.696 1.00 36.97 776 THR A C 1
ATOM 5994 O O . THR A 1 776 ? 8.220 -38.726 -22.559 1.00 36.97 776 THR A O 1
ATOM 5997 N N . GLN A 1 777 ? 9.742 -38.245 -21.011 1.00 32.19 777 GLN A N 1
ATOM 5998 C CA . GLN A 1 777 ? 10.471 -39.513 -21.176 1.00 32.19 777 GLN A CA 1
ATOM 5999 C C . GLN A 1 777 ? 9.819 -40.683 -20.428 1.00 32.19 777 GLN A C 1
ATOM 6001 O O . GLN A 1 777 ? 10.027 -41.826 -20.822 1.00 32.19 777 GLN A O 1
ATOM 6006 N N . SER A 1 778 ? 8.980 -40.427 -19.417 1.00 35.69 778 SER A N 1
ATOM 6007 C CA . SER A 1 778 ? 8.092 -41.458 -18.860 1.00 35.69 778 SER A CA 1
ATOM 6008 C C . SER A 1 778 ? 6.924 -41.819 -19.790 1.00 35.69 778 SER A C 1
ATOM 6010 O O . SER A 1 778 ? 6.282 -42.835 -19.564 1.00 35.69 778 SER A O 1
ATOM 6012 N N . GLU A 1 779 ? 6.653 -41.025 -20.834 1.00 36.81 779 GLU A N 1
ATOM 6013 C CA . GLU A 1 779 ? 5.606 -41.297 -21.835 1.00 36.81 779 GLU A CA 1
ATOM 6014 C C . GLU A 1 779 ? 6.115 -42.093 -23.056 1.00 36.81 779 GLU A C 1
ATOM 6016 O O . GLU A 1 779 ? 5.317 -42.412 -23.930 1.00 36.81 779 GLU A O 1
ATOM 6021 N N . SER A 1 780 ? 7.412 -42.438 -23.149 1.00 28.91 780 SER A N 1
ATOM 6022 C CA . SER A 1 780 ? 7.961 -43.182 -24.305 1.00 28.91 780 SER A CA 1
ATOM 6023 C C . SER A 1 780 ? 8.750 -44.454 -23.957 1.00 28.91 780 SER A C 1
ATOM 6025 O O . SER A 1 780 ? 9.481 -44.965 -24.806 1.00 28.91 780 SER A O 1
ATOM 6027 N N . TYR A 1 781 ? 8.651 -44.959 -22.722 1.00 29.69 781 TYR A N 1
ATOM 6028 C CA . TYR A 1 781 ? 9.282 -46.221 -22.307 1.00 29.69 781 TYR A CA 1
ATOM 6029 C C . TYR A 1 781 ? 8.314 -47.115 -21.517 1.00 29.69 781 TYR A C 1
ATOM 6031 O O . TYR A 1 781 ? 8.616 -47.558 -20.414 1.00 29.69 781 TYR A O 1
ATOM 6039 N N . MET A 1 782 ? 7.129 -47.357 -22.083 1.00 33.34 782 MET A N 1
ATOM 6040 C CA . MET A 1 782 ? 6.362 -48.594 -21.876 1.00 33.34 782 MET A CA 1
ATOM 6041 C C . MET A 1 782 ? 5.223 -48.698 -22.903 1.00 33.34 782 MET A C 1
ATOM 6043 O O . MET A 1 782 ? 4.050 -48.754 -22.558 1.00 33.34 782 MET A O 1
ATOM 6047 N N . ASP A 1 783 ? 5.590 -48.716 -24.187 1.00 29.89 783 ASP A N 1
ATOM 6048 C CA . ASP A 1 783 ? 4.701 -49.204 -25.246 1.00 29.89 783 ASP A CA 1
ATOM 6049 C C . ASP A 1 783 ? 5.370 -50.411 -25.916 1.00 29.89 783 ASP A C 1
ATOM 6051 O O . ASP A 1 783 ? 6.231 -50.286 -26.786 1.00 29.89 783 ASP A O 1
ATOM 6055 N N . SER A 1 784 ? 5.059 -51.590 -25.381 1.00 25.38 784 SER A N 1
ATOM 6056 C CA . SER A 1 784 ? 5.382 -52.901 -25.944 1.00 25.38 784 SER A CA 1
ATOM 6057 C C . SER A 1 784 ? 4.310 -53.868 -25.420 1.00 25.38 784 SER A C 1
ATOM 6059 O O . SER A 1 784 ? 4.226 -54.044 -24.202 1.00 25.38 784 SER A O 1
ATOM 6061 N N . PRO A 1 785 ? 3.430 -54.418 -26.276 1.00 31.69 785 PRO A N 1
ATOM 6062 C CA . PRO A 1 785 ? 2.166 -54.986 -25.816 1.00 31.69 785 PRO A CA 1
ATOM 6063 C C . PRO A 1 785 ? 2.245 -56.493 -25.545 1.00 31.69 785 PRO A C 1
ATOM 6065 O O . PRO A 1 785 ? 2.288 -57.295 -26.476 1.00 31.69 785 PRO A O 1
ATOM 6068 N N . ASP A 1 786 ? 2.126 -56.895 -24.279 1.00 24.55 786 ASP A N 1
ATOM 6069 C CA . ASP A 1 786 ? 1.732 -58.266 -23.942 1.00 24.55 786 ASP A CA 1
ATOM 6070 C C . ASP A 1 786 ? 0.210 -58.399 -24.063 1.00 24.55 786 ASP A C 1
ATOM 6072 O O . ASP A 1 786 ? -0.552 -57.949 -23.207 1.00 24.55 786 ASP A O 1
ATOM 6076 N N . THR A 1 787 ? -0.250 -59.018 -25.151 1.00 28.98 787 THR A N 1
ATOM 6077 C CA . THR A 1 787 ? -1.655 -59.417 -25.323 1.00 28.98 787 THR A CA 1
ATOM 6078 C C . THR A 1 787 ? -1.733 -60.914 -25.594 1.00 28.98 787 THR A C 1
ATOM 6080 O O . THR A 1 787 ? -1.591 -61.358 -26.731 1.00 28.98 787 THR A O 1
ATOM 6083 N N . GLN A 1 788 ? -2.012 -61.701 -24.553 1.00 23.94 788 GLN A N 1
ATOM 6084 C CA . GLN A 1 788 ? -2.593 -63.030 -24.732 1.00 23.94 788 GLN A CA 1
ATOM 6085 C C . GLN A 1 788 ? -4.119 -62.912 -24.724 1.00 23.94 788 GLN A C 1
ATOM 6087 O O . GLN A 1 788 ? -4.717 -62.524 -23.722 1.00 23.94 788 GLN A O 1
ATOM 6092 N N . SER A 1 789 ? -4.751 -63.304 -25.826 1.00 25.11 789 SER A N 1
ATOM 6093 C CA . SER A 1 789 ? -6.139 -63.763 -25.827 1.00 25.11 789 SER A CA 1
ATOM 6094 C C . SER A 1 789 ? -6.277 -64.965 -26.761 1.00 25.11 789 SER A C 1
ATOM 6096 O O . SER A 1 789 ? -5.413 -65.221 -27.600 1.00 25.11 789 SER A O 1
ATOM 6098 N N . TYR A 1 790 ? -7.332 -65.742 -26.540 1.00 27.19 790 TYR A N 1
ATOM 6099 C CA . TYR A 1 790 ? -7.520 -67.084 -27.083 1.00 27.19 790 TYR A CA 1
ATOM 6100 C C . TYR A 1 790 ? -7.740 -67.097 -28.606 1.00 27.19 790 TYR A C 1
ATOM 6102 O O . TYR A 1 790 ? -8.231 -66.138 -29.196 1.00 27.19 790 TYR A O 1
ATOM 6110 N N . GLY A 1 791 ? -7.356 -68.209 -29.241 1.00 25.39 791 GLY A N 1
ATOM 6111 C CA . GLY A 1 791 ? -7.341 -68.350 -30.699 1.00 25.39 791 GLY A CA 1
ATOM 6112 C C . GLY A 1 791 ? -8.698 -68.640 -31.355 1.00 25.39 791 GLY A C 1
ATOM 6113 O O . GLY A 1 791 ? -9.648 -69.077 -30.710 1.00 25.39 791 GLY A O 1
ATOM 6114 N N . GLY A 1 792 ? -8.742 -68.457 -32.678 1.00 25.34 792 GLY A N 1
ATOM 6115 C CA . GLY A 1 792 ? -9.874 -68.780 -33.553 1.00 25.34 792 GLY A CA 1
ATOM 6116 C C . GLY A 1 792 ? -9.508 -68.573 -35.031 1.00 25.34 792 GLY A C 1
ATOM 6117 O O . GLY A 1 792 ? -9.111 -67.483 -35.422 1.00 25.34 792 GLY A O 1
ATOM 6118 N N . LEU A 1 793 ? -9.582 -69.645 -35.824 1.00 25.83 793 LEU A N 1
ATOM 6119 C CA . LEU A 1 793 ? -9.144 -69.780 -37.226 1.00 25.83 793 LEU A CA 1
ATOM 6120 C C . LEU A 1 793 ? -9.704 -68.752 -38.240 1.00 25.83 793 LEU A C 1
ATOM 6122 O O . LEU A 1 793 ? -10.906 -68.524 -38.257 1.00 25.83 793 LEU A O 1
ATOM 6126 N N . GLY A 1 794 ? -8.857 -68.379 -39.220 1.00 25.45 794 GLY A N 1
ATOM 6127 C CA . GLY A 1 794 ? -9.216 -68.143 -40.641 1.00 25.45 794 GLY A CA 1
ATOM 6128 C C . GLY A 1 794 ? -10.011 -66.866 -40.994 1.00 25.45 794 GLY A C 1
ATOM 6129 O O . GLY A 1 794 ? -10.806 -66.383 -40.207 1.00 25.45 794 GLY A O 1
ATOM 6130 N N . THR A 1 795 ? -9.882 -66.250 -42.178 1.00 25.89 795 THR A N 1
ATOM 6131 C CA . THR A 1 795 ? -9.127 -66.599 -43.403 1.00 25.89 795 THR A CA 1
ATOM 6132 C C . THR A 1 795 ? -8.824 -65.309 -44.201 1.00 25.89 795 THR A C 1
ATOM 6134 O O . THR A 1 795 ? -9.386 -64.254 -43.924 1.00 25.89 795 THR A O 1
ATOM 6137 N N . GLN A 1 796 ? -7.915 -65.373 -45.178 1.00 24.91 796 GLN A N 1
ATOM 6138 C CA . GLN A 1 796 ? -7.478 -64.256 -46.036 1.00 24.91 796 GLN A CA 1
ATOM 6139 C C . GLN A 1 796 ? -8.606 -63.652 -46.900 1.00 24.91 796 GLN A C 1
ATOM 6141 O O . GLN A 1 796 ? -9.389 -64.419 -47.451 1.00 24.91 796 GLN A O 1
ATOM 6146 N N . GLN A 1 797 ? -8.563 -62.339 -47.188 1.00 27.42 797 GLN A N 1
ATOM 6147 C CA . GLN A 1 797 ? -8.278 -61.830 -48.551 1.00 27.42 797 GLN A CA 1
ATOM 6148 C C . GLN A 1 797 ? -8.112 -60.295 -48.635 1.00 27.42 797 GLN A C 1
ATOM 6150 O O . GLN A 1 797 ? -8.458 -59.556 -47.719 1.00 27.42 797 GLN A O 1
ATOM 6155 N N . SER A 1 798 ? -7.490 -59.861 -49.737 1.00 22.91 798 SER A N 1
ATOM 6156 C CA . SER A 1 798 ? -7.119 -58.481 -50.094 1.00 22.91 798 SER A CA 1
ATOM 6157 C C . SER A 1 798 ? -8.057 -57.925 -51.192 1.00 22.91 798 SER A C 1
ATOM 6159 O O . SER A 1 798 ? -9.052 -58.568 -51.515 1.00 22.91 798 SER A O 1
ATOM 6161 N N . TYR A 1 799 ? -7.659 -56.804 -51.810 1.00 27.59 799 TYR A N 1
ATOM 6162 C CA . TYR A 1 799 ? -8.286 -56.015 -52.891 1.00 27.59 799 TYR A CA 1
ATOM 6163 C C . TYR A 1 799 ? -9.334 -54.989 -52.399 1.00 27.59 799 TYR A C 1
ATOM 6165 O O . TYR A 1 799 ? -10.217 -55.351 -51.635 1.00 27.59 799 TYR A O 1
ATOM 6173 N N . ALA A 1 800 ? -9.276 -53.669 -52.655 1.00 26.09 800 ALA A N 1
ATOM 6174 C CA . ALA A 1 800 ? -8.729 -52.781 -53.712 1.00 26.09 800 ALA A CA 1
ATOM 6175 C C . ALA A 1 800 ? -9.832 -52.190 -54.622 1.00 26.09 800 ALA A C 1
ATOM 6177 O O . ALA A 1 800 ? -10.895 -52.779 -54.755 1.00 26.09 800 ALA A O 1
ATOM 6178 N N . GLU A 1 801 ? -9.520 -51.039 -55.247 1.00 27.38 801 GLU A N 1
ATOM 6179 C CA . GLU A 1 801 ? -10.375 -50.214 -56.138 1.00 27.38 801 GLU A CA 1
ATOM 6180 C C . GLU A 1 801 ? -11.536 -49.479 -55.429 1.00 27.38 801 GLU A C 1
ATOM 6182 O O . GLU A 1 801 ? -12.202 -50.017 -54.562 1.00 27.38 801 GLU A O 1
ATOM 6187 N N . GLY A 1 802 ? -11.874 -48.217 -55.688 1.00 24.97 802 GLY A N 1
ATOM 6188 C CA . GLY A 1 802 ? -11.596 -47.286 -56.781 1.00 24.97 802 GLY A CA 1
ATOM 6189 C C . GLY A 1 802 ? -12.696 -46.185 -56.758 1.00 24.97 802 GLY A C 1
ATOM 6190 O O . GLY A 1 802 ? -13.701 -46.364 -56.072 1.00 24.97 802 GLY A O 1
ATOM 6191 N N . PRO A 1 803 ? -12.535 -45.022 -57.424 1.00 53.53 803 PRO A N 1
ATOM 6192 C CA . PRO A 1 803 ? -13.357 -43.820 -57.162 1.00 53.53 803 PRO A CA 1
ATOM 6193 C C . PRO A 1 803 ? -14.306 -43.431 -58.321 1.00 53.53 803 PRO A C 1
ATOM 6195 O O . PRO A 1 803 ? -14.116 -43.954 -59.419 1.00 53.53 803 PRO A O 1
ATOM 6198 N N . LYS A 1 804 ? -15.216 -42.435 -58.132 1.00 26.39 804 LYS A N 1
ATOM 6199 C CA . LYS A 1 804 ? -15.508 -41.301 -59.078 1.00 26.39 804 LYS A CA 1
ATOM 6200 C C . LYS A 1 804 ? -16.774 -40.448 -58.795 1.00 26.39 804 LYS A C 1
ATOM 6202 O O . LYS A 1 804 ? -17.677 -40.866 -58.083 1.00 26.39 804 LYS A O 1
ATOM 6207 N N . SER A 1 805 ? -16.831 -39.304 -59.505 1.00 25.86 805 SER A N 1
ATOM 6208 C CA . SER A 1 805 ? -17.908 -38.292 -59.681 1.00 25.86 805 SER A CA 1
ATOM 6209 C C . SER A 1 805 ? -18.133 -37.325 -58.500 1.00 25.86 805 SER A C 1
ATOM 6211 O O . SER A 1 805 ? -18.305 -37.788 -57.381 1.00 25.86 805 SER A O 1
ATOM 6213 N N . SER A 1 806 ? -18.049 -35.983 -58.589 1.00 27.06 806 SER A N 1
ATOM 6214 C CA . SER A 1 806 ? -17.959 -34.956 -59.671 1.00 27.06 806 SER A CA 1
ATOM 6215 C C . SER A 1 806 ? -19.284 -34.357 -60.195 1.00 27.06 806 SER A C 1
ATOM 6217 O O . SER A 1 806 ? -20.218 -35.101 -60.457 1.00 27.06 806 SER A O 1
ATOM 6219 N N . ALA A 1 807 ? -19.247 -33.031 -60.454 1.00 29.48 807 ALA A N 1
ATOM 6220 C CA . ALA A 1 807 ? -20.284 -32.083 -60.939 1.00 29.48 807 ALA A CA 1
ATOM 6221 C C . ALA A 1 807 ? -21.230 -31.491 -59.845 1.00 29.48 807 ALA A C 1
ATOM 6223 O O . ALA A 1 807 ? -21.705 -32.257 -59.016 1.00 29.48 807 ALA A O 1
ATOM 6224 N N . VAL A 1 808 ? -21.425 -30.163 -59.635 1.00 29.55 808 VAL A N 1
ATOM 6225 C CA . VAL A 1 808 ? -21.667 -28.970 -60.521 1.00 29.55 808 VAL A CA 1
ATOM 6226 C C . VAL A 1 808 ? -23.171 -28.907 -60.912 1.00 29.55 808 VAL A C 1
ATOM 6228 O O . VAL A 1 808 ? -23.704 -29.952 -61.262 1.00 29.55 808 VAL A O 1
ATOM 6231 N N . ASP A 1 809 ? -23.960 -27.818 -60.765 1.00 29.05 809 ASP A N 1
ATOM 6232 C CA . ASP A 1 809 ? -23.739 -26.394 -61.137 1.00 29.05 809 ASP A CA 1
ATOM 6233 C C . ASP A 1 809 ? -24.692 -25.335 -60.451 1.00 29.05 809 ASP A C 1
ATOM 6235 O O . ASP A 1 809 ? -25.566 -25.711 -59.673 1.00 29.05 809 ASP A O 1
ATOM 6239 N N . SER A 1 810 ? -24.463 -24.036 -60.755 1.00 27.62 810 SER A N 1
ATOM 6240 C CA . SER A 1 810 ? -25.285 -22.767 -60.812 1.00 27.62 810 SER A CA 1
ATOM 6241 C C . SER A 1 810 ? -26.841 -22.736 -60.626 1.00 27.62 810 SER A C 1
ATOM 6243 O O . SER A 1 810 ? -27.488 -23.770 -60.704 1.00 27.62 810 SER A O 1
ATOM 6245 N N . GLU A 1 811 ? -27.589 -21.604 -60.494 1.00 30.36 811 GLU A N 1
ATOM 6246 C CA . GLU A 1 811 ? -27.438 -20.171 -60.062 1.00 30.36 811 GLU A CA 1
ATOM 6247 C C . GLU A 1 811 ? -28.851 -19.462 -60.118 1.00 30.36 811 GLU A C 1
ATOM 6249 O O . GLU A 1 811 ? -29.764 -20.008 -60.730 1.00 30.36 811 GLU A O 1
ATOM 6254 N N . GLN A 1 812 ? -29.016 -18.236 -59.566 1.00 31.34 812 GLN A N 1
ATOM 6255 C CA . GLN A 1 812 ? -30.106 -17.223 -59.793 1.00 31.34 812 GLN A CA 1
ATOM 6256 C C . GLN A 1 812 ? -31.564 -17.503 -59.315 1.00 31.34 812 GLN A C 1
ATOM 6258 O O . GLN A 1 812 ? -31.922 -18.645 -59.063 1.00 31.34 812 GLN A O 1
ATOM 6263 N N . THR A 1 813 ? -32.540 -16.564 -59.247 1.00 28.58 813 THR A N 1
ATOM 6264 C CA . THR A 1 813 ? -32.696 -15.132 -58.810 1.00 28.58 813 THR A CA 1
ATOM 6265 C C . THR A 1 813 ? -34.162 -14.717 -59.109 1.00 28.58 813 THR A C 1
ATOM 6267 O O . THR A 1 813 ? -34.545 -14.942 -60.248 1.00 28.58 813 THR A O 1
ATOM 6270 N N . TYR A 1 814 ? -34.952 -14.080 -58.205 1.00 23.47 814 TYR A N 1
ATOM 6271 C CA . TYR A 1 814 ? -35.959 -13.005 -58.514 1.00 23.47 814 TYR A CA 1
ATOM 6272 C C . TYR A 1 814 ? -36.789 -12.478 -57.302 1.00 23.47 814 TYR A C 1
ATOM 6274 O O . TYR A 1 814 ? -36.680 -12.983 -56.188 1.00 23.47 814 TYR A O 1
ATOM 6282 N N . VAL A 1 815 ? -37.597 -11.428 -57.549 1.00 31.55 815 VAL A N 1
ATOM 6283 C CA . VAL A 1 815 ? -38.429 -10.568 -56.646 1.00 31.55 815 VAL A CA 1
ATOM 6284 C C . VAL A 1 815 ? -39.737 -10.184 -57.439 1.00 31.55 815 VAL A C 1
ATOM 6286 O O . VAL A 1 815 ? -39.864 -10.745 -58.529 1.00 31.55 815 VAL A O 1
ATOM 6289 N N . PRO A 1 816 ? -40.705 -9.286 -57.077 1.00 49.44 816 PRO A N 1
ATOM 6290 C CA . PRO A 1 816 ? -40.942 -8.463 -55.874 1.00 49.44 816 PRO A CA 1
ATOM 6291 C C . PRO A 1 816 ? -42.426 -8.345 -55.364 1.00 49.44 816 PRO A C 1
ATOM 6293 O O . PRO A 1 816 ? -43.350 -8.923 -55.915 1.00 49.44 816 PRO A O 1
ATOM 6296 N N . GLU A 1 817 ? -42.602 -7.504 -54.329 1.00 31.73 817 GLU A N 1
ATOM 6297 C CA . GLU A 1 817 ? -43.689 -6.509 -54.084 1.00 31.73 817 GLU A CA 1
ATOM 6298 C C . GLU A 1 817 ? -45.172 -6.808 -53.681 1.00 31.73 817 GLU A C 1
ATOM 6300 O O . GLU A 1 817 ? -45.937 -7.457 -54.380 1.00 31.73 817 GLU A O 1
ATOM 6305 N N . LEU A 1 818 ? -45.565 -6.092 -52.598 1.00 31.70 818 LEU A N 1
ATOM 6306 C CA . LEU A 1 818 ? -46.772 -5.249 -52.360 1.00 31.70 818 LEU A CA 1
ATOM 6307 C C . LEU A 1 818 ? -48.196 -5.825 -52.087 1.00 31.70 818 LEU A C 1
ATOM 6309 O O . LEU A 1 818 ? -48.819 -6.372 -52.984 1.00 31.70 818 LEU A O 1
ATOM 6313 N N . SER A 1 819 ? -48.782 -5.494 -50.906 1.00 25.61 819 SER A N 1
ATOM 6314 C CA . SER A 1 819 ? -50.106 -4.805 -50.733 1.00 25.61 819 SER A CA 1
ATOM 6315 C C . SER A 1 819 ? -50.617 -4.719 -49.260 1.00 25.61 819 SER A C 1
ATOM 6317 O O . SER A 1 819 ? -50.626 -5.745 -48.593 1.00 25.61 819 SER A O 1
ATOM 6319 N N . THR A 1 820 ? -51.061 -3.521 -48.812 1.00 28.78 820 THR A N 1
ATOM 6320 C CA . THR A 1 820 ? -52.218 -3.128 -47.917 1.00 28.78 820 THR A CA 1
ATOM 6321 C C . THR A 1 820 ? -52.736 -4.043 -46.758 1.00 28.78 820 THR A C 1
ATOM 6323 O O . THR A 1 820 ? -52.669 -5.257 -46.846 1.00 28.78 820 THR A O 1
ATOM 6326 N N . THR A 1 821 ? -53.345 -3.595 -45.635 1.00 28.67 821 THR A N 1
ATOM 6327 C CA . THR A 1 821 ? -54.268 -2.450 -45.353 1.00 28.67 821 THR A CA 1
ATOM 6328 C C . THR A 1 821 ? -54.385 -2.148 -43.827 1.00 28.67 821 THR A C 1
ATOM 6330 O O . THR A 1 821 ? -53.837 -2.882 -43.008 1.00 28.67 821 THR A O 1
ATOM 6333 N N . GLU A 1 822 ? -55.111 -1.088 -43.438 1.00 31.73 822 GLU A N 1
ATOM 6334 C CA . GLU A 1 822 ? -55.304 -0.564 -42.060 1.00 31.73 822 GLU A CA 1
ATOM 6335 C C . GLU A 1 822 ? -56.441 -1.224 -41.236 1.00 31.73 822 GLU A C 1
ATOM 6337 O O . GLU A 1 822 ? -57.368 -1.781 -41.814 1.00 31.73 822 GLU A O 1
ATOM 6342 N N . HIS A 1 823 ? -56.436 -1.054 -39.897 1.00 28.88 823 HIS A N 1
ATOM 6343 C CA . HIS A 1 823 ? -57.540 -0.408 -39.139 1.00 28.88 823 HIS A CA 1
ATOM 6344 C C . HIS A 1 823 ? -57.205 -0.177 -37.643 1.00 28.88 823 HIS A C 1
ATOM 6346 O O . HIS A 1 823 ? -56.394 -0.886 -37.048 1.00 28.88 823 HIS A O 1
ATOM 6352 N N . LYS A 1 824 ? -57.849 0.828 -37.025 1.00 31.02 824 LYS A N 1
ATOM 6353 C CA . LYS A 1 824 ? -57.745 1.207 -35.600 1.00 31.02 824 LYS A CA 1
ATOM 6354 C C . LYS A 1 824 ? -59.070 1.826 -35.132 1.00 31.02 824 LYS A C 1
ATOM 6356 O O . LYS A 1 824 ? -59.612 2.650 -35.860 1.00 31.02 824 LYS A O 1
ATOM 6361 N N . GLU A 1 825 ? -59.537 1.510 -33.921 1.00 27.59 825 GLU A N 1
ATOM 6362 C CA . GLU A 1 825 ? -60.685 2.187 -33.282 1.00 27.59 825 GLU A CA 1
ATOM 6363 C C . GLU A 1 825 ? -60.591 2.183 -31.736 1.00 27.59 825 GLU A C 1
ATOM 6365 O O . GLU A 1 825 ? -59.679 1.570 -31.174 1.00 27.59 825 GLU A O 1
ATOM 6370 N N . GLN A 1 826 ? -61.446 2.958 -31.051 1.00 28.69 826 GLN A N 1
ATOM 6371 C CA . GLN A 1 826 ? -61.289 3.399 -29.644 1.00 28.69 826 GLN A CA 1
ATOM 6372 C C . GLN A 1 826 ? -62.683 3.589 -28.950 1.00 28.69 826 GLN A C 1
ATOM 6374 O O . GLN A 1 826 ? -63.676 3.142 -29.511 1.00 28.69 826 GLN A O 1
ATOM 6379 N N . PRO A 1 827 ? -62.791 4.281 -27.789 1.00 56.22 827 PRO A N 1
ATOM 6380 C CA . PRO A 1 827 ? -63.088 3.816 -26.410 1.00 56.22 827 PRO A CA 1
ATOM 6381 C C . PRO A 1 827 ? -64.607 3.718 -26.045 1.00 56.22 827 PRO A C 1
ATOM 6383 O O . PRO A 1 827 ? -65.422 3.691 -26.963 1.00 56.22 827 PRO A O 1
ATOM 6386 N N . PRO A 1 828 ? -65.036 3.662 -24.747 1.00 43.22 828 PRO A N 1
ATOM 6387 C CA . PRO A 1 828 ? -65.345 4.924 -24.017 1.00 43.22 828 PRO A CA 1
ATOM 6388 C C . PRO A 1 828 ? -65.304 4.939 -22.449 1.00 43.22 828 PRO A C 1
ATOM 6390 O O . PRO A 1 828 ? -65.270 3.905 -21.792 1.00 43.22 828 PRO A O 1
ATOM 6393 N N . ALA A 1 829 ? -65.463 6.165 -21.906 1.00 28.00 829 ALA A N 1
ATOM 6394 C CA . ALA A 1 829 ? -66.161 6.581 -20.658 1.00 28.00 829 ALA A CA 1
ATOM 6395 C C . ALA A 1 829 ? -65.494 6.569 -19.247 1.00 28.00 829 ALA A C 1
ATOM 6397 O O . ALA A 1 829 ? -64.759 5.669 -18.856 1.00 28.00 829 ALA A O 1
ATOM 6398 N N . GLU A 1 830 ? -65.831 7.618 -18.472 1.00 27.42 830 GLU A N 1
ATOM 6399 C CA . GLU A 1 830 ? -65.446 7.929 -17.077 1.00 27.42 830 GLU A CA 1
ATOM 6400 C C . GLU A 1 830 ? -66.490 7.457 -16.037 1.00 27.42 830 GLU A C 1
ATOM 6402 O O . GLU A 1 830 ? -67.658 7.307 -16.391 1.00 27.42 830 GLU A O 1
ATOM 6407 N N . LEU A 1 831 ? -66.125 7.397 -14.737 1.00 26.84 831 LEU A N 1
ATOM 6408 C CA . LEU A 1 831 ? -66.953 7.956 -13.639 1.00 26.84 831 LEU A CA 1
ATOM 6409 C C . LEU A 1 831 ? -66.221 8.073 -12.275 1.00 26.84 831 LEU A C 1
ATOM 6411 O O . LEU A 1 831 ? -65.233 7.399 -12.002 1.00 26.84 831 LEU A O 1
ATOM 6415 N N . SER A 1 832 ? -66.725 8.992 -11.441 1.00 25.08 832 SER A N 1
ATOM 6416 C CA . SER A 1 832 ? -66.159 9.549 -10.191 1.00 25.08 832 SER A CA 1
ATOM 6417 C C . SER A 1 832 ? -66.283 8.657 -8.935 1.00 25.08 832 SER A C 1
ATOM 6419 O O . SER A 1 832 ? -67.211 7.855 -8.849 1.00 25.08 832 SER A O 1
ATOM 6421 N N . GLY A 1 833 ? -65.440 8.861 -7.898 1.00 25.38 833 GLY A N 1
ATOM 6422 C CA . GLY A 1 833 ? -65.660 8.203 -6.592 1.00 25.38 833 GLY A CA 1
ATOM 6423 C C . GLY A 1 833 ? -64.687 8.418 -5.407 1.00 25.38 833 GLY A C 1
ATOM 6424 O O . GLY A 1 833 ? -64.049 7.463 -4.990 1.00 25.38 833 GLY A O 1
ATOM 6425 N N . LYS A 1 834 ? -64.740 9.593 -4.752 1.00 24.91 834 LYS A N 1
ATOM 6426 C CA . LYS A 1 834 ? -64.480 9.841 -3.298 1.00 24.91 834 LYS A CA 1
ATOM 6427 C C . LYS A 1 834 ? -63.075 9.669 -2.652 1.00 24.91 834 LYS A C 1
ATOM 6429 O O . LYS A 1 834 ? -62.170 9.001 -3.126 1.00 24.91 834 LYS A O 1
ATOM 6434 N N . GLN A 1 835 ? -62.966 10.347 -1.502 1.00 24.80 835 GLN A N 1
ATOM 6435 C CA . GLN A 1 835 ? -61.836 10.581 -0.586 1.00 24.80 835 GLN A CA 1
ATOM 6436 C C . GLN A 1 835 ? -62.282 10.219 0.858 1.00 24.80 835 GLN A C 1
ATOM 6438 O O . GLN A 1 835 ? -63.490 10.244 1.086 1.00 24.80 835 GLN A O 1
ATOM 6443 N N . VAL A 1 836 ? -61.337 9.926 1.782 1.00 24.34 836 VAL A N 1
ATOM 6444 C CA . VAL A 1 836 ? -61.387 9.756 3.283 1.00 24.34 836 VAL A CA 1
ATOM 6445 C C . VAL A 1 836 ? -60.392 8.617 3.634 1.00 24.34 836 VAL A C 1
ATOM 6447 O O . VAL A 1 836 ? -60.489 7.567 3.014 1.00 24.34 836 VAL A O 1
ATOM 6450 N N . VAL A 1 837 ? -59.274 8.774 4.371 1.00 24.02 837 VAL A N 1
ATOM 6451 C CA . VAL A 1 837 ? -58.978 9.250 5.757 1.00 24.02 837 VAL A CA 1
ATOM 6452 C C . VAL A 1 837 ? -59.210 8.169 6.841 1.00 24.02 837 VAL A C 1
ATOM 6454 O O . VAL A 1 837 ? -60.232 7.498 6.794 1.00 24.02 837 VAL A O 1
ATOM 6457 N N . ALA A 1 838 ? -58.280 8.089 7.820 1.00 23.17 838 ALA A N 1
ATOM 6458 C CA . ALA A 1 838 ? -58.255 7.231 9.033 1.00 23.17 838 ALA A CA 1
ATOM 6459 C C . ALA A 1 838 ? -58.005 5.710 8.810 1.00 23.17 838 ALA A C 1
ATOM 6461 O O . ALA A 1 838 ? -58.299 5.199 7.737 1.00 23.17 838 ALA A O 1
ATOM 6462 N N . GLU A 1 839 ? -57.473 4.902 9.747 1.00 22.47 839 GLU A N 1
ATOM 6463 C CA . GLU A 1 839 ? -56.516 5.089 10.869 1.00 22.47 839 GLU A CA 1
ATOM 6464 C C . GLU A 1 839 ? -55.947 3.693 11.278 1.00 22.47 839 GLU A C 1
ATOM 6466 O O . GLU A 1 839 ? -56.269 2.683 10.654 1.00 22.47 839 GLU A O 1
ATOM 6471 N N . LEU A 1 840 ? -55.090 3.632 12.308 1.00 23.45 840 LEU A N 1
ATOM 6472 C CA . LEU A 1 840 ? -54.693 2.413 13.057 1.00 23.45 840 LEU A CA 1
ATOM 6473 C C . LEU A 1 840 ? -55.928 1.698 13.691 1.00 23.45 840 LEU A C 1
ATOM 6475 O O . LEU A 1 840 ? -56.964 2.358 13.778 1.00 23.45 840 LEU A O 1
ATOM 6479 N N . PRO A 1 841 ? -55.871 0.428 14.192 1.00 28.16 841 PRO A N 1
ATOM 6480 C CA . PRO A 1 841 ? -54.692 -0.246 14.779 1.00 28.16 841 PRO A CA 1
ATOM 6481 C C . PRO A 1 841 ? -54.515 -1.776 14.561 1.00 28.16 841 PRO A C 1
ATOM 6483 O O . PRO A 1 841 ? -55.465 -2.502 14.273 1.00 28.16 841 PRO A O 1
ATOM 6486 N N . ILE A 1 842 ? -53.291 -2.268 14.816 1.00 27.89 842 ILE A N 1
ATOM 6487 C CA . ILE A 1 842 ? -52.887 -3.260 15.854 1.00 27.89 842 ILE A CA 1
ATOM 6488 C C . ILE A 1 842 ? -51.370 -3.482 15.737 1.00 27.89 842 ILE A C 1
ATOM 6490 O O . ILE A 1 842 ? -50.893 -3.676 14.598 1.00 27.89 842 ILE A O 1
#

Radius of gyration: 35.38 Å; chains: 1; bounding box: 116×105×110 Å

Secondary structure (DSSP, 8-state):
-------SSS-PPP--GGGGHHHHHHHHHHHHHHHHHHHHHHHHHHHHHHTTTT--HHHHHB--HHHHHHIIIIIS-BSSTT-SSSEEEETTEEEEEPPBHHHHHHHHHHHHHHHHHHHHHS-TT-S-HHHHHHHHHHHHHHHHHHTHHHHHHTT-TT-HHHHHHT--HHHHHHHHHHHHHHHHHHHHHHHHHHHHHHHHHH-HHHHHHHHHH-HHHHHHHHHHHHHHHHHHHTSHHHHHHSHHHHHHHHHHHHHHHHHHHHHHTTTSTHHHHHHHHHHHHHHHHHHHHHHHHHHH-SSS--EEEEEEETTTEEEEEEE-SS-----TTEEEEEE-HHHHTT--EEEEEEEEEETTS---TTS---HHHHHHHHTT--PPEEEEEEEE--STHHHHHHHHHHTSTTSEEEEE-EEEEEEE-----TT-SEEEEEEEGGGGHHHHHHHHHHHHHHHTT-----EEEEEEEESSGGGGGGGHHHHHHHHTSTTT-----TTS--SS-PPPPEEEEEEEE-S----S-----TTS--TTTS--TTS-EEEEES---HHHHHHHHHHT--SSEEEEEEEEHHHHHHHHHHHHHT-SSB-EEEEEEEE----SHHHHHHHHHIIIIITTTSHHHHTTHHHHGGGHHHHH--SEETTTEEPPTTGGGGSSTTHHHHHHHHHHHHHTTSTT----SHHHHHHHHHH---TTTT-----SS-S---------------------------------HHHHHHHHHHHHHHHHHHHHHHHHHHHHHTTSS-------------------------------------------------------------

InterPro domains:
  IPR013112 FAD-binding 8 [PF08022] (303-361)
  IPR013121 Ferric reductase, NAD binding domain [PF08030] (429-587)
  IPR013130 Ferric reductase transmembrane component-like domain [PF01794] (140-260)
  IPR017927 FAD-binding domain, ferredoxin reductase-type [PS51384] (296-425)
  IPR017938 Riboflavin synthase-like beta-barrel [SSF63380] (305-367)
  IPR039261 Ferredoxin-NADP reductase (FNR), nucleotide-binding domain [G3DSA:3.40.50.80] (414-604)
  IPR039261 Ferredoxin-NADP reductase (FNR), nucleotide-binding domain [SSF52343] (416-589)
  IPR051410 Ferric/Cupric Reductase Transmembrane Component [PTHR32361] (24-598)

pLDDT: mean 70.77, std 22.57, range [22.47, 97.12]